Protein 6V1Q (pdb70)

Organism: Danio rerio (NCBI:txid7955)

Sequence (1076 aa):
MTEKFDLATVYVSDAKYNRNIFFDTSPQAVKLYLLYNHWFMQTLVYVFIIINLALALFEDPAVVPLPIWATSTIETICLSAFTVRIIHYAKVIPKDKFWKDPKNICIIIIVTLSFIDMVIYGALKATGHYGIRWSRVLRPLLLVNVTEGRQLRRAFRSIRNALPQISYVFFLFMFSVLVFSLMALKLFGKRGLLTINGSPYFTDYMDIVFDLYVLVTTANSPDVMMPAYNSSVYFTIFFILYIVINTYTFMSFFLAVVYNNYKKYLKEEVRQLVKAKRIKMCRAFSLPSRFIRQMVHHRVFVYAYDLIILVNAVFIGLDEENPVVSNAEWGFLALYMLEILLFWNWFDTIIVVSALFGTIINSALKHSGGYTSRQVLDIVFILRVLRLIRVVDSIKRFRAIINTLIKIGPTILTFGQLILVVYYIFAMVGMELFKGKIQFFEPNSTSPDREYCGNPLLKSTSFAKLNYCKNNFNDVISSFILLLELTVVNQWHVLTSGFTAVTHVSARLFFVIFHIVVVIIIINIFVAFILEAFLVEYMTEKFDLATVYVSDAKYNRNIFFDTSPQAVKLYLLYNHWFMQTLVYVFIIINLALALFEDPAVVPLPIWATSTIETICLSAFTVRIIHYAKVIPKDKFWKDPKNICIIIIVTLSFIDMVIYGALKATGHYGIRWSRVLRPLLLVNVTEGRQLRRAFRSIRNALPQISYVFFLFMFSVLVFSLMALKLFGKRGLLTINGSPYFTDYMDIVFDLYVLVTTANSPDVMMPAYNSSVYFTIFFILYIVINTYTFMSFFLAVVYNNYKKYLKEEVRQLVKAKRIKMCRAFSLPSRFIRQMVHHRVFVYAYDLIILVNAVFIGLDEENPVVSNAEWGFLALYMLEILLFWNWFDTIIVVSALFGTIINSALKHSGGYTSRQVLDIVFILRVLRLIRVVDSIKRFRAIINTLIKIGPTILTFGQLILVVYYIFAMVGMELFKGKIQFFEPNSTSPDREYCGNPLLKSTSFAKLNYCKNNFNDVISSFILLLELTVVNQWHVLTSGFTAVTHVSARLFFVIFHIVVVIIIINIFVAFILEAFLVEY

Secondary structure (DSSP, 8-state):
-TTHHHHHHHHHS-SS--------SSTTTTHHHHHHS-HHHHHHHHHHHHHHHHGGGTSSS-SS---HHHHHHHHHHHHHHHHHHHHHHHHHS-TTTTTT-HHHHHHHHHHHHHHHHHHHTS-TTT--TT---TTGGGHHHHHHHSGGGHHHHHHHHHHHHHHHHHHHHHHHHHHHHHHHHHHHHHSSSTTS--BSSSSBSS-SHHHHHHHHHHHHTTSSTTTSSSTTTSS-GGGHHHHHHHIIIIIIIIHHHHHHHHHHHHHHHHTTTTTTSSHHHHHHHHHHHH--HHHHHHHSSSSTTHHHHHHHHHHHTTTTTT-S--HHHHHHHHHHHHHHHTT----HHHHHHHHHHHHTTHHHHHHHHSSS--TTHHHHHHHHHHHHHHHGGGGGGGGT-SSSSTTTT-SS-HHHHHHHHHHHHHHHHHHHHHHHHSSSSS----SSS-GGGTTTTSSGGGTT-SSTTTTTTTTSSSSHHHHHHHHHHHHS-TTHHHHHHHHTTTS-GGGHHHHHHHIIIIIITTHHHHHHHHHHHHHS--/-TTHHHHHHHHHS-SS--------SSTTTTHHHHHHS-HHHHHHHHHHHHHHHHGGGTSSS-SS---HHHHHHHHHHHHHHHHHHHHHHHHHS-TTTTTT-HHHHHHHHHHHHHHHHHHHTS-TTT--TT---TTGGGHHHHHHHSGGGHHHHHHHHHHHHHHHHHHHHHHHHHHHHHHHHHHHHHSSSTTS--BSSSSBSS-SHHHHHHHHHHHHTTSSTTTSSSTTTSS-GGGHHHHHHHIIIIIIIIHHHHHHHHHHHHHHHHTTTTTTSSHHHHHHHHHHHH--HHHHHHHSSSSTTHHHHHHHHHHHTTTTTT-S--HHHHHHHHHHHHHHHTT----HHHHHHHHHHHHTTHHHHHHHHSSS--TTHHHHHHHHHHHHHHHGGGGGGGGT-SSSSTTTT-SS-HHHHHHHHHHHHHHHHHHHHHHHHSSSSS----SSS-GGGTTTTSSGGGTT-SSTTTTTTTTSSSSHHHHHHHHHHHHS-TTHHHHHHHHTTTS-GGGHHHHHHHIIIIIITTHHHHHHHHHHHHHS--

InterPro domains:
  IPR005821 Ion transport domain [PF00520] (73-298)
  IPR005821 Ion transport domain [PF00520] (418-668)
  IPR027359 Voltage-dependent channel domain superfamily [G3DSA:1.20.120.350] (62-182)
  IPR027359 Voltage-dependent channel domain superfamily [G3DSA:1.20.120.350] (410-535)

B-factor: mean 66.66, std 22.52, range [30.0, 126.12]

Solvent-accessible surface area: 52729 Å² total; per-residue (Å²): 160,131,95,88,141,57,7,18,68,8,2,55,80,14,67,134,46,49,32,72,7,33,121,25,104,59,108,130,16,4,110,35,8,72,58,4,25,82,174,93,61,67,48,60,6,56,68,48,0,81,78,0,8,38,2,1,49,46,21,44,12,30,57,75,112,61,66,81,183,15,1,16,69,54,0,46,93,0,7,54,23,6,56,89,22,19,92,24,8,34,130,3,5,52,150,94,86,15,105,143,40,78,13,1,57,47,6,62,81,8,17,60,65,2,98,67,0,22,86,110,49,45,39,155,195,94,89,34,137,208,38,35,5,128,0,0,36,32,1,0,49,1,4,4,30,9,2,23,1,29,52,2,30,39,25,66,100,6,28,170,66,3,82,95,55,11,60,101,16,47,101,30,0,46,40,12,0,69,18,25,0,17,15,0,26,14,9,1,8,107,120,24,152,33,78,66,130,88,49,84,11,4,49,74,58,141,50,0,17,20,38,0,7,1,0,2,6,27,2,13,1,0,47,11,0,3,13,0,0,32,60,37,50,172,25,2,97,9,0,53,86,0,1,67,69,0,13,32,32,27,36,8,48,0,12,0,0,2,4,19,4,32,71,96,32,63,99,64,26,83,128,79,36,71,122,18,52,119,78,3,69,55,65,20,170,86,60,109,83,144,117,101,115,84,98,53,44,158,145,98,33,79,147,47,11,16,114,34,0,100,55,10,20,86,65,5,36,83,33,91,100,51,106,108,13,46,100,22,51,101,35,24,8,57,64,9,57,82,22,81,56,151,77,18,100,190,38,8,47,106,9,2,79,28,4,61,119,3,78,80,24,73,59,20,69,156,96,89,37,36,200,41,56,81,115,20,42,26,94,9,27,42,31,26,0,55,3,7,53,21,23,6,32,64,56,117,36,56,136,71,48,67,101,70,91,106,134,141,18,54,57,84,105,9,46,40,22,9,35,45,3,16,18,6,50,25,0,2,61,0,0,45,94,2,66,43,75,1,66,45,42,97,120,137,46,86,39,133,78,48,33,137,2,5,28,87,106,0,126,98,39,46,1,3,137,50,69,0,12,32,0,10,0,37,29,8,69,12,0,47,18,0,0,21,0,1,4,2,28,5,27,1,41,5,0,1,44,0,0,16,29,16,37,136,76,61,17,50,114,19,0,20,87,0,3,32,38,0,20,2,19,4,21,17,21,25,13,0,46,12,0,12,29,38,11,107,107,201,161,129,94,87,141,59,7,19,67,6,2,55,80,13,66,134,48,50,32,71,7,34,120,26,103,57,109,133,16,4,110,35,8,71,57,4,24,80,171,92,60,66,47,60,6,56,68,47,0,80,79,0,8,41,3,1,50,45,21,43,11,31,57,75,112,61,65,80,183,15,1,16,69,52,0,47,93,0,6,54,23,6,54,91,21,20,92,26,8,34,130,3,3,52,149,92,86,15,108,142,40,79,13,1,58,46,5,62,80,8,17,61,65,1,100,67,0,22,86,110,49,45,40,153,196,96,86,32,138,209,38,33,5,124,0,1,39,32,1,0,48,2,4,4,30,10,2,23,1,30,52,2,30,40,26,66,98,6,29,169,67,3,82,95,56,12,62,99,18,46,103,32,0,42,40,13,0,69,17,25,0,17,15,0,26,16,10,1,8,107,118,25,152,32,80,67,130,89,48,85,11,5,49,74,59,140,51,0,17,19,40,0,7,0,0,3,6,27,2,14,1,0,47,10,1,2,13,0,0,31,59,36,50,172,26,2,97,7,0,53,84,0,1,68,70,0,12,31,32,28,35,8,47,0,11,0,0,2,4,19,5,31,72,96,34,62,100,65,25,81,129,82,38,69,119,18,53,119,78,3,69,54,64,21,169,86,59,108,83,146,118,99,115,84,98,53,43,158,145,100,32,77,147,46,11,16,115,34,0,98,56,11,20,83,63,5,34,83,32,92,100,51,106,107,15,46,100,21,50,101,36,23,9,56,63,11,55,82,22,79,58,152,77,18,99,187,38,8,47,109,8,1,78,28,3,62,120,3,76,80,25,74,59,19,69,156,95,90,38,37,202,40,56,80,115,19,40,27,94,8,28,42,29,26,0,55,3,7,54,23,22,8,31,65,55,119,36,57,137,70,48,67,100,74,92,105,136,142,17,54,57,85,104,9,48,40,22,9,36,42,2,17,19,6,50,24,0,2,62,0,0,46,94,2,65,42,75,1,65,46,42,97,120,136,47,87,38,134,79,48,32,138,2,5,27,87,109,0,124,97,38,46,1,4,136,51,70,0,10,34,0,8,0,36,30,9,69,11,0,46,18,0,0,20,0,1,4,3,30,6,28,0,41,4,0,1,43,0,0,17,30,16,39,136,76,61,17,48,114,20,0,20,87,0,3,31,38,0,19,1,19,3,20,17,20,24,14,0,48,13,0,10,31,38,11,108,109,197

Structure (mmCIF, N/CA/C/O backbone):
data_6V1Q
#
_entry.id   6V1Q
#
_cell.length_a   1.00
_cell.length_b   1.00
_cell.length_c   1.00
_cell.angle_alpha   90.00
_cell.angle_beta   90.00
_cell.angle_gamma   90.00
#
_symmetry.space_group_name_H-M   'P 1'
#
loop_
_entity.id
_entity.type
_entity.pdbx_description
1 polymer 'Two pore channel 3'
2 non-polymer 'SODIUM ION'
#
loop_
_atom_site.group_PDB
_atom_site.id
_atom_site.type_symbol
_atom_site.label_atom_id
_atom_site.label_alt_id
_atom_site.label_comp_id
_atom_site.label_asym_id
_atom_site.label_entity_id
_atom_site.label_seq_id
_atom_site.pdbx_PDB_ins_code
_atom_site.Cartn_x
_atom_site.Cartn_y
_atom_site.Cartn_z
_atom_site.occupancy
_atom_site.B_iso_or_equiv
_atom_site.auth_seq_id
_atom_site.auth_comp_id
_atom_site.auth_asym_id
_atom_site.auth_atom_id
_atom_site.pdbx_PDB_model_num
ATOM 1 N N . MET A 1 34 ? 182.094 217.829 138.873 1.00 97.00 34 MET A N 1
ATOM 2 C CA . MET A 1 34 ? 183.007 218.832 138.346 1.00 97.00 34 MET A CA 1
ATOM 3 C C . MET A 1 34 ? 183.673 219.609 139.476 1.00 97.00 34 MET A C 1
ATOM 4 O O . MET A 1 34 ? 184.429 219.045 140.264 1.00 97.00 34 MET A O 1
ATOM 9 N N . THR A 1 35 ? 183.380 220.909 139.554 1.00 96.25 35 THR A N 1
ATOM 10 C CA . THR A 1 35 ? 184.024 221.772 140.538 1.00 96.25 35 THR A CA 1
ATOM 11 C C . THR A 1 35 ? 183.650 221.423 141.972 1.00 96.25 35 THR A C 1
ATOM 12 O O . THR A 1 35 ? 184.459 221.654 142.876 1.00 96.25 35 THR A O 1
ATOM 16 N N . GLU A 1 36 ? 182.459 220.873 142.203 1.00 94.60 36 GLU A N 1
ATOM 17 C CA . GLU A 1 36 ? 182.061 220.436 143.535 1.00 94.60 36 GLU A CA 1
ATOM 18 C C . GLU A 1 36 ? 181.436 219.052 143.556 1.00 94.60 36 GLU A C 1
ATOM 19 O O . GLU A 1 36 ? 181.322 218.468 144.639 1.00 94.60 36 GLU A O 1
ATOM 25 N N . LYS A 1 37 ? 181.029 218.506 142.410 1.00 91.77 37 LYS A N 1
ATOM 26 C CA . LYS A 1 37 ? 180.512 217.143 142.377 1.00 91.77 37 LYS A CA 1
ATOM 27 C C . LYS A 1 37 ? 181.609 216.142 142.704 1.00 91.77 37 LYS A C 1
ATOM 28 O O . LYS A 1 37 ? 181.341 215.067 143.251 1.00 91.77 37 LYS A O 1
ATOM 34 N N . PHE A 1 38 ? 182.854 216.473 142.359 1.00 91.49 38 PHE A N 1
ATOM 35 C CA . PHE A 1 38 ? 183.971 215.636 142.770 1.00 91.49 38 PHE A CA 1
ATOM 36 C C . PHE A 1 38 ? 183.967 215.395 144.270 1.00 91.49 38 PHE A C 1
ATOM 37 O O . PHE A 1 38 ? 184.214 214.269 144.702 1.00 91.49 38 PHE A O 1
ATOM 45 N N . ASP A 1 39 ? 183.664 216.420 145.069 1.00 92.20 39 ASP A N 1
ATOM 46 C CA . ASP A 1 39 ? 183.645 216.262 146.519 1.00 92.20 39 ASP A CA 1
ATOM 47 C C . ASP A 1 39 ? 182.485 215.385 146.971 1.00 92.20 39 ASP A C 1
ATOM 48 O O . ASP A 1 39 ? 182.648 214.541 147.861 1.00 92.20 39 ASP A O 1
ATOM 53 N N . LEU A 1 40 ? 181.303 215.599 146.392 1.00 90.01 40 LEU A N 1
ATOM 54 C CA . LEU A 1 40 ? 180.197 214.673 146.600 1.00 90.01 40 LEU A CA 1
ATOM 55 C C . LEU A 1 40 ? 180.606 213.251 146.242 1.00 90.01 40 LEU A C 1
ATOM 56 O O . LEU A 1 40 ? 180.277 212.297 146.957 1.00 90.01 40 LEU A O 1
ATOM 61 N N . ALA A 1 41 ? 181.351 213.090 145.150 1.00 88.61 41 ALA A N 1
ATOM 62 C CA . ALA A 1 41 ? 181.819 211.763 144.781 1.00 88.61 41 ALA A CA 1
ATOM 63 C C . ALA A 1 41 ? 182.757 211.187 145.831 1.00 88.61 41 ALA A C 1
ATOM 64 O O . ALA A 1 41 ? 182.651 210.003 146.166 1.00 88.61 41 ALA A O 1
ATOM 66 N N . THR A 1 42 ? 183.678 211.996 146.355 1.00 86.73 42 THR A N 1
ATOM 67 C CA . THR A 1 42 ? 184.570 211.502 147.398 1.00 86.73 42 THR A CA 1
ATOM 68 C C . THR A 1 42 ? 183.789 211.063 148.622 1.00 86.73 42 THR A C 1
ATOM 69 O O . THR A 1 42 ? 184.042 209.988 149.174 1.00 86.73 42 THR A O 1
ATOM 73 N N . VAL A 1 43 ? 182.817 211.868 149.048 1.00 87.25 43 VAL A N 1
ATOM 74 C CA . VAL A 1 43 ? 182.094 211.524 150.266 1.00 87.25 43 VAL A CA 1
ATOM 75 C C . VAL A 1 43 ? 181.148 210.358 150.011 1.00 87.25 43 VAL A C 1
ATOM 76 O O . VAL A 1 43 ? 180.653 209.734 150.956 1.00 87.25 43 VAL A O 1
ATOM 80 N N . TYR A 1 44 ? 180.880 210.037 148.742 1.00 88.81 44 TYR A N 1
ATOM 81 C CA . TYR A 1 44 ? 180.113 208.830 148.445 1.00 88.81 44 TYR A CA 1
ATOM 82 C C . TYR A 1 44 ? 181.010 207.605 148.367 1.00 88.81 44 TYR A C 1
ATOM 83 O O . TYR A 1 44 ? 180.567 206.487 148.643 1.00 88.81 44 TYR A O 1
ATOM 92 N N . VAL A 1 45 ? 182.271 207.792 147.997 1.00 86.16 45 VAL A N 1
ATOM 93 C CA . VAL A 1 45 ? 183.188 206.671 147.830 1.00 86.16 45 VAL A CA 1
ATOM 94 C C . VAL A 1 45 ? 183.975 206.433 149.111 1.00 86.16 45 VAL A C 1
ATOM 95 O O . VAL A 1 45 ? 184.243 205.285 149.481 1.00 86.16 45 VAL A O 1
ATOM 99 N N . SER A 1 46 ? 184.334 207.510 149.809 1.00 90.21 46 SER A N 1
ATOM 100 C CA . SER A 1 46 ? 185.201 207.396 150.977 1.00 90.21 46 SER A CA 1
ATOM 101 C C . SER A 1 46 ? 184.558 206.571 152.084 1.00 90.21 46 SER A C 1
ATOM 102 O O . SER A 1 46 ? 185.217 206.230 153.071 1.00 90.21 46 SER A O 1
ATOM 105 N N . ASP A 1 47 ? 183.278 206.252 151.939 1.00 89.89 47 ASP A N 1
ATOM 106 C CA . ASP A 1 47 ? 182.593 205.348 152.854 1.00 89.89 47 ASP A CA 1
ATOM 107 C C . ASP A 1 47 ? 182.472 203.994 152.162 1.00 89.89 47 ASP A C 1
ATOM 108 O O . ASP A 1 47 ? 181.444 203.650 151.578 1.00 89.89 47 ASP A O 1
ATOM 113 N N . ALA A 1 48 ? 183.556 203.227 152.225 1.00 93.22 48 ALA A N 1
ATOM 114 C 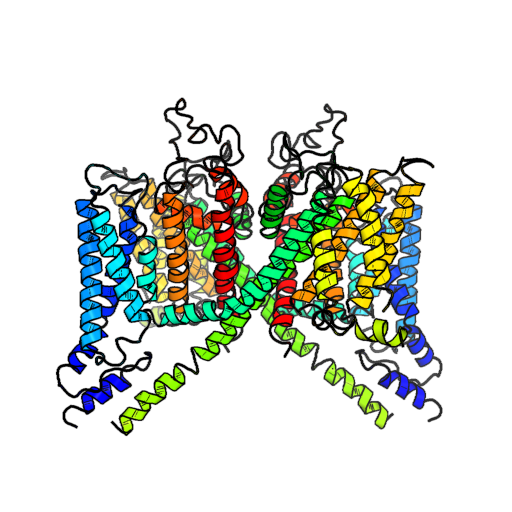CA . ALA A 1 48 ? 183.554 201.828 151.839 1.00 93.22 48 ALA A CA 1
ATOM 115 C C . ALA A 1 48 ? 183.095 200.929 152.975 1.00 93.22 48 ALA A C 1
ATOM 116 O O . ALA A 1 48 ? 183.191 199.704 152.863 1.00 93.22 48 ALA A O 1
ATOM 118 N N . LYS A 1 49 ? 182.607 201.514 154.067 1.00 92.79 49 LYS A N 1
ATOM 119 C CA . LYS A 1 49 ? 182.164 200.749 155.226 1.00 92.79 49 LYS A CA 1
ATOM 120 C C . LYS A 1 49 ? 180.818 201.180 155.782 1.00 92.79 49 LYS A C 1
ATOM 121 O O . LYS A 1 49 ? 180.184 200.379 156.477 1.00 92.79 49 LYS A O 1
ATOM 127 N N . TYR A 1 50 ? 180.348 202.395 155.510 1.00 91.62 50 TYR A N 1
ATOM 128 C CA . TYR A 1 50 ? 179.137 202.909 156.127 1.00 91.62 50 TYR A CA 1
ATOM 129 C C . TYR A 1 50 ? 177.891 202.364 155.437 1.00 91.62 50 TYR A C 1
ATOM 130 O O . TYR A 1 50 ? 177.956 201.566 154.500 1.00 91.62 50 TYR A O 1
ATOM 139 N N . ASN A 1 51 ? 176.735 202.814 155.926 1.00 90.10 51 ASN A N 1
ATOM 140 C CA . ASN A 1 51 ? 175.442 202.470 155.333 1.00 90.10 51 ASN A CA 1
ATOM 141 C C . ASN A 1 51 ? 174.456 203.563 155.747 1.00 90.10 51 ASN A C 1
ATOM 142 O O . ASN A 1 51 ? 173.952 203.562 156.872 1.00 90.10 51 ASN A O 1
ATOM 147 N N . ARG A 1 52 ? 174.184 204.479 154.821 1.00 87.92 52 ARG A N 1
ATOM 148 C CA . ARG A 1 52 ? 173.216 205.547 155.030 1.00 87.92 52 ARG A CA 1
ATOM 149 C C . ARG A 1 52 ? 173.105 206.348 153.744 1.00 87.92 52 ARG A C 1
ATOM 150 O O . ARG A 1 52 ? 173.877 206.153 152.803 1.00 87.92 52 ARG A O 1
ATOM 158 N N . ASN A 1 53 ? 172.135 207.253 153.720 1.00 87.29 53 ASN A N 1
ATOM 159 C CA . ASN A 1 53 ? 172.034 208.251 152.667 1.00 87.29 53 ASN A CA 1
ATOM 160 C C . ASN A 1 53 ? 172.256 209.633 153.262 1.00 87.29 53 ASN A C 1
ATOM 161 O O . ASN A 1 53 ? 171.904 209.889 154.417 1.00 87.29 53 ASN A O 1
ATOM 166 N N . ILE A 1 54 ? 172.850 210.516 152.469 1.00 88.53 54 ILE A N 1
ATOM 167 C CA . ILE A 1 54 ? 173.191 211.854 152.926 1.00 88.53 54 ILE A CA 1
ATOM 168 C C . ILE A 1 54 ? 172.418 212.847 152.079 1.00 88.53 54 ILE A C 1
ATOM 169 O O . ILE A 1 54 ? 171.657 212.457 151.187 1.00 88.53 54 ILE A O 1
ATOM 174 N N . PHE A 1 55 ? 172.589 214.131 152.355 1.00 92.10 55 PHE A N 1
ATOM 175 C CA . PHE A 1 55 ? 172.132 215.152 151.428 1.00 92.10 55 PHE A CA 1
ATOM 176 C C . PHE A 1 55 ? 173.160 215.303 150.318 1.00 92.10 55 PHE A C 1
ATOM 177 O O . PHE A 1 55 ? 174.298 215.713 150.574 1.00 92.10 55 PHE A O 1
ATOM 185 N N . PHE A 1 56 ? 172.774 214.962 149.092 1.00 95.63 56 PHE A N 1
ATOM 186 C CA . PHE A 1 56 ? 173.616 215.275 147.946 1.00 95.63 56 PHE A CA 1
ATOM 187 C C . PHE A 1 56 ? 173.788 216.787 147.865 1.00 95.63 56 PHE A C 1
ATOM 188 O O . PHE A 1 56 ? 172.806 217.534 147.861 1.00 95.63 56 PHE A O 1
ATOM 196 N N . ASP A 1 57 ? 175.036 217.240 147.839 1.00 93.19 57 ASP A N 1
ATOM 197 C CA . ASP A 1 57 ? 175.320 218.653 148.047 1.00 93.19 57 ASP A CA 1
ATOM 198 C C . ASP A 1 57 ? 174.642 219.523 146.999 1.00 93.19 57 ASP A C 1
ATOM 199 O O . ASP A 1 57 ? 174.758 219.277 145.796 1.00 93.19 57 ASP A O 1
ATOM 204 N N . THR A 1 58 ? 173.928 220.542 147.468 1.00 96.68 58 THR A N 1
ATOM 205 C CA . THR A 1 58 ? 173.484 221.655 146.639 1.00 96.68 58 THR A CA 1
ATOM 206 C C . THR A 1 58 ? 173.955 222.986 147.201 1.00 96.68 58 THR A C 1
ATOM 207 O O . THR A 1 58 ? 174.383 223.863 146.440 1.00 96.68 58 THR A O 1
ATOM 211 N N . SER A 1 59 ? 173.899 223.156 148.522 1.00 96.49 59 SER A N 1
ATOM 212 C CA . SER A 1 59 ? 174.507 224.297 149.181 1.00 96.49 59 SER A CA 1
ATOM 213 C C . SER A 1 59 ? 175.881 223.891 149.682 1.00 96.49 59 SER A C 1
ATOM 214 O O . SER A 1 59 ? 175.973 223.006 150.549 1.00 96.49 59 SER A O 1
ATOM 217 N N . PRO A 1 60 ? 176.961 224.513 149.193 1.00 97.63 60 PRO A N 1
ATOM 218 C CA . PRO A 1 60 ? 178.311 223.951 149.394 1.00 97.63 60 PRO A CA 1
ATOM 219 C C . PRO A 1 60 ? 178.703 223.727 150.846 1.00 97.63 60 PRO A C 1
ATOM 220 O O . PRO A 1 60 ? 179.718 223.062 151.090 1.00 97.63 60 PRO A O 1
ATOM 224 N N . GLN A 1 61 ? 177.950 224.252 151.812 1.00 95.46 61 GLN A N 1
ATOM 225 C CA . GLN A 1 61 ? 178.249 223.981 153.211 1.00 95.46 61 GLN A CA 1
ATOM 226 C C . GLN A 1 61 ? 177.470 222.790 153.753 1.00 95.46 61 GLN A C 1
ATOM 227 O O . GLN A 1 61 ? 177.825 222.266 154.814 1.00 95.46 61 GLN A O 1
ATOM 233 N N . ALA A 1 62 ? 176.437 222.336 153.040 1.00 89.85 62 ALA A N 1
ATOM 234 C CA . ALA A 1 62 ? 175.592 221.246 153.506 1.00 89.85 62 ALA A CA 1
ATOM 235 C C . ALA A 1 62 ? 176.184 219.873 153.220 1.00 89.85 62 ALA A C 1
ATOM 236 O O . ALA A 1 62 ? 175.507 218.858 153.418 1.00 89.85 62 ALA A O 1
ATOM 238 N N . VAL A 1 63 ? 177.426 219.809 152.751 1.00 85.56 63 VAL A N 1
ATOM 239 C CA . VAL A 1 63 ? 178.129 218.538 152.657 1.00 85.56 63 VAL A CA 1
ATOM 240 C C . VAL A 1 63 ? 179.395 218.672 153.486 1.00 85.56 63 VAL A C 1
ATOM 241 O O . VAL A 1 63 ? 179.928 217.685 154.003 1.00 85.56 63 VAL A O 1
ATOM 245 N N . LYS A 1 64 ? 179.878 219.905 153.628 1.00 84.07 64 LYS A N 1
ATOM 246 C CA . LYS A 1 64 ? 180.925 220.162 154.605 1.00 84.07 64 LYS A CA 1
ATOM 247 C C . LYS A 1 64 ? 180.428 219.830 156.003 1.00 84.07 64 LYS A C 1
ATOM 248 O O . LYS A 1 64 ? 181.176 219.303 156.833 1.00 84.07 64 LYS A O 1
ATOM 254 N N . LEU A 1 65 ? 179.151 220.109 156.270 1.00 80.60 65 LEU A N 1
ATOM 255 C CA . LEU A 1 65 ? 178.573 219.750 157.559 1.00 80.60 65 LEU A CA 1
ATOM 256 C C . LEU A 1 65 ? 178.527 218.241 157.742 1.00 80.60 65 LEU A C 1
ATOM 257 O O . LEU A 1 65 ? 178.642 217.744 158.865 1.00 80.60 65 LEU A O 1
ATOM 262 N N . TYR A 1 66 ? 178.371 217.491 156.651 1.00 81.43 66 TYR A N 1
ATOM 263 C CA . TYR A 1 66 ? 178.432 216.038 156.761 1.00 81.43 66 TYR A CA 1
ATOM 264 C C . TYR A 1 66 ? 179.854 215.576 157.029 1.00 81.43 66 TYR A C 1
ATOM 265 O O . TYR A 1 66 ? 180.093 214.729 157.896 1.00 81.43 66 TYR A O 1
ATOM 274 N N . LEU A 1 67 ? 180.809 216.099 156.261 1.00 80.28 67 LEU A N 1
ATOM 275 C CA . LEU A 1 67 ? 182.206 215.721 156.439 1.00 80.28 67 LEU A CA 1
ATOM 276 C C . LEU A 1 67 ? 182.667 216.018 157.858 1.00 80.28 67 LEU A C 1
ATOM 277 O O . LEU A 1 67 ? 183.446 215.261 158.446 1.00 80.28 67 LEU A O 1
ATOM 282 N N . LEU A 1 68 ? 182.178 217.121 158.425 1.00 76.54 68 LEU A N 1
ATOM 283 C CA . LEU A 1 68 ? 182.451 217.425 159.823 1.00 76.54 68 LEU A CA 1
ATOM 284 C C . LEU A 1 68 ? 181.682 216.490 160.743 1.00 76.54 68 LEU A C 1
ATOM 285 O O . LEU A 1 68 ? 182.174 216.114 161.812 1.00 76.54 68 LEU A O 1
ATOM 290 N N . TYR A 1 69 ? 180.473 216.102 160.343 1.00 74.78 69 TYR A N 1
ATOM 291 C CA . TYR A 1 69 ? 179.668 215.211 161.168 1.00 74.78 69 TYR A CA 1
ATOM 292 C C . TYR A 1 69 ? 180.347 213.862 161.330 1.00 74.78 69 TYR A C 1
ATOM 293 O O . TYR A 1 69 ? 180.648 213.433 162.448 1.00 74.78 69 TYR A O 1
ATOM 302 N N . ASN A 1 70 ? 180.608 213.183 160.221 1.00 77.56 70 ASN A N 1
ATOM 303 C CA . ASN A 1 70 ? 181.243 211.879 160.277 1.00 77.56 70 ASN A CA 1
ATOM 304 C C . ASN A 1 70 ? 182.716 211.948 160.649 1.00 77.56 70 ASN A C 1
ATOM 305 O O . ASN A 1 70 ? 183.368 210.901 160.709 1.00 77.56 70 ASN A O 1
ATOM 310 N N . HIS A 1 71 ? 183.257 213.141 160.891 1.00 72.82 71 HIS A N 1
ATOM 311 C CA . HIS A 1 71 ? 184.660 213.277 161.260 1.00 72.82 71 HIS A CA 1
ATOM 312 C C . HIS A 1 71 ? 184.945 212.526 162.550 1.00 72.82 71 HIS A C 1
ATOM 313 O O . HIS A 1 71 ? 184.227 212.688 163.540 1.00 72.82 71 HIS A O 1
ATOM 320 N N . TRP A 1 72 ? 185.997 211.712 162.539 1.00 71.24 72 TRP A N 1
ATOM 321 C CA . TRP A 1 72 ? 186.339 210.809 163.631 1.00 71.24 72 TRP A CA 1
ATOM 322 C C . TRP A 1 72 ? 186.248 211.452 165.008 1.00 71.24 72 TRP A C 1
ATOM 323 O O . TRP A 1 72 ? 185.837 210.801 165.974 1.00 71.24 72 TRP A O 1
ATOM 334 N N . PHE A 1 73 ? 186.619 212.726 165.117 1.00 69.81 73 PHE A N 1
ATOM 335 C CA . PHE A 1 73 ? 186.659 213.343 166.436 1.00 69.81 73 PHE A CA 1
ATOM 336 C C . PHE A 1 73 ? 185.261 213.553 166.992 1.00 69.81 73 PHE A C 1
ATOM 337 O O . PHE A 1 73 ? 185.023 213.315 168.175 1.00 69.81 73 PHE A O 1
ATOM 345 N N . MET A 1 74 ? 184.322 214.014 166.165 1.00 70.30 74 MET A N 1
ATOM 346 C CA . MET A 1 74 ? 182.944 214.104 166.632 1.00 70.30 74 MET A CA 1
ATOM 347 C C . MET A 1 74 ? 182.359 212.733 166.924 1.00 70.30 74 MET A C 1
ATOM 348 O O . MET A 1 74 ? 181.579 212.587 167.873 1.00 70.30 74 MET A O 1
ATOM 353 N N . GLN A 1 75 ? 182.739 211.726 166.142 1.00 68.83 75 GLN A N 1
ATOM 354 C CA . GLN A 1 75 ? 182.246 210.375 166.366 1.00 68.83 75 GLN A CA 1
ATOM 355 C C . GLN A 1 75 ? 182.728 209.821 167.700 1.00 68.83 75 GLN A C 1
ATOM 356 O O . GLN A 1 75 ? 182.004 209.068 168.360 1.00 68.83 75 GLN A O 1
ATOM 362 N N . THR A 1 76 ? 183.941 210.178 168.122 1.00 64.97 76 THR A N 1
ATOM 363 C CA . THR A 1 76 ? 184.409 209.707 169.423 1.00 64.97 76 THR A CA 1
ATOM 364 C C . THR A 1 76 ? 183.965 210.642 170.540 1.00 64.97 76 THR A C 1
ATOM 365 O O . THR A 1 76 ? 183.857 210.226 171.698 1.00 64.97 76 THR A O 1
ATOM 369 N N . LEU A 1 77 ? 183.684 211.901 170.215 1.00 61.73 77 LEU A N 1
ATOM 370 C CA . LEU A 1 77 ? 183.179 212.830 171.209 1.00 61.73 77 LEU A CA 1
ATOM 371 C C . LEU A 1 77 ? 181.768 212.479 171.636 1.00 61.73 77 LEU A C 1
ATOM 372 O O . LEU A 1 77 ? 181.458 212.551 172.828 1.00 61.73 77 LEU A O 1
ATOM 377 N N . VAL A 1 78 ? 180.911 212.078 170.699 1.00 62.13 78 VAL A N 1
ATOM 378 C CA . VAL A 1 78 ? 179.589 211.623 171.103 1.00 62.13 78 VAL A CA 1
ATOM 379 C C . VAL A 1 78 ? 179.671 210.367 171.957 1.00 62.13 78 VAL A C 1
ATOM 380 O O . VAL A 1 78 ? 178.882 210.213 172.893 1.00 62.13 78 VAL A O 1
ATOM 384 N N . TYR A 1 79 ? 180.640 209.487 171.710 1.00 60.92 79 TYR A N 1
ATOM 385 C CA . TYR A 1 79 ? 180.725 208.281 172.521 1.00 60.92 79 TYR A CA 1
ATOM 386 C C . TYR A 1 79 ? 181.286 208.571 173.903 1.00 60.92 79 TYR A C 1
ATOM 387 O O . TYR A 1 79 ? 180.834 207.982 174.887 1.00 60.92 79 TYR A O 1
ATOM 396 N N . VAL A 1 80 ? 182.258 209.474 174.013 1.00 56.69 80 VAL A N 1
ATOM 397 C CA . VAL A 1 80 ? 182.706 209.837 175.351 1.00 56.69 80 VAL A CA 1
ATOM 398 C C . VAL A 1 80 ? 181.635 210.618 176.094 1.00 56.69 80 VAL A C 1
ATOM 399 O O . VAL A 1 80 ? 181.558 210.523 177.321 1.00 56.69 80 VAL A O 1
ATOM 403 N N . PHE A 1 81 ? 180.773 211.349 175.394 1.00 55.98 81 PHE A N 1
ATOM 404 C CA . PHE A 1 81 ? 179.653 211.995 176.059 1.00 55.98 81 PHE A CA 1
ATOM 405 C C . PHE A 1 81 ? 178.574 211.013 176.478 1.00 55.98 81 PHE A C 1
ATOM 406 O O . PHE A 1 81 ? 177.887 211.261 177.471 1.00 55.98 81 PHE A O 1
ATOM 414 N N . ILE A 1 82 ? 178.400 209.917 175.745 1.00 54.35 82 ILE A N 1
ATOM 415 C CA . ILE A 1 82 ? 177.517 208.856 176.212 1.00 54.35 82 ILE A CA 1
ATOM 416 C C . ILE A 1 82 ? 178.117 208.165 177.425 1.00 54.35 82 ILE A C 1
ATOM 417 O O . ILE A 1 82 ? 177.406 207.812 178.369 1.00 54.35 82 ILE A O 1
ATOM 422 N N . ILE A 1 83 ? 179.433 207.957 177.421 1.00 50.47 83 ILE A N 1
ATOM 423 C CA . ILE A 1 83 ? 180.076 207.272 178.534 1.00 50.47 83 ILE A CA 1
ATOM 424 C C . ILE A 1 83 ? 180.037 208.135 179.786 1.00 50.47 83 ILE A C 1
ATOM 425 O O . ILE A 1 83 ? 179.847 207.627 180.892 1.00 50.47 83 ILE A O 1
ATOM 430 N N . ILE A 1 84 ? 180.225 209.445 179.642 1.00 49.06 84 ILE A N 1
ATOM 431 C CA . ILE A 1 84 ? 180.072 210.329 180.791 1.00 49.06 84 ILE A CA 1
ATOM 432 C C . ILE A 1 84 ? 178.657 210.235 181.338 1.00 49.06 84 ILE A C 1
ATOM 433 O O . ILE A 1 84 ? 178.449 210.124 182.551 1.00 49.06 84 ILE A O 1
ATOM 438 N N . ASN A 1 85 ? 177.664 210.253 180.451 1.00 49.10 85 ASN A N 1
ATOM 439 C CA . ASN A 1 85 ? 176.276 210.198 180.887 1.00 49.10 85 ASN A CA 1
ATOM 440 C C . ASN A 1 85 ? 175.978 208.898 181.615 1.00 49.10 85 ASN A C 1
ATOM 441 O O . ASN A 1 85 ? 175.266 208.893 182.623 1.00 49.10 85 ASN A O 1
ATOM 446 N N . LEU A 1 86 ? 176.519 207.786 181.124 1.00 47.53 86 LEU A N 1
ATOM 447 C CA . LEU A 1 86 ? 176.319 206.509 181.797 1.00 47.53 86 LEU A CA 1
ATOM 448 C C . LEU A 1 86 ? 177.038 206.478 183.136 1.00 47.53 86 LEU A C 1
ATOM 449 O O . LEU A 1 86 ? 176.408 206.290 184.181 1.00 47.53 86 LEU A O 1
ATOM 454 N N . ALA A 1 87 ? 178.351 206.678 183.128 1.00 45.25 87 ALA A N 1
ATOM 455 C CA . ALA A 1 87 ? 179.170 206.653 184.327 1.00 45.25 87 ALA A CA 1
ATOM 456 C C . ALA A 1 87 ? 178.799 207.735 185.315 1.00 45.25 87 ALA A C 1
ATOM 457 O O . ALA A 1 87 ? 179.397 207.801 186.388 1.00 45.25 87 ALA A O 1
ATOM 459 N N . LEU A 1 88 ? 177.854 208.602 184.974 1.00 45.61 88 LEU A N 1
ATOM 460 C CA . LEU A 1 88 ? 177.273 209.463 185.989 1.00 45.61 88 LEU A CA 1
ATOM 461 C C . LEU A 1 88 ? 176.605 208.665 187.096 1.00 45.61 88 LEU A C 1
ATOM 462 O O . LEU A 1 88 ? 176.471 209.172 188.213 1.00 45.61 88 LEU A O 1
ATOM 467 N N . ALA A 1 89 ? 176.197 207.428 186.817 1.00 44.85 89 ALA A N 1
ATOM 468 C CA . ALA A 1 89 ? 175.571 206.588 187.828 1.00 44.85 89 ALA A CA 1
ATOM 469 C C . ALA A 1 89 ? 176.505 206.252 188.976 1.00 44.85 89 ALA A C 1
ATOM 470 O O . ALA A 1 89 ? 176.033 205.769 190.009 1.00 44.85 89 ALA A O 1
ATOM 472 N N . LEU A 1 90 ? 177.809 206.477 188.818 1.00 42.93 90 LEU A N 1
ATOM 473 C CA . LEU A 1 90 ? 178.735 206.276 189.923 1.00 42.93 90 LEU A CA 1
ATOM 474 C C . LEU A 1 90 ? 178.502 207.274 191.041 1.00 42.93 90 LEU A C 1
ATOM 475 O O . LEU A 1 90 ? 178.962 207.050 192.163 1.00 42.93 90 LEU A O 1
ATOM 480 N N . PHE A 1 91 ? 177.794 208.364 190.767 1.00 45.39 91 PHE A N 1
ATOM 481 C CA . PHE A 1 91 ? 177.665 209.440 191.730 1.00 45.39 91 PHE A CA 1
ATOM 482 C C . PHE A 1 91 ? 176.242 209.709 192.189 1.00 45.39 91 PHE A C 1
ATOM 483 O O . PHE A 1 91 ? 176.065 210.397 193.197 1.00 45.39 91 PHE A O 1
ATOM 491 N N . GLU A 1 92 ? 175.223 209.212 191.491 1.00 52.05 92 GLU A N 1
ATOM 492 C CA . GLU A 1 92 ? 173.947 209.887 191.665 1.00 52.05 92 GLU A CA 1
ATOM 493 C C . GLU A 1 92 ? 173.085 209.452 192.846 1.00 52.05 92 GLU A C 1
ATOM 494 O O . GLU A 1 92 ? 173.126 210.096 193.899 1.00 52.05 92 GLU A O 1
ATOM 500 N N . ASP A 1 93 ? 172.321 208.363 192.718 1.00 53.56 93 ASP A N 1
ATOM 501 C CA . ASP A 1 93 ? 171.391 208.137 193.822 1.00 53.56 93 ASP A CA 1
ATOM 502 C C . ASP A 1 93 ? 171.989 207.225 194.893 1.00 53.56 93 ASP A C 1
ATOM 503 O O . ASP A 1 93 ? 172.138 207.664 196.038 1.00 53.56 93 ASP A O 1
ATOM 508 N N . PRO A 1 94 ? 172.330 205.945 194.592 1.00 50.06 94 PRO A N 1
ATOM 509 C CA . PRO A 1 94 ? 173.340 205.263 195.401 1.00 50.06 94 PRO A CA 1
ATOM 510 C C . PRO A 1 94 ? 174.703 205.444 194.762 1.00 50.06 94 PRO A C 1
ATOM 511 O O . PRO A 1 94 ? 174.911 205.012 193.625 1.00 50.06 94 PRO A O 1
ATOM 515 N N . ALA A 1 95 ? 175.638 206.070 195.457 1.00 47.20 95 ALA A N 1
ATOM 516 C CA . ALA A 1 95 ? 176.875 206.501 194.834 1.00 47.20 95 ALA A CA 1
ATOM 517 C C . ALA A 1 95 ? 178.065 205.769 195.423 1.00 47.20 95 ALA A C 1
ATOM 518 O O . ALA A 1 95 ? 178.122 205.528 196.632 1.00 47.20 95 ALA A O 1
ATOM 520 N N . VAL A 1 96 ? 179.016 205.415 194.557 1.00 44.49 96 VAL A N 1
ATOM 521 C CA . VAL A 1 96 ? 180.341 205.072 195.051 1.00 44.49 96 VAL A CA 1
ATOM 522 C C . VAL A 1 96 ? 181.071 206.339 195.466 1.00 44.49 96 VAL A C 1
ATOM 523 O O . VAL A 1 96 ? 181.873 206.326 196.406 1.00 44.49 96 VAL A O 1
ATOM 527 N N . VAL A 1 97 ? 180.797 207.446 194.790 1.00 45.18 97 VAL A N 1
ATOM 528 C CA . VAL A 1 97 ? 181.315 208.760 195.139 1.00 45.18 97 VAL A CA 1
ATOM 529 C C . VAL A 1 97 ? 180.137 209.720 195.216 1.00 45.18 97 VAL A C 1
ATOM 530 O O . VAL A 1 97 ? 179.619 210.164 194.194 1.00 45.18 97 VAL A O 1
ATOM 534 N N . PRO A 1 98 ? 179.682 210.058 196.408 1.00 48.10 98 PRO A N 1
ATOM 535 C CA . PRO A 1 98 ? 178.504 210.926 196.522 1.00 48.10 98 PRO A CA 1
ATOM 536 C C . PRO A 1 98 ? 178.758 212.334 196.015 1.00 48.10 98 PRO A C 1
ATOM 537 O O . PRO A 1 98 ? 179.583 213.065 196.569 1.00 48.10 98 PRO A O 1
ATOM 541 N N . LEU A 1 99 ? 178.054 212.721 194.958 1.00 49.42 99 LEU A N 1
ATOM 542 C CA . LEU A 1 99 ? 178.177 214.033 194.351 1.00 49.42 99 LEU A CA 1
ATOM 543 C C . LEU A 1 99 ? 176.862 214.791 194.452 1.00 49.42 99 LEU A C 1
ATOM 544 O O . LEU A 1 99 ? 175.797 214.208 194.222 1.00 49.42 99 LEU A O 1
ATOM 549 N N . PRO A 1 100 ? 176.897 216.077 194.786 1.00 49.41 100 PRO A N 1
ATOM 550 C CA . PRO A 1 100 ? 175.653 216.821 194.989 1.00 49.41 100 PRO A CA 1
ATOM 551 C C . PRO A 1 100 ? 174.807 216.836 193.729 1.00 49.41 100 PRO A C 1
ATOM 552 O O . PRO A 1 100 ? 175.313 216.829 192.607 1.00 49.41 100 PRO A O 1
ATOM 556 N N . ILE A 1 101 ? 173.489 216.857 193.937 1.00 51.26 101 ILE A N 1
ATOM 557 C CA . ILE A 1 101 ? 172.564 216.780 192.817 1.00 51.26 101 ILE A CA 1
ATOM 558 C C . ILE A 1 101 ? 172.754 217.937 191.847 1.00 51.26 101 ILE A C 1
ATOM 559 O O . ILE A 1 101 ? 172.645 217.743 190.632 1.00 51.26 101 ILE A O 1
ATOM 564 N N . TRP A 1 102 ? 173.069 219.134 192.343 1.00 51.54 102 TRP A N 1
ATOM 565 C CA . TRP A 1 102 ? 173.330 220.245 191.437 1.00 51.54 102 TRP A CA 1
ATOM 566 C C . TRP A 1 102 ? 174.555 219.987 190.579 1.00 51.54 102 TRP A C 1
ATOM 567 O O . TRP A 1 102 ? 174.662 220.532 189.478 1.00 51.54 102 TRP A O 1
ATOM 578 N N . ALA A 1 103 ? 175.484 219.166 191.061 1.00 51.30 103 ALA A N 1
ATOM 579 C CA . ALA A 1 103 ? 176.730 218.903 190.356 1.00 51.30 103 ALA A CA 1
ATOM 580 C C . ALA A 1 103 ? 176.657 217.699 189.440 1.00 51.30 103 ALA A C 1
ATOM 581 O O . ALA A 1 103 ? 177.328 217.682 188.406 1.00 51.30 103 ALA A O 1
ATOM 583 N N . THR A 1 104 ? 175.880 216.686 189.797 1.00 50.78 104 THR A N 1
ATOM 584 C CA . THR A 1 104 ? 175.663 215.554 188.915 1.00 50.78 104 THR A CA 1
ATOM 585 C C . THR A 1 104 ? 174.456 215.749 188.018 1.00 50.78 104 THR A C 1
ATOM 586 O O . THR A 1 104 ? 174.101 214.839 187.267 1.00 50.78 104 THR A O 1
ATOM 590 N N . SER A 1 105 ? 173.803 216.906 188.097 1.00 51.76 105 SER A N 1
ATOM 591 C CA . SER A 1 105 ? 172.836 217.307 187.093 1.00 51.76 105 SER A CA 1
ATOM 592 C C . SER A 1 105 ? 173.430 218.231 186.048 1.00 51.76 105 SER A C 1
ATOM 593 O O . SER A 1 105 ? 173.039 218.148 184.883 1.00 51.76 105 SER A O 1
ATOM 596 N N . THR A 1 106 ? 174.381 219.082 186.423 1.00 51.06 106 THR A N 1
ATOM 597 C CA . THR A 1 106 ? 175.027 219.946 185.448 1.00 51.06 106 THR A CA 1
ATOM 598 C C . THR A 1 106 ? 176.076 219.222 184.621 1.00 51.06 106 THR A C 1
ATOM 599 O O . THR A 1 106 ? 176.703 219.852 183.768 1.00 51.06 106 THR A O 1
ATOM 603 N N . ILE A 1 107 ? 176.301 217.934 184.864 1.00 51.09 107 ILE A N 1
ATOM 604 C CA . ILE A 1 107 ? 177.143 217.156 183.964 1.00 51.09 107 ILE A CA 1
ATOM 605 C C . ILE A 1 107 ? 176.299 216.524 182.870 1.00 51.09 107 ILE A C 1
ATOM 606 O O . ILE A 1 107 ? 176.621 216.605 181.681 1.00 51.09 107 ILE A O 1
ATOM 611 N N . GLU A 1 108 ? 175.194 215.897 183.244 1.00 53.48 108 GLU A N 1
ATOM 612 C CA . GLU A 1 108 ? 174.291 215.365 182.242 1.00 53.48 108 GLU A CA 1
ATOM 613 C C . GLU A 1 108 ? 173.454 216.448 181.592 1.00 53.48 108 GLU A C 1
ATOM 614 O O . GLU A 1 108 ? 172.736 216.162 180.636 1.00 53.48 108 GLU A O 1
ATOM 620 N N . THR A 1 109 ? 173.525 217.683 182.077 1.00 52.39 109 THR A N 1
ATOM 621 C CA . THR A 1 109 ? 172.965 218.765 181.283 1.00 52.39 109 THR A CA 1
ATOM 622 C C . THR A 1 109 ? 173.838 219.041 180.072 1.00 52.39 109 THR A C 1
ATOM 623 O O . THR A 1 109 ? 173.325 219.184 178.960 1.00 52.39 109 THR A O 1
ATOM 627 N N . ILE A 1 110 ? 175.161 219.077 180.251 1.00 54.30 110 ILE A N 1
ATOM 628 C CA . ILE A 1 110 ? 176.048 219.231 179.102 1.00 54.30 110 ILE A CA 1
ATOM 629 C C . ILE A 1 110 ? 176.117 217.967 178.260 1.00 54.30 110 ILE A C 1
ATOM 630 O O . ILE A 1 110 ? 176.340 218.060 177.047 1.00 54.30 110 ILE A O 1
ATOM 635 N N . CYS A 1 111 ? 175.891 216.791 178.844 1.00 55.05 111 CYS A N 1
ATOM 636 C CA . CYS A 1 111 ? 175.808 215.586 178.024 1.00 55.05 111 CYS A CA 1
ATOM 637 C C . CYS A 1 111 ? 174.583 215.618 177.116 1.00 55.05 111 CYS A C 1
ATOM 638 O O . CYS A 1 111 ? 174.687 215.370 175.907 1.00 55.05 111 CYS A O 1
ATOM 641 N N . LEU A 1 112 ? 173.416 215.928 177.679 1.00 55.04 112 LEU A N 1
ATOM 642 C CA . LEU A 1 112 ? 172.217 216.057 176.867 1.00 55.04 112 LEU A CA 1
ATOM 643 C C . LEU A 1 112 ? 172.309 217.219 175.893 1.00 55.04 112 LEU A C 1
ATOM 644 O O . LEU A 1 112 ? 171.746 217.136 174.801 1.00 55.04 112 LEU A O 1
ATOM 649 N N . SER A 1 113 ? 173.019 218.289 176.243 1.00 57.19 113 SER A N 1
ATOM 650 C CA . SER A 1 113 ? 173.257 219.355 175.285 1.00 57.19 113 SER A CA 1
ATOM 651 C C . SER A 1 113 ? 174.184 218.927 174.160 1.00 57.19 113 SER A C 1
ATOM 652 O O . SER A 1 113 ? 173.990 219.358 173.024 1.00 57.19 113 SER A O 1
ATOM 655 N N . ALA A 1 114 ? 175.179 218.087 174.441 1.00 58.73 114 ALA A N 1
ATOM 656 C CA . ALA A 1 114 ? 175.996 217.543 173.366 1.00 58.73 114 ALA A CA 1
ATOM 657 C C . ALA A 1 114 ? 175.160 216.685 172.434 1.00 58.73 114 ALA A C 1
ATOM 658 O O . ALA A 1 114 ? 175.298 216.773 171.210 1.00 58.73 114 ALA A O 1
ATOM 660 N N . PHE A 1 115 ? 174.276 215.859 172.989 1.00 58.87 115 PHE A N 1
ATOM 661 C CA . PHE A 1 115 ? 173.404 215.061 172.132 1.00 58.87 115 PHE A CA 1
ATOM 662 C C . PHE A 1 115 ? 172.433 215.925 171.342 1.00 58.87 115 PHE A C 1
ATOM 663 O O . PHE A 1 115 ? 172.167 215.635 170.173 1.00 58.87 115 PHE A O 1
ATOM 671 N N . THR A 1 116 ? 171.909 216.988 171.948 1.00 61.25 116 THR A N 1
ATOM 672 C CA . THR A 1 116 ? 171.024 217.896 171.229 1.00 61.25 116 THR A CA 1
ATOM 673 C C . THR A 1 116 ? 171.755 218.595 170.091 1.00 61.25 116 THR A C 1
ATOM 674 O O . THR A 1 116 ? 171.234 218.687 168.975 1.00 61.25 116 THR A O 1
ATOM 678 N N . VAL A 1 117 ? 172.958 219.109 170.359 1.00 62.24 117 VAL A N 1
ATOM 679 C CA . VAL A 1 117 ? 173.761 219.756 169.331 1.00 62.24 117 VAL A CA 1
ATOM 680 C C . VAL A 1 117 ? 174.168 218.789 168.236 1.00 62.24 117 VAL A C 1
ATOM 681 O O . VAL A 1 117 ? 174.247 219.188 167.065 1.00 62.24 117 VAL A O 1
ATOM 685 N N . ARG A 1 118 ? 174.394 217.526 168.563 1.00 67.90 118 ARG A N 1
ATOM 686 C CA . ARG A 1 118 ? 174.659 216.541 167.532 1.00 67.90 118 ARG A CA 1
ATOM 687 C C . ARG A 1 118 ? 173.427 216.209 166.711 1.00 67.90 118 ARG A C 1
ATOM 688 O O . ARG A 1 118 ? 173.541 216.029 165.497 1.00 67.90 118 ARG A O 1
ATOM 696 N N . ILE A 1 119 ? 172.250 216.154 167.327 1.00 67.77 119 ILE A N 1
ATOM 697 C CA . ILE A 1 119 ? 171.055 215.757 166.590 1.00 67.77 119 ILE A CA 1
ATOM 698 C C . ILE A 1 119 ? 170.560 216.897 165.706 1.00 67.77 119 ILE A C 1
ATOM 699 O O . ILE A 1 119 ? 170.083 216.671 164.590 1.00 67.77 119 ILE A O 1
ATOM 704 N N . ILE A 1 120 ? 170.705 218.145 166.161 1.00 67.07 120 ILE A N 1
ATOM 705 C CA . ILE A 1 120 ? 170.327 219.254 165.294 1.00 67.07 120 ILE A CA 1
ATOM 706 C C . ILE A 1 120 ? 171.340 219.420 164.177 1.00 67.07 120 ILE A C 1
ATOM 707 O O . ILE A 1 120 ? 170.980 219.806 163.063 1.00 67.07 120 ILE A O 1
ATOM 712 N N . HIS A 1 121 ? 172.602 219.090 164.429 1.00 70.45 121 HIS A N 1
ATOM 713 C CA . HIS A 1 121 ? 173.591 219.092 163.362 1.00 70.45 121 HIS A CA 1
ATOM 714 C C . HIS A 1 121 ? 173.301 217.999 162.340 1.00 70.45 121 HIS A C 1
ATOM 715 O O . HIS A 1 121 ? 173.397 218.238 161.131 1.00 70.45 121 HIS A O 1
ATOM 722 N N . TYR A 1 122 ? 172.911 216.813 162.805 1.00 73.45 122 TYR A N 1
ATOM 723 C CA . TYR A 1 122 ? 172.477 215.756 161.900 1.00 73.45 122 TYR A CA 1
ATOM 724 C C . TYR A 1 122 ? 171.266 216.181 161.083 1.00 73.45 122 TYR A C 1
ATOM 725 O O . TYR A 1 122 ? 171.204 215.907 159.881 1.00 73.45 122 TYR A O 1
ATOM 734 N N . ALA A 1 123 ? 170.290 216.830 161.717 1.00 73.79 123 ALA A N 1
ATOM 735 C CA . ALA A 1 123 ? 169.157 217.374 160.981 1.00 73.79 123 ALA A CA 1
ATOM 736 C C . ALA A 1 123 ? 169.588 218.424 159.972 1.00 73.79 123 ALA A C 1
ATOM 737 O O . ALA A 1 123 ? 168.928 218.588 158.944 1.00 73.79 123 ALA A O 1
ATOM 739 N N . LYS A 1 124 ? 170.665 219.149 160.254 1.00 73.54 124 LYS A N 1
ATOM 740 C CA . LYS A 1 124 ? 171.245 220.057 159.280 1.00 73.54 124 LYS A CA 1
ATOM 741 C C . LYS A 1 124 ? 172.004 219.326 158.187 1.00 73.54 124 LYS A C 1
ATOM 742 O O . LYS A 1 124 ? 172.289 219.924 157.146 1.00 73.54 124 LYS A O 1
ATOM 748 N N . VAL A 1 125 ? 172.335 218.056 158.396 1.00 77.40 125 VAL A N 1
ATOM 749 C CA . VAL A 1 125 ? 172.945 217.246 157.343 1.00 77.40 125 VAL A CA 1
ATOM 750 C C . VAL A 1 125 ? 171.887 216.609 156.452 1.00 77.40 125 VAL A C 1
ATOM 751 O O . VAL A 1 125 ? 171.897 216.790 155.233 1.00 77.40 125 VAL A O 1
ATOM 755 N N . ILE A 1 126 ? 170.958 215.857 157.034 1.00 80.98 126 ILE A N 1
ATOM 756 C CA . ILE A 1 126 ? 169.912 215.174 156.275 1.00 80.98 126 ILE A CA 1
ATOM 757 C C . ILE A 1 126 ? 168.759 216.138 156.022 1.00 80.98 126 ILE A C 1
ATOM 758 O O . ILE A 1 126 ? 168.324 216.828 156.954 1.00 80.98 126 ILE A O 1
ATOM 763 N N . PRO A 1 127 ? 168.229 216.218 154.801 1.00 86.60 127 PRO A N 1
ATOM 764 C CA . PRO A 1 127 ? 167.117 217.140 154.543 1.00 86.60 127 PRO A CA 1
ATOM 765 C C . PRO A 1 127 ? 165.905 216.801 155.393 1.00 86.60 127 PRO A C 1
ATOM 766 O O . PRO A 1 127 ? 165.777 215.694 155.920 1.00 86.60 127 PRO A O 1
ATOM 770 N N . LYS A 1 128 ? 164.998 217.770 155.517 1.00 90.91 128 LYS A N 1
ATOM 771 C CA . LYS A 1 128 ? 163.859 217.598 156.411 1.00 90.91 128 LYS A CA 1
ATOM 772 C C . LYS A 1 128 ? 162.772 216.771 155.740 1.00 90.91 128 LYS A C 1
ATOM 773 O O . LYS A 1 128 ? 161.600 217.160 155.727 1.00 90.91 128 LYS A O 1
ATOM 779 N N . ASP A 1 129 ? 163.155 215.621 155.192 1.00 89.47 129 ASP A N 1
ATOM 780 C CA . ASP A 1 129 ? 162.216 214.653 154.650 1.00 89.47 129 ASP A CA 1
ATOM 781 C C . ASP A 1 129 ? 162.321 213.295 155.313 1.00 89.47 129 ASP A C 1
ATOM 782 O O . ASP A 1 129 ? 161.302 212.746 155.731 1.00 89.47 129 ASP A O 1
ATOM 787 N N . LYS A 1 130 ? 163.529 212.748 155.423 1.00 83.94 130 LYS A N 1
ATOM 788 C CA . LYS A 1 130 ? 163.755 211.464 156.070 1.00 83.94 130 LYS A CA 1
ATOM 789 C C . LYS A 1 130 ? 164.281 211.607 157.488 1.00 83.94 130 LYS A C 1
ATOM 790 O O . LYS A 1 130 ? 164.397 210.608 158.202 1.00 83.94 130 LYS A O 1
ATOM 796 N N . PHE A 1 131 ? 164.614 212.824 157.911 1.00 80.58 131 PHE A N 1
ATOM 797 C CA . PHE A 1 131 ? 165.051 213.022 159.287 1.00 80.58 131 PHE A CA 1
ATOM 798 C C . PHE A 1 131 ? 163.928 212.710 160.262 1.00 80.58 131 PHE A C 1
ATOM 799 O O . PHE A 1 131 ? 164.171 212.225 161.372 1.00 80.58 131 PHE A O 1
ATOM 807 N N . TRP A 1 132 ? 162.688 212.984 159.865 1.00 80.56 132 TRP A N 1
ATOM 808 C CA . TRP A 1 132 ? 161.586 212.919 160.810 1.00 80.56 132 TRP A CA 1
ATOM 809 C C . TRP A 1 132 ? 160.956 211.541 160.915 1.00 80.56 132 TRP A C 1
ATOM 810 O O . TRP A 1 132 ? 160.269 211.279 161.906 1.00 80.56 132 TRP A O 1
ATOM 821 N N . LYS A 1 133 ? 161.208 210.762 159.926 1.00 79.56 133 LYS A N 1
ATOM 822 C CA . LYS A 1 133 ? 160.691 209.500 159.911 1.00 79.56 133 LYS A CA 1
ATOM 823 C C . LYS A 1 133 ? 161.530 208.509 160.573 1.00 79.56 133 LYS A C 1
ATOM 824 O O . LYS A 1 133 ? 161.010 207.557 160.989 1.00 79.56 133 LYS A O 1
ATOM 830 N N . ASP A 1 134 ? 162.813 208.680 160.704 1.00 78.00 134 ASP A N 1
ATOM 831 C CA . ASP A 1 134 ? 163.614 207.624 161.297 1.00 78.00 134 ASP A CA 1
ATOM 832 C C . ASP A 1 134 ? 163.252 207.400 162.713 1.00 78.00 134 ASP A C 1
ATOM 833 O O . ASP A 1 134 ? 163.035 208.296 163.388 1.00 78.00 134 ASP A O 1
ATOM 838 N N . PRO A 1 135 ? 163.159 206.185 163.151 1.00 74.68 135 PRO A N 1
ATOM 839 C CA . PRO A 1 135 ? 162.848 205.927 164.501 1.00 74.68 135 PRO A CA 1
ATOM 840 C C . PRO A 1 135 ? 163.956 206.368 165.255 1.00 74.68 135 PRO A C 1
ATOM 841 O O . PRO A 1 135 ? 163.675 206.976 166.231 1.00 74.68 135 PRO A O 1
ATOM 845 N N . LYS A 1 136 ? 165.183 206.155 164.811 1.00 73.38 136 LYS A N 1
ATOM 846 C CA . LYS A 1 136 ? 166.341 206.478 165.637 1.00 73.38 136 LYS A CA 1
ATOM 847 C C . LYS A 1 136 ? 166.308 207.933 166.085 1.00 73.38 136 LYS A C 1
ATOM 848 O O . LYS A 1 136 ? 166.650 208.241 167.231 1.00 73.38 136 LYS A O 1
ATOM 854 N N . ASN A 1 137 ? 165.880 208.842 165.207 1.00 73.89 137 ASN A N 1
ATOM 855 C CA . ASN A 1 137 ? 165.860 210.254 165.573 1.00 73.89 137 ASN A CA 1
ATOM 856 C C . ASN A 1 137 ? 164.735 210.547 166.551 1.00 73.89 137 ASN A C 1
ATOM 857 O O . ASN A 1 137 ? 164.925 211.289 167.523 1.00 73.89 137 ASN A O 1
ATOM 862 N N . ILE A 1 138 ? 163.552 209.989 166.297 1.00 70.45 138 ILE A N 1
ATOM 863 C CA . ILE A 1 138 ? 162.453 210.133 167.239 1.00 70.45 138 ILE A CA 1
ATOM 864 C C . ILE A 1 138 ? 162.864 209.621 168.606 1.00 70.45 138 ILE A C 1
ATOM 865 O O . ILE A 1 138 ? 162.661 210.293 169.620 1.00 70.45 138 ILE A O 1
ATOM 870 N N . CYS A 1 139 ? 163.476 208.438 168.655 1.00 67.15 139 CYS A N 1
ATOM 871 C CA . CYS A 1 139 ? 163.886 207.880 169.935 1.00 67.15 139 CYS A CA 1
ATOM 872 C C . CYS A 1 139 ? 164.964 208.721 170.597 1.00 67.15 139 CYS A C 1
ATOM 873 O O . CYS A 1 139 ? 164.969 208.859 171.822 1.00 67.15 139 CYS A O 1
ATOM 876 N N . ILE A 1 140 ? 165.881 209.291 169.817 1.00 64.57 140 ILE A N 1
ATOM 877 C CA . ILE A 1 140 ? 166.925 210.110 170.422 1.00 64.57 140 ILE A CA 1
ATOM 878 C C . ILE A 1 140 ? 166.339 211.361 171.046 1.00 64.57 140 ILE A C 1
ATOM 879 O O . ILE A 1 140 ? 166.637 211.673 172.205 1.00 64.57 140 ILE A O 1
ATOM 884 N N . ILE A 1 141 ? 165.503 212.096 170.313 1.00 62.33 141 ILE A N 1
ATOM 885 C CA . ILE A 1 141 ? 164.929 213.300 170.902 1.00 62.33 141 ILE A CA 1
ATOM 886 C C . ILE A 1 141 ? 163.991 212.934 172.044 1.00 62.33 141 ILE A C 1
ATOM 887 O O . ILE A 1 141 ? 163.865 213.681 173.017 1.00 62.33 141 ILE A O 1
ATOM 892 N N . ILE A 1 142 ? 163.380 211.750 171.988 1.00 62.45 142 ILE A N 1
ATOM 893 C CA . ILE A 1 142 ? 162.485 211.331 173.060 1.00 62.45 142 ILE A CA 1
ATOM 894 C C . ILE A 1 142 ? 163.272 211.068 174.334 1.00 62.45 142 ILE A C 1
ATOM 895 O O . ILE A 1 142 ? 162.909 211.544 175.412 1.00 62.45 142 ILE A O 1
ATOM 900 N N . ILE A 1 143 ? 164.361 210.305 174.234 1.00 58.69 143 ILE A N 1
ATOM 901 C CA . ILE A 1 143 ? 165.093 209.968 175.447 1.00 58.69 143 ILE A CA 1
ATOM 902 C C . ILE A 1 143 ? 165.857 211.175 175.961 1.00 58.69 143 ILE A C 1
ATOM 903 O O . ILE A 1 143 ? 166.036 211.323 177.173 1.00 58.69 143 ILE A O 1
ATOM 908 N N . VAL A 1 144 ? 166.261 212.089 175.078 1.00 58.73 144 VAL A N 1
ATOM 909 C CA . VAL A 1 144 ? 166.874 213.325 175.549 1.00 58.73 144 VAL A CA 1
ATOM 910 C C . VAL A 1 144 ? 165.851 214.182 176.280 1.00 58.73 144 VAL A C 1
ATOM 911 O O . VAL A 1 144 ? 166.126 214.708 177.365 1.00 58.73 144 VAL A O 1
ATOM 915 N N . THR A 1 145 ? 164.650 214.325 175.714 1.00 58.73 145 THR A N 1
ATOM 916 C CA . THR A 1 145 ? 163.614 215.115 176.367 1.00 58.73 145 THR A CA 1
ATOM 917 C C . THR A 1 145 ? 163.206 214.500 177.694 1.00 58.73 145 THR A C 1
ATOM 918 O O . THR A 1 145 ? 162.998 215.217 178.675 1.00 58.73 145 THR A O 1
ATOM 922 N N . LEU A 1 146 ? 163.091 213.177 177.747 1.00 57.78 146 LEU A N 1
ATOM 923 C CA . LEU A 1 146 ? 162.708 212.523 178.987 1.00 57.78 146 LEU A CA 1
ATOM 924 C C . LEU A 1 146 ? 163.802 212.616 180.036 1.00 57.78 146 LEU A C 1
ATOM 925 O O . LEU A 1 146 ? 163.501 212.867 181.205 1.00 57.78 146 LEU A O 1
ATOM 930 N N . SER A 1 147 ? 165.066 212.426 179.653 1.00 56.33 147 SER A N 1
ATOM 931 C CA . SER A 1 147 ? 166.144 212.616 180.609 1.00 56.33 147 SER A CA 1
ATOM 932 C C . SER A 1 147 ? 166.172 214.041 181.129 1.00 56.33 147 SER A C 1
ATOM 933 O O . SER A 1 147 ? 166.341 214.255 182.332 1.00 56.33 147 SER A O 1
ATOM 936 N N . PHE A 1 148 ? 165.968 215.023 180.255 1.00 56.83 148 PHE A N 1
ATOM 937 C CA . PHE A 1 148 ? 166.011 216.411 180.684 1.00 56.83 148 PHE A CA 1
ATOM 938 C C . PHE A 1 148 ? 164.805 216.809 181.521 1.00 56.83 148 PHE A C 1
ATOM 939 O O . PHE A 1 148 ? 164.933 217.675 182.390 1.00 56.83 148 PHE A O 1
ATOM 947 N N . ILE A 1 149 ? 163.644 216.205 181.286 1.00 56.32 149 ILE A N 1
ATOM 948 C CA . ILE A 1 149 ? 162.482 216.494 182.116 1.00 56.32 149 ILE A CA 1
ATOM 949 C C . ILE A 1 149 ? 162.623 215.825 183.472 1.00 56.32 149 ILE A C 1
ATOM 950 O O . ILE A 1 149 ? 162.314 216.419 184.509 1.00 56.32 149 ILE A O 1
ATOM 955 N N . ASP A 1 150 ? 163.106 214.583 183.488 1.00 57.34 150 ASP A N 1
ATOM 956 C CA . ASP A 1 150 ? 163.308 213.886 184.746 1.00 57.34 150 ASP A CA 1
ATOM 957 C C . ASP A 1 150 ? 164.388 214.553 185.579 1.00 57.34 150 ASP A C 1
ATOM 958 O O . ASP A 1 150 ? 164.269 214.618 186.804 1.00 57.34 150 ASP A O 1
ATOM 963 N N . MET A 1 151 ? 165.424 215.089 184.934 1.00 56.64 151 MET A N 1
ATOM 964 C CA . MET A 1 151 ? 166.499 215.742 185.670 1.00 56.64 151 MET A CA 1
ATOM 965 C C . MET A 1 151 ? 165.993 216.951 186.441 1.00 56.64 151 MET A C 1
ATOM 966 O O . MET A 1 151 ? 166.464 217.228 187.549 1.00 56.64 151 MET A O 1
ATOM 971 N N . VAL A 1 152 ? 165.029 217.680 185.881 1.00 54.31 152 VAL A N 1
ATOM 972 C CA . VAL A 1 152 ? 164.549 218.876 186.559 1.00 54.31 152 VAL A CA 1
ATOM 973 C C . VAL A 1 152 ? 163.380 218.553 187.484 1.00 54.31 152 VAL A C 1
ATOM 974 O O . VAL A 1 152 ? 163.188 219.228 188.500 1.00 54.31 152 VAL A O 1
ATOM 978 N N . ILE A 1 153 ? 162.601 217.512 187.186 1.00 54.34 153 ILE A N 1
ATOM 979 C CA . ILE A 1 153 ? 161.542 217.082 188.094 1.00 54.34 153 ILE A CA 1
ATOM 980 C C . ILE A 1 153 ? 162.196 216.394 189.284 1.00 54.34 153 ILE A C 1
ATOM 981 O O . ILE A 1 153 ? 161.567 216.187 190.327 1.00 54.34 153 ILE A O 1
ATOM 986 N N . TYR A 1 154 ? 163.479 216.075 189.157 1.00 54.06 154 TYR A N 1
ATOM 987 C CA . TYR A 1 154 ? 164.308 215.723 190.302 1.00 54.06 154 TYR A CA 1
ATOM 988 C C . TYR A 1 154 ? 164.822 216.996 190.958 1.00 54.06 154 TYR A C 1
ATOM 989 O O . TYR A 1 154 ? 165.825 217.013 191.672 1.00 54.06 154 TYR A O 1
ATOM 998 N N . GLY A 1 155 ? 164.125 218.094 190.687 1.00 56.80 155 GLY A N 1
ATOM 999 C CA . GLY A 1 155 ? 164.188 219.282 191.508 1.00 56.80 155 GLY A CA 1
ATOM 1000 C C . GLY A 1 155 ? 163.317 219.021 192.713 1.00 56.80 155 GLY A C 1
ATOM 1001 O O . GLY A 1 155 ? 162.167 219.464 192.773 1.00 56.80 155 GLY A O 1
ATOM 1002 N N . ALA A 1 156 ? 163.879 218.284 193.676 1.00 67.87 156 ALA A N 1
ATOM 1003 C CA . ALA A 1 156 ? 163.171 217.550 194.721 1.00 67.87 156 ALA A CA 1
ATOM 1004 C C . ALA A 1 156 ? 162.004 218.304 195.342 1.00 67.87 156 ALA A C 1
ATOM 1005 O O . ALA A 1 156 ? 161.088 217.674 195.880 1.00 67.87 156 ALA A O 1
ATOM 1007 N N . LEU A 1 157 ? 162.033 219.640 195.295 1.00 71.48 157 LEU A N 1
ATOM 1008 C CA . LEU A 1 157 ? 160.970 220.470 195.857 1.00 71.48 157 LEU A CA 1
ATOM 1009 C C . LEU A 1 157 ? 160.860 220.250 197.358 1.00 71.48 157 LEU A C 1
ATOM 1010 O O . LEU A 1 157 ? 159.845 219.746 197.848 1.00 71.48 157 LEU A O 1
ATOM 1015 N N . LYS A 1 158 ? 161.922 220.597 198.080 1.00 74.85 158 LYS A N 1
ATOM 1016 C CA . LYS A 1 158 ? 161.975 220.513 199.538 1.00 74.85 158 LYS A CA 1
ATOM 1017 C C . LYS A 1 158 ? 161.870 219.065 200.015 1.00 74.85 158 LYS A C 1
ATOM 1018 O O . LYS A 1 158 ? 160.947 218.675 200.731 1.00 74.85 158 LYS A O 1
ATOM 1024 N N . ALA A 1 159 ? 162.845 218.267 199.585 1.00 73.78 159 ALA A N 1
ATOM 1025 C CA . ALA A 1 159 ? 163.075 216.921 200.107 1.00 73.78 159 ALA A CA 1
ATOM 1026 C C . ALA A 1 159 ? 161.884 215.993 199.894 1.00 73.78 159 ALA A C 1
ATOM 1027 O O . ALA A 1 159 ? 161.724 215.007 200.619 1.00 73.78 159 ALA A O 1
ATOM 1029 N N . THR A 1 160 ? 161.038 216.276 198.903 1.00 72.60 160 THR A N 1
ATOM 1030 C CA . THR A 1 160 ? 159.945 215.373 198.546 1.00 72.60 160 THR A CA 1
ATOM 1031 C C . THR A 1 160 ? 160.536 214.232 197.721 1.00 72.60 160 THR A C 1
ATOM 1032 O O . THR A 1 160 ? 160.192 214.009 196.559 1.00 72.60 160 THR A O 1
ATOM 1036 N N . GLY A 1 161 ? 161.441 213.484 198.355 1.00 73.42 161 GLY A N 1
ATOM 1037 C CA . GLY A 1 161 ? 162.292 212.551 197.640 1.00 73.42 161 GLY A CA 1
ATOM 1038 C C . GLY A 1 161 ? 161.575 211.359 197.050 1.00 73.42 161 GLY A C 1
ATOM 1039 O O . GLY A 1 161 ? 162.163 210.642 196.237 1.00 73.42 161 GLY A O 1
ATOM 1040 N N . HIS A 1 162 ? 160.336 211.109 197.465 1.00 80.69 162 HIS A N 1
ATOM 1041 C CA . HIS A 1 162 ? 159.495 210.053 196.904 1.00 80.69 162 HIS A CA 1
ATOM 1042 C C . HIS A 1 162 ? 160.138 208.668 196.994 1.00 80.69 162 HIS A C 1
ATOM 1043 O O . HIS A 1 162 ? 159.752 207.759 196.252 1.00 80.69 162 HIS A O 1
ATOM 1050 N N . TYR A 1 163 ? 161.105 208.503 197.901 1.00 79.67 163 TYR A N 1
ATOM 1051 C CA . TYR A 1 163 ? 161.863 207.270 198.123 1.00 79.67 163 TYR A CA 1
ATOM 1052 C C . TYR A 1 163 ? 162.159 206.519 196.827 1.00 79.67 163 TYR A C 1
ATOM 1053 O O . TYR A 1 163 ? 161.964 205.305 196.734 1.00 79.67 163 TYR A O 1
ATOM 1062 N N . GLY A 1 164 ? 162.667 207.241 195.835 1.00 73.68 164 GLY A N 1
ATOM 1063 C CA . GLY A 1 164 ? 163.123 206.671 194.581 1.00 73.68 164 GLY A CA 1
ATOM 1064 C C . GLY A 1 164 ? 162.570 207.384 193.365 1.00 73.68 164 GLY A C 1
ATOM 1065 O O . GLY A 1 164 ? 161.363 207.386 193.109 1.00 73.68 164 GLY A O 1
ATOM 1066 N N . ILE A 1 165 ? 163.482 207.980 192.597 1.00 63.91 165 ILE A N 1
ATOM 1067 C CA . ILE A 1 165 ? 163.180 208.832 191.453 1.00 63.91 165 ILE A CA 1
ATOM 1068 C C . ILE A 1 165 ? 164.189 208.478 190.369 1.00 63.91 165 ILE A C 1
ATOM 1069 O O . ILE A 1 165 ? 164.858 207.444 190.454 1.00 63.91 165 ILE A O 1
ATOM 1074 N N . ARG A 1 166 ? 164.269 209.304 189.326 1.00 56.03 166 ARG A N 1
ATOM 1075 C CA . ARG A 1 166 ? 165.197 209.112 188.214 1.00 56.03 166 ARG A CA 1
ATOM 1076 C C . ARG A 1 166 ? 164.804 207.883 187.401 1.00 56.03 166 ARG A C 1
ATOM 1077 O O . ARG A 1 166 ? 165.576 206.945 187.207 1.00 56.03 166 ARG A O 1
ATOM 1085 N N . TRP A 1 167 ? 163.569 207.913 186.929 1.00 58.63 167 TRP A N 1
ATOM 1086 C CA . TRP A 1 167 ? 163.027 206.881 186.068 1.00 58.63 167 TRP A CA 1
ATOM 1087 C C . TRP A 1 167 ? 163.590 206.936 184.661 1.00 58.63 167 TRP A C 1
ATOM 1088 O O . TRP A 1 167 ? 163.193 206.125 183.821 1.00 58.63 167 TRP A O 1
ATOM 1099 N N . SER A 1 168 ? 164.500 207.866 184.384 1.00 55.02 168 SER A N 1
ATOM 1100 C CA . SER A 1 168 ? 165.071 208.030 183.056 1.00 55.02 168 SER A CA 1
ATOM 1101 C C . SER A 1 168 ? 166.489 207.496 182.962 1.00 55.02 168 SER A C 1
ATOM 1102 O O . SER A 1 168 ? 167.059 207.477 181.870 1.00 55.02 168 SER A O 1
ATOM 1105 N N . ARG A 1 169 ? 167.073 207.064 184.076 1.00 49.56 169 ARG A N 1
ATOM 1106 C CA . ARG A 1 169 ? 168.394 206.460 184.033 1.00 49.56 169 ARG A CA 1
ATOM 1107 C C . ARG A 1 169 ? 168.420 205.172 183.235 1.00 49.56 169 ARG A C 1
ATOM 1108 O O . ARG A 1 169 ? 169.486 204.779 182.757 1.00 49.56 169 ARG A O 1
ATOM 1116 N N . VAL A 1 170 ? 167.278 204.508 183.075 1.00 50.58 170 VAL A N 1
ATOM 1117 C CA . VAL A 1 170 ? 167.236 203.314 182.248 1.00 50.58 170 VAL A CA 1
ATOM 1118 C C . VAL A 1 170 ? 167.270 203.659 180.769 1.00 50.58 170 VAL A C 1
ATOM 1119 O O . VAL A 1 170 ? 167.544 202.783 179.943 1.00 50.58 170 VAL A O 1
ATOM 1123 N N . LEU A 1 171 ? 167.002 204.912 180.411 1.00 50.96 171 LEU A N 1
ATOM 1124 C CA . LEU A 1 171 ? 167.061 205.368 179.031 1.00 50.96 171 LEU A CA 1
ATOM 1125 C C . LEU A 1 171 ? 168.453 205.820 178.625 1.00 50.96 171 LEU A C 1
ATOM 1126 O O . LEU A 1 171 ? 168.695 206.052 177.440 1.00 50.96 171 LEU A O 1
ATOM 1131 N N . ARG A 1 172 ? 169.363 205.956 179.575 1.00 48.83 172 ARG A N 1
ATOM 1132 C CA . ARG A 1 172 ? 170.725 206.372 179.280 1.00 48.83 172 ARG A CA 1
ATOM 1133 C C . ARG A 1 172 ? 171.429 205.402 178.337 1.00 48.83 172 ARG A C 1
ATOM 1134 O O . ARG A 1 172 ? 171.996 205.845 177.332 1.00 48.83 172 ARG A O 1
ATOM 1142 N N . PRO A 1 173 ? 171.434 204.095 178.595 1.00 52.66 173 PRO A N 1
ATOM 1143 C CA . PRO A 1 173 ? 172.123 203.181 177.681 1.00 52.66 173 PRO A CA 1
ATOM 1144 C C . PRO A 1 173 ? 171.425 202.988 176.347 1.00 52.66 173 PRO A C 1
ATOM 1145 O O . PRO A 1 173 ? 171.957 202.270 175.496 1.00 52.66 173 PRO A O 1
ATOM 1149 N N . LEU A 1 174 ? 170.258 203.595 176.143 1.00 54.44 174 LEU A N 1
ATOM 1150 C CA . LEU A 1 174 ? 169.599 203.525 174.849 1.00 54.44 174 LEU A CA 1
ATOM 1151 C C . LEU A 1 174 ? 170.145 204.550 173.872 1.00 54.44 174 LEU A C 1
ATOM 1152 O O . LEU A 1 174 ? 169.963 204.390 172.663 1.00 54.44 174 LEU A O 1
ATOM 1157 N N . LEU A 1 175 ? 170.786 205.608 174.369 1.00 56.66 175 LEU A N 1
ATOM 1158 C CA . LEU A 1 175 ? 171.592 206.450 173.498 1.00 56.66 175 LEU A CA 1
ATOM 1159 C C . LEU A 1 175 ? 172.691 205.639 172.841 1.00 56.66 175 LEU A C 1
ATOM 1160 O O . LEU A 1 175 ? 173.016 205.855 171.671 1.00 56.66 175 LEU A O 1
ATOM 1165 N N . LEU A 1 176 ? 173.268 204.693 173.580 1.00 59.74 176 LEU A N 1
ATOM 1166 C CA . LEU A 1 176 ? 174.315 203.840 173.038 1.00 59.74 176 LEU A CA 1
ATOM 1167 C C . LEU A 1 176 ? 173.831 203.066 171.825 1.00 59.74 176 LEU A C 1
ATOM 1168 O O . LEU A 1 176 ? 174.642 202.658 170.988 1.00 59.74 176 LEU A O 1
ATOM 1173 N N . VAL A 1 177 ? 172.524 202.862 171.708 1.00 64.90 177 VAL A N 1
ATOM 1174 C CA . VAL A 1 177 ? 171.949 202.080 170.623 1.00 64.90 177 VAL A CA 1
ATOM 1175 C C . VAL A 1 177 ? 171.470 203.007 169.519 1.00 64.90 177 VAL A C 1
ATOM 1176 O O . VAL A 1 177 ? 171.871 202.874 168.360 1.00 64.90 177 VAL A O 1
ATOM 1180 N N . ASN A 1 178 ? 170.620 203.959 169.874 1.00 67.83 178 ASN A N 1
ATOM 1181 C CA . ASN A 1 178 ? 169.899 204.744 168.888 1.00 67.83 178 ASN A CA 1
ATOM 1182 C C . ASN A 1 178 ? 170.662 205.977 168.434 1.00 67.83 178 ASN A C 1
ATOM 1183 O O . ASN A 1 178 ? 170.075 206.848 167.790 1.00 67.83 178 ASN A O 1
ATOM 1188 N N . VAL A 1 179 ? 171.950 206.067 168.743 1.00 70.48 179 VAL A N 1
ATOM 1189 C CA . VAL A 1 179 ? 172.770 207.135 168.192 1.00 70.48 179 VAL A CA 1
ATOM 1190 C C . VAL A 1 179 ? 173.121 206.806 166.746 1.00 70.48 179 VAL A C 1
ATOM 1191 O O . VAL A 1 179 ? 173.033 205.659 166.302 1.00 70.48 179 VAL A O 1
ATOM 1195 N N . THR A 1 180 ? 173.517 207.835 165.997 1.00 74.31 180 THR A N 1
ATOM 1196 C CA . THR A 1 180 ? 173.786 207.662 164.575 1.00 74.31 180 THR A CA 1
ATOM 1197 C C . THR A 1 180 ? 174.953 206.727 164.296 1.00 74.31 180 THR A C 1
ATOM 1198 O O . THR A 1 180 ? 174.971 206.086 163.241 1.00 74.31 180 THR A O 1
ATOM 1202 N N . GLU A 1 181 ? 175.916 206.633 165.203 1.00 73.85 181 GLU A N 1
ATOM 1203 C CA . GLU A 1 181 ? 177.043 205.729 165.046 1.00 73.85 181 GLU A CA 1
ATOM 1204 C C . GLU A 1 181 ? 176.739 204.331 165.554 1.00 73.85 181 GLU A C 1
ATOM 1205 O O . GLU A 1 181 ? 177.606 203.456 165.477 1.00 73.85 181 GLU A O 1
ATOM 1211 N N . GLY A 1 182 ? 175.537 204.104 166.071 1.00 76.44 182 GLY A N 1
ATOM 1212 C CA . GLY A 1 182 ? 175.174 202.805 166.593 1.00 76.44 182 GLY A CA 1
ATOM 1213 C C . GLY A 1 182 ? 174.609 201.878 165.540 1.00 76.44 182 GLY A C 1
ATOM 1214 O O . GLY A 1 182 ? 173.974 200.873 165.872 1.00 76.44 182 GLY A O 1
ATOM 1215 N N . ARG A 1 183 ? 174.836 202.202 164.264 1.00 79.82 183 ARG A N 1
ATOM 1216 C CA . ARG A 1 183 ? 174.410 201.321 163.184 1.00 79.82 183 ARG A CA 1
ATOM 1217 C C . ARG A 1 183 ? 174.951 199.911 163.349 1.00 79.82 183 ARG A C 1
ATOM 1218 O O . ARG A 1 183 ? 174.325 198.962 162.871 1.00 79.82 183 ARG A O 1
ATOM 1226 N N . GLN A 1 184 ? 176.096 199.752 164.003 1.00 77.72 184 GLN A N 1
ATOM 1227 C CA . GLN A 1 184 ? 176.610 198.426 164.294 1.00 77.72 184 GLN A CA 1
ATOM 1228 C C . GLN A 1 184 ? 175.868 197.750 165.436 1.00 77.72 184 GLN A C 1
ATOM 1229 O O . GLN A 1 184 ? 176.014 196.538 165.618 1.00 77.72 184 GLN A O 1
ATOM 1235 N N . LEU A 1 185 ? 175.069 198.492 166.198 1.00 72.95 185 LEU A N 1
ATOM 1236 C CA . LEU A 1 185 ? 174.325 197.937 167.320 1.00 72.95 185 LEU A CA 1
ATOM 1237 C C . LEU A 1 185 ? 172.829 197.879 167.061 1.00 72.95 185 LEU A C 1
ATOM 1238 O O . LEU A 1 185 ? 172.223 196.816 167.212 1.00 72.95 185 LEU A O 1
ATOM 1243 N N . ARG A 1 186 ? 172.210 198.995 166.672 1.00 74.97 186 ARG A N 1
ATOM 1244 C CA . ARG A 1 186 ? 170.785 198.962 166.370 1.00 74.97 186 ARG A CA 1
ATOM 1245 C C . ARG A 1 186 ? 170.457 198.018 165.226 1.00 74.97 186 ARG A C 1
ATOM 1246 O O . ARG A 1 186 ? 169.295 197.628 165.083 1.00 74.97 186 ARG A O 1
ATOM 1254 N N . ARG A 1 187 ? 171.443 197.645 164.413 1.00 76.73 187 ARG A N 1
ATOM 1255 C CA . ARG A 1 187 ? 171.257 196.519 163.511 1.00 76.73 187 ARG A CA 1
ATOM 1256 C C . ARG A 1 187 ? 171.287 195.204 164.275 1.00 76.73 187 ARG A C 1
ATOM 1257 O O . ARG A 1 187 ? 170.444 194.331 164.046 1.00 76.73 187 ARG A O 1
ATOM 1265 N N . ALA A 1 188 ? 172.237 195.052 165.198 1.00 72.68 188 ALA A N 1
ATOM 1266 C CA . ALA A 1 188 ? 172.284 193.864 166.037 1.00 72.68 188 ALA A CA 1
ATOM 1267 C C . ALA A 1 188 ? 171.144 193.813 167.042 1.00 72.68 188 ALA A C 1
ATOM 1268 O O . ALA A 1 188 ? 171.018 192.817 167.759 1.00 72.68 188 ALA A O 1
ATOM 1270 N N . PHE A 1 189 ? 170.329 194.864 167.125 1.00 71.03 189 PHE A N 1
ATOM 1271 C CA . PHE A 1 189 ? 169.104 194.796 167.910 1.00 71.03 189 PHE A CA 1
ATOM 1272 C C . PHE A 1 189 ? 167.928 194.331 167.071 1.00 71.03 189 PHE A C 1
ATOM 1273 O O . PHE A 1 189 ? 167.018 193.684 167.595 1.00 71.03 189 PHE A O 1
ATOM 1281 N N . ARG A 1 190 ? 167.916 194.654 165.779 1.00 72.79 190 ARG A N 1
ATOM 1282 C CA . ARG A 1 190 ? 166.924 194.059 164.899 1.00 72.79 190 ARG A CA 1
ATOM 1283 C C . ARG A 1 190 ? 167.089 192.552 164.810 1.00 72.79 190 ARG A C 1
ATOM 1284 O O . ARG A 1 190 ? 166.101 191.845 164.595 1.00 72.79 190 ARG A O 1
ATOM 1292 N N . SER A 1 191 ? 168.311 192.045 164.982 1.00 70.56 191 SER A N 1
ATOM 1293 C CA . SER A 1 191 ? 168.510 190.602 165.017 1.00 70.56 191 SER A CA 1
ATOM 1294 C C . SER A 1 191 ? 167.741 189.970 166.166 1.00 70.56 191 SER A C 1
ATOM 1295 O O . SER A 1 191 ? 167.195 188.871 166.023 1.00 70.56 191 SER A O 1
ATOM 1298 N N . ILE A 1 192 ? 167.678 190.646 167.310 1.00 68.37 192 ILE A N 1
ATOM 1299 C CA . ILE A 1 192 ? 166.914 190.119 168.432 1.00 68.37 192 ILE A CA 1
ATOM 1300 C C . ILE A 1 192 ? 165.428 190.415 168.280 1.00 68.37 192 ILE A C 1
ATOM 1301 O O . ILE A 1 192 ? 164.593 189.602 168.685 1.00 68.37 192 ILE A O 1
ATOM 1306 N N . ARG A 1 193 ? 165.079 191.562 167.702 1.00 68.52 193 ARG A N 1
ATOM 1307 C CA . ARG A 1 193 ? 163.683 191.852 167.408 1.00 68.52 193 ARG A CA 1
ATOM 1308 C C . ARG A 1 193 ? 163.078 190.831 166.461 1.00 68.52 193 ARG A C 1
ATOM 1309 O O . ARG A 1 193 ? 161.872 190.580 166.528 1.00 68.52 193 ARG A O 1
ATOM 1317 N N . ASN A 1 194 ? 163.885 190.240 165.582 1.00 67.83 194 ASN A N 1
ATOM 1318 C CA . ASN A 1 194 ? 163.399 189.175 164.720 1.00 67.83 194 ASN A CA 1
ATOM 1319 C C . ASN A 1 194 ? 163.380 187.827 165.420 1.00 67.83 194 ASN A C 1
ATOM 1320 O O . ASN A 1 194 ? 162.575 186.966 165.055 1.00 67.83 194 ASN A O 1
ATOM 1325 N N . ALA A 1 195 ? 164.240 187.625 166.414 1.00 64.15 195 ALA A N 1
ATOM 1326 C CA . ALA A 1 195 ? 164.286 186.351 167.112 1.00 64.15 195 ALA A CA 1
ATOM 1327 C C . ALA A 1 195 ? 163.165 186.195 168.124 1.00 64.15 195 ALA A C 1
ATOM 1328 O O . ALA A 1 195 ? 162.918 185.077 168.582 1.00 64.15 195 ALA A O 1
ATOM 1330 N N . LEU A 1 196 ? 162.484 187.279 168.482 1.00 63.41 196 LEU A N 1
ATOM 1331 C CA . LEU A 1 196 ? 161.471 187.189 169.528 1.00 63.41 196 LEU A CA 1
ATOM 1332 C C . LEU A 1 196 ? 160.233 186.404 169.112 1.00 63.41 196 LEU A C 1
ATOM 1333 O O . LEU A 1 196 ? 159.774 185.575 169.914 1.00 63.41 196 LEU A O 1
ATOM 1338 N N . PRO A 1 197 ? 159.647 186.588 167.923 1.00 65.70 197 PRO A N 1
ATOM 1339 C CA . PRO A 1 197 ? 158.510 185.736 167.542 1.00 65.70 197 PRO A CA 1
ATOM 1340 C C . PRO A 1 197 ? 158.838 184.255 167.509 1.00 65.70 197 PRO A C 1
ATOM 1341 O O . PRO A 1 197 ? 157.925 183.444 167.321 1.00 65.70 197 PRO A O 1
ATOM 1345 N N . GLN A 1 198 ? 160.102 183.879 167.677 1.00 64.85 198 GLN A N 1
ATOM 1346 C CA . GLN A 1 198 ? 160.495 182.485 167.800 1.00 64.85 198 GLN A CA 1
ATOM 1347 C C . GLN A 1 198 ? 160.999 182.139 169.189 1.00 64.85 198 GLN A C 1
ATOM 1348 O O . GLN A 1 198 ? 160.697 181.055 169.697 1.00 64.85 198 GLN A O 1
ATOM 1354 N N . ILE A 1 199 ? 161.747 183.040 169.822 1.00 63.41 199 ILE A N 1
ATOM 1355 C CA . ILE A 1 199 ? 162.209 182.789 171.180 1.00 63.41 199 ILE A CA 1
ATOM 1356 C C . ILE A 1 199 ? 161.026 182.699 172.128 1.00 63.41 199 ILE A C 1
ATOM 1357 O O . ILE A 1 199 ? 160.982 181.830 172.999 1.00 63.41 199 ILE A O 1
ATOM 1362 N N . SER A 1 200 ? 160.038 183.578 171.965 1.00 64.10 200 SER A N 1
ATOM 1363 C CA . SER A 1 200 ? 158.817 183.458 172.750 1.00 64.10 200 SER A CA 1
ATOM 1364 C C . SER A 1 200 ? 157.979 182.269 172.313 1.00 64.10 200 SER A C 1
ATOM 1365 O O . SER A 1 200 ? 157.349 181.627 173.157 1.00 64.10 200 SER A O 1
ATOM 1368 N N . TYR A 1 201 ? 157.962 181.972 171.014 1.00 72.42 201 TYR A N 1
ATOM 1369 C CA . TYR A 1 201 ? 157.313 180.769 170.508 1.00 72.42 201 TYR A CA 1
ATOM 1370 C C . TYR A 1 201 ? 157.798 179.527 171.244 1.00 72.42 201 TYR A C 1
ATOM 1371 O O . TYR A 1 201 ? 157.001 178.633 171.541 1.00 72.42 201 TYR A O 1
ATOM 1380 N N . VAL A 1 202 ? 159.088 179.463 171.555 1.00 62.10 202 VAL A N 1
ATOM 1381 C CA . VAL A 1 202 ? 159.672 178.329 172.262 1.00 62.10 202 VAL A CA 1
ATOM 1382 C C . VAL A 1 202 ? 159.552 178.482 173.773 1.00 62.10 202 VAL A C 1
ATOM 1383 O O . VAL A 1 202 ? 159.342 177.501 174.486 1.00 62.10 202 VAL A O 1
ATOM 1387 N N . PHE A 1 203 ? 159.679 179.704 174.279 1.00 57.64 203 PHE A N 1
ATOM 1388 C CA . PHE A 1 203 ? 159.608 179.922 175.713 1.00 57.64 203 PHE A CA 1
ATOM 1389 C C . PHE A 1 203 ? 158.212 179.663 176.243 1.00 57.64 203 PHE A C 1
ATOM 1390 O O . PHE A 1 203 ? 158.056 179.312 177.412 1.00 57.64 203 PHE A O 1
ATOM 1398 N N . PHE A 1 204 ? 157.186 179.824 175.410 1.00 60.99 204 PHE A N 1
ATOM 1399 C CA . PHE A 1 204 ? 155.852 179.439 175.844 1.00 60.99 204 PHE A CA 1
ATOM 1400 C C . PHE A 1 204 ? 155.783 177.945 176.115 1.00 60.99 204 PHE A C 1
ATOM 1401 O O . PHE A 1 204 ? 155.276 177.522 177.158 1.00 60.99 204 PHE A O 1
ATOM 1409 N N . LEU A 1 205 ? 156.300 177.132 175.192 1.00 58.56 205 LEU A N 1
ATOM 1410 C CA . LEU A 1 205 ? 156.353 175.693 175.416 1.00 58.56 205 LEU A CA 1
ATOM 1411 C C . LEU A 1 205 ? 157.205 175.358 176.629 1.00 58.56 205 LEU A C 1
ATOM 1412 O O . LEU A 1 205 ? 156.877 174.450 177.396 1.00 58.56 205 LEU A O 1
ATOM 1417 N N . PHE A 1 206 ? 158.307 176.081 176.816 1.00 53.65 206 PHE A N 1
ATOM 1418 C CA . PHE A 1 206 ? 159.187 175.792 177.941 1.00 53.65 206 PHE A CA 1
ATOM 1419 C C . PHE A 1 206 ? 158.510 176.100 179.268 1.00 53.65 206 PHE A C 1
ATOM 1420 O O . PHE A 1 206 ? 158.564 175.294 180.203 1.00 53.65 206 PHE A O 1
ATOM 1428 N N . MET A 1 207 ? 157.872 177.263 179.373 1.00 51.77 207 MET A N 1
ATOM 1429 C CA . MET A 1 207 ? 157.175 177.601 180.603 1.00 51.77 207 MET A CA 1
ATOM 1430 C C . MET A 1 207 ? 155.966 176.708 180.813 1.00 51.77 207 MET A C 1
ATOM 1431 O O . MET A 1 207 ? 155.611 176.417 181.955 1.00 51.77 207 MET A O 1
ATOM 1436 N N . PHE A 1 208 ? 155.339 176.237 179.736 1.00 52.17 208 PHE A N 1
ATOM 1437 C CA . PHE A 1 208 ? 154.275 175.257 179.900 1.00 52.17 208 PHE A CA 1
ATOM 1438 C C . PHE A 1 208 ? 154.815 173.946 180.441 1.00 52.17 208 PHE A C 1
ATOM 1439 O O . PHE A 1 208 ? 154.182 173.324 181.297 1.00 52.17 208 PHE A O 1
ATOM 1447 N N . SER A 1 209 ? 155.974 173.511 179.953 1.00 47.33 209 SER A N 1
ATOM 1448 C CA . SER A 1 209 ? 156.611 172.325 180.506 1.00 47.33 209 SER A CA 1
ATOM 1449 C C . SER A 1 209 ? 156.902 172.504 181.985 1.00 47.33 209 SER A C 1
ATOM 1450 O O . SER A 1 209 ? 156.634 171.606 182.786 1.00 47.33 209 SER A O 1
ATOM 1453 N N . VAL A 1 210 ? 157.446 173.659 182.364 1.00 45.20 210 VAL A N 1
ATOM 1454 C CA . VAL A 1 210 ? 157.751 173.902 183.770 1.00 45.20 210 VAL A CA 1
ATOM 1455 C C . VAL A 1 210 ? 156.476 173.907 184.602 1.00 45.20 210 VAL A C 1
ATOM 1456 O O . VAL A 1 210 ? 156.438 173.350 185.702 1.00 45.20 210 VAL A O 1
ATOM 1460 N N . LEU A 1 211 ? 155.402 174.495 184.077 1.00 43.59 211 LEU A N 1
ATOM 1461 C CA . LEU A 1 211 ? 154.153 174.588 184.818 1.00 43.59 211 LEU A CA 1
ATOM 1462 C C . LEU A 1 211 ? 153.428 173.260 184.937 1.00 43.59 211 LEU A C 1
ATOM 1463 O O . LEU A 1 211 ? 152.713 173.053 185.920 1.00 43.59 211 LEU A O 1
ATOM 1468 N N . VAL A 1 212 ? 153.571 172.365 183.964 1.00 45.63 212 VAL A N 1
ATOM 1469 C CA . VAL A 1 212 ? 152.893 171.079 184.052 1.00 45.63 212 VAL A CA 1
ATOM 1470 C C . VAL A 1 212 ? 153.745 170.144 184.898 1.00 45.63 212 VAL A C 1
ATOM 1471 O O . VAL A 1 212 ? 153.217 169.316 185.644 1.00 45.63 212 VAL A O 1
ATOM 1475 N N . PHE A 1 213 ? 155.068 170.283 184.817 1.00 44.51 213 PHE A N 1
ATOM 1476 C CA . PHE A 1 213 ? 155.932 169.515 185.699 1.00 44.51 213 PHE A CA 1
ATOM 1477 C C . PHE A 1 213 ? 155.753 169.935 187.146 1.00 44.51 213 PHE A C 1
ATOM 1478 O O . PHE A 1 213 ? 155.842 169.099 188.045 1.00 44.51 213 PHE A O 1
ATOM 1486 N N . SER A 1 214 ? 155.486 171.216 187.393 1.00 43.91 214 SER A N 1
ATOM 1487 C CA . SER A 1 214 ? 155.237 171.660 188.756 1.00 43.91 214 SER A CA 1
ATOM 1488 C C . SER A 1 214 ? 153.918 171.116 189.277 1.00 43.91 214 SER A C 1
ATOM 1489 O O . SER A 1 214 ? 153.799 170.790 190.461 1.00 43.91 214 SER A O 1
ATOM 1492 N N . LEU A 1 215 ? 152.918 170.999 188.407 1.00 47.04 215 LEU A N 1
ATOM 1493 C CA . LEU A 1 215 ? 151.677 170.351 188.806 1.00 47.04 215 LEU A CA 1
ATOM 1494 C C . LEU A 1 215 ? 151.897 168.873 189.083 1.00 47.04 215 LEU A C 1
ATOM 1495 O O . LEU A 1 215 ? 151.347 168.331 190.047 1.00 47.04 215 LEU A O 1
ATOM 1500 N N . MET A 1 216 ? 152.705 168.215 188.257 1.00 50.03 216 MET A N 1
ATOM 1501 C CA . MET A 1 216 ? 153.020 166.809 188.460 1.00 50.03 216 MET A CA 1
ATOM 1502 C C . MET A 1 216 ? 153.781 166.589 189.759 1.00 50.03 216 MET A C 1
ATOM 1503 O O . MET A 1 216 ? 153.580 165.573 190.428 1.00 50.03 216 MET A O 1
ATOM 1508 N N . ALA A 1 217 ? 154.650 167.528 190.130 1.00 43.13 217 ALA A N 1
ATOM 1509 C CA . ALA A 1 217 ? 155.388 167.436 191.380 1.00 43.13 217 ALA A CA 1
ATOM 1510 C C . ALA A 1 217 ? 154.564 167.867 192.575 1.00 43.13 217 ALA A C 1
ATOM 1511 O O . ALA A 1 217 ? 154.919 167.533 193.707 1.00 43.13 217 ALA A O 1
ATOM 1513 N N . LEU A 1 218 ? 153.489 168.615 192.357 1.00 45.27 218 LEU A N 1
ATOM 1514 C CA . LEU A 1 218 ? 152.612 168.969 193.462 1.00 45.27 218 LEU A CA 1
ATOM 1515 C C . LEU A 1 218 ? 151.704 167.806 193.839 1.00 45.27 218 LEU A C 1
ATOM 1516 O O . LEU A 1 218 ? 151.420 167.599 195.023 1.00 45.27 218 LEU A O 1
ATOM 1521 N N . LYS A 1 219 ? 151.239 167.039 192.851 1.00 50.71 219 LYS A N 1
ATOM 1522 C CA . LYS A 1 219 ? 150.463 165.836 193.122 1.00 50.71 219 LYS A CA 1
ATOM 1523 C C . LYS A 1 219 ? 151.333 164.679 193.582 1.00 50.71 219 LYS A C 1
ATOM 1524 O O . LYS A 1 219 ? 150.827 163.755 194.224 1.00 50.71 219 LYS A O 1
ATOM 1530 N N . LEU A 1 220 ? 152.627 164.730 193.284 1.00 43.67 220 LEU A N 1
ATOM 1531 C CA . LEU A 1 220 ? 153.653 163.898 193.898 1.00 43.67 220 LEU A CA 1
ATOM 1532 C C . LEU A 1 220 ? 153.896 164.475 195.280 1.00 43.67 220 LEU A C 1
ATOM 1533 O O . LEU A 1 220 ? 152.961 165.011 195.881 1.00 43.67 220 LEU A O 1
ATOM 1538 N N . PHE A 1 221 ? 155.088 164.284 195.836 1.00 40.43 221 PHE A N 1
ATOM 1539 C CA . PHE A 1 221 ? 155.424 164.871 197.128 1.00 40.43 221 PHE A CA 1
ATOM 1540 C C . PHE A 1 221 ? 154.817 166.256 197.259 1.00 40.43 221 PHE A C 1
ATOM 1541 O O . PHE A 1 221 ? 155.123 167.158 196.480 1.00 40.43 221 PHE A O 1
ATOM 1549 N N . GLY A 1 222 ? 153.953 166.423 198.246 1.00 45.64 222 GLY A N 1
ATOM 1550 C CA . GLY A 1 222 ? 153.122 167.602 198.273 1.00 45.64 222 GLY A CA 1
ATOM 1551 C C . GLY A 1 222 ? 152.372 167.756 199.569 1.00 45.64 222 GLY A C 1
ATOM 1552 O O . GLY A 1 222 ? 152.676 167.074 200.547 1.00 45.64 222 GLY A O 1
ATOM 1553 N N . LYS A 1 223 ? 151.396 168.666 199.592 1.00 58.72 223 LYS A N 1
ATOM 1554 C CA . LYS A 1 223 ? 150.552 168.812 200.772 1.00 58.72 223 LYS A CA 1
ATOM 1555 C C . LYS A 1 223 ? 149.925 167.478 201.151 1.00 58.72 223 LYS A C 1
ATOM 1556 O O . LYS A 1 223 ? 149.646 167.223 202.329 1.00 58.72 223 LYS A O 1
ATOM 1562 N N . ARG A 1 224 ? 149.697 166.618 200.160 1.00 61.09 224 ARG A N 1
ATOM 1563 C CA . ARG A 1 224 ? 149.371 165.217 200.399 1.00 61.09 224 ARG A CA 1
ATOM 1564 C C . ARG A 1 224 ? 150.650 164.389 200.270 1.00 61.09 224 ARG A C 1
ATOM 1565 O O . ARG A 1 224 ? 150.749 163.431 199.503 1.00 61.09 224 ARG A O 1
ATOM 1573 N N . GLY A 1 225 ? 151.643 164.792 201.043 1.00 52.94 225 GLY A N 1
ATOM 1574 C CA . GLY A 1 225 ? 152.902 164.088 201.099 1.00 52.94 225 GLY A CA 1
ATOM 1575 C C . GLY A 1 225 ? 153.442 164.150 202.500 1.00 52.94 225 GLY A C 1
ATOM 1576 O O . GLY A 1 225 ? 152.725 164.487 203.442 1.00 52.94 225 GLY A O 1
ATOM 1577 N N . LEU A 1 226 ? 154.720 163.818 202.643 1.00 46.91 226 LEU A N 1
ATOM 1578 C CA . LEU A 1 226 ? 155.309 163.723 203.973 1.00 46.91 226 LEU A CA 1
ATOM 1579 C C . LEU A 1 226 ? 156.508 164.634 204.189 1.00 46.91 226 LEU A C 1
ATOM 1580 O O . LEU A 1 226 ? 156.570 165.336 205.203 1.00 46.91 226 LEU A O 1
ATOM 1585 N N . LEU A 1 227 ? 157.456 164.649 203.263 1.00 40.99 227 LEU A N 1
ATOM 1586 C CA . LEU A 1 227 ? 158.842 164.989 203.550 1.00 40.99 227 LEU A CA 1
ATOM 1587 C C . LEU A 1 227 ? 159.082 166.490 203.637 1.00 40.99 227 LEU A C 1
ATOM 1588 O O . LEU A 1 227 ? 158.259 167.306 203.222 1.00 40.99 227 LEU A O 1
ATOM 1593 N N . THR A 1 228 ? 160.250 166.835 204.187 1.00 37.58 228 THR A N 1
ATOM 1594 C CA . THR A 1 228 ? 160.666 168.207 204.454 1.00 37.58 228 THR A CA 1
ATOM 1595 C C . THR A 1 228 ? 162.017 168.478 203.804 1.00 37.58 228 THR A C 1
ATOM 1596 O O . THR A 1 228 ? 162.522 167.625 203.073 1.00 37.58 228 THR A O 1
ATOM 1600 N N . ILE A 1 229 ? 162.620 169.643 204.048 1.00 37.75 229 ILE A N 1
ATOM 1601 C CA . ILE A 1 229 ? 163.964 169.878 203.527 1.00 37.75 229 ILE A CA 1
ATOM 1602 C C . ILE A 1 229 ? 164.939 170.104 204.668 1.00 37.75 229 ILE A C 1
ATOM 1603 O O . ILE A 1 229 ? 165.770 169.244 204.975 1.00 37.75 229 ILE A O 1
ATOM 1608 N N . ASN A 1 230 ? 164.820 171.256 205.321 1.00 41.70 230 ASN A N 1
ATOM 1609 C CA . ASN A 1 230 ? 165.526 171.589 206.544 1.00 41.70 230 ASN A CA 1
ATOM 1610 C C . ASN A 1 230 ? 164.616 172.562 207.296 1.00 41.70 230 ASN A C 1
ATOM 1611 O O . ASN A 1 230 ? 164.701 173.782 207.166 1.00 41.70 230 ASN A O 1
ATOM 1616 N N . GLY A 1 231 ? 163.744 171.999 208.125 1.00 44.56 231 GLY A N 1
ATOM 1617 C CA . GLY A 1 231 ? 162.718 172.766 208.796 1.00 44.56 231 GLY A CA 1
ATOM 1618 C C . GLY A 1 231 ? 161.652 173.331 207.877 1.00 44.56 231 GLY A C 1
ATOM 1619 O O . GLY A 1 231 ? 160.751 174.038 208.336 1.00 44.56 231 GLY A O 1
ATOM 1620 N N . SER A 1 232 ? 161.725 173.031 206.587 1.00 40.47 232 SER A N 1
ATOM 1621 C CA . SER A 1 232 ? 160.754 173.574 205.648 1.00 40.47 232 SER A CA 1
ATOM 1622 C C . SER A 1 232 ? 159.944 172.436 205.053 1.00 40.47 232 SER A C 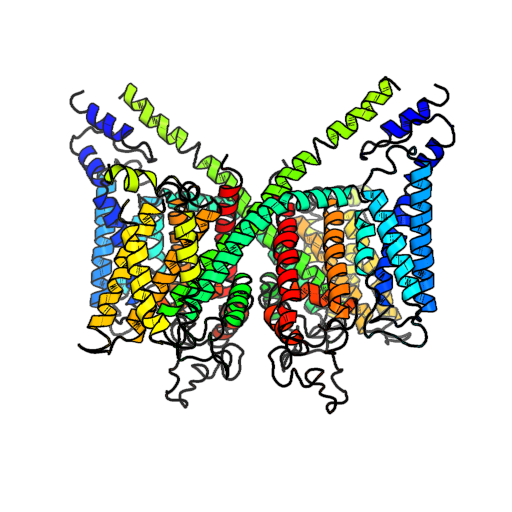1
ATOM 1623 O O . SER A 1 232 ? 160.427 171.303 205.014 1.00 40.47 232 SER A O 1
ATOM 1626 N N . PRO A 1 233 ? 158.731 172.681 204.576 1.00 36.35 233 PRO A N 1
ATOM 1627 C CA . PRO A 1 233 ? 158.016 171.633 203.842 1.00 36.35 233 PRO A CA 1
ATOM 1628 C C . PRO A 1 233 ? 158.530 171.568 202.420 1.00 36.35 233 PRO A C 1
ATOM 1629 O O . PRO A 1 233 ? 158.882 172.603 201.850 1.00 36.35 233 PRO A O 1
ATOM 1633 N N . TYR A 1 234 ? 158.585 170.378 201.830 1.00 35.33 234 TYR A N 1
ATOM 1634 C CA . TYR A 1 234 ? 159.423 170.216 200.653 1.00 35.33 234 TYR A CA 1
ATOM 1635 C C . TYR A 1 234 ? 158.819 170.858 199.414 1.00 35.33 234 TYR A C 1
ATOM 1636 O O . TYR A 1 234 ? 159.322 171.882 198.944 1.00 35.33 234 TYR A O 1
ATOM 1645 N N . PHE A 1 235 ? 157.722 170.310 198.910 1.00 36.15 235 PHE A N 1
ATOM 1646 C CA . PHE A 1 235 ? 157.036 170.843 197.737 1.00 36.15 235 PHE A CA 1
ATOM 1647 C C . PHE A 1 235 ? 155.552 170.921 198.062 1.00 36.15 235 PHE A C 1
ATOM 1648 O O . PHE A 1 235 ? 154.793 170.040 197.681 1.00 36.15 235 PHE A O 1
ATOM 1656 N N . THR A 1 236 ? 155.128 171.986 198.732 1.00 39.43 236 THR A N 1
ATOM 1657 C CA . THR A 1 236 ? 153.748 172.018 199.197 1.00 39.43 236 THR A CA 1
ATOM 1658 C C . THR A 1 236 ? 152.918 173.042 198.434 1.00 39.43 236 THR A C 1
ATOM 1659 O O . THR A 1 236 ? 151.824 172.733 197.954 1.00 39.43 236 THR A O 1
ATOM 1663 N N . ASP A 1 237 ? 153.409 174.270 198.325 1.00 41.00 237 ASP A N 1
ATOM 1664 C CA . ASP A 1 237 ? 152.690 175.295 197.588 1.00 41.00 237 ASP A CA 1
ATOM 1665 C C . ASP A 1 237 ? 153.195 175.368 196.156 1.00 41.00 237 ASP A C 1
ATOM 1666 O O . ASP A 1 237 ? 154.363 175.101 195.873 1.00 41.00 237 ASP A O 1
ATOM 1671 N N . TYR A 1 238 ? 152.296 175.743 195.251 1.00 40.81 238 TYR A N 1
ATOM 1672 C CA . TYR A 1 238 ? 152.606 175.645 193.833 1.00 40.81 238 TYR A CA 1
ATOM 1673 C C . TYR A 1 238 ? 153.571 176.733 193.395 1.00 40.81 238 TYR A C 1
ATOM 1674 O O . TYR A 1 238 ? 154.512 176.466 192.642 1.00 40.81 238 TYR A O 1
ATOM 1683 N N . MET A 1 239 ? 153.361 177.967 193.849 1.00 43.62 239 MET A N 1
ATOM 1684 C CA . MET A 1 239 ? 154.186 179.061 193.360 1.00 43.62 239 MET A CA 1
ATOM 1685 C C . MET A 1 239 ? 155.631 178.967 193.824 1.00 43.62 239 MET A C 1
ATOM 1686 O O . MET A 1 239 ? 156.491 179.624 193.233 1.00 43.62 239 MET A O 1
ATOM 1691 N N . ASP A 1 240 ? 155.919 178.177 194.853 1.00 42.02 240 ASP A N 1
ATOM 1692 C CA . ASP A 1 240 ? 157.297 177.870 195.204 1.00 42.02 240 ASP A CA 1
ATOM 1693 C C . ASP A 1 240 ? 157.824 176.649 194.472 1.00 42.02 240 ASP A C 1
ATOM 1694 O O . ASP A 1 240 ? 159.029 176.566 194.224 1.00 42.02 240 ASP A O 1
ATOM 1699 N N . ILE A 1 241 ? 156.952 175.703 194.124 1.00 39.79 241 ILE A N 1
ATOM 1700 C CA . ILE A 1 241 ? 157.376 174.570 193.313 1.00 39.79 241 ILE A CA 1
ATOM 1701 C C . ILE A 1 241 ? 157.816 175.041 191.940 1.00 39.79 241 ILE A C 1
ATOM 1702 O O . ILE A 1 241 ? 158.872 174.641 191.442 1.00 39.79 241 ILE A O 1
ATOM 1707 N N . VAL A 1 242 ? 157.019 175.902 191.307 1.00 39.63 242 VAL A N 1
ATOM 1708 C CA . VAL A 1 242 ? 157.355 176.375 189.972 1.00 39.63 242 VAL A CA 1
ATOM 1709 C C . VAL A 1 242 ? 158.646 177.179 189.964 1.00 39.63 242 VAL A C 1
ATOM 1710 O O . VAL A 1 242 ? 159.390 177.125 188.981 1.00 39.63 242 VAL A O 1
ATOM 1714 N N . PHE A 1 243 ? 158.965 177.890 191.042 1.00 40.44 243 PHE A N 1
ATOM 1715 C CA . PHE A 1 243 ? 160.247 178.579 191.073 1.00 40.44 243 PHE A CA 1
ATOM 1716 C C . PHE A 1 243 ? 161.395 177.617 191.336 1.00 40.44 243 PHE A C 1
ATOM 1717 O O . PHE A 1 243 ? 162.446 177.720 190.701 1.00 40.44 243 PHE A O 1
ATOM 1725 N N . ASP A 1 244 ? 161.223 176.696 192.283 1.00 41.08 244 ASP A N 1
ATOM 1726 C CA . ASP A 1 244 ? 162.253 175.699 192.531 1.00 41.08 244 ASP A CA 1
ATOM 1727 C C . ASP A 1 244 ? 162.469 174.786 191.341 1.00 41.08 244 ASP A C 1
ATOM 1728 O O . ASP A 1 244 ? 163.572 174.263 191.175 1.00 41.08 244 ASP A O 1
ATOM 1733 N N . LEU A 1 245 ? 161.450 174.579 190.520 1.00 40.80 245 LEU A N 1
ATOM 1734 C CA . LEU A 1 245 ? 161.616 173.821 189.294 1.00 40.80 245 LEU A CA 1
ATOM 1735 C C . LEU A 1 245 ? 162.161 174.664 188.159 1.00 40.80 245 LEU A C 1
ATOM 1736 O O . LEU A 1 245 ? 162.821 174.122 187.269 1.00 40.80 245 LEU A O 1
ATOM 1741 N N . TYR A 1 246 ? 161.899 175.968 188.156 1.00 42.44 246 TYR A N 1
ATOM 1742 C CA . TYR A 1 246 ? 162.512 176.824 187.152 1.00 42.44 246 TYR A CA 1
ATOM 1743 C C . TYR A 1 246 ? 164.005 176.936 187.393 1.00 42.44 246 TYR A C 1
ATOM 1744 O O . TYR A 1 246 ? 164.808 176.838 186.461 1.00 42.44 246 TYR A O 1
ATOM 1753 N N . VAL A 1 247 ? 164.396 177.163 188.644 1.00 41.08 247 VAL A N 1
ATOM 1754 C CA . VAL A 1 247 ? 165.801 177.283 188.970 1.00 41.08 247 VAL A CA 1
ATOM 1755 C C . VAL A 1 247 ? 166.553 175.986 188.736 1.00 41.08 247 VAL A C 1
ATOM 1756 O O . VAL A 1 247 ? 167.750 176.019 188.450 1.00 41.08 247 VAL A O 1
ATOM 1760 N N . LEU A 1 248 ? 165.875 174.844 188.815 1.00 41.42 248 LEU A N 1
ATOM 1761 C CA . LEU A 1 248 ? 166.472 173.573 188.443 1.00 41.42 248 LEU A CA 1
ATOM 1762 C C . LEU A 1 248 ? 166.763 173.483 186.956 1.00 41.42 248 LEU A C 1
ATOM 1763 O O . LEU A 1 248 ? 167.738 172.834 186.569 1.00 41.42 248 LEU A O 1
ATOM 1768 N N . VAL A 1 249 ? 165.943 174.111 186.116 1.00 43.34 249 VAL A N 1
ATOM 1769 C CA . VAL A 1 249 ? 166.304 174.273 184.715 1.00 43.34 249 VAL A CA 1
ATOM 1770 C C . VAL A 1 249 ? 167.622 175.019 184.600 1.00 43.34 249 VAL A C 1
ATOM 1771 O O . VAL A 1 249 ? 168.510 174.637 183.831 1.00 43.34 249 VAL A O 1
ATOM 1775 N N . THR A 1 250 ? 167.773 176.092 185.375 1.00 42.92 250 THR A N 1
ATOM 1776 C CA . THR A 1 250 ? 169.027 176.834 185.383 1.00 42.92 250 THR A CA 1
ATOM 1777 C C . THR A 1 250 ? 170.093 176.074 186.152 1.00 42.92 250 THR A C 1
ATOM 1778 O O . THR A 1 250 ? 171.214 176.562 186.326 1.00 42.92 250 THR A O 1
ATOM 1782 N N . THR A 1 251 ? 169.743 174.884 186.643 1.00 41.87 251 THR A N 1
ATOM 1783 C CA . THR A 1 251 ? 170.553 174.029 187.508 1.00 41.87 251 THR A CA 1
ATOM 1784 C C . THR A 1 251 ? 171.373 174.780 188.540 1.00 41.87 251 THR A C 1
ATOM 1785 O O . THR A 1 251 ? 172.541 174.455 188.754 1.00 41.87 251 THR A O 1
ATOM 1789 N N . ALA A 1 252 ? 170.788 175.772 189.189 1.00 40.05 252 ALA A N 1
ATOM 1790 C CA . ALA A 1 252 ? 171.481 176.406 190.294 1.00 40.05 252 ALA A CA 1
ATOM 1791 C C . ALA A 1 252 ? 171.413 175.585 191.569 1.00 40.05 252 ALA A C 1
ATOM 1792 O O . ALA A 1 252 ? 172.247 175.786 192.456 1.00 40.05 252 ALA A O 1
ATOM 1794 N N . ASN A 1 253 ? 170.459 174.660 191.674 1.00 39.17 253 ASN A N 1
ATOM 1795 C CA . ASN A 1 253 ? 170.267 173.849 192.872 1.00 39.17 253 ASN A CA 1
ATOM 1796 C C . ASN A 1 253 ? 170.060 172.391 192.504 1.00 39.17 253 ASN A C 1
ATOM 1797 O O . ASN A 1 253 ? 169.150 171.732 193.013 1.00 39.17 253 ASN A O 1
ATOM 1802 N N . SER A 1 254 ? 170.907 171.861 191.629 1.00 38.98 254 SER A N 1
ATOM 1803 C CA . SER A 1 254 ? 170.661 170.564 191.011 1.00 38.98 254 SER A CA 1
ATOM 1804 C C . SER A 1 254 ? 170.575 169.414 192.011 1.00 38.98 254 SER A C 1
ATOM 1805 O O . SER A 1 254 ? 169.562 168.704 192.019 1.00 38.98 254 SER A O 1
ATOM 1808 N N . PRO A 1 255 ? 171.574 169.167 192.858 1.00 38.13 255 PRO A N 1
ATOM 1809 C CA . PRO A 1 255 ? 171.485 168.026 193.776 1.00 38.13 255 PRO A CA 1
ATOM 1810 C C . PRO A 1 255 ? 170.791 168.319 195.096 1.00 38.13 255 PRO A C 1
ATOM 1811 O O . PRO A 1 255 ? 170.640 167.398 195.900 1.00 38.13 255 PRO A O 1
ATOM 1815 N N . ASP A 1 256 ? 170.366 169.554 195.338 1.00 37.71 256 ASP A N 1
ATOM 1816 C CA . ASP A 1 256 ? 169.728 169.936 196.591 1.00 37.71 256 ASP A CA 1
ATOM 1817 C C . ASP A 1 256 ? 168.219 169.999 196.498 1.00 37.71 256 ASP A C 1
ATOM 1818 O O . ASP A 1 256 ? 167.535 169.743 197.487 1.00 37.71 256 ASP A O 1
ATOM 1823 N N . VAL A 1 257 ? 167.680 170.347 195.329 1.00 37.79 257 VAL A N 1
ATOM 1824 C CA . VAL A 1 257 ? 166.237 170.396 195.174 1.00 37.79 257 VAL A CA 1
ATOM 1825 C C . VAL A 1 257 ? 165.641 169.003 195.184 1.00 37.79 257 VAL A C 1
ATOM 1826 O O . VAL A 1 257 ? 164.456 168.843 195.485 1.00 37.79 257 VAL A O 1
ATOM 1830 N N . MET A 1 258 ? 166.434 167.984 194.874 1.00 39.09 258 MET A N 1
ATOM 1831 C CA . MET A 1 258 ? 165.953 166.616 194.832 1.00 39.09 258 MET A CA 1
ATOM 1832 C C . MET A 1 258 ? 166.505 165.756 195.951 1.00 39.09 258 MET A C 1
ATOM 1833 O O . MET A 1 258 ? 166.225 164.559 195.977 1.00 39.09 258 MET A O 1
ATOM 1838 N N . MET A 1 259 ? 167.273 166.317 196.867 1.00 37.76 259 MET A N 1
ATOM 1839 C CA . MET A 1 259 ? 167.931 165.461 197.841 1.00 37.76 259 MET A CA 1
ATOM 1840 C C . MET A 1 259 ? 166.919 164.888 198.824 1.00 37.76 259 MET A C 1
ATOM 1841 O O . MET A 1 259 ? 166.978 163.688 199.113 1.00 37.76 259 MET A O 1
ATOM 1846 N N . PRO A 1 260 ? 165.980 165.667 199.362 1.00 36.96 260 PRO A N 1
ATOM 1847 C CA . PRO A 1 260 ? 164.774 165.035 199.894 1.00 36.96 260 PRO A CA 1
ATOM 1848 C C . PRO A 1 260 ? 163.954 164.583 198.707 1.00 36.96 260 PRO A C 1
ATOM 1849 O O . PRO A 1 260 ? 164.059 165.148 197.618 1.00 36.96 260 PRO A O 1
ATOM 1853 N N . ALA A 1 261 ? 163.172 163.524 198.901 1.00 37.21 261 ALA A N 1
ATOM 1854 C CA . ALA A 1 261 ? 162.520 162.821 197.799 1.00 37.21 261 ALA A CA 1
ATOM 1855 C C . ALA A 1 261 ? 163.564 162.242 196.842 1.00 37.21 261 ALA A C 1
ATOM 1856 O O . ALA A 1 261 ? 163.348 162.092 195.644 1.00 37.21 261 ALA A O 1
ATOM 1858 N N . TYR A 1 262 ? 164.743 162.007 197.402 1.00 37.95 262 TYR A N 1
ATOM 1859 C CA . TYR A 1 262 ? 165.640 160.969 196.920 1.00 37.95 262 TYR A CA 1
ATOM 1860 C C . TYR A 1 262 ? 166.155 160.277 198.166 1.00 37.95 262 TYR A C 1
ATOM 1861 O O . TYR A 1 262 ? 166.555 159.113 198.135 1.00 37.95 262 TYR A O 1
ATOM 1870 N N . ASN A 1 263 ? 166.115 161.001 199.276 1.00 39.15 263 ASN A N 1
ATOM 1871 C CA . ASN A 1 263 ? 166.277 160.428 200.597 1.00 39.15 263 ASN A CA 1
ATOM 1872 C C . ASN A 1 263 ? 165.031 159.684 201.044 1.00 39.15 263 ASN A C 1
ATOM 1873 O O . ASN A 1 263 ? 165.054 159.031 202.091 1.00 39.15 263 ASN A O 1
ATOM 1878 N N . SER A 1 264 ? 163.946 159.777 200.280 1.00 39.02 264 SER A N 1
ATOM 1879 C CA . SER A 1 264 ? 162.695 159.101 200.584 1.00 39.02 264 SER A CA 1
ATOM 1880 C C . SER A 1 264 ? 162.483 157.863 199.730 1.00 39.02 264 SER A C 1
ATOM 1881 O O . SER A 1 264 ? 162.089 156.817 200.248 1.00 39.02 264 SER A O 1
ATOM 1884 N N . SER A 1 265 ? 162.735 157.954 198.429 1.00 36.74 265 SER A N 1
ATOM 1885 C CA . SER A 1 265 ? 162.627 156.796 197.560 1.00 36.74 265 SER A CA 1
ATOM 1886 C C . SER A 1 265 ? 163.372 157.084 196.272 1.00 36.74 265 SER A C 1
ATOM 1887 O O . SER A 1 265 ? 163.289 158.184 195.728 1.00 36.74 265 SER A O 1
ATOM 1890 N N . VAL A 1 266 ? 164.095 156.076 195.787 1.00 35.37 266 VAL A N 1
ATOM 1891 C CA . VAL A 1 266 ? 164.841 156.235 194.551 1.00 35.37 266 VAL A CA 1
ATOM 1892 C C . VAL A 1 266 ? 163.922 156.453 193.365 1.00 35.37 266 VAL A C 1
ATOM 1893 O O . VAL A 1 266 ? 164.328 157.075 192.382 1.00 35.37 266 VAL A O 1
ATOM 1897 N N . TYR A 1 267 ? 162.688 155.958 193.424 1.00 34.02 267 TYR A N 1
ATOM 1898 C CA . TYR A 1 267 ? 161.783 156.102 192.293 1.00 34.02 267 TYR A CA 1
ATOM 1899 C C . TYR A 1 267 ? 161.366 157.541 192.060 1.00 34.02 267 TYR A C 1
ATOM 1900 O O . TYR A 1 267 ? 160.982 157.879 190.937 1.00 34.02 267 TYR A O 1
ATOM 1909 N N . PHE A 1 268 ? 161.427 158.389 193.085 1.00 36.20 268 PHE A N 1
ATOM 1910 C CA . PHE A 1 268 ? 161.221 159.812 192.876 1.00 36.20 268 PHE A CA 1
ATOM 1911 C C . PHE A 1 268 ? 162.298 160.420 192.003 1.00 36.20 268 PHE A C 1
ATOM 1912 O O . PHE A 1 268 ? 162.057 161.462 191.391 1.00 36.20 268 PHE A O 1
ATOM 1920 N N . THR A 1 269 ? 163.475 159.798 191.937 1.00 37.56 269 THR A N 1
ATOM 1921 C CA . THR A 1 269 ? 164.537 160.336 191.102 1.00 37.56 269 THR A CA 1
ATOM 1922 C C . THR A 1 269 ? 164.117 160.408 189.650 1.00 37.56 269 THR A C 1
ATOM 1923 O O . THR A 1 269 ? 164.417 161.399 188.985 1.00 37.56 269 THR A O 1
ATOM 1927 N N . ILE A 1 270 ? 163.404 159.393 189.156 1.00 38.39 270 ILE A N 1
ATOM 1928 C CA . ILE A 1 270 ? 162.955 159.373 187.769 1.00 38.39 270 ILE A CA 1
ATOM 1929 C C . ILE A 1 270 ? 162.276 160.670 187.374 1.00 38.39 270 ILE A C 1
ATOM 1930 O O . ILE A 1 270 ? 162.455 161.144 186.248 1.00 38.39 270 ILE A O 1
ATOM 1935 N N . PHE A 1 271 ? 161.511 161.270 188.285 1.00 40.67 271 PHE A N 1
ATOM 1936 C CA . PHE A 1 271 ? 160.862 162.538 187.983 1.00 40.67 271 PHE A CA 1
ATOM 1937 C C . PHE A 1 271 ? 161.887 163.603 187.623 1.00 40.67 271 PHE A C 1
ATOM 1938 O O . PHE A 1 271 ? 161.764 164.269 186.591 1.00 40.67 271 PHE A O 1
ATOM 1946 N N . PHE A 1 272 ? 162.920 163.764 188.447 1.00 38.76 272 PHE A N 1
ATOM 1947 C CA . PHE A 1 272 ? 163.939 164.766 188.170 1.00 38.76 272 PHE A CA 1
ATOM 1948 C C . PHE A 1 272 ? 164.848 164.379 187.016 1.00 38.76 272 PHE A C 1
ATOM 1949 O O . PHE A 1 272 ? 165.309 165.261 186.291 1.00 38.76 272 PHE A O 1
ATOM 1957 N N . ILE A 1 273 ? 165.117 163.088 186.834 1.00 40.72 273 ILE A N 1
ATOM 1958 C CA . ILE A 1 273 ? 165.874 162.641 185.670 1.00 40.72 273 ILE A CA 1
ATOM 1959 C C . ILE A 1 273 ? 165.160 163.057 184.397 1.00 40.72 273 ILE A C 1
ATOM 1960 O O . ILE A 1 273 ? 165.786 163.519 183.439 1.00 40.72 273 ILE A O 1
ATOM 1965 N N . LEU A 1 274 ? 163.836 162.896 184.366 1.00 41.47 274 LEU A N 1
ATOM 1966 C CA . LEU A 1 274 ? 163.067 163.342 183.212 1.00 41.47 274 LEU A CA 1
ATOM 1967 C C . LEU A 1 274 ? 163.038 164.856 183.112 1.00 41.47 274 LEU A C 1
ATOM 1968 O O . LEU A 1 274 ? 163.201 165.405 182.021 1.00 41.47 274 LEU A O 1
ATOM 1973 N N . TYR A 1 275 ? 162.825 165.541 184.233 1.00 42.90 275 TYR A N 1
ATOM 1974 C CA . TYR A 1 275 ? 162.735 166.993 184.212 1.00 42.90 275 TYR A CA 1
ATOM 1975 C C . TYR A 1 275 ? 164.005 167.619 183.662 1.00 42.90 275 TYR A C 1
ATOM 1976 O O . TYR A 1 275 ? 163.946 168.531 182.833 1.00 42.90 275 TYR A O 1
ATOM 1985 N N . ILE A 1 276 ? 165.165 167.143 184.113 1.00 43.53 276 ILE A N 1
ATOM 1986 C CA . ILE A 1 276 ? 166.429 167.710 183.662 1.00 43.53 276 ILE A CA 1
ATOM 1987 C C . ILE A 1 276 ? 166.688 167.471 182.188 1.00 43.53 276 ILE A C 1
ATOM 1988 O O . ILE A 1 276 ? 167.077 168.406 181.482 1.00 43.53 276 ILE A O 1
ATOM 1993 N N . VAL A 1 277 ? 166.458 166.262 181.687 1.00 43.37 277 VAL A N 1
ATOM 1994 C CA . VAL A 1 277 ? 166.704 165.992 180.278 1.00 43.37 277 VAL A CA 1
ATOM 1995 C C . VAL A 1 277 ? 165.658 166.653 179.387 1.00 43.37 277 VAL A C 1
ATOM 1996 O O . VAL A 1 277 ? 165.957 166.954 178.222 1.00 43.37 277 VAL A O 1
ATOM 2000 N N . ILE A 1 278 ? 164.464 166.921 179.902 1.00 44.80 278 ILE A N 1
ATOM 2001 C CA . ILE A 1 278 ? 163.448 167.613 179.119 1.00 44.80 278 ILE A CA 1
ATOM 2002 C C . ILE A 1 278 ? 163.689 169.114 179.108 1.00 44.80 278 ILE A C 1
ATOM 2003 O O . ILE A 1 278 ? 163.567 169.759 178.066 1.00 44.80 278 ILE A O 1
ATOM 2008 N N . ASN A 1 279 ? 164.043 169.697 180.252 1.00 45.55 279 ASN A N 1
ATOM 2009 C CA . ASN A 1 279 ? 164.160 171.145 180.373 1.00 45.55 279 ASN A CA 1
ATOM 2010 C C . ASN A 1 279 ? 165.607 171.622 180.372 1.00 45.55 279 ASN A C 1
ATOM 2011 O O . ASN A 1 279 ? 165.981 172.461 179.549 1.00 45.55 279 ASN A O 1
ATOM 2016 N N . THR A 1 280 ? 166.429 171.107 181.285 1.00 47.58 280 THR A N 1
ATOM 2017 C CA . THR A 1 280 ? 167.787 171.623 181.425 1.00 47.58 280 THR A CA 1
ATOM 2018 C C . THR A 1 280 ? 168.597 171.424 180.155 1.00 47.58 280 THR A C 1
ATOM 2019 O O . THR A 1 280 ? 169.422 172.272 179.802 1.00 47.58 280 THR A O 1
ATOM 2023 N N . TYR A 1 281 ? 168.384 170.316 179.454 1.00 49.47 281 TYR A N 1
ATOM 2024 C CA . TYR A 1 281 ? 169.251 169.996 178.332 1.00 49.47 281 TYR A CA 1
ATOM 2025 C C . TYR A 1 281 ? 168.554 170.134 176.990 1.00 49.47 281 TYR A C 1
ATOM 2026 O O . TYR A 1 281 ? 169.182 170.547 176.011 1.00 49.47 281 TYR A O 1
ATOM 2035 N N . THR A 1 282 ? 167.271 169.802 176.916 1.00 49.46 282 THR A N 1
ATOM 2036 C CA . THR A 1 282 ? 166.561 169.904 175.650 1.00 49.46 282 THR A CA 1
ATOM 2037 C C . THR A 1 282 ? 166.078 171.322 175.383 1.00 49.46 282 THR A C 1
ATOM 2038 O O . THR A 1 282 ? 166.353 171.884 174.320 1.00 49.46 282 THR A O 1
ATOM 2042 N N . PHE A 1 283 ? 165.359 171.912 176.334 1.00 53.13 283 PHE A N 1
ATOM 2043 C CA . PHE A 1 283 ? 164.816 173.247 176.119 1.00 53.13 283 PHE A CA 1
ATOM 2044 C C . PHE A 1 283 ? 165.910 174.302 176.167 1.00 53.13 283 PHE A C 1
ATOM 2045 O O . PHE A 1 283 ? 166.015 175.137 175.265 1.00 53.13 283 PHE A O 1
ATOM 2053 N N . MET A 1 284 ? 166.741 174.278 177.210 1.00 53.49 284 MET A N 1
ATOM 2054 C CA . MET A 1 284 ? 167.799 175.273 177.327 1.00 53.49 284 MET A CA 1
ATOM 2055 C C . MET A 1 284 ? 168.766 175.227 176.157 1.00 53.49 284 MET A C 1
ATOM 2056 O O . MET A 1 284 ? 169.508 176.190 175.945 1.00 53.49 284 MET A O 1
ATOM 2061 N N . SER A 1 285 ? 168.784 174.138 175.399 1.00 54.03 285 SER A N 1
ATOM 2062 C CA . SER A 1 285 ? 169.528 174.110 174.154 1.00 54.03 285 SER A CA 1
ATOM 2063 C C . SER A 1 285 ? 168.659 174.427 172.951 1.00 54.03 285 SER A C 1
ATOM 2064 O O . SER A 1 285 ? 169.189 174.832 171.916 1.00 54.03 285 SER A O 1
ATOM 2067 N N . PHE A 1 286 ? 167.341 174.273 173.059 1.00 56.49 286 PHE A N 1
ATOM 2068 C CA . PHE A 1 286 ? 166.473 174.786 172.008 1.00 56.49 286 PHE A CA 1
ATOM 2069 C C . PHE A 1 286 ? 166.538 176.301 171.938 1.00 56.49 286 PHE A C 1
ATOM 2070 O O . PHE A 1 286 ? 166.474 176.871 170.846 1.00 56.49 286 PHE A O 1
ATOM 2078 N N . PHE A 1 287 ? 166.665 176.968 173.085 1.00 54.72 287 PHE A N 1
ATOM 2079 C CA . PHE A 1 287 ? 166.865 178.411 173.074 1.00 54.72 287 PHE A CA 1
ATOM 2080 C C . PHE A 1 287 ? 168.154 178.784 172.366 1.00 54.72 287 PHE A C 1
ATOM 2081 O O . PHE A 1 287 ? 168.174 179.736 171.581 1.00 54.72 287 PHE A O 1
ATOM 2089 N N . LEU A 1 288 ? 169.234 178.051 172.629 1.00 55.75 288 LEU A N 1
ATOM 2090 C CA . LEU A 1 288 ? 170.481 178.315 171.926 1.00 55.75 288 LEU A CA 1
ATOM 2091 C C . LEU A 1 288 ? 170.335 178.044 170.439 1.00 55.75 288 LEU A C 1
ATOM 2092 O O . LEU A 1 288 ? 170.878 178.783 169.617 1.00 55.75 288 LEU A O 1
ATOM 2097 N N . ALA A 1 289 ? 169.603 176.994 170.074 1.00 57.05 289 ALA A N 1
ATOM 2098 C CA . ALA A 1 289 ? 169.381 176.716 168.662 1.00 57.05 289 ALA A CA 1
ATOM 2099 C C . ALA A 1 289 ? 168.623 177.845 167.986 1.00 57.05 289 ALA A C 1
ATOM 2100 O O . ALA A 1 289 ? 168.992 178.263 166.886 1.00 57.05 289 ALA A O 1
ATOM 2102 N N . VAL A 1 290 ? 167.586 178.367 168.635 1.00 57.82 290 VAL A N 1
ATOM 2103 C CA . VAL A 1 290 ? 166.818 179.462 168.055 1.00 57.82 290 VAL A CA 1
ATOM 2104 C C . VAL A 1 290 ? 167.667 180.718 167.945 1.00 57.82 290 VAL A C 1
ATOM 2105 O O . VAL A 1 290 ? 167.663 181.395 166.910 1.00 57.82 290 VAL A O 1
ATOM 2109 N N . VAL A 1 291 ? 168.409 181.048 169.003 1.00 55.76 291 VAL A N 1
ATOM 2110 C CA . VAL A 1 291 ? 169.235 182.249 168.989 1.00 55.76 291 VAL A CA 1
ATOM 2111 C C . VAL A 1 291 ? 170.313 182.144 167.923 1.00 55.76 291 VAL A C 1
ATOM 2112 O O . VAL A 1 291 ? 170.567 183.099 167.183 1.00 55.76 291 VAL A O 1
ATOM 2116 N N . TYR A 1 292 ? 170.957 180.985 167.818 1.00 59.18 292 TYR A N 1
ATOM 2117 C CA . TYR A 1 292 ? 171.996 180.805 166.819 1.00 59.18 292 TYR A CA 1
ATOM 2118 C C . TYR A 1 292 ? 171.423 180.811 165.414 1.00 59.18 292 TYR A C 1
ATOM 2119 O O . TYR A 1 292 ? 172.053 181.345 164.500 1.00 59.18 292 TYR A O 1
ATOM 2128 N N . ASN A 1 293 ? 170.235 180.242 165.219 1.00 60.40 293 ASN A N 1
ATOM 2129 C CA . ASN A 1 293 ? 169.613 180.299 163.905 1.00 60.40 293 ASN A CA 1
ATOM 2130 C C . ASN A 1 293 ? 169.305 181.731 163.510 1.00 60.40 293 ASN A C 1
ATOM 2131 O O . ASN A 1 293 ? 169.567 182.134 162.375 1.00 60.40 293 ASN A O 1
ATOM 2136 N N . ASN A 1 294 ? 168.769 182.523 164.438 1.00 61.41 294 ASN A N 1
ATOM 2137 C CA . ASN A 1 294 ? 168.450 183.905 164.108 1.00 61.41 294 ASN A CA 1
ATOM 2138 C C . ASN A 1 294 ? 169.703 184.738 163.893 1.00 61.41 294 ASN A C 1
ATOM 2139 O O . ASN A 1 294 ? 169.717 185.616 163.027 1.00 61.41 294 ASN A O 1
ATOM 2144 N N . TYR A 1 295 ? 170.767 184.472 164.647 1.00 62.00 295 TYR A N 1
ATOM 2145 C CA . TYR A 1 295 ? 172.018 185.183 164.416 1.00 62.00 295 TYR A CA 1
ATOM 2146 C C . TYR A 1 295 ? 172.606 184.828 163.060 1.00 62.00 295 TYR A C 1
ATOM 2147 O O . TYR A 1 295 ? 173.035 185.712 162.313 1.00 62.00 295 TYR A O 1
ATOM 2156 N N . LYS A 1 296 ? 172.651 183.538 162.737 1.00 64.70 296 LYS A N 1
ATOM 2157 C CA . LYS A 1 296 ? 173.140 183.097 161.440 1.00 64.70 296 LYS A CA 1
ATOM 2158 C C . LYS A 1 296 ? 172.292 183.650 160.307 1.00 64.70 296 LYS A C 1
ATOM 2159 O O . LYS A 1 296 ? 172.810 183.923 159.220 1.00 64.70 296 LYS A O 1
ATOM 2165 N N . LYS A 1 297 ? 170.996 183.828 160.542 1.00 66.55 297 LYS A N 1
ATOM 2166 C CA . LYS A 1 297 ? 170.088 184.367 159.543 1.00 66.55 297 LYS A CA 1
ATOM 2167 C C . LYS A 1 297 ? 170.213 185.873 159.390 1.00 66.55 297 LYS A C 1
ATOM 2168 O O . LYS A 1 297 ? 169.983 186.388 158.293 1.00 66.55 297 LYS A O 1
ATOM 2174 N N . TYR A 1 298 ? 170.569 186.586 160.452 1.00 73.47 298 TYR A N 1
ATOM 2175 C CA . TYR A 1 298 ? 170.776 188.021 160.341 1.00 73.47 298 TYR A CA 1
ATOM 2176 C C . TYR A 1 298 ? 172.171 188.377 159.863 1.00 73.47 298 TYR A C 1
ATOM 2177 O O . TYR A 1 298 ? 172.382 189.490 159.375 1.00 73.47 298 TYR A O 1
ATOM 2186 N N . LEU A 1 299 ? 173.135 187.472 160.006 1.00 68.84 299 LEU A N 1
ATOM 2187 C CA . LEU A 1 299 ? 174.455 187.751 159.460 1.00 68.84 299 LEU A CA 1
ATOM 2188 C C . LEU A 1 299 ? 174.412 187.878 157.947 1.00 68.84 299 LEU A C 1
ATOM 2189 O O . LEU A 1 299 ? 175.056 188.767 157.383 1.00 68.84 299 LEU A O 1
ATOM 2194 N N . LYS A 1 300 ? 173.656 187.017 157.276 1.00 73.81 300 LYS A N 1
ATOM 2195 C CA . LYS A 1 300 ? 173.493 187.105 155.835 1.00 73.81 300 LYS A CA 1
ATOM 2196 C C . LYS A 1 300 ? 172.502 188.183 155.427 1.00 73.81 300 LYS A C 1
ATOM 2197 O O . LYS A 1 300 ? 172.162 188.282 154.245 1.00 73.81 300 LYS A O 1
ATOM 2203 N N . GLU A 1 301 ? 172.021 188.982 156.376 1.00 77.41 301 GLU A N 1
ATOM 2204 C CA . GLU A 1 301 ? 171.232 190.158 156.060 1.00 77.41 301 GLU A CA 1
ATOM 2205 C C . GLU A 1 301 ? 171.848 191.428 156.619 1.00 77.41 301 GLU A C 1
ATOM 2206 O O . GLU A 1 301 ? 171.243 192.497 156.502 1.00 77.41 301 GLU A O 1
ATOM 2212 N N . GLU A 1 302 ? 173.009 191.334 157.259 1.00 80.23 302 GLU A N 1
ATOM 2213 C CA . GLU A 1 302 ? 173.869 192.490 157.467 1.00 80.23 302 GLU A CA 1
ATOM 2214 C C . GLU A 1 302 ? 174.808 192.617 156.276 1.00 80.23 302 GLU A C 1
ATOM 2215 O O . GLU A 1 302 ? 174.790 193.622 155.561 1.00 80.23 302 GLU A O 1
ATOM 2221 N N . VAL A 1 303 ? 175.617 191.586 156.045 1.00 78.80 303 VAL A N 1
ATOM 2222 C CA . VAL A 1 303 ? 176.201 191.384 154.732 1.00 78.80 303 VAL A CA 1
ATOM 2223 C C . VAL A 1 303 ? 175.086 191.067 153.746 1.00 78.80 303 VAL A C 1
ATOM 2224 O O . VAL A 1 303 ? 173.999 190.614 154.128 1.00 78.80 303 VAL A O 1
ATOM 2228 N N . ARG A 1 304 ? 175.339 191.344 152.467 1.00 81.77 304 ARG A N 1
ATOM 2229 C CA . ARG A 1 304 ? 174.389 191.178 151.370 1.00 81.77 304 ARG A CA 1
ATOM 2230 C C . ARG A 1 304 ? 173.213 192.134 151.483 1.00 81.77 304 ARG A C 1
ATOM 2231 O O . ARG A 1 304 ? 172.326 192.124 150.624 1.00 81.77 304 ARG A O 1
ATOM 2239 N N . GLN A 1 305 ? 173.175 192.947 152.532 1.00 80.27 305 GLN A N 1
ATOM 2240 C CA . GLN A 1 305 ? 172.326 194.124 152.588 1.00 80.27 305 GLN A CA 1
ATOM 2241 C C . GLN A 1 305 ? 173.155 195.374 152.810 1.00 80.27 305 GLN A C 1
ATOM 2242 O O . GLN A 1 305 ? 172.705 196.474 152.476 1.00 80.27 305 GLN A O 1
ATOM 2248 N N . LEU A 1 306 ? 174.352 195.227 153.376 1.00 80.74 306 LEU A N 1
ATOM 2249 C CA . LEU A 1 306 ? 175.356 196.279 153.314 1.00 80.74 306 LEU A CA 1
ATOM 2250 C C . LEU A 1 306 ? 176.085 196.254 151.979 1.00 80.74 306 LEU A C 1
ATOM 2251 O O . LEU A 1 306 ? 176.447 197.307 151.446 1.00 80.74 306 LEU A O 1
ATOM 2256 N N . VAL A 1 307 ? 176.305 195.059 151.426 1.00 80.76 307 VAL A N 1
ATOM 2257 C CA . VAL A 1 307 ? 176.950 194.947 150.123 1.00 80.76 307 VAL A CA 1
ATOM 2258 C C . VAL A 1 307 ? 176.122 195.647 149.056 1.00 80.76 307 VAL A C 1
ATOM 2259 O O . VAL A 1 307 ? 176.659 196.370 148.210 1.00 80.76 307 VAL A O 1
ATOM 2263 N N . LYS A 1 308 ? 174.806 195.449 149.075 1.00 79.32 308 LYS A N 1
ATOM 2264 C CA . LYS A 1 308 ? 173.946 196.224 148.191 1.00 79.32 308 LYS A CA 1
ATOM 2265 C C . LYS A 1 308 ? 173.863 197.674 148.638 1.00 79.32 308 LYS A C 1
ATOM 2266 O O . LYS A 1 308 ? 173.586 198.557 147.821 1.00 79.32 308 LYS A O 1
ATOM 2272 N N . ALA A 1 309 ? 174.090 197.939 149.927 1.00 81.81 309 ALA A N 1
ATOM 2273 C CA . ALA A 1 309 ? 174.150 199.318 150.396 1.00 81.81 309 ALA A CA 1
ATOM 2274 C C . ALA A 1 309 ? 175.501 199.950 150.097 1.00 81.81 309 ALA A C 1
ATOM 2275 O O . ALA A 1 309 ? 175.721 201.123 150.417 1.00 81.81 309 ALA A O 1
ATOM 2277 N N . LYS A 1 310 ? 176.416 199.192 149.496 1.00 79.31 310 LYS A N 1
ATOM 2278 C CA . LYS A 1 310 ? 177.695 199.760 149.096 1.00 79.31 310 LYS A CA 1
ATOM 2279 C C . LYS A 1 310 ? 177.703 200.102 147.615 1.00 79.31 310 LYS A C 1
ATOM 2280 O O . LYS A 1 310 ? 178.073 201.217 147.232 1.00 79.31 310 LYS A O 1
ATOM 2286 N N . ARG A 1 311 ? 177.289 199.163 146.765 1.00 81.64 311 ARG A N 1
ATOM 2287 C CA . ARG A 1 311 ? 177.338 199.405 145.329 1.00 81.64 311 ARG A CA 1
ATOM 2288 C C . ARG A 1 311 ? 176.275 200.399 144.884 1.00 81.64 311 ARG A C 1
ATOM 2289 O O . ARG A 1 311 ? 176.285 200.827 143.726 1.00 81.64 311 ARG A O 1
ATOM 2297 N N . ILE A 1 312 ? 175.344 200.767 145.765 1.00 81.20 312 ILE A N 1
ATOM 2298 C CA . ILE A 1 312 ? 174.416 201.842 145.426 1.00 81.20 312 ILE A CA 1
ATOM 2299 C C . ILE A 1 312 ? 175.182 203.137 145.211 1.00 81.20 312 ILE A C 1
ATOM 2300 O O . ILE A 1 312 ? 175.099 203.758 144.148 1.00 81.20 312 ILE A O 1
ATOM 2305 N N . LYS A 1 313 ? 175.961 203.550 146.211 1.00 82.77 313 LYS A N 1
ATOM 2306 C CA . LYS A 1 313 ? 176.707 204.796 146.113 1.00 82.77 313 LYS A CA 1
ATOM 2307 C C . LYS A 1 313 ? 178.032 204.616 145.388 1.00 82.77 313 LYS A C 1
ATOM 2308 O O . LYS A 1 313 ? 178.352 205.412 144.500 1.00 82.77 313 LYS A O 1
ATOM 2314 N N . MET A 1 314 ? 178.803 203.581 145.739 1.00 81.64 314 MET A N 1
ATOM 2315 C CA . MET A 1 314 ? 180.138 203.416 145.173 1.00 81.64 314 MET A CA 1
ATOM 2316 C C . MET A 1 314 ? 180.096 203.379 143.654 1.00 81.64 314 MET A C 1
ATOM 2317 O O . MET A 1 314 ? 180.970 203.955 142.999 1.00 81.64 314 MET A O 1
ATOM 2322 N N . CYS A 1 315 ? 179.081 202.738 143.077 1.00 84.20 315 CYS A N 1
ATOM 2323 C CA . CYS A 1 315 ? 178.874 202.781 141.638 1.00 84.20 315 CYS A CA 1
ATOM 2324 C C . CYS A 1 315 ? 178.172 204.049 141.180 1.00 84.20 315 CYS A C 1
ATOM 2325 O O . CYS A 1 315 ? 178.326 204.433 140.015 1.00 84.20 315 CYS A O 1
ATOM 2328 N N . ARG A 1 316 ? 177.414 204.710 142.061 1.00 84.32 316 ARG A N 1
ATOM 2329 C CA . ARG A 1 316 ? 176.798 205.978 141.690 1.00 84.32 316 ARG A CA 1
ATOM 2330 C C . ARG A 1 316 ? 177.836 207.042 141.385 1.00 84.32 316 ARG A C 1
ATOM 2331 O O . ARG A 1 316 ? 177.532 207.993 140.659 1.00 84.32 316 ARG A O 1
ATOM 2339 N N . ALA A 1 317 ? 179.051 206.898 141.921 1.00 84.95 317 ALA A N 1
ATOM 2340 C CA . ALA A 1 317 ? 180.110 207.862 141.646 1.00 84.95 317 ALA A CA 1
ATOM 2341 C C . ALA A 1 317 ? 180.381 207.971 140.153 1.00 84.95 317 ALA A C 1
ATOM 2342 O O . ALA A 1 317 ? 180.650 209.064 139.640 1.00 84.95 317 ALA A O 1
ATOM 2344 N N . PHE A 1 318 ? 180.321 206.846 139.441 1.00 86.83 318 PHE A N 1
ATOM 2345 C CA . PHE A 1 318 ? 180.442 206.879 137.990 1.00 86.83 318 PHE A CA 1
ATOM 2346 C C . PHE A 1 318 ? 179.404 207.800 137.368 1.00 86.83 318 PHE A C 1
ATOM 2347 O O . PHE A 1 318 ? 179.726 208.576 136.462 1.00 86.83 318 PHE A O 1
ATOM 2355 N N . SER A 1 319 ? 178.164 207.739 137.852 1.00 87.78 319 SER A N 1
ATOM 2356 C CA . SER A 1 319 ? 177.109 208.619 137.368 1.00 87.78 319 SER A CA 1
ATOM 2357 C C . SER A 1 319 ? 177.075 209.957 138.095 1.00 87.78 319 SER A C 1
ATOM 2358 O O . SER A 1 319 ? 176.262 210.816 137.736 1.00 87.78 319 SER A O 1
ATOM 2361 N N . LEU A 1 320 ? 177.932 210.153 139.093 1.00 87.80 320 LEU A N 1
ATOM 2362 C CA . LEU A 1 320 ? 177.945 211.379 139.889 1.00 87.80 320 LEU A CA 1
ATOM 2363 C C . LEU A 1 320 ? 179.349 211.984 139.949 1.00 87.80 320 LEU A C 1
ATOM 2364 O O . LEU A 1 320 ? 180.069 212.018 138.950 1.00 87.80 320 LEU A O 1
ATOM 2369 N N . PRO A 1 407 ? 230.826 190.420 159.151 1.00 107.57 407 PRO A N 1
ATOM 2370 C CA . PRO A 1 407 ? 231.707 190.228 160.302 1.00 107.57 407 PRO A CA 1
ATOM 2371 C C . PRO A 1 407 ? 230.951 189.707 161.511 1.00 107.57 407 PRO A C 1
ATOM 2372 O O . PRO A 1 407 ? 230.109 188.822 161.374 1.00 107.57 407 PRO A O 1
ATOM 2376 N N . SER A 1 408 ? 231.253 190.260 162.687 1.00 107.43 408 SER A N 1
ATOM 2377 C CA . SER A 1 408 ? 230.478 189.938 163.878 1.00 107.43 408 SER A CA 1
ATOM 2378 C C . SER A 1 408 ? 229.032 190.390 163.752 1.00 107.43 408 SER A C 1
ATOM 2379 O O . SER A 1 408 ? 228.131 189.686 164.219 1.00 107.43 408 SER A O 1
ATOM 2382 N N . ARG A 1 409 ? 228.796 191.546 163.129 1.00 107.53 409 ARG A N 1
ATOM 2383 C CA . ARG A 1 409 ? 227.440 192.002 162.857 1.00 107.53 409 ARG A CA 1
ATOM 2384 C C . ARG A 1 409 ? 226.662 191.006 162.009 1.00 107.53 409 ARG A C 1
ATOM 2385 O O . ARG A 1 409 ? 225.430 190.968 162.091 1.00 107.53 409 ARG A O 1
ATOM 2393 N N . PHE A 1 410 ? 227.351 190.200 161.200 1.00 108.57 410 PHE A N 1
ATOM 2394 C CA . PHE A 1 410 ? 226.667 189.149 160.458 1.00 108.57 410 PHE A CA 1
ATOM 2395 C C . PHE A 1 410 ? 226.202 188.031 161.378 1.00 108.57 410 PHE A C 1
ATOM 2396 O O . PHE A 1 410 ? 225.199 187.371 161.088 1.00 108.57 410 PHE A O 1
ATOM 2404 N N . ILE A 1 411 ? 226.908 187.805 162.488 1.00 107.78 411 ILE A N 1
ATOM 2405 C CA . ILE A 1 411 ? 226.525 186.728 163.393 1.00 107.78 411 ILE A CA 1
ATOM 2406 C C . ILE A 1 411 ? 225.224 187.067 164.108 1.00 107.78 411 ILE A C 1
ATOM 2407 O O . ILE A 1 411 ? 224.245 186.316 164.027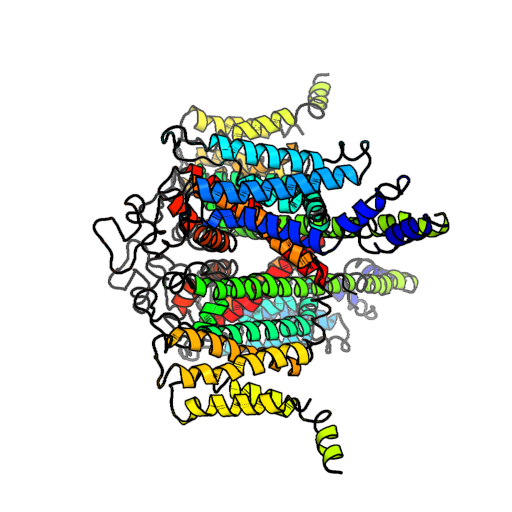 1.00 107.78 411 ILE A O 1
ATOM 2412 N N . ARG A 1 412 ? 225.180 188.213 164.793 1.00 106.57 412 ARG A N 1
ATOM 2413 C CA . ARG A 1 412 ? 223.966 188.618 165.492 1.00 106.57 412 ARG A CA 1
ATOM 2414 C C . ARG A 1 412 ? 222.771 188.730 164.557 1.00 106.57 412 ARG A C 1
ATOM 2415 O O . ARG A 1 412 ? 221.630 188.676 165.023 1.00 106.57 412 ARG A O 1
ATOM 2423 N N . GLN A 1 413 ? 223.005 188.886 163.256 1.00 106.62 413 GLN A N 1
ATOM 2424 C CA . GLN A 1 413 ? 221.912 188.929 162.298 1.00 106.62 413 GLN A CA 1
ATOM 2425 C C . GLN A 1 413 ? 221.339 187.551 162.001 1.00 106.62 413 GLN A C 1
ATOM 2426 O O . GLN A 1 413 ? 220.167 187.451 161.624 1.00 106.62 413 GLN A O 1
ATOM 2432 N N . MET A 1 414 ? 222.129 186.492 162.160 1.00 108.36 414 MET A N 1
ATOM 2433 C CA . MET A 1 414 ? 221.724 185.158 161.740 1.00 108.36 414 MET A CA 1
ATOM 2434 C C . MET A 1 414 ? 221.388 184.230 162.897 1.00 108.36 414 MET A C 1
ATOM 2435 O O . MET A 1 414 ? 220.977 183.091 162.655 1.00 108.36 414 MET A O 1
ATOM 2440 N N . VAL A 1 415 ? 221.550 184.675 164.144 1.00 105.38 415 VAL A N 1
ATOM 2441 C CA . VAL A 1 415 ? 221.238 183.798 165.267 1.00 105.38 415 VAL A CA 1
ATOM 2442 C C . VAL A 1 415 ? 219.732 183.642 165.429 1.00 105.38 415 VAL A C 1
ATOM 2443 O O . VAL A 1 415 ? 219.257 182.603 165.902 1.00 105.38 415 VAL A O 1
ATOM 2447 N N . HIS A 1 416 ? 218.956 184.643 165.014 1.00 103.89 416 HIS A N 1
ATOM 2448 C CA . HIS A 1 416 ? 217.519 184.617 165.259 1.00 103.89 416 HIS A CA 1
ATOM 2449 C C . HIS A 1 416 ? 216.810 183.540 164.454 1.00 103.89 416 HIS A C 1
ATOM 2450 O O . HIS A 1 416 ? 216.055 182.743 165.022 1.00 103.89 416 HIS A O 1
ATOM 2457 N N . HIS A 1 417 ? 217.045 183.491 163.148 1.00 107.00 417 HIS A N 1
ATOM 2458 C CA . HIS A 1 417 ? 216.361 182.536 162.289 1.00 107.00 417 HIS A CA 1
ATOM 2459 C C . HIS A 1 417 ? 217.002 181.163 162.435 1.00 107.00 417 HIS A C 1
ATOM 2460 O O . HIS A 1 417 ? 217.415 180.541 161.451 1.00 107.00 417 HIS A O 1
ATOM 2467 N N . ARG A 1 418 ? 217.076 180.690 163.677 1.00 104.35 418 ARG A N 1
ATOM 2468 C CA . ARG A 1 418 ? 217.742 179.449 164.044 1.00 104.35 418 ARG A CA 1
ATOM 2469 C C . ARG A 1 418 ? 217.050 178.876 165.272 1.00 104.35 418 ARG A C 1
ATOM 2470 O O . ARG A 1 418 ? 215.903 179.229 165.563 1.00 104.35 418 ARG A O 1
ATOM 2478 N N . VAL A 1 419 ? 217.724 177.988 165.998 1.00 99.09 419 VAL A N 1
ATOM 2479 C CA . VAL A 1 419 ? 217.184 177.551 167.276 1.00 99.09 419 VAL A CA 1
ATOM 2480 C C . VAL A 1 419 ? 217.509 178.655 168.274 1.00 99.09 419 VAL A C 1
ATOM 2481 O O . VAL A 1 419 ? 218.513 178.610 168.994 1.00 99.09 419 VAL A O 1
ATOM 2485 N N . PHE A 1 420 ? 216.657 179.675 168.288 1.00 94.20 420 PHE A N 1
ATOM 2486 C CA . PHE A 1 420 ? 216.793 180.824 169.164 1.00 94.20 420 PHE A CA 1
ATOM 2487 C C . PHE A 1 420 ? 215.491 181.175 169.853 1.00 94.20 420 PHE A C 1
ATOM 2488 O O . PHE A 1 420 ? 215.523 181.728 170.957 1.00 94.20 420 PHE A O 1
ATOM 2496 N N . VAL A 1 421 ? 214.352 180.865 169.242 1.00 91.14 421 VAL A N 1
ATOM 2497 C CA . VAL A 1 421 ? 213.065 181.010 169.900 1.00 91.14 421 VAL A CA 1
ATOM 2498 C C . VAL A 1 421 ? 212.900 179.828 170.839 1.00 91.14 421 VAL A C 1
ATOM 2499 O O . VAL A 1 421 ? 212.181 179.912 171.839 1.00 91.14 421 VAL A O 1
ATOM 2503 N N . TYR A 1 422 ? 213.571 178.717 170.530 1.00 91.71 422 TYR A N 1
ATOM 2504 C CA . TYR A 1 422 ? 213.585 177.597 171.460 1.00 91.71 422 TYR A CA 1
ATOM 2505 C C . TYR A 1 422 ? 214.413 177.911 172.695 1.00 91.71 422 TYR A C 1
ATOM 2506 O O . TYR A 1 422 ? 214.203 177.296 173.745 1.00 91.71 422 TYR A O 1
ATOM 2515 N N . ALA A 1 423 ? 215.351 178.852 172.593 1.00 87.00 423 ALA A N 1
ATOM 2516 C CA . ALA A 1 423 ? 216.111 179.269 173.763 1.00 87.00 423 ALA A CA 1
ATOM 2517 C C . ALA A 1 423 ? 215.296 180.212 174.634 1.00 87.00 423 ALA A C 1
ATOM 2518 O O . ALA A 1 423 ? 215.423 180.201 175.862 1.00 87.00 423 ALA A O 1
ATOM 2520 N N . TYR A 1 424 ? 214.453 181.038 174.016 1.00 85.70 424 TYR A N 1
ATOM 2521 C CA . TYR A 1 424 ? 213.631 181.955 174.789 1.00 85.70 424 TYR A CA 1
ATOM 2522 C C . TYR A 1 424 ? 212.278 181.363 175.141 1.00 85.70 424 TYR A C 1
ATOM 2523 O O . TYR A 1 424 ? 211.545 181.957 175.936 1.00 85.70 424 TYR A O 1
ATOM 2532 N N . ASP A 1 425 ? 211.923 180.215 174.568 1.00 84.53 425 ASP A N 1
ATOM 2533 C CA . ASP A 1 425 ? 210.760 179.492 175.064 1.00 84.53 425 ASP A CA 1
ATOM 2534 C C . ASP A 1 425 ? 211.132 178.637 176.266 1.00 84.53 425 ASP A C 1
ATOM 2535 O O . ASP A 1 425 ? 210.256 178.168 176.999 1.00 84.53 425 ASP A O 1
ATOM 2540 N N . LEU A 1 426 ? 212.428 178.417 176.480 1.00 83.02 426 LEU A N 1
ATOM 2541 C CA . LEU A 1 426 ? 212.887 177.778 177.703 1.00 83.02 426 LEU A CA 1
ATOM 2542 C C . LEU A 1 426 ? 213.198 178.785 178.798 1.00 83.02 426 LEU A C 1
ATOM 2543 O O . LEU A 1 426 ? 212.890 178.523 179.965 1.00 83.02 426 LEU A O 1
ATOM 2548 N N . ILE A 1 427 ? 213.798 179.925 178.454 1.00 80.05 427 ILE A N 1
ATOM 2549 C CA . ILE A 1 427 ? 214.024 180.964 179.451 1.00 80.05 427 ILE A CA 1
ATOM 2550 C C . ILE A 1 427 ? 212.706 181.440 180.034 1.00 80.05 427 ILE A C 1
ATOM 2551 O O . ILE A 1 427 ? 212.612 181.705 181.236 1.00 80.05 427 ILE A O 1
ATOM 2556 N N . ILE A 1 428 ? 211.668 181.537 179.211 1.00 79.59 428 ILE A N 1
ATOM 2557 C CA . ILE A 1 428 ? 210.343 181.849 179.729 1.00 79.59 428 ILE A CA 1
ATOM 2558 C C . ILE A 1 428 ? 209.848 180.722 180.622 1.00 79.59 428 ILE A C 1
ATOM 2559 O O . ILE A 1 428 ? 209.294 180.959 181.700 1.00 79.59 428 ILE A O 1
ATOM 2564 N N . LEU A 1 429 ? 210.056 179.478 180.196 1.00 78.98 429 LEU A N 1
ATOM 2565 C CA . LEU A 1 429 ? 209.579 178.342 180.972 1.00 78.98 429 LEU A CA 1
ATOM 2566 C C . LEU A 1 429 ? 210.253 178.292 182.335 1.00 78.98 429 LEU A C 1
ATOM 2567 O O . LEU A 1 429 ? 209.598 178.071 183.358 1.00 78.98 429 LEU A O 1
ATOM 2572 N N . VAL A 1 430 ? 211.570 178.504 182.375 1.00 79.12 430 VAL A N 1
ATOM 2573 C CA . VAL A 1 430 ? 212.253 178.516 183.659 1.00 79.12 430 VAL A CA 1
ATOM 2574 C C . VAL A 1 430 ? 211.927 179.788 184.424 1.00 79.12 430 VAL A C 1
ATOM 2575 O O . VAL A 1 430 ? 212.162 179.865 185.633 1.00 79.12 430 VAL A O 1
ATOM 2579 N N . ASN A 1 431 ? 211.365 180.787 183.754 1.00 80.76 431 ASN A N 1
ATOM 2580 C CA . ASN A 1 431 ? 210.898 181.981 184.441 1.00 80.76 431 ASN A CA 1
ATOM 2581 C C . ASN A 1 431 ? 209.573 181.761 185.152 1.00 80.76 431 ASN A C 1
ATOM 2582 O O . ASN A 1 431 ? 209.352 182.353 186.212 1.00 80.76 431 ASN A O 1
ATOM 2587 N N . ALA A 1 432 ? 208.699 180.913 184.610 1.00 75.59 432 ALA A N 1
ATOM 2588 C CA . ALA A 1 432 ? 207.454 180.537 185.265 1.00 75.59 432 ALA A CA 1
ATOM 2589 C C . ALA A 1 432 ? 207.683 179.561 186.406 1.00 75.59 432 ALA A C 1
ATOM 2590 O O . ALA A 1 432 ? 206.730 179.121 187.052 1.00 75.59 432 ALA A O 1
ATOM 2592 N N . VAL A 1 433 ? 208.935 179.203 186.658 1.00 78.33 433 VAL A N 1
ATOM 2593 C CA . VAL A 1 433 ? 209.276 178.348 187.782 1.00 78.33 433 VAL A CA 1
ATOM 2594 C C . VAL A 1 433 ? 209.994 179.232 188.786 1.00 78.33 433 VAL A C 1
ATOM 2595 O O . VAL A 1 433 ? 210.001 178.955 189.989 1.00 78.33 433 VAL A O 1
ATOM 2599 N N . PHE A 1 434 ? 210.570 180.328 188.299 1.00 79.97 434 PHE A N 1
ATOM 2600 C CA . PHE A 1 434 ? 211.152 181.342 189.162 1.00 79.97 434 PHE A CA 1
ATOM 2601 C C . PHE A 1 434 ? 210.118 182.354 189.630 1.00 79.97 434 PHE A C 1
ATOM 2602 O O . PHE A 1 434 ? 210.477 183.368 190.237 1.00 79.97 434 PHE A O 1
ATOM 2610 N N . ILE A 1 435 ? 208.839 182.094 189.360 1.00 75.03 435 ILE A N 1
ATOM 2611 C CA . ILE A 1 435 ? 207.746 182.924 189.834 1.00 75.03 435 ILE A CA 1
ATOM 2612 C C . ILE A 1 435 ? 206.930 182.215 190.904 1.00 75.03 435 ILE A C 1
ATOM 2613 O O . ILE A 1 435 ? 206.682 182.775 191.976 1.00 75.03 435 ILE A O 1
ATOM 2618 N N . GLY A 1 436 ? 206.516 180.983 190.643 1.00 77.53 436 GLY A N 1
ATOM 2619 C CA . GLY A 1 436 ? 205.707 180.252 191.591 1.00 77.53 436 GLY A CA 1
ATOM 2620 C C . GLY A 1 436 ? 206.511 179.517 192.640 1.00 77.53 436 GLY A C 1
ATOM 2621 O O . GLY A 1 436 ? 206.124 178.427 193.069 1.00 77.53 436 GLY A O 1
ATOM 2622 N N . LEU A 1 437 ? 207.638 180.089 193.061 1.00 85.59 437 LEU A N 1
ATOM 2623 C CA . LEU A 1 437 ? 208.394 179.490 194.152 1.00 85.59 437 LEU A CA 1
ATOM 2624 C C . LEU A 1 437 ? 208.927 180.555 195.103 1.00 85.59 437 LEU A C 1
ATOM 2625 O O . LEU A 1 437 ? 209.666 180.241 196.042 1.00 85.59 437 LEU A O 1
ATOM 2630 N N . ASP A 1 438 ? 208.547 181.809 194.883 1.00 94.31 438 ASP A N 1
ATOM 2631 C CA . ASP A 1 438 ? 209.149 182.926 195.593 1.00 94.31 438 ASP A CA 1
ATOM 2632 C C . ASP A 1 438 ? 208.903 182.827 197.091 1.00 94.31 438 ASP A C 1
ATOM 2633 O O . ASP A 1 438 ? 207.772 182.632 197.543 1.00 94.31 438 ASP A O 1
ATOM 2638 N N . GLU A 1 439 ? 209.982 182.951 197.856 1.00 101.27 439 GLU A N 1
ATOM 2639 C CA . GLU A 1 439 ? 209.900 183.114 199.299 1.00 101.27 439 GLU A CA 1
ATOM 2640 C C . GLU A 1 439 ? 210.810 184.270 199.690 1.00 101.27 439 GLU A C 1
ATOM 2641 O O . GLU A 1 439 ? 211.154 184.442 200.864 1.00 101.27 439 GLU A O 1
ATOM 2647 N N . GLU A 1 440 ? 211.185 185.071 198.690 1.00 101.88 440 GLU A N 1
ATOM 2648 C CA . GLU A 1 440 ? 212.026 186.250 198.859 1.00 101.88 440 GLU A CA 1
ATOM 2649 C C . GLU A 1 440 ? 213.395 185.881 199.413 1.00 101.88 440 GLU A C 1
ATOM 2650 O O . GLU A 1 440 ? 213.836 186.430 200.427 1.00 101.88 440 GLU A O 1
ATOM 2656 N N . ASN A 1 441 ? 214.067 184.950 198.752 1.00 101.44 441 ASN A N 1
ATOM 2657 C CA . ASN A 1 441 ? 215.453 184.650 199.051 1.00 101.44 441 ASN A CA 1
ATOM 2658 C C . ASN A 1 441 ? 216.358 185.325 198.029 1.00 101.44 441 ASN A C 1
ATOM 2659 O O . ASN A 1 441 ? 215.925 185.646 196.920 1.00 101.44 441 ASN A O 1
ATOM 2664 N N . PRO A 1 442 ? 217.621 185.573 198.386 1.00 102.30 442 PRO A N 1
ATOM 2665 C CA . PRO A 1 442 ? 218.545 186.188 197.415 1.00 102.30 442 PRO A CA 1
ATOM 2666 C C . PRO A 1 442 ? 218.654 185.420 196.106 1.00 102.30 442 PRO A C 1
ATOM 2667 O O . PRO A 1 442 ? 218.947 186.016 195.062 1.00 102.30 442 PRO A O 1
ATOM 2671 N N . VAL A 1 443 ? 218.423 184.109 196.135 1.00 101.08 443 VAL A N 1
ATOM 2672 C CA . VAL A 1 443 ? 218.430 183.289 194.930 1.00 101.08 443 VAL A CA 1
ATOM 2673 C C . VAL A 1 443 ? 217.386 183.804 193.949 1.00 101.08 443 VAL A C 1
ATOM 2674 O O . VAL A 1 443 ? 217.653 183.921 192.748 1.00 101.08 443 VAL A O 1
ATOM 2678 N N . VAL A 1 444 ? 216.193 184.119 194.452 1.00 98.84 444 VAL A N 1
ATOM 2679 C CA . VAL A 1 444 ? 215.069 184.499 193.603 1.00 98.84 444 VAL A CA 1
ATOM 2680 C C . VAL A 1 444 ? 214.813 185.996 193.584 1.00 98.84 444 VAL A C 1
ATOM 2681 O O . VAL A 1 444 ? 214.349 186.511 192.554 1.00 98.84 444 VAL A O 1
ATOM 2685 N N . SER A 1 445 ? 215.098 186.713 194.669 1.00 100.42 445 SER A N 1
ATOM 2686 C CA . SER A 1 445 ? 214.862 188.151 194.693 1.00 100.42 445 SER A CA 1
ATOM 2687 C C . SER A 1 445 ? 215.806 188.911 193.775 1.00 100.42 445 SER A C 1
ATOM 2688 O O . SER A 1 445 ? 215.497 190.040 193.379 1.00 100.42 445 SER A O 1
ATOM 2691 N N . ASN A 1 446 ? 216.956 188.326 193.444 1.00 99.18 446 ASN A N 1
ATOM 2692 C CA . ASN A 1 446 ? 217.836 188.921 192.447 1.00 99.18 446 ASN A CA 1
ATOM 2693 C C . ASN A 1 446 ? 217.521 188.395 191.053 1.00 99.18 446 ASN A C 1
ATOM 2694 O O . ASN A 1 446 ? 217.635 189.131 190.068 1.00 99.18 446 ASN A O 1
ATOM 2699 N N . ALA A 1 447 ? 217.118 187.126 190.960 1.00 93.64 447 ALA A N 1
ATOM 2700 C CA . ALA A 1 447 ? 216.873 186.499 189.668 1.00 93.64 447 ALA A CA 1
ATOM 2701 C C . ALA A 1 447 ? 215.787 187.200 188.870 1.00 93.64 447 ALA A C 1
ATOM 2702 O O . ALA A 1 447 ? 215.770 187.090 187.640 1.00 93.64 447 ALA A O 1
ATOM 2704 N N . GLU A 1 448 ? 214.875 187.912 189.534 1.00 94.66 448 GLU A N 1
ATOM 2705 C CA . GLU A 1 448 ? 213.883 188.684 188.796 1.00 94.66 448 GLU A CA 1
ATOM 2706 C C . GLU A 1 448 ? 214.538 189.794 187.989 1.00 94.66 448 GLU A C 1
ATOM 2707 O O . GLU A 1 448 ? 213.968 190.254 186.994 1.00 94.66 448 GLU A O 1
ATOM 2713 N N . TRP A 1 449 ? 215.730 190.233 188.398 1.00 96.47 449 TRP A N 1
ATOM 2714 C CA . TRP A 1 449 ? 216.458 191.222 187.614 1.00 96.47 449 TRP A CA 1
ATOM 2715 C C . TRP A 1 449 ? 217.120 190.592 186.400 1.00 96.47 449 TRP A C 1
ATOM 2716 O O . TRP A 1 449 ? 217.113 191.184 185.316 1.00 96.47 449 TRP A O 1
ATOM 2727 N N . GLY A 1 450 ? 217.692 189.398 186.559 1.00 91.03 450 GLY A N 1
ATOM 2728 C CA . GLY A 1 450 ? 218.352 188.752 185.438 1.00 91.03 450 GLY A CA 1
ATOM 2729 C C . GLY A 1 450 ? 217.400 188.449 184.300 1.00 91.03 450 GLY A C 1
ATOM 2730 O O . GLY A 1 450 ? 217.680 188.775 183.143 1.00 91.03 450 GLY A O 1
ATOM 2731 N N . PHE A 1 451 ? 216.259 187.830 184.610 1.00 86.63 451 PHE A N 1
ATOM 2732 C CA . PHE A 1 451 ? 215.266 187.561 183.579 1.00 86.63 451 PHE A CA 1
ATOM 2733 C C . PHE A 1 451 ? 214.821 188.839 182.891 1.00 86.63 451 PHE A C 1
ATOM 2734 O O . PHE A 1 451 ? 214.606 188.841 181.675 1.00 86.63 451 PHE A O 1
ATOM 2742 N N . LEU A 1 452 ? 214.687 189.929 183.645 1.00 90.78 452 LEU A N 1
ATOM 2743 C CA . LEU A 1 452 ? 214.360 191.211 183.036 1.00 90.78 452 LEU A CA 1
ATOM 2744 C C . LEU A 1 452 ? 215.391 191.598 181.986 1.00 90.78 452 LEU A C 1
ATOM 2745 O O . LEU A 1 452 ? 215.037 192.107 180.917 1.00 90.78 452 LEU A O 1
ATOM 2750 N N . ALA A 1 453 ? 216.672 191.359 182.269 1.00 88.99 453 ALA A N 1
ATOM 2751 C CA . ALA A 1 453 ? 217.710 191.649 181.291 1.00 88.99 453 ALA A CA 1
ATOM 2752 C C . ALA A 1 453 ? 217.673 190.688 180.114 1.00 88.99 453 ALA A C 1
ATOM 2753 O O . ALA A 1 453 ? 217.964 191.099 178.986 1.00 88.99 453 ALA A O 1
ATOM 2755 N N . LEU A 1 454 ? 217.312 189.426 180.348 1.00 87.10 454 LEU A N 1
ATOM 2756 C CA . LEU A 1 454 ? 217.306 188.444 179.270 1.00 87.10 454 LEU A CA 1
ATOM 2757 C C . LEU A 1 454 ? 216.310 188.827 178.185 1.00 87.10 454 LEU A C 1
ATOM 2758 O O . LEU A 1 454 ? 216.637 188.803 176.995 1.00 87.10 454 LEU A O 1
ATOM 2763 N N . TYR A 1 455 ? 215.089 189.185 178.575 1.00 87.49 455 TYR A N 1
ATOM 2764 C CA . TYR A 1 455 ? 214.130 189.679 177.599 1.00 87.49 455 TYR A CA 1
ATOM 2765 C C . TYR A 1 455 ? 214.522 191.033 177.039 1.00 87.49 455 TYR A C 1
ATOM 2766 O O . TYR A 1 455 ? 214.151 191.350 175.904 1.00 87.49 455 TYR A O 1
ATOM 2775 N N . MET A 1 456 ? 215.253 191.840 177.809 1.00 93.28 456 MET A N 1
ATOM 2776 C CA . MET A 1 456 ? 215.643 193.160 177.331 1.00 93.28 456 MET A CA 1
ATOM 2777 C C . MET A 1 456 ? 216.567 193.056 176.128 1.00 93.28 456 MET A C 1
ATOM 2778 O O . MET A 1 456 ? 216.272 193.599 175.058 1.00 93.28 456 MET A O 1
ATOM 2783 N N . LEU A 1 457 ? 217.401 192.017 176.060 1.00 90.66 457 LEU A N 1
ATOM 2784 C CA . LEU A 1 457 ? 218.133 191.776 174.777 1.00 90.66 457 LEU A CA 1
ATOM 2785 C C . LEU A 1 457 ? 217.289 191.315 173.549 1.00 90.66 457 LEU A C 1
ATOM 2786 O O . LEU A 1 457 ? 217.638 191.273 172.412 1.00 90.66 457 LEU A O 1
ATOM 2791 N N . GLU A 1 458 ? 216.142 190.797 173.823 1.00 90.96 458 GLU A N 1
ATOM 2792 C CA . GLU A 1 458 ? 215.229 190.494 172.785 1.00 90.96 458 GLU A CA 1
ATOM 2793 C C . GLU A 1 458 ? 214.919 191.819 172.033 1.00 90.96 458 GLU A C 1
ATOM 2794 O O . GLU A 1 458 ? 214.258 191.871 171.031 1.00 90.96 458 GLU A O 1
ATOM 2800 N N . ILE A 1 459 ? 215.585 192.821 172.532 1.00 30.00 459 ILE A N 1
ATOM 2801 C CA . ILE A 1 459 ? 215.574 194.151 171.957 1.00 30.00 459 ILE A CA 1
ATOM 2802 C C . ILE A 1 459 ? 216.992 194.391 171.392 1.00 30.00 459 ILE A C 1
ATOM 2803 O O . ILE A 1 459 ? 217.808 195.195 171.803 1.00 30.00 459 ILE A O 1
ATOM 2808 N N . LEU A 1 460 ? 217.188 193.448 170.518 1.00 30.00 460 LEU A N 1
ATOM 2809 C CA . LEU A 1 460 ? 218.234 193.101 169.607 1.00 30.00 460 LEU A CA 1
ATOM 2810 C C . LEU A 1 460 ? 217.423 192.397 168.556 1.00 30.00 460 LEU A C 1
ATOM 2811 O O . LEU A 1 460 ? 217.739 191.314 168.163 1.00 30.00 460 LEU A O 1
ATOM 2816 N N . LEU A 1 461 ? 216.371 193.071 168.147 1.00 30.00 461 LEU A N 1
ATOM 2817 C CA . LEU A 1 461 ? 215.402 192.698 167.224 1.00 30.00 461 LEU A CA 1
ATOM 2818 C C . LEU A 1 461 ? 215.174 191.231 167.047 1.00 30.00 461 LEU A C 1
ATOM 2819 O O . LEU A 1 461 ? 214.804 190.607 168.011 1.00 30.00 461 LEU A O 1
ATOM 2824 N N . PHE A 1 477 ? 202.823 189.309 165.630 1.00 92.41 477 PHE A N 1
ATOM 2825 C CA . PHE A 1 477 ? 201.976 189.855 166.682 1.00 92.41 477 PHE A CA 1
ATOM 2826 C C . PHE A 1 477 ? 202.753 190.056 167.975 1.00 92.41 477 PHE A C 1
ATOM 2827 O O . PHE A 1 477 ? 202.626 191.089 168.632 1.00 92.41 477 PHE A O 1
ATOM 2835 N N . TRP A 1 478 ? 203.561 189.057 168.332 1.00 89.90 478 TRP A N 1
ATOM 2836 C CA . TRP A 1 478 ? 204.221 189.066 169.631 1.00 89.90 478 TRP A CA 1
ATOM 2837 C C . TRP A 1 478 ? 205.165 190.247 169.790 1.00 89.90 478 TRP A C 1
ATOM 2838 O O . TRP A 1 478 ? 205.178 190.877 170.852 1.00 89.90 478 TRP A O 1
ATOM 2849 N N . ASN A 1 479 ? 205.949 190.568 168.757 1.00 90.13 479 ASN A N 1
ATOM 2850 C CA . ASN A 1 479 ? 206.863 191.701 168.852 1.00 90.13 479 ASN A CA 1
ATOM 2851 C C . ASN A 1 479 ? 206.135 192.970 169.267 1.00 90.13 479 ASN A C 1
ATOM 2852 O O . ASN A 1 479 ? 206.736 193.859 169.877 1.00 90.13 479 ASN A O 1
ATOM 2857 N N . TRP A 1 480 ? 204.845 193.075 168.957 1.00 94.30 480 TRP A N 1
ATOM 2858 C CA . TRP A 1 480 ? 204.057 194.171 169.505 1.00 94.30 480 TRP A CA 1
ATOM 2859 C C . TRP A 1 480 ? 203.788 193.948 170.987 1.00 94.30 480 TRP A C 1
ATOM 2860 O O . TRP A 1 480 ? 204.081 194.812 171.820 1.00 94.30 480 TRP A O 1
ATOM 2871 N N . PHE A 1 481 ? 203.254 192.777 171.333 1.00 90.39 481 PHE A N 1
ATOM 2872 C CA . PHE A 1 481 ? 202.902 192.476 172.715 1.00 90.39 481 PHE A CA 1
ATOM 2873 C C . PHE A 1 481 ? 204.138 192.302 173.586 1.00 90.39 481 PHE A C 1
ATOM 2874 O O . PHE A 1 481 ? 204.203 192.853 174.690 1.00 90.39 481 PHE A O 1
ATOM 2882 N N . ASP A 1 482 ? 205.117 191.530 173.110 1.00 90.29 482 ASP A N 1
ATOM 2883 C CA . ASP A 1 482 ? 206.327 191.281 173.886 1.00 90.29 482 ASP A CA 1
ATOM 2884 C C . ASP A 1 482 ? 207.014 192.576 174.298 1.00 90.29 482 ASP A C 1
ATOM 2885 O O . ASP A 1 482 ? 207.438 192.709 175.449 1.00 90.29 482 ASP A O 1
ATOM 2890 N N . THR A 1 483 ? 207.117 193.542 173.386 1.00 91.96 483 THR A N 1
ATOM 2891 C CA . THR A 1 483 ? 207.771 194.800 173.725 1.00 91.96 483 THR A CA 1
ATOM 2892 C C . THR A 1 483 ? 207.031 195.548 174.822 1.00 91.96 483 THR A C 1
ATOM 2893 O O . THR A 1 483 ? 207.660 196.249 175.619 1.00 91.96 483 THR A O 1
ATOM 2897 N N . ILE A 1 484 ? 205.706 195.409 174.885 1.00 92.69 484 ILE A N 1
ATOM 2898 C CA . ILE A 1 484 ? 204.932 196.123 175.894 1.00 92.69 484 ILE A CA 1
ATOM 2899 C C . ILE A 1 484 ? 205.259 195.608 177.289 1.00 92.69 484 ILE A C 1
ATOM 2900 O O . ILE A 1 484 ? 205.369 196.386 178.244 1.00 92.69 484 ILE A O 1
ATOM 2905 N N . ILE A 1 485 ? 205.433 194.294 177.429 1.00 90.64 485 ILE A N 1
ATOM 2906 C CA . ILE A 1 485 ? 205.606 193.708 178.753 1.00 90.64 485 ILE A CA 1
ATOM 2907 C C . ILE A 1 485 ? 206.989 194.007 179.310 1.00 90.64 485 ILE A C 1
ATOM 2908 O O . ILE A 1 485 ? 207.136 194.317 180.496 1.00 90.64 485 ILE A O 1
ATOM 2913 N N . VAL A 1 486 ? 208.023 193.923 178.472 1.00 92.34 486 VAL A N 1
ATOM 2914 C CA . VAL A 1 486 ? 209.386 194.061 178.973 1.00 92.34 486 VAL A CA 1
ATOM 2915 C C . VAL A 1 486 ? 209.646 195.480 179.460 1.00 92.34 486 VAL A C 1
ATOM 2916 O O . VAL A 1 486 ? 210.311 195.683 180.483 1.00 92.34 486 VAL A O 1
ATOM 2920 N N . VAL A 1 487 ? 209.135 196.485 178.746 1.00 94.26 487 VAL A N 1
ATOM 2921 C CA . VAL A 1 487 ? 209.339 197.853 179.209 1.00 94.26 487 VAL A CA 1
ATOM 2922 C C . VAL A 1 487 ? 208.490 198.125 180.438 1.00 94.26 487 VAL A C 1
ATOM 2923 O O . VAL A 1 487 ? 208.877 198.912 181.310 1.00 94.26 487 VAL A O 1
ATOM 2927 N N . SER A 1 488 ? 207.330 197.478 180.538 1.00 93.99 488 SER A N 1
ATOM 2928 C CA . SER A 1 488 ? 206.520 197.596 181.740 1.00 93.99 488 SER A CA 1
ATOM 2929 C C . SER A 1 488 ? 207.135 196.831 182.900 1.00 93.99 488 SER A C 1
ATOM 2930 O O . SER A 1 488 ? 206.897 197.175 184.062 1.00 93.99 488 SER A O 1
ATOM 2933 N N . ALA A 1 489 ? 207.924 195.799 182.607 1.00 94.56 489 ALA A N 1
ATOM 2934 C CA . ALA A 1 489 ? 208.628 195.065 183.645 1.00 94.56 489 ALA A CA 1
ATOM 2935 C C . ALA A 1 489 ? 209.901 195.763 184.098 1.00 94.56 489 ALA A C 1
ATOM 2936 O O . ALA A 1 489 ? 210.403 195.450 185.182 1.00 94.56 489 ALA A O 1
ATOM 2938 N N . LEU A 1 490 ? 210.431 196.699 183.312 1.00 97.43 490 LEU A N 1
ATOM 2939 C CA . LEU A 1 490 ? 211.533 197.536 183.770 1.00 97.43 490 LEU A CA 1
ATOM 2940 C C . LEU A 1 490 ? 211.121 198.476 184.886 1.00 97.43 490 LEU A C 1
ATOM 2941 O O . LEU A 1 490 ? 211.968 199.207 185.408 1.00 97.43 490 LEU A O 1
ATOM 2946 N N . PHE A 1 491 ? 209.845 198.477 185.257 1.00 103.61 491 PHE A N 1
ATOM 2947 C CA . PHE A 1 491 ? 209.375 199.216 186.415 1.00 103.61 491 PHE A CA 1
ATOM 2948 C C . PHE A 1 491 ? 209.661 198.480 187.714 1.00 103.61 491 PHE A C 1
ATOM 2949 O O . PHE A 1 491 ? 209.195 198.908 188.774 1.00 103.61 491 PHE A O 1
ATOM 2957 N N . GLY A 1 492 ? 210.406 197.376 187.652 1.00 106.31 492 GLY A N 1
ATOM 2958 C CA . GLY A 1 492 ? 211.011 196.819 188.844 1.00 106.31 492 GLY A CA 1
ATOM 2959 C C . GLY A 1 492 ? 212.024 197.733 189.496 1.00 106.31 492 GLY A C 1
ATOM 2960 O O . GLY A 1 492 ? 212.390 197.503 190.653 1.00 106.31 492 GLY A O 1
ATOM 2961 N N . THR A 1 493 ? 212.494 198.754 188.776 1.00 109.61 493 THR A N 1
ATOM 2962 C CA . THR A 1 493 ? 213.281 199.803 189.407 1.00 109.61 493 THR A CA 1
ATOM 2963 C C . THR A 1 493 ? 212.463 200.551 190.449 1.00 109.61 493 THR A C 1
ATOM 2964 O O . THR A 1 493 ? 213.001 200.956 191.485 1.00 109.61 493 THR A O 1
ATOM 2968 N N . ILE A 1 494 ? 211.167 200.741 190.189 1.00 110.79 494 ILE A N 1
ATOM 2969 C CA . ILE A 1 494 ? 210.291 201.354 191.177 1.00 110.79 494 ILE A CA 1
ATOM 2970 C C . ILE A 1 494 ? 210.284 200.542 192.464 1.00 110.79 494 ILE A C 1
ATOM 2971 O O . ILE A 1 494 ? 210.207 201.107 193.560 1.00 110.79 494 ILE A O 1
ATOM 2976 N N . ILE A 1 495 ? 210.377 199.213 192.358 1.00 113.75 495 ILE A N 1
ATOM 2977 C CA . ILE A 1 495 ? 210.523 198.381 193.548 1.00 113.75 495 ILE A CA 1
ATOM 2978 C C . ILE A 1 495 ? 211.761 198.782 194.334 1.00 113.75 495 ILE A C 1
ATOM 2979 O O . ILE A 1 495 ? 211.719 198.877 195.566 1.00 113.75 495 ILE A O 1
ATOM 2984 N N . ASN A 1 496 ? 212.879 199.017 193.645 1.00 118.42 496 ASN A N 1
ATOM 2985 C CA . ASN A 1 496 ? 214.093 199.439 194.331 1.00 118.42 496 ASN A CA 1
ATOM 2986 C C . ASN A 1 496 ? 213.904 200.806 194.976 1.00 118.42 496 ASN A C 1
ATOM 2987 O O . ASN A 1 496 ? 214.315 201.022 196.122 1.00 118.42 496 ASN A O 1
ATOM 2992 N N . SER A 1 497 ? 213.257 201.730 194.273 1.00 120.82 497 SER A N 1
ATOM 2993 C CA . SER A 1 497 ? 213.108 203.097 194.748 1.00 120.82 497 SER A CA 1
ATOM 2994 C C . SER A 1 497 ? 211.898 203.296 195.651 1.00 120.82 497 SER A C 1
ATOM 2995 O O . SER A 1 497 ? 211.624 204.433 196.047 1.00 120.82 497 SER A O 1
ATOM 2998 N N . ALA A 1 498 ? 211.167 202.232 195.990 1.00 120.12 498 ALA A N 1
ATOM 2999 C CA . ALA A 1 498 ? 209.997 202.395 196.841 1.00 120.12 498 ALA A CA 1
ATOM 3000 C C . ALA A 1 498 ? 209.858 201.305 197.897 1.00 120.12 498 ALA A C 1
ATOM 3001 O O . ALA A 1 498 ? 208.853 201.293 198.616 1.00 120.12 498 ALA A O 1
ATOM 3003 N N . LEU A 1 499 ? 210.818 200.391 198.020 1.00 120.34 499 LEU A N 1
ATOM 3004 C CA . LEU A 1 499 ? 210.771 199.386 199.076 1.00 120.34 499 LEU A CA 1
ATOM 3005 C C . LEU A 1 499 ? 211.898 199.528 200.085 1.00 120.34 499 LEU A C 1
ATOM 3006 O O . LEU A 1 499 ? 211.630 199.643 201.287 1.00 120.34 499 LEU A O 1
ATOM 3011 N N . LYS A 1 500 ? 213.156 199.524 199.640 1.00 122.45 500 LYS A N 1
ATOM 3012 C CA . LYS A 1 500 ? 214.257 199.575 200.596 1.00 122.45 500 LYS A CA 1
ATOM 3013 C C . LYS A 1 500 ? 214.457 200.973 201.164 1.00 122.45 500 LYS A C 1
ATOM 3014 O O . LYS A 1 500 ? 215.103 201.124 202.207 1.00 122.45 500 LYS A O 1
ATOM 3020 N N . HIS A 1 501 ? 213.918 201.995 200.505 1.00 125.36 501 HIS A N 1
ATOM 3021 C CA . HIS A 1 501 ? 213.968 203.356 201.016 1.00 125.36 501 HIS A CA 1
ATOM 3022 C C . HIS A 1 501 ? 212.883 204.173 200.329 1.00 125.36 501 HIS A C 1
ATOM 3023 O O . HIS A 1 501 ? 212.048 203.640 199.592 1.00 125.36 501 HIS A O 1
ATOM 3030 N N . SER A 1 502 ? 212.896 205.481 200.594 1.00 126.12 502 SER A N 1
ATOM 3031 C CA . SER A 1 502 ? 211.981 206.440 199.970 1.00 126.12 502 SER A CA 1
ATOM 3032 C C . SER A 1 502 ? 210.518 206.134 200.286 1.00 126.12 502 SER A C 1
ATOM 3033 O O . SER A 1 502 ? 209.612 206.623 199.606 1.00 126.12 502 SER A O 1
ATOM 3036 N N . GLY A 1 503 ? 210.270 205.329 201.315 1.00 122.93 503 GLY A N 1
ATOM 3037 C CA . GLY A 1 503 ? 208.912 205.025 201.719 1.00 122.93 503 GLY A CA 1
ATOM 3038 C C . GLY A 1 503 ? 208.383 203.725 201.151 1.00 122.93 503 GLY A C 1
ATOM 3039 O O . GLY A 1 503 ? 208.075 203.642 199.959 1.00 122.93 503 GLY A O 1
ATOM 3040 N N . GLY A 1 504 ? 208.267 202.704 201.997 1.00 117.86 504 GLY A N 1
ATOM 3041 C CA . GLY A 1 504 ? 207.751 201.419 201.570 1.00 117.86 504 GLY A CA 1
ATOM 3042 C C . GLY A 1 504 ? 206.271 201.256 201.847 1.00 117.86 504 GLY A C 1
ATOM 3043 O O . GLY A 1 504 ? 205.803 200.152 202.138 1.00 117.86 504 GLY A O 1
ATOM 3044 N N . TYR A 1 505 ? 205.523 202.356 201.756 1.00 115.97 505 TYR A N 1
ATOM 3045 C CA . TYR A 1 505 ? 204.093 202.346 202.036 1.00 115.97 505 TYR A CA 1
ATOM 3046 C C . TYR A 1 505 ? 203.268 201.709 200.927 1.00 115.97 505 TYR A C 1
ATOM 3047 O O . TYR A 1 505 ? 202.060 201.520 201.108 1.00 115.97 505 TYR A O 1
ATOM 3056 N N . THR A 1 506 ? 203.882 201.373 199.793 1.00 109.66 506 THR A N 1
ATOM 3057 C CA . THR A 1 506 ? 203.157 200.794 198.669 1.00 109.66 506 THR A CA 1
ATOM 3058 C C . THR A 1 506 ? 203.720 199.414 198.350 1.00 109.66 506 THR A C 1
ATOM 3059 O O . THR A 1 506 ? 203.983 199.093 197.188 1.00 109.66 506 THR A O 1
ATOM 3063 N N . SER A 1 507 ? 203.914 198.592 199.383 1.00 103.10 507 SER A N 1
ATOM 3064 C CA . SER A 1 507 ? 204.584 197.309 199.194 1.00 103.10 507 SER A CA 1
ATOM 3065 C C . SER A 1 507 ? 203.726 196.337 198.391 1.00 103.10 507 SER A C 1
ATOM 3066 O O . SER A 1 507 ? 204.133 195.891 197.311 1.00 103.10 507 SER A O 1
ATOM 3069 N N . ARG A 1 508 ? 202.540 195.995 198.900 1.00 87.03 508 ARG A N 1
ATOM 3070 C CA . ARG A 1 508 ? 201.714 194.991 198.237 1.00 87.03 508 ARG A CA 1
ATOM 3071 C C . ARG A 1 508 ? 201.222 195.466 196.879 1.00 87.03 508 ARG A C 1
ATOM 3072 O O . ARG A 1 508 ? 201.072 194.656 195.960 1.00 87.03 508 ARG A O 1
ATOM 3080 N N . GLN A 1 509 ? 200.980 196.769 196.727 1.00 95.14 509 GLN A N 1
ATOM 3081 C CA . GLN A 1 509 ? 200.307 197.256 195.528 1.00 95.14 509 GLN A CA 1
ATOM 3082 C C . GLN A 1 509 ? 201.206 197.173 194.303 1.00 95.14 509 GLN A C 1
ATOM 3083 O O . GLN A 1 509 ? 200.753 196.774 193.224 1.00 95.14 509 GLN A O 1
ATOM 3089 N N . VAL A 1 510 ? 202.477 197.549 194.438 1.00 95.83 510 VAL A N 1
ATOM 3090 C CA . VAL A 1 510 ? 203.337 197.575 193.261 1.00 95.83 510 VAL A CA 1
ATOM 3091 C C . VAL A 1 510 ? 203.796 196.167 192.895 1.00 95.83 510 VAL A C 1
ATOM 3092 O O . VAL A 1 510 ? 204.037 195.876 191.719 1.00 95.83 510 VAL A O 1
ATOM 3096 N N . LEU A 1 511 ? 203.913 195.269 193.875 1.00 92.21 511 LEU A N 1
ATOM 3097 C CA . LEU A 1 511 ? 204.215 193.881 193.554 1.00 92.21 511 LEU A CA 1
ATOM 3098 C C . LEU A 1 511 ? 203.059 193.198 192.843 1.00 92.21 511 LEU A C 1
ATOM 3099 O O . LEU A 1 511 ? 203.286 192.487 191.859 1.00 92.21 511 LEU A O 1
ATOM 3104 N N . ASP A 1 512 ? 201.829 193.406 193.306 1.00 87.88 512 ASP A N 1
ATOM 3105 C CA . ASP A 1 512 ? 200.654 192.836 192.663 1.00 87.88 512 ASP A CA 1
ATOM 3106 C C . ASP A 1 512 ? 200.412 193.397 191.271 1.00 87.88 512 ASP A C 1
ATOM 3107 O O . ASP A 1 512 ? 199.473 192.957 190.602 1.00 87.88 512 ASP A O 1
ATOM 3112 N N . ILE A 1 513 ? 201.213 194.362 190.829 1.00 88.60 513 ILE A N 1
ATOM 3113 C CA . ILE A 1 513 ? 201.119 194.883 189.471 1.00 88.60 513 ILE A CA 1
ATOM 3114 C C . ILE A 1 513 ? 202.341 194.554 188.636 1.00 88.60 513 ILE A C 1
ATOM 3115 O O . ILE A 1 513 ? 202.278 194.678 187.403 1.00 88.60 513 ILE A O 1
ATOM 3120 N N . VAL A 1 514 ? 203.443 194.139 189.252 1.00 85.86 514 VAL A N 1
ATOM 3121 C CA . VAL A 1 514 ? 204.579 193.647 188.483 1.00 85.86 514 VAL A CA 1
ATOM 3122 C C . VAL A 1 514 ? 204.511 192.136 188.314 1.00 85.86 514 VAL A C 1
ATOM 3123 O O . VAL A 1 514 ? 204.871 191.610 187.260 1.00 85.86 514 VAL A O 1
ATOM 3127 N N . PHE A 1 515 ? 204.026 191.415 189.325 1.00 81.31 515 PHE A N 1
ATOM 3128 C CA . PHE A 1 515 ? 203.894 189.970 189.213 1.00 81.31 515 PHE A CA 1
ATOM 3129 C C . PHE A 1 515 ? 202.729 189.552 188.336 1.00 81.31 515 PHE A C 1
ATOM 3130 O O . PHE A 1 515 ? 202.841 188.546 187.633 1.00 81.31 515 PHE A O 1
ATOM 3138 N N . ILE A 1 516 ? 201.621 190.298 188.345 1.00 78.16 516 ILE A N 1
ATOM 3139 C CA . ILE A 1 516 ? 200.575 190.090 187.348 1.00 78.16 516 ILE A CA 1
ATOM 3140 C C . ILE A 1 516 ? 201.079 190.415 185.955 1.00 78.16 516 ILE A C 1
ATOM 3141 O O . ILE A 1 516 ? 200.395 190.129 184.965 1.00 78.16 516 ILE A O 1
ATOM 3146 N N . LEU A 1 517 ? 202.275 190.980 185.848 1.00 82.15 517 LEU A N 1
ATOM 3147 C CA . LEU A 1 517 ? 202.876 191.361 184.580 1.00 82.15 517 LEU A CA 1
ATOM 3148 C C . LEU A 1 517 ? 203.982 190.421 184.136 1.00 82.15 517 LEU A C 1
ATOM 3149 O O . LEU A 1 517 ? 204.146 190.196 182.937 1.00 82.15 517 LEU A O 1
ATOM 3154 N N . ARG A 1 518 ? 204.750 189.863 185.072 1.00 82.25 518 ARG A N 1
ATOM 3155 C CA . ARG A 1 518 ? 205.728 188.847 184.706 1.00 82.25 518 ARG A CA 1
ATOM 3156 C C . ARG A 1 518 ? 205.041 187.612 184.144 1.00 82.25 518 ARG A C 1
ATOM 3157 O O . ARG A 1 518 ? 205.475 187.055 183.131 1.00 82.25 518 ARG A O 1
ATOM 3165 N N . VAL A 1 519 ? 203.960 187.170 184.785 1.00 74.60 519 VAL A N 1
ATOM 3166 C CA . VAL A 1 519 ? 203.253 185.967 184.361 1.00 74.60 519 VAL A CA 1
ATOM 3167 C C . VAL A 1 519 ? 202.505 186.242 183.067 1.00 74.60 519 VAL A C 1
ATOM 3168 O O . VAL A 1 519 ? 201.934 185.328 182.465 1.00 74.60 519 VAL A O 1
ATOM 3172 N N . LEU A 1 520 ? 202.486 187.500 182.634 1.00 77.93 520 LEU A N 1
ATOM 3173 C CA . LEU A 1 520 ? 201.970 187.824 181.314 1.00 77.93 520 LEU A CA 1
ATOM 3174 C C . LEU A 1 520 ? 202.970 187.534 180.209 1.00 77.93 520 LEU A C 1
ATOM 3175 O O . LEU A 1 520 ? 202.558 187.307 179.068 1.00 77.93 520 LEU A O 1
ATOM 3180 N N . ARG A 1 521 ? 204.267 187.545 180.519 1.00 81.77 521 ARG A N 1
ATOM 3181 C CA . ARG A 1 521 ? 205.268 187.086 179.566 1.00 81.77 521 ARG A CA 1
ATOM 3182 C C . ARG A 1 521 ? 204.991 185.650 179.154 1.00 81.77 521 ARG A C 1
ATOM 3183 O O . ARG A 1 521 ? 205.229 185.255 178.009 1.00 81.77 521 ARG A O 1
ATOM 3191 N N . LEU A 1 522 ? 204.474 184.858 180.087 1.00 75.53 522 LEU A N 1
ATOM 3192 C CA . LEU A 1 522 ? 204.276 183.431 179.896 1.00 75.53 522 LEU A CA 1
ATOM 3193 C C . LEU A 1 522 ? 203.360 183.123 178.724 1.00 75.53 522 LEU A C 1
ATOM 3194 O O . LEU A 1 522 ? 203.468 182.059 178.114 1.00 75.53 522 LEU A O 1
ATOM 3199 N N . ILE A 1 523 ? 202.454 184.046 178.395 1.00 77.76 523 ILE A N 1
ATOM 3200 C CA . ILE A 1 523 ? 201.498 183.794 177.328 1.00 77.76 523 ILE A CA 1
ATOM 3201 C C . ILE A 1 523 ? 202.172 183.611 175.979 1.00 77.76 523 ILE A C 1
ATOM 3202 O O . ILE A 1 523 ? 201.589 182.982 175.087 1.00 77.76 523 ILE A O 1
ATOM 3207 N N . ARG A 1 524 ? 203.389 184.112 175.802 1.00 81.38 524 ARG A N 1
ATOM 3208 C CA . ARG A 1 524 ? 204.060 183.946 174.523 1.00 81.38 524 ARG A CA 1
ATOM 3209 C C . ARG A 1 524 ? 204.746 182.596 174.392 1.00 81.38 524 ARG A C 1
ATOM 3210 O O . ARG A 1 524 ? 205.215 182.257 173.301 1.00 81.38 524 ARG A O 1
ATOM 3218 N N . VAL A 1 525 ? 204.773 181.800 175.458 1.00 79.38 525 VAL A N 1
ATOM 3219 C CA . VAL A 1 525 ? 205.304 180.445 175.389 1.00 79.38 525 VAL A CA 1
ATOM 3220 C C . VAL A 1 525 ? 204.358 179.609 174.540 1.00 79.38 525 VAL A C 1
ATOM 3221 O O . VAL A 1 525 ? 204.669 178.470 174.178 1.00 79.38 525 VAL A O 1
ATOM 3225 N N . VAL A 1 526 ? 203.197 180.176 174.205 1.00 82.25 526 VAL A N 1
ATOM 3226 C CA . VAL A 1 526 ? 202.258 179.525 173.300 1.00 82.25 526 VAL A CA 1
ATOM 3227 C C . VAL A 1 526 ? 202.747 179.533 171.860 1.00 82.25 526 VAL A C 1
ATOM 3228 O O . VAL A 1 526 ? 202.179 178.813 171.023 1.00 82.25 526 VAL A O 1
ATOM 3232 N N . ASP A 1 527 ? 203.781 180.316 171.543 1.00 86.94 527 ASP A N 1
ATOM 3233 C CA . ASP A 1 527 ? 204.382 180.247 170.216 1.00 86.94 527 ASP A CA 1
ATOM 3234 C C . ASP A 1 527 ? 204.875 178.847 169.902 1.00 86.94 527 ASP A C 1
ATOM 3235 O O . ASP A 1 527 ? 204.815 178.413 168.748 1.00 86.94 527 ASP A O 1
ATOM 3240 N N . SER A 1 528 ? 205.361 178.126 170.915 1.00 85.16 528 SER A N 1
ATOM 3241 C CA . SER A 1 528 ? 205.910 176.796 170.698 1.00 85.16 528 SER A CA 1
ATOM 3242 C C . SER A 1 528 ? 204.882 175.826 170.134 1.00 85.16 528 SER A C 1
ATOM 3243 O O . SER A 1 528 ? 205.255 174.728 169.709 1.00 85.16 528 SER A O 1
ATOM 3246 N N . ILE A 1 529 ? 203.604 176.201 170.123 1.00 84.12 529 ILE A N 1
ATOM 3247 C CA . ILE A 1 529 ? 202.565 175.388 169.509 1.00 84.12 529 ILE A CA 1
ATOM 3248 C C . ILE A 1 529 ? 202.145 175.949 168.153 1.00 84.12 529 ILE A C 1
ATOM 3249 O O . ILE A 1 529 ? 201.385 175.305 167.424 1.00 84.12 529 ILE A O 1
ATOM 3254 N N . LYS A 1 530 ? 202.647 177.132 167.789 1.00 87.78 530 LYS A N 1
ATOM 3255 C CA . LYS A 1 530 ? 202.401 177.733 166.478 1.00 87.78 530 LYS A CA 1
ATOM 3256 C C . LYS A 1 530 ? 200.907 178.006 166.286 1.00 87.78 530 LYS A C 1
ATOM 3257 O O . LYS A 1 530 ? 200.276 177.562 165.325 1.00 87.78 530 LYS A O 1
ATOM 3263 N N . ARG A 1 531 ? 200.332 178.729 167.249 1.00 83.20 531 ARG A N 1
ATOM 3264 C CA . ARG A 1 531 ? 198.892 178.950 167.213 1.00 83.20 531 ARG A CA 1
ATOM 3265 C C . ARG A 1 531 ? 198.439 180.338 167.654 1.00 83.20 531 ARG A C 1
ATOM 3266 O O . ARG A 1 531 ? 197.258 180.499 167.989 1.00 83.20 531 ARG A O 1
ATOM 3274 N N . PHE A 1 532 ? 199.315 181.347 167.668 1.00 98.37 532 PHE A N 1
ATOM 3275 C CA . PHE A 1 532 ? 198.891 182.692 168.036 1.00 98.37 532 PHE A CA 1
ATOM 3276 C C . PHE A 1 532 ? 199.403 183.794 167.118 1.00 98.37 532 PHE A C 1
ATOM 3277 O O . PHE A 1 532 ? 199.215 184.973 167.437 1.00 98.37 532 PHE A O 1
ATOM 3285 N N . ARG A 1 533 ? 200.054 183.459 166.008 1.00 102.85 533 ARG A N 1
ATOM 3286 C CA . ARG A 1 533 ? 200.109 184.413 164.909 1.00 102.85 533 ARG A CA 1
ATOM 3287 C C . ARG A 1 533 ? 198.845 184.328 164.068 1.00 102.85 533 ARG A C 1
ATOM 3288 O O . ARG A 1 533 ? 198.582 185.214 163.247 1.00 102.85 533 ARG A O 1
ATOM 3296 N N . ALA A 1 534 ? 198.057 183.272 164.270 1.00 106.40 534 ALA A N 1
ATOM 3297 C CA . ALA A 1 534 ? 196.789 183.063 163.590 1.00 106.40 534 ALA A CA 1
ATOM 3298 C C . ALA A 1 534 ? 195.583 183.412 164.459 1.00 106.40 534 ALA A C 1
ATOM 3299 O O . ALA A 1 534 ? 194.474 182.949 164.172 1.00 106.40 534 ALA A O 1
ATOM 3301 N N . ILE A 1 535 ? 195.774 184.201 165.518 1.00 111.12 535 ILE A N 1
ATOM 3302 C CA . ILE A 1 535 ? 194.654 184.693 166.314 1.00 111.12 535 ILE A CA 1
ATOM 3303 C C . ILE A 1 535 ? 194.284 186.129 165.954 1.00 111.12 535 ILE A C 1
ATOM 3304 O O . ILE A 1 535 ? 193.103 186.495 166.060 1.00 111.12 535 ILE A O 1
ATOM 3309 N N . ILE A 1 536 ? 195.247 186.944 165.506 1.00 112.31 536 ILE A N 1
ATOM 3310 C CA . ILE A 1 536 ? 194.939 188.298 165.046 1.00 112.31 536 ILE A CA 1
ATOM 3311 C C . ILE A 1 536 ? 194.048 188.302 163.814 1.00 112.31 536 ILE A C 1
ATOM 3312 O O . ILE A 1 536 ? 193.595 189.372 163.389 1.00 112.31 536 ILE A O 1
ATOM 3317 N N . ASN A 1 537 ? 193.791 187.133 163.221 1.00 114.61 537 ASN A N 1
ATOM 3318 C CA . ASN A 1 537 ? 192.722 187.009 162.239 1.00 114.61 537 ASN A CA 1
ATOM 3319 C C . ASN A 1 537 ? 191.385 186.717 162.910 1.00 114.61 537 ASN A C 1
ATOM 3320 O O . ASN A 1 537 ? 190.361 187.283 162.513 1.00 114.61 537 ASN A O 1
ATOM 3325 N N . THR A 1 538 ? 191.371 185.842 163.922 1.00 116.16 538 THR A N 1
ATOM 3326 C CA . THR A 1 538 ? 190.206 185.735 164.795 1.00 116.16 538 THR A CA 1
ATOM 3327 C C . THR A 1 538 ? 190.059 186.987 165.649 1.00 116.16 538 THR A C 1
ATOM 3328 O O . THR A 1 538 ? 188.973 187.262 166.172 1.00 116.16 538 THR A O 1
ATOM 3332 N N . LEU A 1 539 ? 191.143 187.745 165.790 1.00 114.67 539 LEU A N 1
ATOM 3333 C CA . LEU A 1 539 ? 191.156 189.106 166.323 1.00 114.67 539 LEU A CA 1
ATOM 3334 C C . LEU A 1 539 ? 191.306 190.119 165.195 1.00 114.67 539 LEU A C 1
ATOM 3335 O O . LEU A 1 539 ? 192.095 191.064 165.286 1.00 114.67 539 LEU A O 1
ATOM 3340 N N . ILE A 1 540 ? 190.579 189.894 164.094 1.00 114.53 540 ILE A N 1
ATOM 3341 C CA . ILE A 1 540 ? 190.709 190.710 162.892 1.00 114.53 540 ILE A CA 1
ATOM 3342 C C . ILE A 1 540 ? 190.570 192.190 163.251 1.00 114.53 540 ILE A C 1
ATOM 3343 O O . ILE A 1 540 ? 190.048 192.557 164.312 1.00 114.53 540 ILE A O 1
ATOM 3348 N N . LYS A 1 541 ? 191.080 193.045 162.358 1.00 112.42 541 LYS A N 1
ATOM 3349 C CA . LYS A 1 541 ? 191.132 194.484 162.587 1.00 112.42 541 LYS A CA 1
ATOM 3350 C C . LYS A 1 541 ? 189.804 194.968 163.148 1.00 112.42 541 LYS A C 1
ATOM 3351 O O . LYS A 1 541 ? 188.751 194.396 162.855 1.00 112.42 541 LYS A O 1
ATOM 3357 N N . ILE A 1 542 ? 189.845 196.091 163.865 1.00 104.78 542 ILE A N 1
ATOM 3358 C CA . ILE A 1 542 ? 189.215 196.236 165.177 1.00 104.78 542 ILE A CA 1
ATOM 3359 C C . ILE A 1 542 ? 187.964 195.376 165.334 1.00 104.78 542 ILE A C 1
ATOM 3360 O O . ILE A 1 542 ? 187.787 194.726 166.371 1.00 104.78 542 ILE A O 1
ATOM 3365 N N . GLY A 1 543 ? 187.101 195.332 164.321 1.00 95.64 543 GLY A N 1
ATOM 3366 C CA . GLY A 1 543 ? 186.025 194.370 164.326 1.00 95.64 543 GLY A CA 1
ATOM 3367 C C . GLY A 1 543 ? 185.046 194.615 165.452 1.00 95.64 543 GLY A C 1
ATOM 3368 O O . GLY A 1 543 ? 185.000 193.874 166.438 1.00 95.64 543 GLY A O 1
ATOM 3369 N N . PRO A 1 544 ? 184.254 195.674 165.331 1.00 86.83 544 PRO A N 1
ATOM 3370 C CA . PRO A 1 544 ? 183.411 196.105 166.453 1.00 86.83 544 PRO A CA 1
ATOM 3371 C C . PRO A 1 544 ? 182.355 195.094 166.875 1.00 86.83 544 PRO A C 1
ATOM 3372 O O . PRO A 1 544 ? 181.542 195.394 167.753 1.00 86.83 544 PRO A O 1
ATOM 3376 N N . THR A 1 545 ? 182.340 193.908 166.262 1.00 80.71 545 THR A N 1
ATOM 3377 C CA . THR A 1 545 ? 181.401 192.876 166.688 1.00 80.71 545 THR A CA 1
ATOM 3378 C C . THR A 1 545 ? 181.605 192.517 168.154 1.00 80.71 545 THR A C 1
ATOM 3379 O O . THR A 1 545 ? 180.647 192.503 168.933 1.00 80.71 545 THR A O 1
ATOM 3383 N N . ILE A 1 546 ? 182.847 192.231 168.551 1.00 79.05 546 ILE A N 1
ATOM 3384 C CA . ILE A 1 546 ? 183.137 192.017 169.962 1.00 79.05 546 ILE A CA 1
ATOM 3385 C C . ILE A 1 546 ? 182.966 193.298 170.764 1.00 79.05 546 ILE A C 1
ATOM 3386 O O . ILE A 1 546 ? 182.757 193.244 171.981 1.00 79.05 546 ILE A O 1
ATOM 3391 N N . LEU A 1 547 ? 183.053 194.454 170.111 1.00 75.18 547 LEU A N 1
ATOM 3392 C CA . LEU A 1 547 ? 182.698 195.705 170.765 1.00 75.18 547 LEU A CA 1
ATOM 3393 C C . LEU A 1 547 ? 181.190 195.894 170.817 1.00 75.18 547 LEU A C 1
ATOM 3394 O O . LEU A 1 547 ? 180.676 196.478 171.776 1.00 75.18 547 LEU A O 1
ATOM 3399 N N . THR A 1 548 ? 180.472 195.403 169.804 1.00 73.00 548 THR A N 1
ATOM 3400 C CA . THR A 1 548 ? 179.017 195.504 169.810 1.00 73.00 548 THR A CA 1
ATOM 3401 C C . THR A 1 548 ? 178.416 194.667 170.928 1.00 73.00 548 THR A C 1
ATOM 3402 O O . THR A 1 548 ? 177.519 195.129 171.640 1.00 73.00 548 THR A O 1
ATOM 3406 N N . PHE A 1 549 ? 178.898 193.438 171.105 1.00 65.34 549 PHE A N 1
ATOM 3407 C CA . PHE A 1 549 ? 178.418 192.645 172.228 1.00 65.34 549 PHE A CA 1
ATOM 3408 C C . PHE A 1 549 ? 178.908 193.205 173.553 1.00 65.34 549 PHE A C 1
ATOM 3409 O O . PHE A 1 549 ? 178.176 193.165 174.547 1.00 65.34 549 PHE A O 1
ATOM 3417 N N . GLY A 1 550 ? 180.136 193.721 173.592 1.00 66.12 550 GLY A N 1
ATOM 3418 C CA . GLY A 1 550 ? 180.657 194.287 174.822 1.00 66.12 550 GLY A CA 1
ATOM 3419 C C . GLY A 1 550 ? 179.839 195.439 175.360 1.00 66.12 550 GLY A C 1
ATOM 3420 O O . GLY A 1 550 ? 179.860 195.688 176.569 1.00 66.12 550 GLY A O 1
ATOM 3421 N N . GLN A 1 551 ? 179.126 196.153 174.493 1.00 62.78 551 GLN A N 1
ATOM 3422 C CA . GLN A 1 551 ? 178.189 197.167 174.940 1.00 62.78 551 GLN A CA 1
ATOM 3423 C C . GLN A 1 551 ? 176.759 196.662 174.976 1.00 62.78 551 GLN A C 1
ATOM 3424 O O . GLN A 1 551 ? 175.927 197.252 175.671 1.00 62.78 551 GLN A O 1
ATOM 3430 N N . LEU A 1 552 ? 176.458 195.584 174.253 1.00 59.18 552 LEU A N 1
ATOM 3431 C CA . LEU A 1 552 ? 175.158 194.945 174.394 1.00 59.18 552 LEU A CA 1
ATOM 3432 C C . LEU A 1 552 ? 174.967 194.394 175.797 1.00 59.18 552 LEU A C 1
ATOM 3433 O O . LEU A 1 552 ? 173.871 194.491 176.355 1.00 59.18 552 LEU A O 1
ATOM 3438 N N . ILE A 1 553 ? 176.016 193.819 176.383 1.00 55.32 553 ILE A N 1
ATOM 3439 C CA . ILE A 1 553 ? 175.943 193.395 177.774 1.00 55.32 553 ILE A CA 1
ATOM 3440 C C . ILE A 1 553 ? 175.915 194.593 178.712 1.00 55.32 553 ILE A C 1
ATOM 3441 O O . ILE A 1 553 ? 175.473 194.468 179.859 1.00 55.32 553 ILE A O 1
ATOM 3446 N N . LEU A 1 554 ? 176.357 195.761 178.250 1.00 53.94 554 LEU A N 1
ATOM 3447 C CA . LEU A 1 554 ? 176.288 196.957 179.077 1.00 53.94 554 LEU A CA 1
ATOM 3448 C C . LEU A 1 554 ? 174.889 197.550 179.078 1.00 53.94 554 LEU A C 1
ATOM 3449 O O . LEU A 1 554 ? 174.388 197.958 180.130 1.00 53.94 554 LEU A O 1
ATOM 3454 N N . VAL A 1 555 ? 174.249 197.612 177.911 1.00 52.21 555 VAL A N 1
ATOM 3455 C CA . VAL A 1 555 ? 172.894 198.142 177.837 1.00 52.21 555 VAL A CA 1
ATOM 3456 C C . VAL A 1 555 ? 171.953 197.324 178.708 1.00 52.21 555 VAL A C 1
ATOM 3457 O O . VAL A 1 555 ? 171.037 197.866 179.334 1.00 52.21 555 VAL A O 1
ATOM 3461 N N . VAL A 1 556 ? 172.169 196.013 178.777 1.00 49.21 556 VAL A N 1
ATOM 3462 C CA . VAL A 1 556 ? 171.292 195.173 179.581 1.00 49.21 556 VAL A CA 1
ATOM 3463 C C . VAL A 1 556 ? 171.619 195.318 181.059 1.00 49.21 556 VAL A C 1
ATOM 3464 O O . VAL A 1 556 ? 170.721 195.470 181.892 1.00 49.21 556 VAL A O 1
ATOM 3468 N N . TYR A 1 557 ? 172.903 195.269 181.410 1.00 46.63 557 TYR A N 1
ATOM 3469 C CA . TYR A 1 557 ? 173.287 195.409 182.808 1.00 46.63 557 TYR A CA 1
ATOM 3470 C C . TYR A 1 557 ? 172.887 196.766 183.358 1.00 46.63 557 TYR A C 1
ATOM 3471 O O . TYR A 1 557 ? 172.393 196.864 184.485 1.00 46.63 557 TYR A O 1
ATOM 3480 N N . TYR A 1 558 ? 173.107 197.826 182.584 1.00 46.48 558 TYR A N 1
ATOM 3481 C CA . TYR A 1 558 ? 172.800 199.162 183.072 1.00 46.48 558 TYR A CA 1
ATOM 3482 C C . TYR A 1 558 ? 171.305 199.339 183.283 1.00 46.48 558 TYR A C 1
ATOM 3483 O O . TYR A 1 558 ? 170.884 200.061 184.188 1.00 46.48 558 TYR A O 1
ATOM 3492 N N . ILE A 1 559 ? 170.486 198.682 182.464 1.00 45.41 559 ILE A N 1
ATOM 3493 C CA . ILE A 1 559 ? 169.046 198.793 182.646 1.00 45.41 559 ILE A CA 1
ATOM 3494 C C . ILE A 1 559 ? 168.599 198.012 183.870 1.00 45.41 559 ILE A C 1
ATOM 3495 O O . ILE A 1 559 ? 167.697 198.446 184.593 1.00 45.41 559 ILE A O 1
ATOM 3500 N N . PHE A 1 560 ? 169.226 196.872 184.145 1.00 42.52 560 PHE A N 1
ATOM 3501 C CA . PHE A 1 560 ? 168.889 196.105 185.333 1.00 42.52 560 PHE A CA 1
ATOM 3502 C C . PHE A 1 560 ? 169.544 196.640 186.592 1.00 42.52 560 PHE A C 1
ATOM 3503 O O . PHE A 1 560 ? 168.940 196.562 187.664 1.00 42.52 560 PHE A O 1
ATOM 3511 N N . ALA A 1 561 ? 170.759 197.173 186.495 1.00 43.20 561 ALA A N 1
ATOM 3512 C CA . ALA A 1 561 ? 171.354 197.830 187.647 1.00 43.20 561 ALA A CA 1
ATOM 3513 C C . ALA A 1 561 ? 170.546 199.050 188.052 1.00 43.20 561 ALA A C 1
ATOM 3514 O O . ALA A 1 561 ? 170.267 199.246 189.238 1.00 43.20 561 ALA A O 1
ATOM 3516 N N . MET A 1 562 ? 170.154 199.874 187.080 1.00 44.92 562 MET A N 1
ATOM 3517 C CA . MET A 1 562 ? 169.335 201.037 187.390 1.00 44.92 562 MET A CA 1
ATOM 3518 C C . MET A 1 562 ? 167.991 200.634 187.966 1.00 44.92 562 MET A C 1
ATOM 3519 O O . MET A 1 562 ? 167.564 201.196 188.975 1.00 44.92 562 MET A O 1
ATOM 3524 N N . VAL A 1 563 ? 167.317 199.662 187.352 1.00 42.78 563 VAL A N 1
ATOM 3525 C CA . VAL A 1 563 ? 166.049 199.189 187.895 1.00 42.78 563 VAL A CA 1
ATOM 3526 C C . VAL A 1 563 ? 166.274 198.475 189.217 1.00 42.78 563 VAL A C 1
ATOM 3527 O O . VAL A 1 563 ? 165.528 198.673 190.181 1.00 42.78 563 VAL A O 1
ATOM 3531 N N . GLY A 1 564 ? 167.312 197.645 189.290 1.00 41.18 564 GLY A N 1
ATOM 3532 C CA . GLY A 1 564 ? 167.535 196.863 190.491 1.00 41.18 564 GLY A CA 1
ATOM 3533 C C . GLY A 1 564 ? 167.865 197.713 191.699 1.00 41.18 564 GLY A C 1
ATOM 3534 O O . GLY A 1 564 ? 167.340 197.482 192.788 1.00 41.18 564 GLY A O 1
ATOM 3535 N N . MET A 1 565 ? 168.727 198.706 191.531 1.00 43.81 565 MET A N 1
ATOM 3536 C CA . MET A 1 565 ? 169.202 199.478 192.667 1.00 43.81 565 MET A CA 1
ATOM 3537 C C . MET A 1 565 ? 168.201 200.521 193.139 1.00 43.81 565 MET A C 1
ATOM 3538 O O . MET A 1 565 ? 168.486 201.235 194.102 1.00 43.81 565 MET A O 1
ATOM 3543 N N . GLU A 1 566 ? 167.037 200.625 192.500 1.00 46.63 566 GLU A N 1
ATOM 3544 C CA . GLU A 1 566 ? 165.960 201.442 193.039 1.00 46.63 566 GLU A CA 1
ATOM 3545 C C . GLU A 1 566 ? 164.957 200.631 193.841 1.00 46.63 566 GLU A C 1
ATOM 3546 O O . GLU A 1 566 ? 164.193 201.214 194.614 1.00 46.63 566 GLU A O 1
ATOM 3552 N N . LEU A 1 567 ? 164.945 199.311 193.682 1.00 41.19 567 LEU A N 1
ATOM 3553 C CA . LEU A 1 567 ? 164.146 198.420 194.511 1.00 41.19 567 LEU A CA 1
ATOM 3554 C C . LEU A 1 567 ? 164.890 197.929 195.738 1.00 41.19 567 LEU A C 1
ATOM 3555 O O . LEU A 1 567 ? 164.376 198.039 196.850 1.00 41.19 567 LEU A O 1
ATOM 3560 N N . PHE A 1 568 ? 166.102 197.413 195.563 1.00 39.25 568 PHE A N 1
ATOM 3561 C CA . PHE A 1 568 ? 166.875 196.858 196.662 1.00 39.25 568 PHE A CA 1
ATOM 3562 C C . PHE A 1 568 ? 168.022 197.789 197.012 1.00 39.25 568 PHE A C 1
ATOM 3563 O O . PHE A 1 568 ? 169.137 197.335 197.277 1.00 39.25 568 PHE A O 1
ATOM 3571 N N . LYS A 1 569 ? 167.743 199.093 197.009 1.00 41.90 569 LYS A N 1
ATOM 3572 C CA . LYS A 1 569 ? 168.792 200.102 197.109 1.00 41.90 569 LYS A CA 1
ATOM 3573 C C . LYS A 1 569 ? 169.710 199.853 198.294 1.00 41.90 569 LYS A C 1
ATOM 3574 O O . LYS A 1 569 ? 170.919 199.684 198.118 1.00 41.90 569 LYS A O 1
ATOM 3580 N N . GLY A 1 570 ? 169.168 199.821 199.502 1.00 40.36 570 GLY A N 1
ATOM 3581 C CA . GLY A 1 570 ? 170.024 199.704 200.662 1.00 40.36 570 GLY A CA 1
ATOM 3582 C C . GLY A 1 570 ? 169.542 198.693 201.671 1.00 40.36 570 GLY A C 1
ATOM 3583 O O . GLY A 1 570 ? 169.724 198.879 202.876 1.00 40.36 570 GLY A O 1
ATOM 3584 N N . LYS A 1 571 ? 168.921 197.618 201.194 1.00 40.35 571 LYS A N 1
ATOM 3585 C CA . LYS A 1 571 ? 168.371 196.625 202.108 1.00 40.35 571 LYS A CA 1
ATOM 3586 C C . LYS A 1 571 ? 169.469 195.858 202.827 1.00 40.35 571 LYS A C 1
ATOM 3587 O O . LYS A 1 571 ? 169.471 195.785 204.059 1.00 40.35 571 LYS A O 1
ATOM 3593 N N . ILE A 1 572 ? 170.408 195.289 202.084 1.00 42.34 572 ILE A N 1
ATOM 3594 C CA . ILE A 1 572 ? 171.523 194.554 202.661 1.00 42.34 572 ILE A CA 1
ATOM 3595 C C . ILE A 1 572 ? 172.800 195.331 202.388 1.00 42.34 572 ILE A C 1
ATOM 3596 O O . ILE A 1 572 ? 172.888 196.098 201.425 1.00 42.34 572 ILE A O 1
ATOM 3601 N N . GLN A 1 573 ? 173.797 195.139 203.245 1.00 48.43 573 GLN A N 1
ATOM 3602 C CA . GLN A 1 573 ? 174.995 195.954 203.142 1.00 48.43 573 GLN A CA 1
ATOM 3603 C C . GLN A 1 573 ? 176.181 195.209 203.727 1.00 48.43 573 GLN A C 1
ATOM 3604 O O . GLN A 1 573 ? 176.075 194.604 204.794 1.00 48.43 573 GLN A O 1
ATOM 3610 N N . PHE A 1 574 ? 177.307 195.268 203.026 1.00 51.88 574 PHE A N 1
ATOM 3611 C CA . PHE A 1 574 ? 178.521 194.637 203.516 1.00 51.88 574 PHE A CA 1
ATOM 3612 C C . PHE A 1 574 ? 179.082 195.413 204.696 1.00 51.88 574 PHE A C 1
ATOM 3613 O O . PHE A 1 574 ? 179.308 196.621 204.615 1.00 51.88 574 PHE A O 1
ATOM 3621 N N . PHE A 1 575 ? 179.314 194.710 205.796 1.00 59.97 575 PHE A N 1
ATOM 3622 C CA . PHE A 1 575 ? 179.867 195.302 207.002 1.00 59.97 575 PHE A CA 1
ATOM 3623 C C . PHE A 1 575 ? 181.323 194.892 207.142 1.00 59.97 575 PHE A C 1
ATOM 3624 O O . PHE A 1 575 ? 181.688 193.756 206.831 1.00 59.97 575 PHE A O 1
ATOM 3632 N N . GLU A 1 576 ? 182.150 195.819 207.610 1.00 71.58 576 GLU A N 1
ATOM 3633 C CA . GLU A 1 576 ? 183.560 195.528 207.787 1.00 71.58 576 GLU A CA 1
ATOM 3634 C C . GLU A 1 576 ? 183.748 194.488 208.889 1.00 71.58 576 GLU A C 1
ATOM 3635 O O . GLU A 1 576 ? 182.913 194.370 209.789 1.00 71.58 576 GLU A O 1
ATOM 3641 N N . PRO A 1 577 ? 184.834 193.712 208.837 1.00 77.72 577 PRO A N 1
ATOM 3642 C CA . PRO A 1 577 ? 185.000 192.623 209.812 1.00 77.72 577 PRO A CA 1
ATOM 3643 C C . PRO A 1 577 ? 185.068 193.098 211.247 1.00 77.72 577 PRO A C 1
ATOM 3644 O O . PRO A 1 577 ? 184.745 192.321 212.153 1.00 77.72 577 PRO A O 1
ATOM 3648 N N . ASN A 1 578 ? 185.468 194.341 211.487 1.00 80.33 578 ASN A N 1
ATOM 3649 C CA . ASN A 1 578 ? 185.469 194.929 212.821 1.00 80.33 578 ASN A CA 1
ATOM 3650 C C . ASN A 1 578 ? 184.495 196.100 212.785 1.00 80.33 578 ASN A C 1
ATOM 3651 O O . ASN A 1 578 ? 184.892 197.246 212.563 1.00 80.33 578 ASN A O 1
ATOM 3656 N N . SER A 1 579 ? 183.217 195.812 213.010 1.00 76.05 579 SER A N 1
ATOM 3657 C CA . SER A 1 579 ? 182.179 196.828 212.930 1.00 76.05 579 SER A CA 1
ATOM 3658 C C . SER A 1 579 ? 181.220 196.635 214.095 1.00 76.05 579 SER A C 1
ATOM 3659 O O . SER A 1 579 ? 181.439 195.802 214.979 1.00 76.05 579 SER A O 1
ATOM 3662 N N . THR A 1 580 ? 180.147 197.418 214.092 1.00 78.76 580 THR A N 1
ATOM 3663 C CA . THR A 1 580 ? 179.140 197.370 215.146 1.00 78.76 580 THR A CA 1
ATOM 3664 C C . THR A 1 580 ? 178.274 196.135 214.935 1.00 78.76 580 THR A C 1
ATOM 3665 O O . THR A 1 580 ? 177.282 196.171 214.203 1.00 78.76 580 THR A O 1
ATOM 3669 N N . SER A 1 581 ? 178.662 195.035 215.580 1.00 76.27 581 SER A N 1
ATOM 3670 C CA . SER A 1 581 ? 177.864 193.814 215.519 1.00 76.27 581 SER A CA 1
ATOM 3671 C C . SER A 1 581 ? 176.416 194.004 215.962 1.00 76.27 581 SER A C 1
ATOM 3672 O O . SER A 1 581 ? 175.527 193.429 215.309 1.00 76.27 581 SER A O 1
ATOM 3675 N N . PRO A 1 582 ? 176.099 194.761 217.021 1.00 81.19 582 PRO A N 1
ATOM 3676 C CA . PRO A 1 582 ? 174.687 194.957 217.382 1.00 81.19 582 PRO A CA 1
ATOM 3677 C C . PRO A 1 582 ? 173.842 195.578 216.285 1.00 81.19 582 PRO A C 1
ATOM 3678 O O . PRO A 1 582 ? 172.612 195.593 216.411 1.00 81.19 582 PRO A O 1
ATOM 3682 N N . ASP A 1 583 ? 174.447 196.085 215.213 1.00 75.26 583 ASP A N 1
ATOM 3683 C CA . ASP A 1 583 ? 173.697 196.544 214.057 1.00 75.26 583 ASP A CA 1
ATOM 3684 C C . ASP A 1 583 ? 173.362 195.397 213.113 1.00 75.26 583 ASP A C 1
ATOM 3685 O O . ASP A 1 583 ? 173.047 195.637 211.943 1.00 75.26 583 ASP A O 1
ATOM 3690 N N . ARG A 1 584 ? 173.416 194.157 213.601 1.00 61.70 584 ARG A N 1
ATOM 3691 C CA . ARG A 1 584 ? 173.134 192.977 212.792 1.00 61.70 584 ARG A CA 1
ATOM 3692 C C . ARG A 1 584 ? 174.100 192.913 211.605 1.00 61.70 584 ARG A C 1
ATOM 3693 O O . ARG A 1 584 ? 173.725 193.008 210.437 1.00 61.70 584 ARG A O 1
ATOM 3701 N N . GLU A 1 585 ? 175.376 192.776 211.955 1.00 66.13 585 GLU A N 1
ATOM 3702 C CA . GLU A 1 585 ? 176.449 192.823 210.975 1.00 66.13 585 GLU A CA 1
ATOM 3703 C C . GLU A 1 585 ? 176.681 191.499 210.270 1.00 66.13 585 GLU A C 1
ATOM 3704 O O . GLU A 1 585 ? 177.405 191.469 209.271 1.00 66.13 585 GLU A O 1
ATOM 3710 N N . TYR A 1 586 ? 176.102 190.408 210.760 1.00 64.46 586 TYR A N 1
ATOM 3711 C CA . TYR A 1 586 ? 176.300 189.120 210.114 1.00 64.46 586 TYR A CA 1
ATOM 3712 C C . TYR A 1 586 ? 175.497 188.979 208.831 1.00 64.46 586 TYR A C 1
ATOM 3713 O O . TYR A 1 586 ? 175.793 188.085 208.032 1.00 64.46 586 TYR A O 1
ATOM 3722 N N . CYS A 1 587 ? 174.481 189.810 208.629 1.00 50.18 587 CYS A N 1
ATOM 3723 C CA . CYS A 1 587 ? 173.737 189.840 207.375 1.00 50.18 587 CYS A CA 1
ATOM 3724 C C . CYS A 1 587 ? 173.569 191.235 206.792 1.00 50.18 587 CYS A C 1
ATOM 3725 O O . CYS A 1 587 ? 173.652 191.400 205.574 1.00 50.18 587 CYS A O 1
ATOM 3728 N N . GLY A 1 588 ? 173.351 192.239 207.632 1.00 48.30 588 GLY A N 1
ATOM 3729 C CA . GLY A 1 588 ? 173.030 193.577 207.185 1.00 48.30 588 GLY A CA 1
ATOM 3730 C C . GLY A 1 588 ? 171.710 194.072 207.743 1.00 48.30 588 GLY A C 1
ATOM 3731 O O . GLY A 1 588 ? 171.591 195.236 208.130 1.00 48.30 588 GLY A O 1
ATOM 3732 N N . ASN A 1 589 ? 170.710 193.189 207.805 1.00 45.77 589 ASN A N 1
ATOM 3733 C CA . ASN A 1 589 ? 169.401 193.501 208.365 1.00 45.77 589 ASN A CA 1
ATOM 3734 C C . ASN A 1 589 ? 168.755 192.208 208.837 1.00 45.77 589 ASN A C 1
ATOM 3735 O O . ASN A 1 589 ? 168.986 191.156 208.228 1.00 45.77 589 ASN A O 1
ATOM 3740 N N . PRO A 1 590 ? 167.944 192.246 209.897 1.00 44.63 590 PRO A N 1
ATOM 3741 C CA . PRO A 1 590 ? 167.568 191.011 210.594 1.00 44.63 590 PRO A CA 1
ATOM 3742 C C . PRO A 1 590 ? 166.678 190.071 209.804 1.00 44.63 590 PRO A C 1
ATOM 3743 O O . PRO A 1 590 ? 166.471 188.938 210.246 1.00 44.63 590 PRO A O 1
ATOM 3747 N N . LEU A 1 591 ? 166.136 190.489 208.664 1.00 43.20 591 LEU A N 1
ATOM 3748 C CA . LEU A 1 591 ? 165.319 189.571 207.884 1.00 43.20 591 LEU A CA 1
ATOM 3749 C C . LEU A 1 591 ? 166.145 188.447 207.289 1.00 43.20 591 LEU A C 1
ATOM 3750 O O . LEU A 1 591 ? 165.591 187.397 206.960 1.00 43.20 591 LEU A O 1
ATOM 3755 N N . LEU A 1 592 ? 167.447 188.646 207.125 1.00 43.14 592 LEU A N 1
ATOM 3756 C CA . LEU A 1 592 ? 168.340 187.540 206.803 1.00 43.14 592 LEU A CA 1
ATOM 3757 C C . LEU A 1 592 ? 168.938 186.958 208.074 1.00 43.14 592 LEU A C 1
ATOM 3758 O O . LEU A 1 592 ? 170.145 186.763 208.178 1.00 43.14 592 LEU A O 1
ATOM 3763 N N . LYS A 1 593 ? 168.082 186.668 209.053 1.00 49.54 593 LYS A N 1
ATOM 3764 C CA . LYS A 1 593 ? 168.576 186.259 210.362 1.00 49.54 593 LYS A CA 1
ATOM 3765 C C . LYS A 1 593 ? 169.383 184.979 210.257 1.00 49.54 593 LYS A C 1
ATOM 3766 O O . LYS A 1 593 ? 170.538 184.922 210.692 1.00 49.54 593 LYS A O 1
ATOM 3772 N N . SER A 1 594 ? 168.794 183.944 209.672 1.00 48.73 594 SER A N 1
ATOM 3773 C CA . SER A 1 594 ? 169.534 182.726 209.353 1.00 48.73 594 SER A CA 1
ATOM 3774 C C . SER A 1 594 ? 169.018 182.250 207.997 1.00 48.73 594 SER A C 1
ATOM 3775 O O . SER A 1 594 ? 168.065 181.474 207.919 1.00 48.73 594 SER A O 1
ATOM 3778 N N . THR A 1 595 ? 169.659 182.725 206.943 1.00 44.48 595 THR A N 1
ATOM 3779 C CA . THR A 1 595 ? 169.371 182.308 205.584 1.00 44.48 595 THR A CA 1
ATOM 3780 C C . THR A 1 595 ? 170.671 181.832 204.958 1.00 44.48 595 THR A C 1
ATOM 3781 O O . THR A 1 595 ? 171.732 181.901 205.570 1.00 44.48 595 THR A O 1
ATOM 3785 N N . SER A 1 596 ? 170.589 181.349 203.724 1.00 41.09 596 SER A N 1
ATOM 3786 C CA . SER A 1 596 ? 171.776 180.920 203.005 1.00 41.09 596 SER A CA 1
ATOM 3787 C C . SER A 1 596 ? 172.443 182.072 202.271 1.00 41.09 596 SER A C 1
ATOM 3788 O O . SER A 1 596 ? 173.474 181.874 201.625 1.00 41.09 596 SER A O 1
ATOM 3791 N N . PHE A 1 597 ? 171.872 183.269 202.351 1.00 38.40 597 PHE A N 1
ATOM 3792 C CA . PHE A 1 597 ? 172.512 184.485 201.872 1.00 38.40 597 PHE A CA 1
ATOM 3793 C C . PHE A 1 597 ? 173.461 185.067 202.901 1.00 38.40 597 PHE A C 1
ATOM 3794 O O . PHE A 1 597 ? 174.632 185.296 202.599 1.00 38.40 597 PHE A O 1
ATOM 3802 N N . ALA A 1 598 ? 172.987 185.303 204.117 1.00 40.59 598 ALA A N 1
ATOM 3803 C CA . ALA A 1 598 ? 173.902 185.385 205.237 1.00 40.59 598 ALA A CA 1
ATOM 3804 C C . ALA A 1 598 ? 174.495 184.006 205.489 1.00 40.59 598 ALA A C 1
ATOM 3805 O O . ALA A 1 598 ? 174.175 183.035 204.803 1.00 40.59 598 ALA A O 1
ATOM 3807 N N . LYS A 1 599 ? 175.404 183.930 206.460 1.00 41.29 599 LYS A N 1
ATOM 3808 C CA . LYS A 1 599 ? 176.153 182.709 206.782 1.00 41.29 599 LYS A CA 1
ATOM 3809 C C . LYS A 1 599 ? 176.708 182.037 205.527 1.00 41.29 599 LYS A C 1
ATOM 3810 O O . LYS A 1 599 ? 177.042 180.852 205.531 1.00 41.29 599 LYS A O 1
ATOM 3816 N N . LEU A 1 600 ? 176.844 182.815 204.462 1.00 38.50 600 LEU A N 1
ATOM 3817 C CA . LEU A 1 600 ? 177.556 182.409 203.264 1.00 38.50 600 LEU A CA 1
ATOM 3818 C C . LEU A 1 600 ? 178.391 183.572 202.759 1.00 38.50 600 LEU A C 1
ATOM 3819 O O . LEU A 1 600 ? 178.958 183.484 201.664 1.00 38.50 600 LEU A O 1
ATOM 3824 N N . ASN A 1 601 ? 178.453 184.659 203.523 1.00 39.30 601 ASN A N 1
ATOM 3825 C CA . ASN A 1 601 ? 179.250 185.851 203.279 1.00 39.30 601 ASN A CA 1
ATOM 3826 C C . ASN A 1 601 ? 178.799 186.633 202.060 1.00 39.30 601 ASN A C 1
ATOM 3827 O O . ASN A 1 601 ? 179.499 187.557 201.641 1.00 39.30 601 ASN A O 1
ATOM 3832 N N . TYR A 1 602 ? 177.653 186.307 201.480 1.00 38.85 602 TYR A N 1
ATOM 3833 C CA . TYR A 1 602 ? 177.097 187.158 200.436 1.00 38.85 602 TYR A CA 1
ATOM 3834 C C . TYR A 1 602 ? 176.590 188.423 201.105 1.00 38.85 602 TYR A C 1
ATOM 3835 O O . TYR A 1 602 ? 175.466 188.470 201.599 1.00 38.85 602 TYR A O 1
ATOM 3844 N N . CYS A 1 603 ? 177.427 189.445 201.173 1.00 43.03 603 CYS A N 1
ATOM 3845 C CA . CYS A 1 603 ? 176.975 190.754 201.612 1.00 43.03 603 CYS A CA 1
ATOM 3846 C C . CYS A 1 603 ? 177.448 191.878 200.720 1.00 43.03 603 CYS A C 1
ATOM 3847 O O . CYS A 1 603 ? 176.758 192.898 200.632 1.00 43.03 603 CYS A O 1
ATOM 3850 N N . LYS A 1 604 ? 178.585 191.730 200.051 1.00 41.47 604 LYS A N 1
ATOM 3851 C CA . LYS A 1 604 ? 179.058 192.707 199.090 1.00 41.47 604 LYS A CA 1
ATOM 3852 C C . LYS A 1 604 ? 178.407 192.525 197.730 1.00 41.47 604 LYS A C 1
ATOM 3853 O O . LYS A 1 604 ? 178.906 193.059 196.735 1.00 41.47 604 LYS A O 1
ATOM 3859 N N . ASN A 1 605 ? 177.311 191.773 197.666 1.00 41.38 605 ASN A N 1
ATOM 3860 C CA . ASN A 1 605 ? 176.536 191.603 196.447 1.00 41.38 605 ASN A CA 1
ATOM 3861 C C . ASN A 1 605 ? 175.305 192.495 196.423 1.00 41.38 605 ASN A C 1
ATOM 3862 O O . ASN A 1 605 ? 174.461 192.353 195.535 1.00 41.38 605 ASN A O 1
ATOM 3867 N N . ASN A 1 606 ? 175.192 193.410 197.375 1.00 40.91 606 ASN A N 1
ATOM 3868 C CA . ASN A 1 606 ? 174.058 194.308 197.437 1.00 40.91 606 ASN A CA 1
ATOM 3869 C C . ASN A 1 606 ? 173.958 195.145 196.170 1.00 40.91 606 ASN A C 1
ATOM 3870 O O . ASN A 1 606 ? 174.867 195.180 195.340 1.00 40.91 606 ASN A O 1
ATOM 3875 N N . PHE A 1 607 ? 172.825 195.825 196.027 1.00 40.42 607 PHE A N 1
ATOM 3876 C CA . PHE A 1 607 ? 172.614 196.780 194.953 1.00 40.42 607 PHE A CA 1
ATOM 3877 C C . PHE A 1 607 ? 172.937 198.205 195.377 1.00 40.42 607 PHE A C 1
ATOM 3878 O O . PHE A 1 607 ? 172.429 199.151 194.771 1.00 40.42 607 PHE A O 1
ATOM 3886 N N . ASN A 1 608 ? 173.778 198.378 196.395 1.00 41.08 608 ASN A N 1
ATOM 3887 C CA . ASN A 1 608 ? 173.971 199.669 197.040 1.00 41.08 608 ASN A CA 1
ATOM 3888 C C . ASN A 1 608 ? 174.740 200.675 196.199 1.00 41.08 608 ASN A C 1
ATOM 3889 O O . ASN A 1 608 ? 174.888 201.818 196.637 1.00 41.08 608 ASN A O 1
ATOM 3894 N N . ASP A 1 609 ? 175.247 200.288 195.034 1.00 41.71 609 ASP A N 1
ATOM 3895 C CA . ASP A 1 609 ? 175.938 201.206 194.137 1.00 41.71 609 ASP A CA 1
ATOM 3896 C C . ASP A 1 609 ? 176.208 200.478 192.835 1.00 41.71 609 ASP A C 1
ATOM 3897 O O . ASP A 1 609 ? 176.285 199.250 192.803 1.00 41.71 609 ASP A O 1
ATOM 3902 N N . VAL A 1 610 ? 176.369 201.252 191.763 1.00 40.48 610 VAL A N 1
ATOM 3903 C CA . VAL A 1 610 ? 176.422 200.652 190.435 1.00 40.48 610 VAL A CA 1
ATOM 3904 C C . VAL A 1 610 ? 177.651 199.773 190.273 1.00 40.48 610 VAL A C 1
ATOM 3905 O O . VAL A 1 610 ? 177.673 198.880 189.420 1.00 40.48 610 VAL A O 1
ATOM 3909 N N . ILE A 1 611 ? 178.688 199.991 191.077 1.00 39.97 611 ILE A N 1
ATOM 3910 C CA . ILE A 1 611 ? 179.860 199.128 190.996 1.00 39.97 611 ILE A CA 1
ATOM 3911 C C . ILE A 1 611 ? 179.545 197.759 191.576 1.00 39.97 611 ILE A C 1
ATOM 3912 O O . ILE A 1 611 ? 179.701 196.736 190.903 1.00 39.97 611 ILE A O 1
ATOM 3917 N N . SER A 1 612 ? 179.083 197.716 192.824 1.00 38.95 612 SER A N 1
ATOM 3918 C CA . SER A 1 612 ? 178.717 196.451 193.446 1.00 38.95 612 SER A CA 1
ATOM 3919 C C . SER A 1 612 ? 177.377 195.926 192.964 1.00 38.95 612 SER A C 1
ATOM 3920 O O . SER A 1 612 ? 176.980 194.830 193.367 1.00 38.95 612 SER A O 1
ATOM 3923 N N . SER A 1 613 ? 176.672 196.674 192.125 1.00 40.68 613 SER A N 1
ATOM 3924 C CA . SER A 1 613 ? 175.482 196.168 191.462 1.00 40.68 613 SER A CA 1
ATOM 3925 C C . SER A 1 613 ? 175.775 195.595 190.090 1.00 40.68 613 SER A C 1
ATOM 3926 O O . SER A 1 613 ? 175.005 194.769 189.600 1.00 40.68 613 SER A O 1
ATOM 3929 N N . PHE A 1 614 ? 176.856 196.029 189.447 1.00 42.30 614 PHE A N 1
ATOM 3930 C CA . PHE A 1 614 ? 177.316 195.368 188.236 1.00 42.30 614 PHE A CA 1
ATOM 3931 C C . PHE A 1 614 ? 178.036 194.070 188.537 1.00 42.30 614 PHE A C 1
ATOM 3932 O O . PHE A 1 614 ? 177.983 193.144 187.725 1.00 42.30 614 PHE A O 1
ATOM 3940 N N . ILE A 1 615 ? 178.719 193.989 189.679 1.00 39.82 615 ILE A N 1
ATOM 3941 C CA . ILE A 1 615 ? 179.313 192.726 190.093 1.00 39.82 615 ILE A CA 1
ATOM 3942 C C . ILE A 1 615 ? 178.229 191.691 190.334 1.00 39.82 615 ILE A C 1
ATOM 3943 O O . ILE A 1 615 ? 178.324 190.554 189.863 1.00 39.82 615 ILE A O 1
ATOM 3948 N N . LEU A 1 616 ? 177.179 192.069 191.063 1.00 39.89 616 LEU A N 1
ATOM 3949 C CA . LEU A 1 616 ? 176.106 191.126 191.351 1.00 39.89 616 LEU A CA 1
ATOM 3950 C C . LEU A 1 616 ? 175.476 190.595 190.075 1.00 39.89 616 LEU A C 1
ATOM 3951 O O . LEU A 1 616 ? 175.232 189.392 189.953 1.00 39.89 616 LEU A O 1
ATOM 3956 N N . LEU A 1 617 ? 175.219 191.467 189.107 1.00 42.62 617 LEU A N 1
ATOM 3957 C CA . LEU A 1 617 ? 174.653 191.006 187.851 1.00 42.62 617 LEU A CA 1
ATOM 3958 C C . LEU A 1 617 ? 175.605 190.115 187.068 1.00 42.62 617 LEU A C 1
ATOM 3959 O O . LEU A 1 617 ? 175.159 189.425 186.147 1.00 42.62 617 LEU A O 1
ATOM 3964 N N . LEU A 1 618 ? 176.895 190.106 187.398 1.00 41.79 618 LEU A N 1
ATOM 3965 C CA . LEU A 1 618 ? 177.780 189.111 186.808 1.00 41.79 618 LEU A CA 1
ATOM 3966 C C . LEU A 1 618 ? 177.523 187.743 187.418 1.00 41.79 618 LEU A C 1
ATOM 3967 O O . LEU A 1 618 ? 177.192 186.787 186.712 1.00 41.79 618 LEU A O 1
ATOM 3972 N N . GLU A 1 619 ? 177.659 187.630 188.736 1.00 41.32 619 GLU A N 1
ATOM 3973 C CA . GLU A 1 619 ? 177.392 186.363 189.400 1.00 41.32 619 GLU A CA 1
ATOM 3974 C C . GLU A 1 619 ? 175.932 185.951 189.311 1.00 41.32 619 GLU A C 1
ATOM 3975 O O . GLU A 1 619 ? 175.596 184.830 189.702 1.00 41.32 619 GLU A O 1
ATOM 3981 N N . LEU A 1 620 ? 175.065 186.833 188.828 1.00 39.93 620 LEU A N 1
ATOM 3982 C CA . LEU A 1 620 ? 173.740 186.446 188.375 1.00 39.93 620 LEU A CA 1
ATOM 3983 C C . LEU A 1 620 ? 173.771 185.920 186.952 1.00 39.93 620 LEU A C 1
ATOM 3984 O O . LEU A 1 620 ? 173.000 185.018 186.615 1.00 39.93 620 LEU A O 1
ATOM 3989 N N . THR A 1 621 ? 174.647 186.472 186.111 1.00 42.06 621 THR A N 1
ATOM 3990 C CA . THR A 1 621 ? 174.789 185.980 184.745 1.00 42.06 621 THR A CA 1
ATOM 3991 C C . THR A 1 621 ? 175.355 184.573 184.739 1.00 42.06 621 THR A C 1
ATOM 3992 O O . THR A 1 621 ? 174.756 183.647 184.185 1.00 42.06 621 THR A O 1
ATOM 3996 N N . VAL A 1 622 ? 176.529 184.398 185.334 1.00 42.18 622 VAL A N 1
ATOM 3997 C CA . VAL A 1 622 ? 177.049 183.062 185.582 1.00 42.18 622 VAL A CA 1
ATOM 3998 C C . VAL A 1 622 ? 176.190 182.438 186.684 1.00 42.18 622 VAL A C 1
ATOM 3999 O O . VAL A 1 622 ? 176.235 182.855 187.843 1.00 42.18 622 VAL A O 1
ATOM 4003 N N . VAL A 1 623 ? 175.384 181.444 186.317 1.00 41.86 623 VAL A N 1
ATOM 4004 C CA . VAL A 1 623 ? 174.129 181.190 187.018 1.00 41.86 623 VAL A CA 1
ATOM 4005 C C . VAL A 1 623 ? 174.300 180.429 188.320 1.00 41.86 623 VAL A C 1
ATOM 4006 O O . VAL A 1 623 ? 173.307 180.057 188.950 1.00 41.86 623 VAL A O 1
ATOM 4010 N N . ASN A 1 624 ? 175.532 180.183 188.741 1.00 39.30 624 ASN A N 1
ATOM 4011 C CA . ASN A 1 624 ? 175.720 179.422 189.965 1.00 39.30 624 ASN A CA 1
ATOM 4012 C C . ASN A 1 624 ? 175.150 180.185 191.148 1.00 39.30 624 ASN A C 1
ATOM 4013 O O . ASN A 1 624 ? 175.495 181.345 191.379 1.00 39.30 624 ASN A O 1
ATOM 4018 N N . GLN A 1 625 ? 174.257 179.530 191.880 1.00 38.33 625 GLN A N 1
ATOM 4019 C CA . GLN A 1 625 ? 173.694 180.063 193.115 1.00 38.33 625 GLN A CA 1
ATOM 4020 C C . GLN A 1 625 ? 173.005 181.402 192.893 1.00 38.33 625 GLN A C 1
ATOM 4021 O O . GLN A 1 625 ? 173.055 182.292 193.738 1.00 38.33 625 GLN A O 1
ATOM 4027 N N . TRP A 1 626 ? 172.345 181.548 191.747 1.00 39.28 626 TRP A N 1
ATOM 4028 C CA . TRP A 1 626 ? 171.507 182.720 191.556 1.00 39.28 626 TRP A CA 1
ATOM 4029 C C . TRP A 1 626 ? 170.207 182.616 192.330 1.00 39.28 626 TRP A C 1
ATOM 4030 O O . TRP A 1 626 ? 169.539 183.632 192.533 1.00 39.28 626 TRP A O 1
ATOM 4041 N N . HIS A 1 627 ? 169.832 181.415 192.768 1.00 36.85 627 HIS A N 1
ATOM 4042 C CA . HIS A 1 627 ? 168.624 181.269 193.565 1.00 36.85 627 HIS A CA 1
ATOM 4043 C C . HIS A 1 627 ? 168.840 181.665 195.010 1.00 36.85 627 HIS A C 1
ATOM 4044 O O . HIS A 1 627 ? 167.882 182.059 195.679 1.00 36.85 627 HIS A O 1
ATOM 4051 N N . VAL A 1 628 ? 170.066 181.561 195.513 1.00 37.41 628 VAL A N 1
ATOM 4052 C CA . VAL A 1 628 ? 170.352 181.999 196.869 1.00 37.41 628 VAL A CA 1
ATOM 4053 C C . VAL A 1 628 ? 170.684 183.482 196.922 1.00 37.41 628 VAL A C 1
ATOM 4054 O O . VAL A 1 628 ? 170.422 184.124 197.949 1.00 37.41 628 VAL A O 1
ATOM 4058 N N . LEU A 1 629 ? 171.229 184.051 195.848 1.00 37.12 629 LEU A N 1
ATOM 4059 C CA . LEU A 1 629 ? 171.295 185.502 195.759 1.00 37.12 629 LEU A CA 1
ATOM 4060 C C . LEU A 1 629 ? 169.897 186.087 195.656 1.00 37.12 629 LEU A C 1
ATOM 4061 O O . LEU A 1 629 ? 169.599 187.113 196.275 1.00 37.12 629 LEU A O 1
ATOM 4066 N N . THR A 1 630 ? 169.022 185.435 194.894 1.00 37.11 6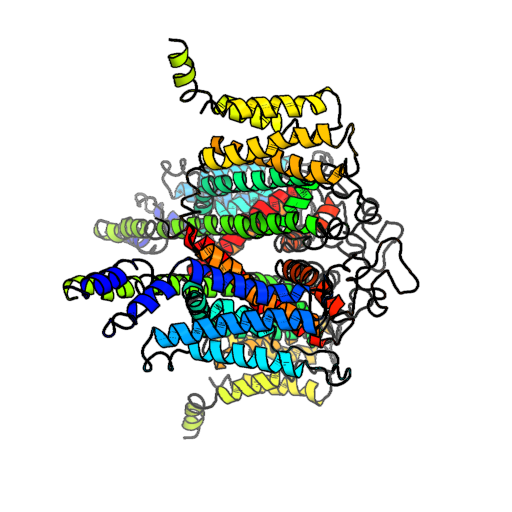30 THR A N 1
ATOM 4067 C CA . THR A 1 630 ? 167.623 185.836 194.867 1.00 37.11 630 THR A CA 1
ATOM 4068 C C . THR A 1 630 ? 166.983 185.716 196.239 1.00 37.11 630 THR A C 1
ATOM 4069 O O . THR A 1 630 ? 166.313 186.648 196.690 1.00 37.11 630 THR A O 1
ATOM 4073 N N . SER A 1 631 ? 167.195 184.598 196.927 1.00 38.03 631 SER A N 1
ATOM 4074 C CA . SER A 1 631 ? 166.575 184.356 198.221 1.00 38.03 631 SER A CA 1
ATOM 4075 C C . SER A 1 631 ? 167.080 185.290 199.303 1.00 38.03 631 SER A C 1
ATOM 4076 O O . SER A 1 631 ? 166.615 185.200 200.442 1.00 38.03 631 SER A O 1
ATOM 4079 N N . GLY A 1 632 ? 168.018 186.171 198.986 1.00 37.79 632 GLY A N 1
ATOM 4080 C CA . GLY A 1 632 ? 168.473 187.146 199.949 1.00 37.79 632 GLY A CA 1
ATOM 4081 C C . GLY A 1 632 ? 167.814 188.474 199.682 1.00 37.79 632 GLY A C 1
ATOM 4082 O O . GLY A 1 632 ? 167.738 189.333 200.561 1.00 37.79 632 GLY A O 1
ATOM 4083 N N . PHE A 1 633 ? 167.326 188.645 198.457 1.00 37.70 633 PHE A N 1
ATOM 4084 C CA . PHE A 1 633 ? 166.620 189.861 198.089 1.00 37.70 633 PHE A CA 1
ATOM 4085 C C . PHE A 1 633 ? 165.114 189.710 198.187 1.00 37.70 633 PHE A C 1
ATOM 4086 O O . PHE A 1 633 ? 164.412 190.719 198.277 1.00 37.70 633 PHE A O 1
ATOM 4094 N N . THR A 1 634 ? 164.598 188.484 198.165 1.00 38.07 634 THR A N 1
ATOM 4095 C CA . THR A 1 634 ? 163.193 188.234 198.436 1.00 38.07 634 THR A CA 1
ATOM 4096 C C . THR A 1 634 ? 162.939 187.975 199.910 1.00 38.07 634 THR A C 1
ATOM 4097 O O . THR A 1 634 ? 161.800 187.714 200.303 1.00 38.07 634 THR A O 1
ATOM 4101 N N . ALA A 1 635 ? 163.981 188.035 200.733 1.00 39.15 635 ALA A N 1
ATOM 4102 C CA . ALA A 1 635 ? 163.823 187.983 202.174 1.00 39.15 635 ALA A CA 1
ATOM 4103 C C . ALA A 1 635 ? 163.822 189.357 202.812 1.00 39.15 635 ALA A C 1
ATOM 4104 O O . ALA A 1 635 ? 163.302 189.504 203.920 1.00 39.15 635 ALA A O 1
ATOM 4106 N N . VAL A 1 636 ? 164.390 190.356 202.145 1.00 39.26 636 VAL A N 1
ATOM 4107 C CA . VAL A 1 636 ? 164.318 191.735 202.605 1.00 39.26 636 VAL A CA 1
ATOM 4108 C C . VAL A 1 636 ? 163.180 192.501 201.943 1.00 39.26 636 VAL A C 1
ATOM 4109 O O . VAL A 1 636 ? 162.706 193.496 202.511 1.00 39.26 636 VAL A O 1
ATOM 4113 N N . THR A 1 637 ? 162.732 192.073 200.772 1.00 38.08 637 THR A N 1
ATOM 4114 C CA . THR A 1 637 ? 161.594 192.637 200.068 1.00 38.08 637 THR A CA 1
ATOM 4115 C C . THR A 1 637 ? 160.533 191.550 199.920 1.00 38.08 637 THR A C 1
ATOM 4116 O O . THR A 1 637 ? 160.624 190.479 200.520 1.00 38.08 637 THR A O 1
ATOM 4120 N N . HIS A 1 638 ? 159.508 191.840 199.132 1.00 39.10 638 HIS A N 1
ATOM 4121 C CA . HIS A 1 638 ? 158.449 190.873 198.917 1.00 39.10 638 HIS A CA 1
ATOM 4122 C C . HIS A 1 638 ? 158.943 189.716 198.057 1.00 39.10 638 HIS A C 1
ATOM 4123 O O . HIS A 1 638 ? 159.917 189.829 197.312 1.00 39.10 638 HIS A O 1
ATOM 4130 N N . VAL A 1 639 ? 158.241 188.585 198.167 1.00 38.74 639 VAL A N 1
ATOM 4131 C CA . VAL A 1 639 ? 158.557 187.412 197.363 1.00 38.74 639 VAL A CA 1
ATOM 4132 C C . VAL A 1 639 ? 158.369 187.682 195.879 1.00 38.74 639 VAL A C 1
ATOM 4133 O O . VAL A 1 639 ? 158.894 186.940 195.045 1.00 38.74 639 VAL A O 1
ATOM 4137 N N . SER A 1 640 ? 157.641 188.738 195.521 1.00 38.09 640 SER A N 1
ATOM 4138 C CA . SER A 1 640 ? 157.460 189.067 194.117 1.00 38.09 640 SER A CA 1
ATOM 4139 C C . SER A 1 640 ? 158.737 189.559 193.463 1.00 38.09 640 SER A C 1
ATOM 4140 O O . SER A 1 640 ? 158.823 189.539 192.232 1.00 38.09 640 SER A O 1
ATOM 4143 N N . ALA A 1 641 ? 159.723 189.997 194.245 1.00 38.99 641 ALA A N 1
ATOM 4144 C CA . ALA A 1 641 ? 161.022 190.374 193.706 1.00 38.99 641 ALA A CA 1
ATOM 4145 C C . ALA A 1 641 ? 161.702 189.223 192.991 1.00 38.99 641 ALA A C 1
ATOM 4146 O O . ALA A 1 641 ? 162.660 189.447 192.248 1.00 38.99 641 ALA A O 1
ATOM 4148 N N . ARG A 1 642 ? 161.222 188.003 193.209 1.00 39.02 642 ARG A N 1
ATOM 4149 C CA . ARG A 1 642 ? 161.645 186.842 192.447 1.00 39.02 642 ARG A CA 1
ATOM 4150 C C . ARG A 1 642 ? 161.526 187.064 190.949 1.00 39.02 642 ARG A C 1
ATOM 4151 O O . ARG A 1 642 ? 162.246 186.423 190.182 1.00 39.02 642 ARG A O 1
ATOM 4159 N N . LEU A 1 643 ? 160.634 187.960 190.521 1.00 40.19 643 LEU A N 1
ATOM 4160 C CA . LEU A 1 643 ? 160.458 188.216 189.099 1.00 40.19 643 LEU A CA 1
ATOM 4161 C C . LEU A 1 643 ? 161.603 189.030 188.524 1.00 40.19 643 LEU A C 1
ATOM 4162 O O . LEU A 1 643 ? 161.913 188.902 187.336 1.00 40.19 643 LEU A O 1
ATOM 4167 N N . PHE A 1 644 ? 162.230 189.881 189.333 1.00 40.38 644 PHE A N 1
ATOM 4168 C CA . PHE A 1 644 ? 163.338 190.676 188.823 1.00 40.38 644 PHE A CA 1
ATOM 4169 C C . PHE A 1 644 ? 164.500 189.798 188.395 1.00 40.38 644 PHE A C 1
ATOM 4170 O O . PHE A 1 644 ? 165.131 190.065 187.368 1.00 40.38 644 PHE A O 1
ATOM 4178 N N . PHE A 1 645 ? 164.787 188.745 189.153 1.00 39.57 645 PHE A N 1
ATOM 4179 C CA . PHE A 1 645 ? 165.903 187.864 188.845 1.00 39.57 645 PHE A CA 1
ATOM 4180 C C . PHE A 1 645 ? 165.530 186.772 187.862 1.00 39.57 645 PHE A C 1
ATOM 4181 O O . PHE A 1 645 ? 166.392 186.304 187.112 1.00 39.57 645 PHE A O 1
ATOM 4189 N N . VAL A 1 646 ? 164.267 186.351 187.847 1.00 41.15 646 VAL A N 1
ATOM 4190 C CA . VAL A 1 646 ? 163.826 185.412 186.826 1.00 41.15 646 VAL A CA 1
ATOM 4191 C C . VAL A 1 646 ? 163.839 186.080 185.461 1.00 41.15 646 VAL A C 1
ATOM 4192 O O . VAL A 1 646 ? 164.349 185.518 184.486 1.00 41.15 646 VAL A O 1
ATOM 4196 N N . ILE A 1 647 ? 163.285 187.290 185.368 1.00 42.85 647 ILE A N 1
ATOM 4197 C CA . ILE A 1 647 ? 163.348 188.041 184.120 1.00 42.85 647 ILE A CA 1
ATOM 4198 C C . ILE A 1 647 ? 164.789 188.284 183.718 1.00 42.85 647 ILE A C 1
ATOM 4199 O O . ILE A 1 647 ? 165.135 188.190 182.536 1.00 42.85 647 ILE A O 1
ATOM 4204 N N . PHE A 1 648 ? 165.656 188.587 184.685 1.00 43.30 648 PHE A N 1
ATOM 4205 C CA . PHE A 1 648 ? 167.059 188.806 184.360 1.00 43.30 648 PHE A CA 1
ATOM 4206 C C . PHE A 1 648 ? 167.673 187.562 183.739 1.00 43.30 648 PHE A C 1
ATOM 4207 O O . PHE A 1 648 ? 168.359 187.641 182.715 1.00 43.30 648 PHE A O 1
ATOM 4215 N N . HIS A 1 649 ? 167.444 186.402 184.349 1.00 45.14 649 HIS A N 1
ATOM 4216 C CA . HIS A 1 649 ? 167.992 185.177 183.786 1.00 45.14 649 HIS A CA 1
ATOM 4217 C C . HIS A 1 649 ? 167.427 184.899 182.403 1.00 45.14 649 HIS A C 1
ATOM 4218 O O . HIS A 1 649 ? 168.140 184.386 181.537 1.00 45.14 649 HIS A O 1
ATOM 4225 N N . ILE A 1 650 ? 166.159 185.234 182.176 1.00 46.02 650 ILE A N 1
ATOM 4226 C CA . ILE A 1 650 ? 165.547 184.978 180.878 1.00 46.02 650 ILE A CA 1
ATOM 4227 C C . ILE A 1 650 ? 166.197 185.832 179.802 1.00 46.02 650 ILE A C 1
ATOM 4228 O O . ILE A 1 650 ? 166.415 185.375 178.676 1.00 46.02 650 ILE A O 1
ATOM 4233 N N . VAL A 1 651 ? 166.531 187.081 180.126 1.00 45.62 651 VAL A N 1
ATOM 4234 C CA . VAL A 1 651 ? 167.041 187.993 179.110 1.00 45.62 651 VAL A CA 1
ATOM 4235 C C . VAL A 1 651 ? 168.556 187.961 178.992 1.00 45.62 651 VAL A C 1
ATOM 4236 O O . VAL A 1 651 ? 169.086 188.229 177.905 1.00 45.62 651 VAL A O 1
ATOM 4240 N N . VAL A 1 652 ? 169.274 187.612 180.053 1.00 46.72 652 VAL A N 1
ATOM 4241 C CA . VAL A 1 652 ? 170.733 187.590 180.041 1.00 46.72 652 VAL A CA 1
ATOM 4242 C C . VAL A 1 652 ? 171.263 186.196 179.741 1.00 46.72 652 VAL A C 1
ATOM 4243 O O . VAL A 1 652 ? 172.044 186.007 178.809 1.00 46.72 652 VAL A O 1
ATOM 4247 N N . VAL A 1 653 ? 170.856 185.204 180.526 1.00 45.55 653 VAL A N 1
ATOM 4248 C CA . VAL A 1 653 ? 171.438 183.883 180.357 1.00 45.55 653 VAL A CA 1
ATOM 4249 C C . VAL A 1 653 ? 170.836 183.139 179.179 1.00 45.55 653 VAL A C 1
ATOM 4250 O O . VAL A 1 653 ? 171.505 182.285 178.586 1.00 45.55 653 VAL A O 1
ATOM 4254 N N . ILE A 1 654 ? 169.608 183.453 178.796 1.00 48.18 654 ILE A N 1
ATOM 4255 C CA . ILE A 1 654 ? 168.946 182.687 177.751 1.00 48.18 654 ILE A CA 1
ATOM 4256 C C . ILE A 1 654 ? 169.114 183.340 176.387 1.00 48.18 654 ILE A C 1
ATOM 4257 O O . ILE A 1 654 ? 169.320 182.653 175.386 1.00 48.18 654 ILE A O 1
ATOM 4262 N N . ILE A 1 655 ? 169.050 184.669 176.300 1.00 48.39 655 ILE A N 1
ATOM 4263 C CA . ILE A 1 655 ? 169.104 185.323 175.002 1.00 48.39 655 ILE A CA 1
ATOM 4264 C C . ILE A 1 655 ? 170.193 186.383 174.922 1.00 48.39 655 ILE A C 1
ATOM 4265 O O . ILE A 1 655 ? 170.189 187.193 173.999 1.00 48.39 655 ILE A O 1
ATOM 4270 N N . ILE A 1 656 ? 171.133 186.401 175.866 1.00 51.45 656 ILE A N 1
ATOM 4271 C CA . ILE A 1 656 ? 172.327 187.224 175.757 1.00 51.45 656 ILE A CA 1
ATOM 4272 C C . ILE A 1 656 ? 173.594 186.386 175.828 1.00 51.45 656 ILE A C 1
ATOM 4273 O O . ILE A 1 656 ? 174.528 186.599 175.050 1.00 51.45 656 ILE A O 1
ATOM 4278 N N . ILE A 1 657 ? 173.653 185.427 176.747 1.00 50.25 657 ILE A N 1
ATOM 4279 C CA . ILE A 1 657 ? 174.787 184.517 176.724 1.00 50.25 657 ILE A CA 1
ATOM 4280 C C . ILE A 1 657 ? 174.715 183.623 175.500 1.00 50.25 657 ILE A C 1
ATOM 4281 O O . ILE A 1 657 ? 175.745 183.298 174.901 1.00 50.25 657 ILE A O 1
ATOM 4286 N N . ASN A 1 658 ? 173.510 183.232 175.088 1.00 53.73 658 ASN A N 1
ATOM 4287 C CA . ASN A 1 658 ? 173.379 182.425 173.885 1.00 53.73 658 ASN A CA 1
ATOM 4288 C C . ASN A 1 658 ? 173.692 183.218 172.628 1.00 53.73 658 ASN A C 1
ATOM 4289 O O . ASN A 1 658 ? 174.178 182.638 171.654 1.00 53.73 658 ASN A O 1
ATOM 4294 N N . ILE A 1 659 ? 173.439 184.529 172.622 1.00 54.90 659 ILE A N 1
ATOM 4295 C CA . ILE A 1 659 ? 173.839 185.333 171.477 1.00 54.90 659 ILE A CA 1
ATOM 4296 C C . ILE A 1 659 ? 175.345 185.526 171.468 1.00 54.90 659 ILE A C 1
ATOM 4297 O O . ILE A 1 659 ? 175.910 185.956 170.458 1.00 54.90 659 ILE A O 1
ATOM 4302 N N . PHE A 1 660 ? 176.013 185.217 172.578 1.00 57.34 660 PHE A N 1
ATOM 4303 C CA . PHE A 1 660 ? 177.467 185.188 172.583 1.00 57.34 660 PHE A CA 1
ATOM 4304 C C . PHE A 1 660 ? 177.989 183.855 172.076 1.00 57.34 660 PHE A C 1
ATOM 4305 O O . PHE A 1 660 ? 178.877 183.819 171.219 1.00 57.34 660 PHE A O 1
ATOM 4313 N N . VAL A 1 661 ? 177.452 182.750 172.596 1.00 57.62 661 VAL A N 1
ATOM 4314 C CA . VAL A 1 661 ? 177.834 181.438 172.092 1.00 57.62 661 VAL A CA 1
ATOM 4315 C C . VAL A 1 661 ? 177.513 181.319 170.614 1.00 57.62 661 VAL A C 1
ATOM 4316 O O . VAL A 1 661 ? 178.245 180.665 169.868 1.00 57.62 661 VAL A O 1
ATOM 4320 N N . ALA A 1 662 ? 176.428 181.948 170.163 1.00 58.84 662 ALA A N 1
ATOM 4321 C CA . ALA A 1 662 ? 176.112 181.947 168.743 1.00 58.84 662 ALA A CA 1
ATOM 4322 C C . ALA A 1 662 ? 177.179 182.643 167.920 1.00 58.84 662 ALA A C 1
ATOM 4323 O O . ALA A 1 662 ? 177.300 182.364 166.725 1.00 58.84 662 ALA A O 1
ATOM 4325 N N . PHE A 1 663 ? 177.950 183.544 168.524 1.00 61.85 663 PHE A N 1
ATOM 4326 C CA . PHE A 1 663 ? 179.001 184.225 167.781 1.00 61.85 663 PHE A CA 1
ATOM 4327 C C . PHE A 1 663 ? 180.228 183.341 167.628 1.00 61.85 663 PHE A C 1
ATOM 4328 O O . PHE A 1 663 ? 180.657 183.052 166.507 1.00 61.85 663 PHE A O 1
ATOM 4336 N N . ILE A 1 664 ? 180.799 182.892 168.743 1.00 60.96 664 ILE A N 1
ATOM 4337 C CA . ILE A 1 664 ? 182.029 182.109 168.708 1.00 60.96 664 ILE A CA 1
ATOM 4338 C C . ILE A 1 664 ? 181.734 180.700 168.220 1.00 60.96 664 ILE A C 1
ATOM 4339 O O . ILE A 1 664 ? 182.637 179.864 168.122 1.00 60.96 664 ILE A O 1
ATOM 4344 N N . LEU A 1 665 ? 180.469 180.428 167.918 1.00 62.22 665 LEU A N 1
ATOM 4345 C CA . LEU A 1 665 ? 180.099 179.273 167.114 1.00 62.22 665 LEU A CA 1
ATOM 4346 C C . LEU A 1 665 ? 180.116 179.623 165.636 1.00 62.22 665 LEU A C 1
ATOM 4347 O O . LEU A 1 665 ? 180.711 178.907 164.828 1.00 62.22 665 LEU A O 1
ATOM 4352 N N . GLU A 1 666 ? 179.475 180.732 165.279 1.00 65.57 666 GLU A N 1
ATOM 4353 C CA . GLU A 1 666 ? 179.498 181.191 163.900 1.00 65.57 666 GLU A CA 1
ATOM 4354 C C . GLU A 1 666 ? 180.906 181.548 163.455 1.00 65.57 666 GLU A C 1
ATOM 4355 O O . GLU A 1 666 ? 181.314 181.189 162.346 1.00 65.57 666 GLU A O 1
ATOM 4361 N N . ALA A 1 667 ? 181.662 182.248 164.300 1.00 66.07 667 ALA A N 1
ATOM 4362 C CA . ALA A 1 667 ? 183.029 182.612 163.961 1.00 66.07 667 ALA A CA 1
ATOM 4363 C C . ALA A 1 667 ? 183.931 181.404 163.776 1.00 66.07 667 ALA A C 1
ATOM 4364 O O . ALA A 1 667 ? 184.936 181.507 163.068 1.00 66.07 667 ALA A O 1
ATOM 4366 N N . PHE A 1 668 ? 183.598 180.269 164.382 1.00 67.44 668 PHE A N 1
ATOM 4367 C CA . PHE A 1 668 ? 184.414 179.072 164.257 1.00 67.44 668 PHE A CA 1
ATOM 4368 C C . PHE A 1 668 ? 184.095 178.256 163.017 1.00 67.44 668 PHE A C 1
ATOM 4369 O O . PHE A 1 668 ? 185.018 177.759 162.366 1.00 67.44 668 PHE A O 1
ATOM 4377 N N . LEU A 1 669 ? 182.821 178.103 162.669 1.00 69.98 669 LEU A N 1
ATOM 4378 C CA . LEU A 1 669 ? 182.456 177.259 161.537 1.00 69.98 669 LEU A CA 1
ATOM 4379 C C . LEU A 1 669 ? 182.623 177.990 160.211 1.00 69.98 669 LEU A C 1
ATOM 4380 O O . LEU A 1 669 ? 183.428 177.583 159.369 1.00 69.98 669 LEU A O 1
ATOM 4385 N N . VAL A 1 670 ? 181.881 179.074 160.017 1.00 73.53 670 VAL A N 1
ATOM 4386 C CA . VAL A 1 670 ? 181.919 179.806 158.743 1.00 73.53 670 VAL A CA 1
ATOM 4387 C C . VAL A 1 670 ? 183.019 180.849 158.883 1.00 73.53 670 VAL A C 1
ATOM 4388 O O . VAL A 1 670 ? 182.797 182.019 159.203 1.00 73.53 670 VAL A O 1
ATOM 4392 N N . GLU A 1 671 ? 184.247 180.405 158.631 1.00 81.82 671 GLU A N 1
ATOM 4393 C CA . GLU A 1 671 ? 185.397 181.292 158.543 1.00 81.82 671 GLU A CA 1
ATOM 4394 C C . GLU A 1 671 ? 186.293 180.907 157.374 1.00 81.82 671 GLU A C 1
ATOM 4395 O O . GLU A 1 671 ? 187.357 181.516 157.199 1.00 81.82 671 GLU A O 1
ATOM 4401 N N . TYR A 1 672 ? 185.896 179.923 156.573 1.00 84.79 672 TYR A N 1
ATOM 4402 C CA . TYR A 1 672 ? 186.717 179.422 155.482 1.00 84.79 672 TYR A CA 1
ATOM 4403 C C . TYR A 1 672 ? 186.360 180.107 154.168 1.00 84.79 672 TYR A C 1
ATOM 4404 O O . TYR A 1 672 ? 185.620 181.090 154.151 1.00 84.79 672 TYR A O 1
ATOM 4413 N N . MET B 1 34 ? 169.579 133.782 138.885 1.00 97.00 34 MET B N 1
ATOM 4414 C CA . MET B 1 34 ? 168.667 132.777 138.359 1.00 97.00 34 MET B CA 1
ATOM 4415 C C . MET B 1 34 ? 168.002 132.000 139.490 1.00 97.00 34 MET B C 1
ATOM 4416 O O . MET B 1 34 ? 167.245 132.564 140.277 1.00 97.00 34 MET B O 1
ATOM 4421 N N . THR B 1 35 ? 168.296 130.701 139.568 1.00 96.25 35 THR B N 1
ATOM 4422 C CA . THR B 1 35 ? 167.653 129.838 140.553 1.00 96.25 35 THR B CA 1
ATOM 4423 C C . THR B 1 35 ? 168.027 130.188 141.987 1.00 96.25 35 THR B C 1
ATOM 4424 O O . THR B 1 35 ? 167.219 129.957 142.891 1.00 96.25 35 THR B O 1
ATOM 4428 N N . GLU B 1 36 ? 169.218 130.739 142.217 1.00 94.60 36 GLU B N 1
ATOM 4429 C CA . GLU B 1 36 ? 169.615 131.177 143.549 1.00 94.60 36 GLU B CA 1
ATOM 4430 C C . GLU B 1 36 ? 170.239 132.562 143.569 1.00 94.60 36 GLU B C 1
ATOM 4431 O O . GLU B 1 36 ? 170.352 133.147 144.652 1.00 94.60 36 GLU B O 1
ATOM 4437 N N . LYS B 1 37 ? 170.645 133.108 142.423 1.00 91.77 37 LYS B N 1
ATOM 4438 C CA . LYS B 1 37 ? 171.161 134.471 142.389 1.00 91.77 37 LYS B CA 1
ATOM 4439 C C . LYS B 1 37 ? 170.063 135.471 142.715 1.00 91.77 37 LYS B C 1
ATOM 4440 O O . LYS B 1 37 ? 170.330 136.547 143.262 1.00 91.77 37 LYS B O 1
ATOM 4446 N N . PHE B 1 38 ? 168.818 135.139 142.371 1.00 91.49 38 PHE B N 1
ATOM 4447 C CA . PHE B 1 38 ? 167.700 135.975 142.781 1.00 91.49 38 PHE B CA 1
ATOM 4448 C C . PHE B 1 38 ? 167.704 136.217 144.281 1.00 91.49 38 PHE B C 1
ATOM 4449 O O . PHE B 1 38 ? 167.456 137.343 144.712 1.00 91.49 38 PHE B O 1
ATOM 4457 N N . ASP B 1 39 ? 168.008 135.193 145.081 1.00 92.20 39 ASP B N 1
ATOM 4458 C CA . ASP B 1 39 ? 168.027 135.352 146.531 1.00 92.20 39 ASP B CA 1
ATOM 4459 C C . ASP B 1 39 ? 169.186 136.230 146.982 1.00 92.20 39 ASP B C 1
ATOM 4460 O O . ASP B 1 39 ? 169.023 137.074 147.871 1.00 92.20 39 ASP B O 1
ATOM 4465 N N . LEU B 1 40 ? 170.369 136.017 146.403 1.00 90.01 40 LEU B N 1
ATOM 4466 C CA . LEU B 1 40 ? 171.474 136.944 146.610 1.00 90.01 40 LEU B CA 1
ATOM 4467 C C . LEU B 1 40 ? 171.063 138.366 146.251 1.00 90.01 40 LEU B C 1
ATOM 4468 O O . LEU B 1 40 ? 171.391 139.320 146.966 1.00 90.01 40 LEU B O 1
ATOM 4473 N N . ALA B 1 41 ? 170.318 138.525 145.159 1.00 88.61 41 ALA B N 1
ATOM 4474 C CA . ALA B 1 41 ? 169.848 139.851 144.790 1.00 88.61 41 ALA B CA 1
ATOM 4475 C C . ALA B 1 41 ? 168.910 140.427 145.839 1.00 88.61 41 ALA B C 1
ATOM 4476 O O . ALA B 1 41 ? 169.015 141.611 146.174 1.00 88.61 41 ALA B O 1
ATOM 4478 N N . THR B 1 42 ? 167.990 139.617 146.364 1.00 86.73 42 THR B N 1
ATOM 4479 C CA . THR B 1 42 ? 167.097 140.111 147.407 1.00 86.73 42 THR B CA 1
ATOM 4480 C C . THR B 1 42 ? 167.878 140.552 148.630 1.00 86.73 42 THR B C 1
ATOM 4481 O O . THR B 1 42 ? 167.624 141.627 149.182 1.00 86.73 42 THR B O 1
ATOM 4485 N N . VAL B 1 43 ? 168.851 139.748 149.057 1.00 87.25 43 VAL B N 1
ATOM 4486 C CA . VAL B 1 43 ? 169.574 140.094 150.275 1.00 87.25 43 VAL B CA 1
ATOM 4487 C C . VAL B 1 43 ? 170.519 141.260 150.019 1.00 87.25 43 VAL B C 1
ATOM 4488 O O . VAL B 1 43 ? 171.013 141.885 150.963 1.00 87.25 43 VAL B O 1
ATOM 4492 N N . TYR B 1 44 ? 170.786 141.581 148.749 1.00 88.81 44 TYR B N 1
ATOM 4493 C CA . TYR B 1 44 ? 171.552 142.789 148.452 1.00 88.81 44 TYR B CA 1
ATOM 4494 C C . TYR B 1 44 ? 170.653 144.013 148.373 1.00 88.81 44 TYR B C 1
ATOM 4495 O O . TYR B 1 44 ? 171.095 145.131 148.648 1.00 88.81 44 TYR B O 1
ATOM 4504 N N . VAL B 1 45 ? 169.393 143.824 148.003 1.00 86.16 45 VAL B N 1
ATOM 4505 C CA . VAL B 1 45 ? 168.474 144.944 147.836 1.00 86.16 45 VAL B CA 1
ATOM 4506 C C . VAL B 1 45 ? 167.687 145.182 149.117 1.00 86.16 45 VAL B C 1
ATOM 4507 O O . VAL B 1 45 ? 167.418 146.330 149.486 1.00 86.16 45 VAL B O 1
ATOM 4511 N N . SER B 1 46 ? 167.329 144.105 149.815 1.00 90.21 46 SER B N 1
ATOM 4512 C CA . SER B 1 46 ? 166.463 144.219 150.983 1.00 90.21 46 SER B CA 1
ATOM 4513 C C . SER B 1 46 ? 167.105 145.045 152.090 1.00 90.21 46 SER B C 1
ATOM 4514 O O . SER B 1 46 ? 166.446 145.386 153.077 1.00 90.21 46 SER B O 1
ATOM 4517 N N . ASP B 1 47 ? 168.384 145.365 151.944 1.00 89.89 47 ASP B N 1
ATOM 4518 C CA . ASP B 1 47 ? 169.069 146.271 152.859 1.00 89.89 47 ASP B CA 1
ATOM 4519 C C . ASP B 1 47 ? 169.188 147.624 152.166 1.00 89.89 47 ASP B C 1
ATOM 4520 O O . ASP B 1 47 ? 170.216 147.969 151.582 1.00 89.89 47 ASP B O 1
ATOM 4525 N N . ALA B 1 48 ? 168.103 148.390 152.229 1.00 93.22 48 ALA B N 1
ATOM 4526 C CA . ALA B 1 48 ? 168.104 149.789 151.842 1.00 93.22 48 ALA B CA 1
ATOM 4527 C C . ALA B 1 48 ? 168.562 150.689 152.977 1.00 93.22 48 ALA B C 1
ATOM 4528 O O . ALA B 1 48 ? 168.465 151.914 152.864 1.00 93.22 48 ALA B O 1
ATOM 4530 N N . LYS B 1 49 ? 169.051 150.105 154.069 1.00 92.79 49 LYS B N 1
ATOM 4531 C CA . LYS B 1 49 ? 169.493 150.871 155.228 1.00 92.79 49 LYS B CA 1
ATOM 4532 C C . LYS B 1 49 ? 170.840 150.442 155.784 1.00 92.79 49 LYS B C 1
ATOM 4533 O O . LYS B 1 49 ? 171.473 151.244 156.478 1.00 92.79 49 LYS B O 1
ATOM 4539 N N . TYR B 1 50 ? 171.311 149.228 155.513 1.00 91.62 50 TYR B N 1
ATOM 4540 C CA . TYR B 1 50 ? 172.522 148.715 156.130 1.00 91.62 50 TYR B CA 1
ATOM 4541 C C . TYR B 1 50 ? 173.768 149.261 155.439 1.00 91.62 50 TYR B C 1
ATOM 4542 O O . TYR B 1 50 ? 173.702 150.058 154.502 1.00 91.62 50 TYR B O 1
ATOM 4551 N N . ASN B 1 51 ? 174.924 148.813 155.928 1.00 90.10 51 ASN B N 1
ATOM 4552 C CA . ASN B 1 51 ? 176.217 149.158 155.335 1.00 90.10 51 ASN B CA 1
ATOM 4553 C C . ASN B 1 51 ? 177.204 148.066 155.750 1.00 90.10 51 ASN B C 1
ATOM 4554 O O . ASN B 1 51 ? 177.708 148.068 156.875 1.00 90.10 51 ASN B O 1
ATOM 4559 N N . ARG B 1 52 ? 177.477 147.150 154.824 1.00 87.92 52 ARG B N 1
ATOM 4560 C CA . ARG B 1 52 ? 178.446 146.083 155.034 1.00 87.92 52 ARG B CA 1
ATOM 4561 C C . ARG B 1 52 ? 178.558 145.281 153.748 1.00 87.92 52 ARG B C 1
ATOM 4562 O O . ARG B 1 52 ? 177.785 145.475 152.807 1.00 87.92 52 ARG B O 1
ATOM 4570 N N . ASN B 1 53 ? 179.529 144.377 153.725 1.00 87.29 53 ASN B N 1
ATOM 4571 C CA . ASN B 1 53 ? 179.631 143.379 152.672 1.00 87.29 53 ASN B CA 1
ATOM 4572 C C . ASN B 1 53 ? 179.410 141.997 153.268 1.00 87.29 53 ASN B C 1
ATOM 4573 O O . ASN B 1 53 ? 179.763 141.742 154.423 1.00 87.29 53 ASN B O 1
ATOM 4578 N N . ILE B 1 54 ? 178.817 141.113 152.476 1.00 88.53 54 ILE B N 1
ATOM 4579 C CA . ILE B 1 54 ? 178.477 139.775 152.934 1.00 88.53 54 ILE B CA 1
ATOM 4580 C C . ILE B 1 54 ? 179.251 138.782 152.087 1.00 88.53 54 ILE B C 1
ATOM 4581 O O . ILE B 1 54 ? 180.012 139.172 151.195 1.00 88.53 54 ILE B O 1
ATOM 4586 N N . PHE B 1 55 ? 179.082 137.498 152.364 1.00 92.10 55 PHE B N 1
ATOM 4587 C CA . PHE B 1 55 ? 179.540 136.477 151.437 1.00 92.10 55 PHE B CA 1
ATOM 4588 C C . PHE B 1 55 ? 178.512 136.324 150.328 1.00 92.10 55 PHE B C 1
ATOM 4589 O O . PHE B 1 55 ? 177.374 135.913 150.584 1.00 92.10 55 PHE B O 1
ATOM 4597 N N . PHE B 1 56 ? 178.897 136.665 149.101 1.00 95.63 56 PHE B N 1
ATOM 4598 C CA . PHE B 1 56 ? 178.055 136.350 147.956 1.00 95.63 56 PHE B CA 1
ATOM 4599 C C . PHE B 1 56 ? 177.885 134.838 147.876 1.00 95.63 56 PHE B C 1
ATOM 4600 O O . PHE B 1 56 ? 178.868 134.092 147.872 1.00 95.63 56 PHE B O 1
ATOM 4608 N N . ASP B 1 57 ? 176.638 134.384 147.850 1.00 93.19 57 ASP B N 1
ATOM 4609 C CA . ASP B 1 57 ? 176.355 132.970 148.059 1.00 93.19 57 ASP B CA 1
ATOM 4610 C C . ASP B 1 57 ? 177.034 132.100 147.011 1.00 93.19 57 ASP B C 1
ATOM 4611 O O . ASP B 1 57 ? 176.917 132.346 145.808 1.00 93.19 57 ASP B O 1
ATOM 4616 N N . THR B 1 58 ? 177.749 131.082 147.481 1.00 96.68 58 THR B N 1
ATOM 4617 C CA . THR B 1 58 ? 178.194 129.969 146.653 1.00 96.68 58 THR B CA 1
ATOM 4618 C C . THR B 1 58 ? 177.725 128.638 147.215 1.00 96.68 58 THR B C 1
ATOM 4619 O O . THR B 1 58 ? 177.297 127.760 146.455 1.00 96.68 58 THR B O 1
ATOM 4623 N N . SER B 1 59 ? 177.781 128.469 148.537 1.00 96.49 59 SER B N 1
ATOM 4624 C CA . SER B 1 59 ? 177.174 127.328 149.196 1.00 96.49 59 SER B CA 1
ATOM 4625 C C . SER B 1 59 ? 175.800 127.733 149.697 1.00 96.49 59 SER B C 1
ATOM 4626 O O . SER B 1 59 ? 175.707 128.618 150.564 1.00 96.49 59 SER B O 1
ATOM 4629 N N . PRO B 1 60 ? 174.720 127.109 149.209 1.00 97.63 60 PRO B N 1
ATOM 4630 C CA . PRO B 1 60 ? 173.370 127.670 149.410 1.00 97.63 60 PRO B CA 1
ATOM 4631 C C . PRO B 1 60 ? 172.978 127.894 150.862 1.00 97.63 60 PRO B C 1
ATOM 4632 O O . PRO B 1 60 ? 171.962 128.559 151.105 1.00 97.63 60 PRO B O 1
ATOM 4636 N N . GLN B 1 61 ? 173.731 127.371 151.828 1.00 95.46 61 GLN B N 1
ATOM 4637 C CA . GLN B 1 61 ? 173.432 127.642 153.227 1.00 95.46 61 GLN B CA 1
ATOM 4638 C C . GLN B 1 61 ? 174.210 128.835 153.768 1.00 95.46 61 GLN B C 1
ATOM 4639 O O . GLN B 1 61 ? 173.855 129.359 154.829 1.00 95.46 61 GLN B O 1
ATOM 4645 N N . ALA B 1 62 ? 175.243 129.289 153.054 1.00 89.85 62 ALA B N 1
ATOM 4646 C CA . ALA B 1 62 ? 176.087 130.380 153.520 1.00 89.85 62 ALA B CA 1
ATOM 4647 C C . ALA B 1 62 ? 175.493 131.753 153.233 1.00 89.85 62 ALA B C 1
ATOM 4648 O O . ALA B 1 62 ? 176.169 132.768 153.430 1.00 89.85 62 ALA B O 1
ATOM 4650 N N . VAL B 1 63 ? 174.251 131.815 152.764 1.00 85.56 63 VAL B N 1
ATOM 4651 C CA . VAL B 1 63 ? 173.547 133.085 152.669 1.00 85.56 63 VAL B CA 1
ATOM 4652 C C . VAL B 1 63 ? 172.281 132.950 153.499 1.00 85.56 63 VAL B C 1
ATOM 4653 O O . VAL B 1 63 ? 171.747 133.937 154.015 1.00 85.56 63 VAL B O 1
ATOM 4657 N N . LYS B 1 64 ? 171.799 131.717 153.641 1.00 84.07 64 LYS B N 1
ATOM 4658 C CA . LYS B 1 64 ? 170.753 131.459 154.619 1.00 84.07 64 LYS B CA 1
ATOM 4659 C C . LYS B 1 64 ? 171.249 131.793 156.016 1.00 84.07 64 LYS B C 1
ATOM 4660 O O . LYS B 1 64 ? 170.501 132.320 156.846 1.00 84.07 64 LYS B O 1
ATOM 4666 N N . LEU B 1 65 ? 172.527 131.515 156.283 1.00 80.60 65 LEU B N 1
ATOM 4667 C CA . LEU B 1 65 ? 173.104 131.876 157.572 1.00 80.60 65 LEU B CA 1
ATOM 4668 C C . LEU B 1 65 ? 173.149 133.385 157.754 1.00 80.60 65 LEU B C 1
ATOM 4669 O O . LEU B 1 65 ? 173.033 133.882 158.877 1.00 80.60 65 LEU B O 1
ATOM 4674 N N . TYR B 1 66 ? 173.304 134.134 156.663 1.00 81.43 66 TYR B N 1
ATOM 4675 C CA . TYR B 1 66 ? 173.241 135.587 156.772 1.00 81.43 66 TYR B CA 1
ATOM 4676 C C . TYR B 1 66 ? 171.819 136.048 157.040 1.00 81.43 66 TYR B C 1
ATOM 4677 O O . TYR B 1 66 ? 171.579 136.895 157.906 1.00 81.43 66 TYR B O 1
ATOM 4686 N N . LEU B 1 67 ? 170.864 135.524 156.272 1.00 80.28 67 LEU B N 1
ATOM 4687 C CA . LEU B 1 67 ? 169.467 135.900 156.450 1.00 80.28 67 LEU B CA 1
ATOM 4688 C C . LEU B 1 67 ? 169.007 135.604 157.869 1.00 80.28 67 LEU B C 1
ATOM 4689 O O . LEU B 1 67 ? 168.227 136.360 158.457 1.00 80.28 67 LEU B O 1
ATOM 4694 N N . LEU B 1 68 ? 169.497 134.501 158.437 1.00 76.54 68 LEU B N 1
ATOM 4695 C CA . LEU B 1 68 ? 169.224 134.198 159.835 1.00 76.54 68 LEU B CA 1
ATOM 4696 C C . LEU B 1 68 ? 169.992 135.134 160.754 1.00 76.54 68 LEU B C 1
ATOM 4697 O O . LEU B 1 68 ? 169.500 135.511 161.823 1.00 76.54 68 LEU B O 1
ATOM 4702 N N . TYR B 1 69 ? 171.201 135.523 160.354 1.00 74.78 69 TYR B N 1
ATOM 4703 C CA . TYR B 1 69 ? 172.005 136.416 161.178 1.00 74.78 69 TYR B CA 1
ATOM 4704 C C . TYR B 1 69 ? 171.325 137.764 161.340 1.00 74.78 69 TYR B C 1
ATOM 4705 O O . TYR B 1 69 ? 171.023 138.194 162.457 1.00 74.78 69 TYR B O 1
ATOM 4714 N N . ASN B 1 70 ? 171.063 138.442 160.230 1.00 77.56 70 ASN B N 1
ATOM 4715 C CA . ASN B 1 70 ? 170.426 139.746 160.286 1.00 77.56 70 ASN B CA 1
ATOM 4716 C C . ASN B 1 70 ? 168.954 139.675 160.658 1.00 77.56 70 ASN B C 1
ATOM 4717 O O . ASN B 1 70 ? 168.300 140.722 160.717 1.00 77.56 70 ASN B O 1
ATOM 4722 N N . HIS B 1 71 ? 168.414 138.482 160.901 1.00 72.82 71 HIS B N 1
ATOM 4723 C CA . HIS B 1 71 ? 167.011 138.345 161.270 1.00 72.82 71 HIS B CA 1
ATOM 4724 C C . HIS B 1 71 ? 166.725 139.096 162.559 1.00 72.82 71 HIS B C 1
ATOM 4725 O O . HIS B 1 71 ? 167.444 138.935 163.549 1.00 72.82 71 HIS B O 1
ATOM 4732 N N . TRP B 1 72 ? 165.673 139.909 162.548 1.00 71.24 72 TRP B N 1
ATOM 4733 C CA . TRP B 1 72 ? 165.330 140.812 163.640 1.00 71.24 72 TRP B CA 1
ATOM 4734 C C . TRP B 1 72 ? 165.422 140.170 165.017 1.00 71.24 72 TRP B C 1
ATOM 4735 O O . TRP B 1 72 ? 165.832 140.822 165.983 1.00 71.24 72 TRP B O 1
ATOM 4746 N N . PHE B 1 73 ? 165.052 138.896 165.127 1.00 69.81 73 PHE B N 1
ATOM 4747 C CA . PHE B 1 73 ? 165.013 138.280 166.446 1.00 69.81 73 PHE B CA 1
ATOM 4748 C C . PHE B 1 73 ? 166.411 138.071 167.002 1.00 69.81 73 PHE B C 1
ATOM 4749 O O . PHE B 1 73 ? 166.649 138.310 168.185 1.00 69.81 73 PHE B O 1
ATOM 4757 N N . MET B 1 74 ? 167.350 137.611 166.175 1.00 70.30 74 MET B N 1
ATOM 4758 C CA . MET B 1 74 ? 168.729 137.523 166.642 1.00 70.30 74 MET B CA 1
ATOM 4759 C C . MET B 1 74 ? 169.312 138.894 166.933 1.00 70.30 74 MET B C 1
ATOM 4760 O O . MET B 1 74 ? 170.092 139.042 167.882 1.00 70.30 74 MET B O 1
ATOM 4765 N N . GLN B 1 75 ? 168.931 139.901 166.151 1.00 68.83 75 GLN B N 1
ATOM 4766 C CA . GLN B 1 75 ? 169.423 141.252 166.374 1.00 68.83 75 GLN B CA 1
ATOM 4767 C C . GLN B 1 75 ? 168.940 141.807 167.708 1.00 68.83 75 GLN B C 1
ATOM 4768 O O . GLN B 1 75 ? 169.664 142.561 168.367 1.00 68.83 75 GLN B O 1
ATOM 4774 N N . THR B 1 76 ? 167.728 141.448 168.130 1.00 64.97 76 THR B N 1
ATOM 4775 C CA . THR B 1 76 ? 167.259 141.920 169.431 1.00 64.97 76 THR B CA 1
ATOM 4776 C C . THR B 1 76 ? 167.704 140.986 170.548 1.00 64.97 76 THR B C 1
ATOM 4777 O O . THR B 1 76 ? 167.812 141.403 171.706 1.00 64.97 76 THR B O 1
ATOM 4781 N N . LEU B 1 77 ? 167.987 139.727 170.224 1.00 61.73 77 LEU B N 1
ATOM 4782 C CA . LEU B 1 77 ? 168.493 138.799 171.218 1.00 61.73 77 LEU B CA 1
ATOM 4783 C C . LEU B 1 77 ? 169.904 139.152 171.645 1.00 61.73 77 LEU B C 1
ATOM 4784 O O . LEU B 1 77 ? 170.214 139.081 172.837 1.00 61.73 77 LEU B O 1
ATOM 4789 N N . VAL B 1 78 ? 170.760 139.553 170.708 1.00 62.13 78 VAL B N 1
ATOM 4790 C CA . VAL B 1 78 ? 172.082 140.010 171.111 1.00 62.13 78 VAL B CA 1
ATOM 4791 C C . VAL B 1 78 ? 171.998 141.266 171.964 1.00 62.13 78 VAL B C 1
ATOM 4792 O O . VAL B 1 78 ? 172.787 141.422 172.900 1.00 62.13 78 VAL B O 1
ATOM 4796 N N . TYR B 1 79 ? 171.028 142.145 171.717 1.00 60.92 79 TYR B N 1
ATOM 4797 C CA . TYR B 1 79 ? 170.942 143.352 172.527 1.00 60.92 79 TYR B CA 1
ATOM 4798 C C . TYR B 1 79 ? 170.382 143.062 173.910 1.00 60.92 79 TYR B C 1
ATOM 4799 O O . TYR B 1 79 ? 170.833 143.652 174.893 1.00 60.92 79 TYR B O 1
ATOM 4808 N N . VAL B 1 80 ? 169.411 142.158 174.020 1.00 56.69 80 VAL B N 1
ATOM 4809 C CA . VAL B 1 80 ? 168.963 141.795 175.359 1.00 56.69 80 VAL B CA 1
ATOM 4810 C C . VAL B 1 80 ? 170.035 141.016 176.102 1.00 56.69 80 VAL B C 1
ATOM 4811 O O . VAL B 1 80 ? 170.112 141.112 177.329 1.00 56.69 80 VAL B O 1
ATOM 4815 N N . PHE B 1 81 ? 170.898 140.285 175.402 1.00 55.98 81 PHE B N 1
ATOM 4816 C CA . PHE B 1 81 ? 172.019 139.641 176.067 1.00 55.98 81 PHE B CA 1
ATOM 4817 C C . PHE B 1 81 ? 173.097 140.624 176.486 1.00 55.98 81 PHE B C 1
ATOM 4818 O O . PHE B 1 81 ? 173.784 140.378 177.479 1.00 55.98 81 PHE B O 1
ATOM 4826 N N . ILE B 1 82 ? 173.269 141.720 175.752 1.00 54.35 82 ILE B N 1
ATOM 4827 C CA . ILE B 1 82 ? 174.151 142.782 176.218 1.00 54.35 82 ILE B CA 1
ATOM 4828 C C . ILE B 1 82 ? 173.551 143.473 177.431 1.00 54.35 82 ILE B C 1
ATOM 4829 O O . ILE B 1 82 ? 174.262 143.828 178.375 1.00 54.35 82 ILE B O 1
ATOM 4834 N N . ILE B 1 83 ? 172.235 143.680 177.427 1.00 50.47 83 ILE B N 1
ATOM 4835 C CA . ILE B 1 83 ? 171.591 144.365 178.540 1.00 50.47 83 ILE B CA 1
ATOM 4836 C C . ILE B 1 83 ? 171.631 143.503 179.792 1.00 50.47 83 ILE B C 1
ATOM 4837 O O . ILE B 1 83 ? 171.821 144.012 180.898 1.00 50.47 83 ILE B O 1
ATOM 4842 N N . ILE B 1 84 ? 171.444 142.192 179.649 1.00 49.06 84 ILE B N 1
ATOM 4843 C CA . ILE B 1 84 ? 171.599 141.309 180.799 1.00 49.06 84 ILE B CA 1
ATOM 4844 C C . ILE B 1 84 ? 173.013 141.405 181.345 1.00 49.06 84 ILE B C 1
ATOM 4845 O O . ILE B 1 84 ? 173.222 141.517 182.558 1.00 49.06 84 ILE B O 1
ATOM 4850 N N . ASN B 1 85 ? 174.006 141.388 180.458 1.00 49.10 85 ASN B N 1
ATOM 4851 C CA . ASN B 1 85 ? 175.394 141.444 180.894 1.00 49.10 85 ASN B CA 1
ATOM 4852 C C . ASN B 1 85 ? 175.691 142.745 181.621 1.00 49.10 85 ASN B C 1
ATOM 4853 O O . ASN B 1 85 ? 176.403 142.752 182.629 1.00 49.10 85 ASN B O 1
ATOM 4858 N N . LEU B 1 86 ? 175.149 143.856 181.129 1.00 47.53 86 LEU B N 1
ATOM 4859 C CA . LEU B 1 86 ? 175.348 145.134 181.802 1.00 47.53 86 LEU B CA 1
ATOM 4860 C C . LEU B 1 86 ? 174.629 145.165 183.141 1.00 47.53 86 LEU B C 1
ATOM 4861 O O . LEU B 1 86 ? 175.259 145.354 184.186 1.00 47.53 86 LEU B O 1
ATOM 4866 N N . ALA B 1 87 ? 173.316 144.964 183.133 1.00 45.25 87 ALA B N 1
ATOM 4867 C CA . ALA B 1 87 ? 172.497 144.988 184.332 1.00 45.25 87 ALA B CA 1
ATOM 4868 C C . ALA B 1 87 ? 172.869 143.907 185.321 1.00 45.25 87 ALA B C 1
ATOM 4869 O O . ALA B 1 87 ? 172.272 143.841 186.394 1.00 45.25 87 ALA B O 1
ATOM 4871 N N . LEU B 1 88 ? 173.815 143.041 184.980 1.00 45.61 88 LEU B N 1
ATOM 4872 C CA . LEU B 1 88 ? 174.397 142.181 185.996 1.00 45.61 88 LEU B CA 1
ATOM 4873 C C . LEU B 1 88 ? 175.065 142.981 187.102 1.00 45.61 88 LEU B C 1
ATOM 4874 O O . LEU B 1 88 ? 175.199 142.475 188.219 1.00 45.61 88 LEU B O 1
ATOM 4879 N N . ALA B 1 89 ? 175.471 144.218 186.822 1.00 44.85 89 ALA B N 1
ATOM 4880 C CA . ALA B 1 89 ? 176.096 145.059 187.833 1.00 44.85 89 ALA B CA 1
ATOM 4881 C C . ALA B 1 89 ? 175.162 145.395 188.981 1.00 44.85 89 ALA B C 1
ATOM 4882 O O . ALA B 1 89 ? 175.634 145.879 190.013 1.00 44.85 89 ALA B O 1
ATOM 4884 N N . LEU B 1 90 ? 173.858 145.169 188.823 1.00 42.93 90 LEU B N 1
ATOM 4885 C CA . LEU B 1 90 ? 172.932 145.369 189.928 1.00 42.93 90 LEU B CA 1
ATOM 4886 C C . LEU B 1 90 ? 173.167 144.372 191.046 1.00 42.93 90 LEU B C 1
ATOM 4887 O O . LEU B 1 90 ? 172.707 144.596 192.168 1.00 42.93 90 LEU B O 1
ATOM 4892 N N . PHE B 1 91 ? 173.876 143.283 190.773 1.00 45.39 91 PHE B N 1
ATOM 4893 C CA . PHE B 1 91 ? 174.006 142.208 191.737 1.00 45.39 91 PHE B CA 1
ATOM 4894 C C . PHE B 1 91 ? 175.429 141.940 192.196 1.00 45.39 91 PHE B C 1
ATOM 4895 O O . PHE B 1 91 ? 175.607 141.253 193.204 1.00 45.39 91 PHE B O 1
ATOM 4903 N N . GLU B 1 92 ? 176.448 142.438 191.497 1.00 52.05 92 GLU B N 1
ATOM 4904 C CA . GLU B 1 92 ? 177.724 141.764 191.671 1.00 52.05 92 GLU B CA 1
ATOM 4905 C C . GLU B 1 92 ? 178.586 142.201 192.852 1.00 52.05 92 GLU B C 1
ATOM 4906 O O . GLU B 1 92 ? 178.546 141.558 193.905 1.00 52.05 92 GLU B O 1
ATOM 4912 N N . ASP B 1 93 ? 179.349 143.291 192.723 1.00 53.56 93 ASP B N 1
ATOM 4913 C CA . ASP B 1 93 ? 180.279 143.518 193.827 1.00 53.56 93 ASP B CA 1
ATOM 4914 C C . ASP B 1 93 ? 179.680 144.430 194.898 1.00 53.56 93 ASP B C 1
ATOM 4915 O O . ASP B 1 93 ? 179.532 143.992 196.043 1.00 53.56 93 ASP B O 1
ATOM 4920 N N . PRO B 1 94 ? 179.338 145.710 194.596 1.00 50.06 94 PRO B N 1
ATOM 4921 C CA . PRO B 1 94 ? 178.327 146.391 195.405 1.00 50.06 94 PRO B CA 1
ATOM 4922 C C . PRO B 1 94 ? 176.964 146.209 194.766 1.00 50.06 94 PRO B C 1
ATOM 4923 O O . PRO B 1 94 ? 176.756 146.640 193.629 1.00 50.06 94 PRO B O 1
ATOM 4927 N N . ALA B 1 95 ? 176.030 145.582 195.461 1.00 47.20 95 ALA B N 1
ATOM 4928 C CA . ALA B 1 95 ? 174.793 145.149 194.839 1.00 47.20 95 ALA B CA 1
ATOM 4929 C C . ALA B 1 95 ? 173.603 145.880 195.427 1.00 47.20 95 ALA B C 1
ATOM 4930 O O . ALA B 1 95 ? 173.545 146.122 196.636 1.00 47.20 95 ALA B O 1
ATOM 4932 N N . VAL B 1 96 ? 172.651 146.233 194.561 1.00 44.49 96 VAL B N 1
ATOM 4933 C CA . VAL B 1 96 ? 171.326 146.575 195.055 1.00 44.49 96 VAL B CA 1
ATOM 4934 C C . VAL B 1 96 ? 170.597 145.307 195.471 1.00 44.49 96 VAL B C 1
ATOM 4935 O O . VAL B 1 96 ? 169.795 145.320 196.411 1.00 44.49 96 VAL B O 1
ATOM 4939 N N . VAL B 1 97 ? 170.872 144.200 194.796 1.00 45.18 97 VAL B N 1
ATOM 4940 C CA . VAL B 1 97 ? 170.356 142.886 195.146 1.00 45.18 97 VAL B CA 1
ATOM 4941 C C . VAL B 1 97 ? 171.535 141.927 195.223 1.00 45.18 97 VAL B C 1
ATOM 4942 O O . VAL B 1 97 ? 172.053 141.483 194.201 1.00 45.18 97 VAL B O 1
ATOM 4946 N N . PRO B 1 98 ? 171.990 141.590 196.415 1.00 48.10 98 PRO B N 1
ATOM 4947 C CA . PRO B 1 98 ? 173.169 140.724 196.530 1.00 48.10 98 PRO B CA 1
ATOM 4948 C C . PRO B 1 98 ? 172.917 139.315 196.024 1.00 48.10 98 PRO B C 1
ATOM 4949 O O . PRO B 1 98 ? 172.092 138.583 196.578 1.00 48.10 98 PRO B O 1
ATOM 4953 N N . LEU B 1 99 ? 173.621 138.928 194.967 1.00 49.42 99 LEU B N 1
ATOM 4954 C CA . LEU B 1 99 ? 173.499 137.616 194.361 1.00 49.42 99 LEU B CA 1
ATOM 4955 C C . LEU B 1 99 ? 174.815 136.859 194.462 1.00 49.42 99 LEU B C 1
ATOM 4956 O O . LEU B 1 99 ? 175.879 137.443 194.231 1.00 49.42 99 LEU B O 1
ATOM 4961 N N . PRO B 1 100 ? 174.781 135.573 194.797 1.00 49.41 100 PRO B N 1
ATOM 4962 C CA . PRO B 1 100 ? 176.026 134.831 195.000 1.00 49.41 100 PRO B CA 1
ATOM 4963 C C . PRO B 1 100 ? 176.872 134.816 193.740 1.00 49.41 100 PRO B C 1
ATOM 4964 O O . PRO B 1 100 ? 176.366 134.822 192.618 1.00 49.41 100 PRO B O 1
ATOM 4968 N N . ILE B 1 101 ? 178.190 134.796 193.948 1.00 51.26 101 ILE B N 1
ATOM 4969 C CA . ILE B 1 101 ? 179.115 134.874 192.827 1.00 51.26 101 ILE B CA 1
ATOM 4970 C C . ILE B 1 101 ? 178.926 133.716 191.858 1.00 51.26 101 ILE B C 1
ATOM 4971 O O . ILE B 1 101 ? 179.035 133.909 190.643 1.00 51.26 101 ILE B O 1
ATOM 4976 N N . TRP B 1 102 ? 178.612 132.519 192.355 1.00 51.54 102 TRP B N 1
ATOM 4977 C CA . TRP B 1 102 ? 178.352 131.407 191.450 1.00 51.54 102 TRP B CA 1
ATOM 4978 C C . TRP B 1 102 ? 177.127 131.663 190.592 1.00 51.54 102 TRP B C 1
ATOM 4979 O O . TRP B 1 102 ? 177.020 131.117 189.491 1.00 51.54 102 TRP B O 1
ATOM 4990 N N . ALA B 1 103 ? 176.197 132.483 191.073 1.00 51.30 103 ALA B N 1
ATOM 4991 C CA . ALA B 1 103 ? 174.951 132.745 190.368 1.00 51.30 103 ALA B CA 1
ATOM 4992 C C . ALA B 1 103 ? 175.022 133.948 189.452 1.00 51.30 103 ALA B C 1
ATOM 4993 O O . ALA B 1 103 ? 174.351 133.964 188.418 1.00 51.30 103 ALA B O 1
ATOM 4995 N N . THR B 1 104 ? 175.798 134.962 189.808 1.00 50.78 104 THR B N 1
ATOM 4996 C CA . THR B 1 104 ? 176.014 136.094 188.925 1.00 50.78 104 THR B CA 1
ATOM 4997 C C . THR B 1 104 ? 177.221 135.900 188.028 1.00 50.78 104 THR B C 1
ATOM 4998 O O . THR B 1 104 ? 177.575 136.810 187.276 1.00 50.78 104 THR B O 1
ATOM 5002 N N . SER B 1 105 ? 177.875 134.743 188.108 1.00 51.76 105 SER B N 1
ATOM 5003 C CA . SER B 1 105 ? 178.843 134.343 187.104 1.00 51.76 105 SER B CA 1
ATOM 5004 C C . SER B 1 105 ? 178.250 133.418 186.059 1.00 51.76 105 SER B C 1
ATOM 5005 O O . SER B 1 105 ? 178.640 133.500 184.894 1.00 51.76 105 SER B O 1
ATOM 5008 N N . THR B 1 106 ? 177.300 132.566 186.435 1.00 51.06 106 THR B N 1
ATOM 5009 C CA . THR B 1 106 ? 176.654 131.701 185.461 1.00 51.06 106 THR B CA 1
ATOM 5010 C C . THR B 1 106 ? 175.604 132.423 184.633 1.00 51.06 106 THR B C 1
ATOM 5011 O O . THR B 1 106 ? 174.978 131.792 183.781 1.00 51.06 106 THR B O 1
ATOM 5015 N N . ILE B 1 107 ? 175.378 133.711 184.876 1.00 51.09 107 ILE B N 1
ATOM 5016 C CA . ILE B 1 107 ? 174.535 134.487 183.975 1.00 51.09 107 ILE B CA 1
ATOM 5017 C C . ILE B 1 107 ? 175.378 135.120 182.881 1.00 51.09 107 ILE B C 1
ATOM 5018 O O . ILE B 1 107 ? 175.056 135.038 181.692 1.00 51.09 107 ILE B O 1
ATOM 5023 N N . GLU B 1 108 ? 176.483 135.748 183.254 1.00 53.48 108 GLU B N 1
ATOM 5024 C CA . GLU B 1 108 ? 177.385 136.280 182.252 1.00 53.48 108 GLU B CA 1
ATOM 5025 C C . GLU B 1 108 ? 178.223 135.198 181.602 1.00 53.48 108 GLU B C 1
ATOM 5026 O O . GLU B 1 108 ? 178.941 135.484 180.646 1.00 53.48 108 GLU B O 1
ATOM 5032 N N . THR B 1 109 ? 178.153 133.963 182.088 1.00 52.39 109 THR B N 1
ATOM 5033 C CA . THR B 1 109 ? 178.714 132.881 181.295 1.00 52.39 109 THR B CA 1
ATOM 5034 C C . THR B 1 109 ? 177.842 132.603 180.084 1.00 52.39 109 THR B C 1
ATOM 5035 O O . THR B 1 109 ? 178.355 132.460 178.972 1.00 52.39 109 THR B O 1
ATOM 5039 N N . ILE B 1 110 ? 176.519 132.566 180.263 1.00 54.30 110 ILE B N 1
ATOM 5040 C CA . ILE B 1 110 ? 175.632 132.411 179.114 1.00 54.30 110 ILE B CA 1
ATOM 5041 C C . ILE B 1 110 ? 175.561 133.674 178.272 1.00 54.30 110 ILE B C 1
ATOM 5042 O O . ILE B 1 110 ? 175.338 133.580 177.059 1.00 54.30 110 ILE B O 1
ATOM 5047 N N . CYS B 1 111 ? 175.786 134.851 178.855 1.00 55.05 111 CYS B N 1
ATOM 5048 C CA . CYS B 1 111 ? 175.868 136.055 178.034 1.00 55.05 111 CYS B CA 1
ATOM 5049 C C . CYS B 1 111 ? 177.093 136.024 177.126 1.00 55.05 111 CYS B C 1
ATOM 5050 O O . CYS B 1 111 ? 176.988 136.271 175.917 1.00 55.05 111 CYS B O 1
ATOM 5053 N N . LEU B 1 112 ? 178.260 135.715 177.689 1.00 55.04 112 LEU B N 1
ATOM 5054 C CA . LEU B 1 112 ? 179.459 135.587 176.877 1.00 55.04 112 LEU B CA 1
ATOM 5055 C C . LEU B 1 112 ? 179.368 134.425 175.904 1.00 55.04 112 LEU B C 1
ATOM 5056 O O . LEU B 1 112 ? 179.931 134.507 174.812 1.00 55.04 112 LEU B O 1
ATOM 5061 N N . SER B 1 113 ? 178.659 133.354 176.254 1.00 57.19 113 SER B N 1
ATOM 5062 C CA . SER B 1 113 ? 178.422 132.287 175.297 1.00 57.19 113 SER B CA 1
ATOM 5063 C C . SER B 1 113 ? 177.495 132.714 174.172 1.00 57.19 113 SER B C 1
ATOM 5064 O O . SER B 1 113 ? 177.689 132.282 173.036 1.00 57.19 113 SER B O 1
ATOM 5067 N N . ALA B 1 114 ? 176.499 133.553 174.453 1.00 58.73 114 ALA B N 1
ATOM 5068 C CA . ALA B 1 114 ? 175.681 134.095 173.377 1.00 58.73 114 ALA B CA 1
ATOM 5069 C C . ALA B 1 114 ? 176.516 134.953 172.445 1.00 58.73 114 ALA B C 1
ATOM 5070 O O . ALA B 1 114 ? 176.378 134.865 171.221 1.00 58.73 114 ALA B O 1
ATOM 5072 N N . PHE B 1 115 ? 177.399 135.781 172.999 1.00 58.87 115 PHE B N 1
ATOM 5073 C CA . PHE B 1 115 ? 178.270 136.579 172.142 1.00 58.87 115 PHE B CA 1
ATOM 5074 C C . PHE B 1 115 ? 179.242 135.716 171.352 1.00 58.87 115 PHE B C 1
ATOM 5075 O O . PHE B 1 115 ? 179.508 136.005 170.183 1.00 58.87 115 PHE B O 1
ATOM 5083 N N . THR B 1 116 ? 179.767 134.654 171.959 1.00 61.25 116 THR B N 1
ATOM 5084 C CA . THR B 1 116 ? 180.653 133.746 171.240 1.00 61.25 116 THR B CA 1
ATOM 5085 C C . THR B 1 116 ? 179.923 133.046 170.102 1.00 61.25 116 THR B C 1
ATOM 5086 O O . THR B 1 116 ? 180.444 132.953 168.986 1.00 61.25 116 THR B O 1
ATOM 5090 N N . VAL B 1 117 ? 178.720 132.530 170.371 1.00 62.24 117 VAL B N 1
ATOM 5091 C CA . VAL B 1 117 ? 177.918 131.882 169.343 1.00 62.24 117 VAL B CA 1
ATOM 5092 C C . VAL B 1 117 ? 177.510 132.848 168.248 1.00 62.24 117 VAL B C 1
ATOM 5093 O O . VAL B 1 117 ? 177.431 132.448 167.077 1.00 62.24 117 VAL B O 1
ATOM 5097 N N . ARG B 1 118 ? 177.283 134.111 168.574 1.00 67.90 118 ARG B N 1
ATOM 5098 C CA . ARG B 1 118 ? 177.016 135.095 167.543 1.00 67.90 118 ARG B CA 1
ATOM 5099 C C . ARG B 1 118 ? 178.248 135.428 166.721 1.00 67.90 118 ARG B C 1
ATOM 5100 O O . ARG B 1 118 ? 178.134 135.607 165.507 1.00 67.90 118 ARG B O 1
ATOM 5108 N N . ILE B 1 119 ? 179.425 135.484 167.337 1.00 67.77 119 ILE B N 1
ATOM 5109 C CA . ILE B 1 119 ? 180.619 135.882 166.600 1.00 67.77 119 ILE B CA 1
ATOM 5110 C C . ILE B 1 119 ? 181.115 134.742 165.716 1.00 67.77 119 ILE B C 1
ATOM 5111 O O . ILE B 1 119 ? 181.592 134.968 164.600 1.00 67.77 119 ILE B O 1
ATOM 5116 N N . ILE B 1 120 ? 180.972 133.494 166.172 1.00 67.07 120 ILE B N 1
ATOM 5117 C CA . ILE B 1 120 ? 181.351 132.385 165.306 1.00 67.07 120 ILE B CA 1
ATOM 5118 C C . ILE B 1 120 ? 180.338 132.217 164.189 1.00 67.07 120 ILE B C 1
ATOM 5119 O O . ILE B 1 120 ? 180.698 131.831 163.075 1.00 67.07 120 ILE B O 1
ATOM 5124 N N . HIS B 1 121 ? 179.076 132.546 164.441 1.00 70.45 121 HIS B N 1
ATOM 5125 C CA . HIS B 1 121 ? 178.087 132.543 163.374 1.00 70.45 121 HIS B CA 1
ATOM 5126 C C . HIS B 1 121 ? 178.375 133.635 162.351 1.00 70.45 121 HIS B C 1
ATOM 5127 O O . HIS B 1 121 ? 178.279 133.395 161.142 1.00 70.45 121 HIS B O 1
ATOM 5134 N N . TYR B 1 122 ? 178.764 134.822 162.816 1.00 73.45 122 TYR B N 1
ATOM 5135 C CA . TYR B 1 122 ? 179.197 135.879 161.910 1.00 73.45 122 TYR B CA 1
ATOM 5136 C C . TYR B 1 122 ? 180.408 135.455 161.093 1.00 73.45 122 TYR B C 1
ATOM 5137 O O . TYR B 1 122 ? 180.470 135.728 159.891 1.00 73.45 122 TYR B O 1
ATOM 5146 N N . ALA B 1 123 ? 181.385 134.807 161.727 1.00 73.79 123 ALA B N 1
ATOM 5147 C CA . ALA B 1 123 ? 182.518 134.264 160.991 1.00 73.79 123 ALA B CA 1
ATOM 5148 C C . ALA B 1 123 ? 182.088 133.213 159.983 1.00 73.79 123 ALA B C 1
ATOM 5149 O O . ALA B 1 123 ? 182.748 133.049 158.955 1.00 73.79 123 ALA B O 1
ATOM 5151 N N . LYS B 1 124 ? 181.012 132.487 160.266 1.00 73.54 124 LYS B N 1
ATOM 5152 C CA . LYS B 1 124 ? 180.433 131.578 159.292 1.00 73.54 124 LYS B CA 1
ATOM 5153 C C . LYS B 1 124 ? 179.673 132.307 158.199 1.00 73.54 124 LYS B C 1
ATOM 5154 O O . LYS B 1 124 ? 179.389 131.708 157.158 1.00 73.54 124 LYS B O 1
ATOM 5160 N N . VAL B 1 125 ? 179.341 133.577 158.407 1.00 77.40 125 VAL B N 1
ATOM 5161 C CA . VAL B 1 125 ? 178.730 134.386 157.354 1.00 77.40 125 VAL B CA 1
ATOM 5162 C C . VAL B 1 125 ? 179.787 135.023 156.462 1.00 77.40 125 VAL B C 1
ATOM 5163 O O . VAL B 1 125 ? 179.777 134.841 155.243 1.00 77.40 125 VAL B O 1
ATOM 5167 N N . ILE B 1 126 ? 180.715 135.776 157.044 1.00 80.98 126 ILE B N 1
ATOM 5168 C CA . ILE B 1 126 ? 181.760 136.460 156.284 1.00 80.98 126 ILE B CA 1
ATOM 5169 C C . ILE B 1 126 ? 182.914 135.497 156.032 1.00 80.98 126 ILE B C 1
ATOM 5170 O O . ILE B 1 126 ? 183.350 134.808 156.964 1.00 80.98 126 ILE B O 1
ATOM 5175 N N . PRO B 1 127 ? 183.444 135.417 154.811 1.00 86.60 127 PRO B N 1
ATOM 5176 C CA . PRO B 1 127 ? 184.557 134.496 154.553 1.00 86.60 127 PRO B CA 1
ATOM 5177 C C . PRO B 1 127 ? 185.769 134.837 155.403 1.00 86.60 127 PRO B C 1
ATOM 5178 O O . PRO B 1 127 ? 185.896 135.944 155.929 1.00 86.60 127 PRO B O 1
ATOM 5182 N N . LYS B 1 128 ? 186.677 133.869 155.527 1.00 90.91 128 LYS B N 1
ATOM 5183 C CA . LYS B 1 128 ? 187.816 134.043 156.421 1.00 90.91 128 LYS B CA 1
ATOM 5184 C C . LYS B 1 128 ? 188.902 134.870 155.749 1.00 90.91 128 LYS B C 1
ATOM 5185 O O . LYS B 1 128 ? 190.074 134.483 155.736 1.00 90.91 128 LYS B O 1
ATOM 5191 N N . ASP B 1 129 ? 188.518 136.020 155.201 1.00 89.47 129 ASP B N 1
ATOM 5192 C CA . ASP B 1 129 ? 189.456 136.988 154.658 1.00 89.47 129 ASP B CA 1
ATOM 5193 C C . ASP B 1 129 ? 189.349 138.347 155.320 1.00 89.47 129 ASP B C 1
ATOM 5194 O O . ASP B 1 129 ? 190.368 138.897 155.738 1.00 89.47 129 ASP B O 1
ATOM 5199 N N . LYS B 1 130 ? 188.141 138.892 155.430 1.00 83.94 130 LYS B N 1
ATOM 5200 C CA . LYS B 1 130 ? 187.913 140.177 156.076 1.00 83.94 130 LYS B CA 1
ATOM 5201 C C . LYS B 1 130 ? 187.388 140.034 157.494 1.00 83.94 130 LYS B C 1
ATOM 5202 O O . LYS B 1 130 ? 187.271 141.033 158.208 1.00 83.94 130 LYS B O 1
ATOM 5208 N N . PHE B 1 131 ? 187.056 138.817 157.918 1.00 80.58 131 PHE B N 1
ATOM 5209 C CA . PHE B 1 131 ? 186.620 138.619 159.294 1.00 80.58 131 PHE B CA 1
ATOM 5210 C C . PHE B 1 131 ? 187.742 138.933 160.269 1.00 80.58 131 PHE B C 1
ATOM 5211 O O . PHE B 1 131 ? 187.499 139.418 161.379 1.00 80.58 131 PHE B O 1
ATOM 5219 N N . TRP B 1 132 ? 188.983 138.660 159.872 1.00 80.56 132 TRP B N 1
ATOM 5220 C CA . TRP B 1 132 ? 190.085 138.727 160.817 1.00 80.56 132 TRP B CA 1
ATOM 5221 C C . TRP B 1 132 ? 190.713 140.105 160.921 1.00 80.56 132 TRP B C 1
ATOM 5222 O O . TRP B 1 132 ? 191.400 140.369 161.911 1.00 80.56 132 TRP B O 1
ATOM 5233 N N . LYS B 1 133 ? 190.460 140.884 159.931 1.00 79.56 133 LYS B N 1
ATOM 5234 C CA . LYS B 1 133 ? 190.976 142.146 159.915 1.00 79.56 133 LYS B CA 1
ATOM 5235 C C . LYS B 1 133 ? 190.136 143.137 160.577 1.00 79.56 133 LYS B C 1
ATOM 5236 O O . LYS B 1 133 ? 190.655 144.089 160.992 1.00 79.56 133 LYS B O 1
ATOM 5242 N N . ASP B 1 134 ? 188.853 142.964 160.708 1.00 78.00 134 ASP B N 1
ATOM 5243 C CA . ASP B 1 134 ? 188.051 144.020 161.301 1.00 78.00 134 ASP B CA 1
ATOM 5244 C C . ASP B 1 134 ? 188.413 144.245 162.717 1.00 78.00 134 ASP B C 1
ATOM 5245 O O . ASP B 1 134 ? 188.631 143.350 163.392 1.00 78.00 134 ASP B O 1
ATOM 5250 N N . PRO B 1 135 ? 188.505 145.460 163.154 1.00 74.68 135 PRO B N 1
ATOM 5251 C CA . PRO B 1 135 ? 188.816 145.720 164.504 1.00 74.68 135 PRO B CA 1
ATOM 5252 C C . PRO B 1 135 ? 187.708 145.278 165.258 1.00 74.68 135 PRO B C 1
ATOM 5253 O O . PRO B 1 135 ? 187.990 144.671 166.234 1.00 74.68 135 PRO B O 1
ATOM 5257 N N . LYS B 1 136 ? 186.481 145.489 164.814 1.00 73.38 136 LYS B N 1
ATOM 5258 C CA . LYS B 1 136 ? 185.323 145.166 165.640 1.00 73.38 136 LYS B CA 1
ATOM 5259 C C . LYS B 1 136 ? 185.358 143.711 166.089 1.00 73.38 136 LYS B C 1
ATOM 5260 O O . LYS B 1 136 ? 185.017 143.403 167.235 1.00 73.38 136 LYS B O 1
ATOM 5266 N N . ASN B 1 137 ? 185.787 142.802 165.212 1.00 73.89 137 ASN B N 1
ATOM 5267 C CA . ASN B 1 137 ? 185.808 141.390 165.579 1.00 73.89 137 ASN B CA 1
ATOM 5268 C C . ASN B 1 137 ? 186.934 141.099 166.557 1.00 73.89 137 ASN B C 1
ATOM 5269 O O . ASN B 1 137 ? 186.745 140.357 167.529 1.00 73.89 137 ASN B O 1
ATOM 5274 N N . ILE B 1 138 ? 188.116 141.658 166.302 1.00 70.45 138 ILE B N 1
ATOM 5275 C CA . ILE B 1 138 ? 189.216 141.516 167.244 1.00 70.45 138 ILE B CA 1
ATOM 5276 C C . ILE B 1 138 ? 188.804 142.028 168.611 1.00 70.45 138 ILE B C 1
ATOM 5277 O O . ILE B 1 138 ? 189.008 141.357 169.625 1.00 70.45 138 ILE B O 1
ATOM 5282 N N . CYS B 1 139 ? 188.191 143.210 168.659 1.00 67.15 139 CYS B N 1
ATOM 5283 C CA . CYS B 1 139 ? 187.780 143.769 169.939 1.00 67.15 139 CYS B CA 1
ATOM 5284 C C . CYS B 1 139 ? 186.703 142.927 170.602 1.00 67.15 139 CYS B C 1
ATOM 5285 O O . CYS B 1 139 ? 186.699 142.790 171.827 1.00 67.15 139 CYS B O 1
ATOM 5288 N N . ILE B 1 140 ? 185.787 142.356 169.822 1.00 64.57 140 ILE B N 1
ATOM 5289 C CA . ILE B 1 140 ? 184.744 141.536 170.428 1.00 64.57 140 ILE B CA 1
ATOM 5290 C C . ILE B 1 140 ? 185.331 140.286 171.052 1.00 64.57 140 ILE B C 1
ATOM 5291 O O . ILE B 1 140 ? 185.034 139.974 172.212 1.00 64.57 140 ILE B O 1
ATOM 5296 N N . ILE B 1 141 ? 186.168 139.551 170.320 1.00 62.33 141 ILE B N 1
ATOM 5297 C CA . ILE B 1 141 ? 186.743 138.348 170.909 1.00 62.33 141 ILE B CA 1
ATOM 5298 C C . ILE B 1 141 ? 187.681 138.716 172.051 1.00 62.33 141 ILE B C 1
ATOM 5299 O O . ILE B 1 141 ? 187.808 137.970 173.024 1.00 62.33 141 ILE B O 1
ATOM 5304 N N . ILE B 1 142 ? 188.291 139.901 171.994 1.00 62.45 142 ILE B N 1
ATOM 5305 C CA . ILE B 1 142 ? 189.186 140.321 173.066 1.00 62.45 142 ILE B CA 1
ATOM 5306 C C . ILE B 1 142 ? 188.398 140.584 174.340 1.00 62.45 142 ILE B C 1
ATOM 5307 O O . ILE B 1 142 ? 188.762 140.109 175.418 1.00 62.45 142 ILE B O 1
ATOM 5312 N N . ILE B 1 143 ? 187.309 141.346 174.239 1.00 58.69 143 ILE B N 1
ATOM 5313 C CA . ILE B 1 143 ? 186.576 141.683 175.452 1.00 58.69 143 ILE B CA 1
ATOM 5314 C C . ILE B 1 143 ? 185.814 140.475 175.967 1.00 58.69 143 ILE B C 1
ATOM 5315 O O . ILE B 1 143 ? 185.635 140.328 177.179 1.00 58.69 143 ILE B O 1
ATOM 5320 N N . VAL B 1 144 ? 185.411 139.560 175.085 1.00 58.73 144 VAL B N 1
ATOM 5321 C CA . VAL B 1 144 ? 184.799 138.324 175.557 1.00 58.73 144 VAL B CA 1
ATOM 5322 C C . VAL B 1 144 ? 185.823 137.469 176.288 1.00 58.73 144 VAL B C 1
ATOM 5323 O O . VAL B 1 144 ? 185.549 136.943 177.373 1.00 58.73 144 VAL B O 1
ATOM 5327 N N . THR B 1 145 ? 187.024 137.327 175.722 1.00 58.73 145 THR B N 1
ATOM 5328 C CA . THR B 1 145 ? 188.061 136.538 176.375 1.00 58.73 145 THR B CA 1
ATOM 5329 C C . THR B 1 145 ? 188.469 137.154 177.702 1.00 58.73 145 THR B C 1
ATOM 5330 O O . THR B 1 145 ? 188.677 136.438 178.683 1.00 58.73 145 THR B O 1
ATOM 5334 N N . LEU B 1 146 ? 188.582 138.477 177.754 1.00 57.78 146 LEU B N 1
ATOM 5335 C CA . LEU B 1 146 ? 188.965 139.133 178.994 1.00 57.78 146 LEU B CA 1
ATOM 5336 C C . LEU B 1 146 ? 187.871 139.039 180.043 1.00 57.78 146 LEU B C 1
ATOM 5337 O O . LEU B 1 146 ? 188.172 138.789 181.212 1.00 57.78 146 LEU B O 1
ATOM 5342 N N . SER B 1 147 ? 186.607 139.228 179.660 1.00 56.33 147 SER B N 1
ATOM 5343 C CA . SER B 1 147 ? 185.529 139.037 180.616 1.00 56.33 147 SER B CA 1
ATOM 5344 C C . SER B 1 147 ? 185.502 137.612 181.137 1.00 56.33 147 SER B C 1
ATOM 5345 O O . SER B 1 147 ? 185.334 137.399 182.340 1.00 56.33 147 SER B O 1
ATOM 5348 N N . PHE B 1 148 ? 185.707 136.630 180.264 1.00 56.83 148 PHE B N 1
ATOM 5349 C CA . PHE B 1 148 ? 185.666 135.242 180.693 1.00 56.83 148 PHE B CA 1
ATOM 5350 C C . PHE B 1 148 ? 186.872 134.846 181.530 1.00 56.83 148 PHE B C 1
ATOM 5351 O O . PHE B 1 148 ? 186.745 133.980 182.400 1.00 56.83 148 PHE B O 1
ATOM 5359 N N . ILE B 1 149 ? 188.033 135.451 181.295 1.00 56.32 149 ILE B N 1
ATOM 5360 C CA . ILE B 1 149 ? 189.195 135.164 182.125 1.00 56.32 149 ILE B CA 1
ATOM 5361 C C . ILE B 1 149 ? 189.054 135.833 183.481 1.00 56.32 149 ILE B C 1
ATOM 5362 O O . ILE B 1 149 ? 189.363 135.240 184.518 1.00 56.32 149 ILE B O 1
ATOM 5367 N N . ASP B 1 150 ? 188.569 137.075 183.496 1.00 57.34 150 ASP B N 1
ATOM 5368 C CA . ASP B 1 150 ? 188.367 137.772 184.753 1.00 57.34 150 ASP B CA 1
ATOM 5369 C C . ASP B 1 150 ? 187.288 137.10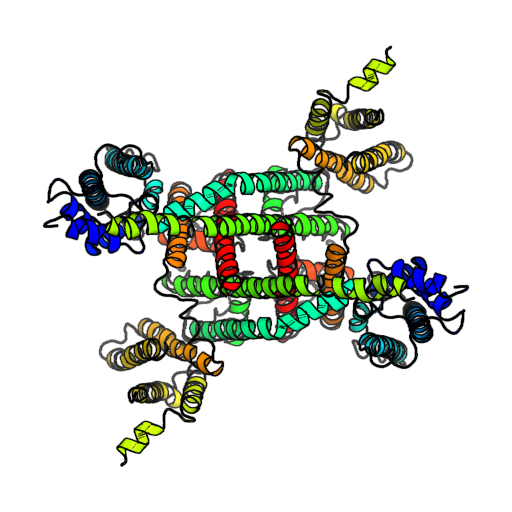5 185.587 1.00 57.34 150 ASP B C 1
ATOM 5370 O O . ASP B 1 150 ? 187.407 137.041 186.812 1.00 57.34 150 ASP B O 1
ATOM 5375 N N . MET B 1 151 ? 186.252 136.567 184.942 1.00 56.64 151 MET B N 1
ATOM 5376 C CA . MET B 1 151 ? 185.178 135.914 185.679 1.00 56.64 151 MET B CA 1
ATOM 5377 C C . MET B 1 151 ? 185.685 134.706 186.451 1.00 56.64 151 MET B C 1
ATOM 5378 O O . MET B 1 151 ? 185.215 134.429 187.559 1.00 56.64 151 MET B O 1
ATOM 5383 N N . VAL B 1 152 ? 186.650 133.977 185.891 1.00 54.31 152 VAL B N 1
ATOM 5384 C CA . VAL B 1 152 ? 187.131 132.782 186.570 1.00 54.31 152 VAL B CA 1
ATOM 5385 C C . VAL B 1 152 ? 188.300 133.107 187.494 1.00 54.31 152 VAL B C 1
ATOM 5386 O O . VAL B 1 152 ? 188.493 132.433 188.511 1.00 54.31 152 VAL B O 1
ATOM 5390 N N . ILE B 1 153 ? 189.078 134.149 187.196 1.00 54.34 153 ILE B N 1
ATOM 5391 C CA . ILE B 1 153 ? 190.137 134.580 188.103 1.00 54.34 153 ILE B CA 1
ATOM 5392 C C . ILE B 1 153 ? 189.482 135.268 189.293 1.00 54.34 153 ILE B C 1
ATOM 5393 O O . ILE B 1 153 ? 190.111 135.477 190.336 1.00 54.34 153 ILE B O 1
ATOM 5398 N N . TYR B 1 154 ? 188.199 135.586 189.166 1.00 54.06 154 TYR B N 1
ATOM 5399 C CA . TYR B 1 154 ? 187.369 135.938 190.311 1.00 54.06 154 TYR B CA 1
ATOM 5400 C C . TYR B 1 154 ? 186.857 134.665 190.968 1.00 54.06 154 TYR B C 1
ATOM 5401 O O . TYR B 1 154 ? 185.854 134.647 191.682 1.00 54.06 154 TYR B O 1
ATOM 5410 N N . GLY B 1 155 ? 187.555 133.567 190.697 1.00 56.80 155 GLY B N 1
ATOM 5411 C CA . GLY B 1 155 ? 187.493 132.380 191.519 1.00 56.80 155 GLY B CA 1
ATOM 5412 C C . GLY B 1 155 ? 188.364 132.642 192.724 1.00 56.80 155 GLY B C 1
ATOM 5413 O O . GLY B 1 155 ? 189.515 132.201 192.784 1.00 56.80 155 GLY B O 1
ATOM 5414 N N . ALA B 1 156 ? 187.802 133.379 193.686 1.00 67.87 156 ALA B N 1
ATOM 5415 C CA . ALA B 1 156 ? 188.509 134.115 194.731 1.00 67.87 156 ALA B CA 1
ATOM 5416 C C . ALA B 1 156 ? 189.677 133.362 195.352 1.00 67.87 156 ALA B C 1
ATOM 5417 O O . ALA B 1 156 ? 190.592 133.994 195.890 1.00 67.87 156 ALA B O 1
ATOM 5419 N N . LEU B 1 157 ? 189.649 132.026 195.306 1.00 71.48 157 LEU B N 1
ATOM 5420 C CA . LEU B 1 157 ? 190.713 131.198 195.868 1.00 71.48 157 LEU B CA 1
ATOM 5421 C C . LEU B 1 157 ? 190.823 131.419 197.369 1.00 71.48 157 LEU B C 1
ATOM 5422 O O . LEU B 1 157 ? 191.838 131.924 197.859 1.00 71.48 157 LEU B O 1
ATOM 5427 N N . LYS B 1 158 ? 189.762 131.071 198.091 1.00 74.85 158 LYS B N 1
ATOM 5428 C CA . LYS B 1 158 ? 189.709 131.156 199.549 1.00 74.85 158 LYS B CA 1
ATOM 5429 C C . LYS B 1 158 ? 189.812 132.604 200.025 1.00 74.85 158 LYS B C 1
ATOM 5430 O O . LYS B 1 158 ? 190.735 132.996 200.741 1.00 74.85 158 LYS B O 1
ATOM 5436 N N . ALA B 1 159 ? 188.836 133.401 199.595 1.00 73.78 159 ALA B N 1
ATOM 5437 C CA . ALA B 1 159 ? 188.605 134.747 200.116 1.00 73.78 159 ALA B CA 1
ATOM 5438 C C . ALA B 1 159 ? 189.795 135.676 199.903 1.00 73.78 159 ALA B C 1
ATOM 5439 O O . ALA B 1 159 ? 189.954 136.663 200.627 1.00 73.78 159 ALA B O 1
ATOM 5441 N N . THR B 1 160 ? 190.641 135.394 198.912 1.00 72.60 160 THR B N 1
ATOM 5442 C CA . THR B 1 160 ? 191.733 136.297 198.554 1.00 72.60 160 THR B CA 1
ATOM 5443 C C . THR B 1 160 ? 191.141 137.437 197.728 1.00 72.60 160 THR B C 1
ATOM 5444 O O . THR B 1 160 ? 191.484 137.660 196.566 1.00 72.60 160 THR B O 1
ATOM 5448 N N . GLY B 1 161 ? 190.235 138.185 198.362 1.00 73.42 161 GLY B N 1
ATOM 5449 C CA . GLY B 1 161 ? 189.383 139.116 197.647 1.00 73.42 161 GLY B CA 1
ATOM 5450 C C . GLY B 1 161 ? 190.099 140.309 197.056 1.00 73.42 161 GLY B C 1
ATOM 5451 O O . GLY B 1 161 ? 189.510 141.025 196.242 1.00 73.42 161 GLY B O 1
ATOM 5452 N N . HIS B 1 162 ? 191.337 140.560 197.470 1.00 80.69 162 HIS B N 1
ATOM 5453 C CA . HIS B 1 162 ? 192.177 141.617 196.909 1.00 80.69 162 HIS B CA 1
ATOM 5454 C C . HIS B 1 162 ? 191.533 143.001 196.998 1.00 80.69 162 HIS B C 1
ATOM 5455 O O . HIS B 1 162 ? 191.918 143.910 196.255 1.00 80.69 162 HIS B O 1
ATOM 5462 N N . TYR B 1 163 ? 190.566 143.166 197.905 1.00 79.67 163 TYR B N 1
ATOM 5463 C CA . TYR B 1 163 ? 189.807 144.398 198.126 1.00 79.67 163 TYR B CA 1
ATOM 5464 C C . TYR B 1 163 ? 189.510 145.148 196.830 1.00 79.67 163 TYR B C 1
ATOM 5465 O O . TYR B 1 163 ? 189.703 146.362 196.736 1.00 79.67 163 TYR B O 1
ATOM 5474 N N . GLY B 1 164 ? 189.002 144.425 195.838 1.00 73.68 164 GLY B N 1
ATOM 5475 C CA . GLY B 1 164 ? 188.545 144.994 194.584 1.00 73.68 164 GLY B CA 1
ATOM 5476 C C . GLY B 1 164 ? 189.099 144.281 193.368 1.00 73.68 164 GLY B C 1
ATOM 5477 O O . GLY B 1 164 ? 190.306 144.280 193.112 1.00 73.68 164 GLY B O 1
ATOM 5478 N N . ILE B 1 165 ? 188.188 143.683 192.601 1.00 63.91 165 ILE B N 1
ATOM 5479 C CA . ILE B 1 165 ? 188.490 142.831 191.457 1.00 63.91 165 ILE B CA 1
ATOM 5480 C C . ILE B 1 165 ? 187.481 143.183 190.373 1.00 63.91 165 ILE B C 1
ATOM 5481 O O . ILE B 1 165 ? 186.811 144.216 190.458 1.00 63.91 165 ILE B O 1
ATOM 5486 N N . ARG B 1 166 ? 187.402 142.356 189.331 1.00 56.03 166 ARG B N 1
ATOM 5487 C CA . ARG B 1 166 ? 186.473 142.547 188.219 1.00 56.03 166 ARG B CA 1
ATOM 5488 C C . ARG B 1 166 ? 186.865 143.776 187.405 1.00 56.03 166 ARG B C 1
ATOM 5489 O O . ARG B 1 166 ? 186.092 144.713 187.211 1.00 56.03 166 ARG B O 1
ATOM 5497 N N . TRP B 1 167 ? 188.100 143.747 186.933 1.00 58.63 167 TRP B N 1
ATOM 5498 C CA . TRP B 1 167 ? 188.641 144.779 186.071 1.00 58.63 167 TRP B CA 1
ATOM 5499 C C . TRP B 1 167 ? 188.077 144.722 184.664 1.00 58.63 167 TRP B C 1
ATOM 5500 O O . TRP B 1 167 ? 188.473 145.533 183.824 1.00 58.63 167 TRP B O 1
ATOM 5511 N N . SER B 1 168 ? 187.168 143.791 184.388 1.00 55.02 168 SER B N 1
ATOM 5512 C CA . SER B 1 168 ? 186.597 143.626 183.060 1.00 55.02 168 SER B CA 1
ATOM 5513 C C . SER B 1 168 ? 185.179 144.158 182.966 1.00 55.02 168 SER B C 1
ATOM 5514 O O . SER B 1 168 ? 184.609 144.176 181.874 1.00 55.02 168 SER B O 1
ATOM 5517 N N . ARG B 1 169 ? 184.594 144.590 184.080 1.00 49.56 169 ARG B N 1
ATOM 5518 C CA . ARG B 1 169 ? 183.273 145.193 184.037 1.00 49.56 169 ARG B CA 1
ATOM 5519 C C . ARG B 1 169 ? 183.245 146.480 183.238 1.00 49.56 169 ARG B C 1
ATOM 5520 O O . ARG B 1 169 ? 182.179 146.872 182.760 1.00 49.56 169 ARG B O 1
ATOM 5528 N N . VAL B 1 170 ? 184.387 147.145 183.077 1.00 50.58 170 VAL B N 1
ATOM 5529 C CA . VAL B 1 170 ? 184.427 148.339 182.250 1.00 50.58 170 VAL B CA 1
ATOM 5530 C C . VAL B 1 170 ? 184.393 147.993 180.771 1.00 50.58 170 VAL B C 1
ATOM 5531 O O . VAL B 1 170 ? 184.118 148.868 179.944 1.00 50.58 170 VAL B O 1
ATOM 5535 N N . LEU B 1 171 ? 184.663 146.740 180.413 1.00 50.96 171 LEU B N 1
ATOM 5536 C CA . LEU B 1 171 ? 184.604 146.283 179.034 1.00 50.96 171 LEU B CA 1
ATOM 5537 C C . LEU B 1 171 ? 183.212 145.829 178.628 1.00 50.96 171 LEU B C 1
ATOM 5538 O O . LEU B 1 171 ? 182.971 145.596 177.443 1.00 50.96 171 LEU B O 1
ATOM 5543 N N . ARG B 1 172 ? 182.303 145.693 179.578 1.00 48.83 172 ARG B N 1
ATOM 5544 C CA . ARG B 1 172 ? 180.941 145.275 179.284 1.00 48.83 172 ARG B CA 1
ATOM 5545 C C . ARG B 1 172 ? 180.236 146.244 178.340 1.00 48.83 172 ARG B C 1
ATOM 5546 O O . ARG B 1 172 ? 179.669 145.800 177.336 1.00 48.83 172 ARG B O 1
ATOM 5554 N N . PRO B 1 173 ? 180.230 147.551 178.598 1.00 52.66 173 PRO B N 1
ATOM 5555 C CA . PRO B 1 173 ? 179.540 148.464 177.683 1.00 52.66 173 PRO B CA 1
ATOM 5556 C C . PRO B 1 173 ? 180.237 148.657 176.349 1.00 52.66 173 PRO B C 1
ATOM 5557 O O . PRO B 1 173 ? 179.704 149.374 175.498 1.00 52.66 173 PRO B O 1
ATOM 5561 N N . LEU B 1 174 ? 181.405 148.051 176.145 1.00 54.44 174 LEU B N 1
ATOM 5562 C CA . LEU B 1 174 ? 182.064 148.121 174.851 1.00 54.44 174 LEU B CA 1
ATOM 5563 C C . LEU B 1 174 ? 181.518 147.095 173.875 1.00 54.44 174 LEU B C 1
ATOM 5564 O O . LEU B 1 174 ? 181.700 147.254 172.666 1.00 54.44 174 LEU B O 1
ATOM 5569 N N . LEU B 1 175 ? 180.879 146.036 174.372 1.00 56.66 175 LEU B N 1
ATOM 5570 C CA . LEU B 1 175 ? 180.073 145.193 173.502 1.00 56.66 175 LEU B CA 1
ATOM 5571 C C . LEU B 1 175 ? 178.973 146.002 172.845 1.00 56.66 175 LEU B C 1
ATOM 5572 O O . LEU B 1 175 ? 178.649 145.785 171.675 1.00 56.66 175 LEU B O 1
ATOM 5577 N N . LEU B 1 176 ? 178.396 146.948 173.583 1.00 59.74 176 LEU B N 1
ATOM 5578 C CA . LEU B 1 176 ? 177.348 147.800 173.041 1.00 59.74 176 LEU B CA 1
ATOM 5579 C C . LEU B 1 176 ? 177.831 148.573 171.827 1.00 59.74 176 LEU B C 1
ATOM 5580 O O . LEU B 1 176 ? 177.019 148.980 170.990 1.00 59.74 176 LEU B O 1
ATOM 5585 N N . VAL B 1 177 ? 179.137 148.779 171.710 1.00 64.90 177 VAL B N 1
ATOM 5586 C CA . VAL B 1 177 ? 179.711 149.561 170.624 1.00 64.90 177 VAL B CA 1
ATOM 5587 C C . VAL B 1 177 ? 180.191 148.634 169.521 1.00 64.90 177 VAL B C 1
ATOM 5588 O O . VAL B 1 177 ? 179.790 148.765 168.362 1.00 64.90 177 VAL B O 1
ATOM 5592 N N . ASN B 1 178 ? 181.042 147.683 169.876 1.00 67.83 178 ASN B N 1
ATOM 5593 C CA . ASN B 1 178 ? 181.764 146.898 168.891 1.00 67.83 178 ASN B CA 1
ATOM 5594 C C . ASN B 1 178 ? 181.002 145.664 168.438 1.00 67.83 178 ASN B C 1
ATOM 5595 O O . ASN B 1 178 ? 181.590 144.793 167.794 1.00 67.83 178 ASN B O 1
ATOM 5600 N N . VAL B 1 179 ? 179.714 145.573 168.747 1.00 70.48 179 VAL B N 1
ATOM 5601 C CA . VAL B 1 179 ? 178.895 144.503 168.197 1.00 70.48 179 VAL B CA 1
ATOM 5602 C C . VAL B 1 179 ? 178.544 144.831 166.750 1.00 70.48 179 VAL B C 1
ATOM 5603 O O . VAL B 1 179 ? 178.631 145.978 166.306 1.00 70.48 179 VAL B O 1
ATOM 5607 N N . THR B 1 180 ? 178.149 143.801 166.002 1.00 74.31 180 THR B N 1
ATOM 5608 C CA . THR B 1 180 ? 177.880 143.973 164.580 1.00 74.31 180 THR B CA 1
ATOM 5609 C C . THR B 1 180 ? 176.712 144.907 164.301 1.00 74.31 180 THR B C 1
ATOM 5610 O O . THR B 1 180 ? 176.693 145.547 163.245 1.00 74.31 180 THR B O 1
ATOM 5614 N N . GLU B 1 181 ? 175.749 145.000 165.208 1.00 73.85 181 GLU B N 1
ATOM 5615 C CA . GLU B 1 181 ? 174.621 145.903 165.050 1.00 73.85 181 GLU B CA 1
ATOM 5616 C C . GLU B 1 181 ? 174.923 147.302 165.557 1.00 73.85 181 GLU B C 1
ATOM 5617 O O . GLU B 1 181 ? 174.055 148.176 165.480 1.00 73.85 181 GLU B O 1
ATOM 5623 N N . GLY B 1 182 ? 176.125 147.530 166.074 1.00 76.44 182 GLY B N 1
ATOM 5624 C CA . GLY B 1 182 ? 176.487 148.830 166.595 1.00 76.44 182 GLY B CA 1
ATOM 5625 C C . GLY B 1 182 ? 177.051 149.757 165.542 1.00 76.44 182 GLY B C 1
ATOM 5626 O O . GLY B 1 182 ? 177.685 150.763 165.873 1.00 76.44 182 GLY B O 1
ATOM 5627 N N . ARG B 1 183 ? 176.824 149.432 164.266 1.00 79.82 183 ARG B N 1
ATOM 5628 C CA . ARG B 1 183 ? 177.249 150.313 163.185 1.00 79.82 183 ARG B CA 1
ATOM 5629 C C . ARG B 1 183 ? 176.706 151.722 163.349 1.00 79.82 183 ARG B C 1
ATOM 5630 O O . ARG B 1 183 ? 177.331 152.671 162.871 1.00 79.82 183 ARG B O 1
ATOM 5638 N N . GLN B 1 184 ? 175.561 151.880 164.004 1.00 77.72 184 GLN B N 1
ATOM 5639 C CA . GLN B 1 184 ? 175.046 153.206 164.294 1.00 77.72 184 GLN B CA 1
ATOM 5640 C C . GLN B 1 184 ? 175.787 153.883 165.435 1.00 77.72 184 GLN B C 1
ATOM 5641 O O . GLN B 1 184 ? 175.640 155.095 165.617 1.00 77.72 184 GLN B O 1
ATOM 5647 N N . LEU B 1 185 ? 176.587 153.143 166.198 1.00 72.95 185 LEU B N 1
ATOM 5648 C CA . LEU B 1 185 ? 177.331 153.699 167.319 1.00 72.95 185 LEU B CA 1
ATOM 5649 C C . LEU B 1 185 ? 178.827 153.759 167.060 1.00 72.95 185 LEU B C 1
ATOM 5650 O O . LEU B 1 185 ? 179.431 154.822 167.210 1.00 72.95 185 LEU B O 1
ATOM 5655 N N . ARG B 1 186 ? 179.447 152.643 166.672 1.00 74.97 186 ARG B N 1
ATOM 5656 C CA . ARG B 1 186 ? 180.872 152.677 166.369 1.00 74.97 186 ARG B CA 1
ATOM 5657 C C . ARG B 1 186 ? 181.198 153.621 165.225 1.00 74.97 186 ARG B C 1
ATOM 5658 O O . ARG B 1 186 ? 182.360 154.012 165.081 1.00 74.97 186 ARG B O 1
ATOM 5666 N N . ARG B 1 187 ? 180.212 153.992 164.412 1.00 76.73 187 ARG B N 1
ATOM 5667 C CA . ARG B 1 187 ? 180.397 155.118 163.509 1.00 76.73 187 ARG B CA 1
ATOM 5668 C C . ARG B 1 187 ? 180.365 156.434 164.272 1.00 76.73 187 ARG B C 1
ATOM 5669 O O . ARG B 1 187 ? 181.207 157.307 164.042 1.00 76.73 187 ARG B O 1
ATOM 5677 N N . ALA B 1 188 ? 179.415 156.585 165.195 1.00 72.68 188 ALA B N 1
ATOM 5678 C CA . ALA B 1 188 ? 179.367 157.774 166.033 1.00 72.68 188 ALA B CA 1
ATOM 5679 C C . ALA B 1 188 ? 180.507 157.826 167.038 1.00 72.68 188 ALA B C 1
ATOM 5680 O O . ALA B 1 188 ? 180.632 158.823 167.755 1.00 72.68 188 ALA B O 1
ATOM 5682 N N . PHE B 1 189 ? 181.323 156.776 167.122 1.00 71.03 189 PHE B N 1
ATOM 5683 C CA . PHE B 1 189 ? 182.548 156.846 167.907 1.00 71.03 189 PHE B CA 1
ATOM 5684 C C . PHE B 1 189 ? 183.724 157.312 167.067 1.00 71.03 189 PHE B C 1
ATOM 5685 O O . PHE B 1 189 ? 184.633 157.960 167.591 1.00 71.03 189 PHE B O 1
ATOM 5693 N N . ARG B 1 190 ? 183.736 156.988 165.775 1.00 72.79 190 ARG B N 1
ATOM 5694 C CA . ARG B 1 190 ? 184.727 157.584 164.895 1.00 72.79 190 ARG B CA 1
ATOM 5695 C C . ARG B 1 190 ? 184.561 159.090 164.805 1.00 72.79 190 ARG B C 1
ATOM 5696 O O . ARG B 1 190 ? 185.548 159.798 164.589 1.00 72.79 190 ARG B O 1
ATOM 5704 N N . SER B 1 191 ? 183.338 159.596 164.977 1.00 70.56 191 SER B N 1
ATOM 5705 C CA . SER B 1 191 ? 183.138 161.039 165.011 1.00 70.56 191 SER B CA 1
ATOM 5706 C C . SER B 1 191 ? 183.906 161.672 166.159 1.00 70.56 191 SER B C 1
ATOM 5707 O O . SER B 1 191 ? 184.451 162.772 166.016 1.00 70.56 191 SER B O 1
ATOM 5710 N N . ILE B 1 192 ? 183.970 160.997 167.304 1.00 68.37 192 ILE B N 1
ATOM 5711 C CA . ILE B 1 192 ? 184.733 161.526 168.425 1.00 68.37 192 ILE B CA 1
ATOM 5712 C C . ILE B 1 192 ? 186.220 161.231 168.273 1.00 68.37 192 ILE B C 1
ATOM 5713 O O . ILE B 1 192 ? 187.054 162.045 168.678 1.00 68.37 192 ILE B O 1
ATOM 5718 N N . ARG B 1 193 ? 186.570 160.084 167.696 1.00 68.52 193 ARG B N 1
ATOM 5719 C CA . ARG B 1 193 ? 187.966 159.795 167.402 1.00 68.52 193 ARG B CA 1
ATOM 5720 C C . ARG B 1 193 ? 188.570 160.817 166.454 1.00 68.52 193 ARG B C 1
ATOM 5721 O O . ARG B 1 193 ? 189.776 161.069 166.521 1.00 68.52 193 ARG B O 1
ATOM 5729 N N . ASN B 1 194 ? 187.762 161.406 165.575 1.00 67.83 194 ASN B N 1
ATOM 5730 C CA . ASN B 1 194 ? 188.247 162.471 164.712 1.00 67.83 194 ASN B CA 1
ATOM 5731 C C . ASN B 1 194 ? 188.265 163.820 165.412 1.00 67.83 194 ASN B C 1
ATOM 5732 O O . ASN B 1 194 ? 189.069 164.681 165.046 1.00 67.83 194 ASN B O 1
ATOM 5737 N N . ALA B 1 195 ? 187.405 164.021 166.406 1.00 64.15 195 ALA B N 1
ATOM 5738 C CA . ALA B 1 195 ? 187.357 165.296 167.103 1.00 64.15 195 ALA B CA 1
ATOM 5739 C C . ALA B 1 195 ? 188.478 165.453 168.115 1.00 64.15 195 ALA B C 1
ATOM 5740 O O . ALA B 1 195 ? 188.724 166.572 168.572 1.00 64.15 195 ALA B O 1
ATOM 5742 N N . LEU B 1 196 ? 189.160 164.370 168.473 1.00 63.41 196 LEU B N 1
ATOM 5743 C CA . LEU B 1 196 ? 190.174 164.462 169.519 1.00 63.41 196 LEU B CA 1
ATOM 5744 C C . LEU B 1 196 ? 191.411 165.248 169.102 1.00 63.41 196 LEU B C 1
ATOM 5745 O O . LEU B 1 196 ? 191.869 166.078 169.904 1.00 63.41 196 LEU B O 1
ATOM 5750 N N . PRO B 1 197 ? 191.997 165.064 167.913 1.00 65.70 197 PRO B N 1
ATOM 5751 C CA . PRO B 1 197 ? 193.133 165.917 167.532 1.00 65.70 197 PRO B CA 1
ATOM 5752 C C . PRO B 1 197 ? 192.803 167.398 167.498 1.00 65.70 197 PRO B C 1
ATOM 5753 O O . PRO B 1 197 ? 193.715 168.210 167.309 1.00 65.70 197 PRO B O 1
ATOM 5757 N N . GLN B 1 198 ? 191.539 167.772 167.666 1.00 64.85 198 GLN B N 1
ATOM 5758 C CA . GLN B 1 198 ? 191.144 169.166 167.788 1.00 64.85 198 GLN B CA 1
ATOM 5759 C C . GLN B 1 198 ? 190.640 169.512 169.177 1.00 64.85 198 GLN B C 1
ATOM 5760 O O . GLN B 1 198 ? 190.941 170.597 169.684 1.00 64.85 198 GLN B O 1
ATOM 5766 N N . ILE B 1 199 ? 189.893 168.611 169.810 1.00 63.41 199 ILE B N 1
ATOM 5767 C CA . ILE B 1 199 ? 189.431 168.862 171.168 1.00 63.41 199 ILE B CA 1
ATOM 5768 C C . ILE B 1 199 ? 190.614 168.954 172.116 1.00 63.41 199 ILE B C 1
ATOM 5769 O O . ILE B 1 199 ? 190.657 169.824 172.987 1.00 63.41 199 ILE B O 1
ATOM 5774 N N . SER B 1 200 ? 191.603 168.076 171.954 1.00 64.10 200 SER B N 1
ATOM 5775 C CA . SER B 1 200 ? 192.824 168.198 172.738 1.00 64.10 200 SER B CA 1
ATOM 5776 C C . SER B 1 200 ? 193.661 169.388 172.300 1.00 64.10 200 SER B C 1
ATOM 5777 O O . SER B 1 200 ? 194.290 170.031 173.144 1.00 64.10 200 SER B O 1
ATOM 5780 N N . TYR B 1 201 ? 193.677 169.684 171.001 1.00 72.42 201 TYR B N 1
ATOM 5781 C CA . TYR B 1 201 ? 194.325 170.887 170.494 1.00 72.42 201 TYR B CA 1
ATOM 5782 C C . TYR B 1 201 ? 193.839 172.129 171.230 1.00 72.42 201 TYR B C 1
ATOM 5783 O O . TYR B 1 201 ? 194.635 173.024 171.526 1.00 72.42 201 TYR B O 1
ATOM 5792 N N . VAL B 1 202 ? 192.549 172.192 171.541 1.00 62.10 202 VAL B N 1
ATOM 5793 C CA . VAL B 1 202 ? 191.963 173.326 172.247 1.00 62.10 202 VAL B CA 1
ATOM 5794 C C . VAL B 1 202 ? 192.084 173.174 173.758 1.00 62.10 202 VAL B C 1
ATOM 5795 O O . VAL B 1 202 ? 192.293 174.155 174.471 1.00 62.10 202 VAL B O 1
ATOM 5799 N N . PHE B 1 203 ? 191.958 171.952 174.265 1.00 57.64 203 PHE B N 1
ATOM 5800 C CA . PHE B 1 203 ? 192.030 171.735 175.699 1.00 57.64 203 PHE B CA 1
ATOM 5801 C C . PHE B 1 203 ? 193.425 171.996 176.229 1.00 57.64 203 PHE B C 1
ATOM 5802 O O . PHE B 1 203 ? 193.581 172.348 177.398 1.00 57.64 203 PHE B O 1
ATOM 5810 N N . PHE B 1 204 ? 194.451 171.835 175.396 1.00 60.99 204 PHE B N 1
ATOM 5811 C CA . PHE B 1 204 ? 195.785 172.222 175.829 1.00 60.99 204 PHE B CA 1
ATOM 5812 C C . PHE B 1 204 ? 195.853 173.716 176.100 1.00 60.99 204 PHE B C 1
ATOM 5813 O O . PHE B 1 204 ? 196.359 174.140 177.142 1.00 60.99 204 PHE B O 1
ATOM 5821 N N . LEU B 1 205 ? 195.335 174.528 175.176 1.00 58.56 205 LEU B N 1
ATOM 5822 C CA . LEU B 1 205 ? 195.280 175.967 175.399 1.00 58.56 205 LEU B CA 1
ATOM 5823 C C . LEU B 1 205 ? 194.428 176.302 176.612 1.00 58.56 205 LEU B C 1
ATOM 5824 O O . LEU B 1 205 ? 194.755 177.211 177.379 1.00 58.56 205 LEU B O 1
ATOM 5829 N N . PHE B 1 206 ? 193.327 175.578 176.800 1.00 53.65 206 PHE B N 1
ATOM 5830 C CA . PHE B 1 206 ? 192.447 175.867 177.925 1.00 53.65 206 PHE B CA 1
ATOM 5831 C C . PHE B 1 206 ? 193.124 175.560 179.252 1.00 53.65 206 PHE B C 1
ATOM 5832 O O . PHE B 1 206 ? 193.069 176.367 180.186 1.00 53.65 206 PHE B O 1
ATOM 5840 N N . MET B 1 207 ? 193.763 174.398 179.357 1.00 51.77 207 MET B N 1
ATOM 5841 C CA . MET B 1 207 ? 194.461 174.061 180.588 1.00 51.77 207 MET B CA 1
ATOM 5842 C C . MET B 1 207 ? 195.669 174.956 180.797 1.00 51.77 207 MET B C 1
ATOM 5843 O O . MET B 1 207 ? 196.024 175.248 181.939 1.00 51.77 207 MET B O 1
ATOM 5848 N N . PHE B 1 208 ? 196.295 175.427 179.719 1.00 52.17 208 PHE B N 1
ATOM 5849 C CA . PHE B 1 208 ? 197.358 176.408 179.883 1.00 52.17 208 PHE B CA 1
ATOM 5850 C C . PHE B 1 208 ? 196.817 177.719 180.423 1.00 52.17 208 PHE B C 1
ATOM 5851 O O . PHE B 1 208 ? 197.449 178.342 181.279 1.00 52.17 208 PHE B O 1
ATOM 5859 N N . SER B 1 209 ? 195.657 178.152 179.935 1.00 47.33 209 SER B N 1
ATOM 5860 C CA . SER B 1 209 ? 195.019 179.338 180.487 1.00 47.33 209 SER B CA 1
ATOM 5861 C C . SER B 1 209 ? 194.729 179.160 181.966 1.00 47.33 209 SER B C 1
ATOM 5862 O O . SER B 1 209 ? 194.996 180.058 182.767 1.00 47.33 209 SER B O 1
ATOM 5865 N N . VAL B 1 210 ? 194.186 178.004 182.346 1.00 45.20 210 VAL B N 1
ATOM 5866 C CA . VAL B 1 210 ? 193.881 177.762 183.752 1.00 45.20 210 VAL B CA 1
ATOM 5867 C C . VAL B 1 210 ? 195.156 177.759 184.584 1.00 45.20 210 VAL B C 1
ATOM 5868 O O . VAL B 1 210 ? 195.194 178.316 185.684 1.00 45.20 210 VAL B O 1
ATOM 5872 N N . LEU B 1 211 ? 196.231 177.171 184.059 1.00 43.59 211 LEU B N 1
ATOM 5873 C CA . LEU B 1 211 ? 197.480 177.080 184.800 1.00 43.59 211 LEU B CA 1
ATOM 5874 C C . LEU B 1 211 ? 198.204 178.409 184.918 1.00 43.59 211 LEU B C 1
ATOM 5875 O O . LEU B 1 211 ? 198.919 178.617 185.901 1.00 43.59 211 LEU B O 1
ATOM 5880 N N . VAL B 1 212 ? 198.060 179.303 183.945 1.00 45.63 212 VAL B N 1
ATOM 5881 C CA . VAL B 1 212 ? 198.736 180.590 184.032 1.00 45.63 212 VAL B CA 1
ATOM 5882 C C . VAL B 1 212 ? 197.883 181.525 184.878 1.00 45.63 212 VAL B C 1
ATOM 5883 O O . VAL B 1 212 ? 198.411 182.354 185.623 1.00 45.63 212 VAL B O 1
ATOM 5887 N N . PHE B 1 213 ? 196.561 181.384 184.797 1.00 44.51 213 PHE B N 1
ATOM 5888 C CA . PHE B 1 213 ? 195.696 182.152 185.678 1.00 44.51 213 PHE B CA 1
ATOM 5889 C C . PHE B 1 213 ? 195.876 181.733 187.126 1.00 44.51 213 PHE B C 1
ATOM 5890 O O . PHE B 1 213 ? 195.786 182.569 188.024 1.00 44.51 213 PHE B O 1
ATOM 5898 N N . SER B 1 214 ? 196.144 180.452 187.373 1.00 43.91 214 SER B N 1
ATOM 5899 C CA . SER B 1 214 ? 196.394 180.009 188.737 1.00 43.91 214 SER B CA 1
ATOM 5900 C C . SER B 1 214 ? 197.712 180.555 189.257 1.00 43.91 214 SER B C 1
ATOM 5901 O O . SER B 1 214 ? 197.831 180.882 190.441 1.00 43.91 214 SER B O 1
ATOM 5904 N N . LEU B 1 215 ? 198.712 180.673 188.387 1.00 47.04 215 LEU B N 1
ATOM 5905 C CA . LEU B 1 215 ? 199.952 181.322 188.785 1.00 47.04 215 LEU B CA 1
ATOM 5906 C C . LEU B 1 215 ? 199.731 182.800 189.062 1.00 47.04 215 LEU B C 1
ATOM 5907 O O . LEU B 1 215 ? 200.280 183.343 190.025 1.00 47.04 215 LEU B O 1
ATOM 5912 N N . MET B 1 216 ? 198.922 183.457 188.235 1.00 50.03 216 MET B N 1
ATOM 5913 C CA . MET B 1 216 ? 198.605 184.863 188.437 1.00 50.03 216 MET B CA 1
ATOM 5914 C C . MET B 1 216 ? 197.844 185.083 189.736 1.00 50.03 216 MET B C 1
ATOM 5915 O O . MET B 1 216 ? 198.044 186.099 190.405 1.00 50.03 216 MET B O 1
ATOM 5920 N N . ALA B 1 217 ? 196.976 184.143 190.108 1.00 43.13 217 ALA B N 1
ATOM 5921 C CA . ALA B 1 217 ? 196.238 184.235 191.358 1.00 43.13 217 ALA B CA 1
ATOM 5922 C C . ALA B 1 217 ? 197.063 183.806 192.553 1.00 43.13 217 ALA B C 1
ATOM 5923 O O . ALA B 1 217 ? 196.708 184.140 193.685 1.00 43.13 217 ALA B O 1
ATOM 5925 N N . LEU B 1 218 ? 198.139 183.059 192.336 1.00 45.27 218 LEU B N 1
ATOM 5926 C CA . LEU B 1 218 ? 199.016 182.706 193.441 1.00 45.27 218 LEU B CA 1
ATOM 5927 C C . LEU B 1 218 ? 199.923 183.870 193.817 1.00 45.27 218 LEU B C 1
ATOM 5928 O O . LEU B 1 218 ? 200.207 184.078 195.001 1.00 45.27 218 LEU B O 1
ATOM 5933 N N . LYS B 1 219 ? 200.387 184.637 192.828 1.00 50.71 219 LYS B N 1
ATOM 5934 C CA . LYS B 1 219 ? 201.162 185.841 193.098 1.00 50.71 219 LYS B CA 1
ATOM 5935 C C . LYS B 1 219 ? 200.291 186.998 193.558 1.00 50.71 219 LYS B C 1
ATOM 5936 O O . LYS B 1 219 ? 200.796 187.922 194.199 1.00 50.71 219 LYS B O 1
ATOM 5942 N N . LEU B 1 220 ? 198.997 186.945 193.260 1.00 43.67 220 LEU B N 1
ATOM 5943 C CA . LEU B 1 220 ? 197.970 187.776 193.874 1.00 43.67 220 LEU B CA 1
ATOM 5944 C C . LEU B 1 220 ? 197.728 187.200 195.256 1.00 43.67 220 LEU B C 1
ATOM 5945 O O . LEU B 1 220 ? 198.663 186.665 195.857 1.00 43.67 220 LEU B O 1
ATOM 5950 N N . PHE B 1 221 ? 196.536 187.390 195.812 1.00 40.43 221 PHE B N 1
ATOM 5951 C CA . PHE B 1 221 ? 196.200 186.803 197.105 1.00 40.43 221 PHE B CA 1
ATOM 5952 C C . PHE B 1 221 ? 196.809 185.419 197.236 1.00 40.43 221 PHE B C 1
ATOM 5953 O O . PHE B 1 221 ? 196.504 184.516 196.458 1.00 40.43 221 PHE B O 1
ATOM 5961 N N . GLY B 1 222 ? 197.673 185.254 198.223 1.00 45.64 222 GLY B N 1
ATOM 5962 C CA . GLY B 1 222 ? 198.506 184.076 198.251 1.00 45.64 222 GLY B CA 1
ATOM 5963 C C . GLY B 1 222 ? 199.256 183.923 199.547 1.00 45.64 222 GLY B C 1
ATOM 5964 O O . GLY B 1 222 ? 198.951 184.605 200.525 1.00 45.64 222 GLY B O 1
ATOM 5965 N N . LYS B 1 223 ? 200.233 183.014 199.570 1.00 58.72 223 LYS B N 1
ATOM 5966 C CA . LYS B 1 223 ? 201.077 182.870 200.750 1.00 58.72 223 LYS B CA 1
ATOM 5967 C C . LYS B 1 223 ? 201.703 184.205 201.128 1.00 58.72 223 LYS B C 1
ATOM 5968 O O . LYS B 1 223 ? 201.982 184.461 202.306 1.00 58.72 223 LYS B O 1
ATOM 5974 N N . ARG B 1 224 ? 201.930 185.064 200.137 1.00 61.09 224 ARG B N 1
ATOM 5975 C CA . ARG B 1 224 ? 202.254 186.466 200.375 1.00 61.09 224 ARG B CA 1
ATOM 5976 C C . ARG B 1 224 ? 200.974 187.292 200.246 1.00 61.09 224 ARG B C 1
ATOM 5977 O O . ARG B 1 224 ? 200.874 188.250 199.478 1.00 61.09 224 ARG B O 1
ATOM 5985 N N . GLY B 1 225 ? 199.982 186.889 201.019 1.00 52.94 225 GLY B N 1
ATOM 5986 C CA . GLY B 1 225 ? 198.722 187.591 201.075 1.00 52.94 225 GLY B CA 1
ATOM 5987 C C . GLY B 1 225 ? 198.182 187.530 202.476 1.00 52.94 225 GLY B C 1
ATOM 5988 O O . GLY B 1 225 ? 198.900 187.194 203.418 1.00 52.94 225 GLY B O 1
ATOM 5989 N N . LEU B 1 226 ? 196.904 187.860 202.619 1.00 46.91 226 LEU B N 1
ATOM 5990 C CA . LEU B 1 226 ? 196.315 187.956 203.949 1.00 46.91 226 LEU B CA 1
ATOM 5991 C C . LEU B 1 226 ? 195.117 187.044 204.166 1.00 46.91 226 LEU B C 1
ATOM 5992 O O . LEU B 1 226 ? 195.056 186.342 205.180 1.00 46.91 226 LEU B O 1
ATOM 5997 N N . LEU B 1 227 ? 194.169 187.027 203.240 1.00 40.99 227 LEU B N 1
ATOM 5998 C CA . LEU B 1 227 ? 192.783 186.686 203.527 1.00 40.99 227 LEU B CA 1
ATOM 5999 C C . LEU B 1 227 ? 192.545 185.184 203.615 1.00 40.99 227 LEU B C 1
ATOM 6000 O O . LEU B 1 227 ? 193.369 184.369 203.200 1.00 40.99 227 LEU B O 1
ATOM 6005 N N . THR B 1 228 ? 191.377 184.839 204.165 1.00 37.58 228 THR B N 1
ATOM 6006 C CA . THR B 1 228 ? 190.963 183.466 204.433 1.00 37.58 228 THR B CA 1
ATOM 6007 C C . THR B 1 228 ? 189.612 183.193 203.784 1.00 37.58 228 THR B C 1
ATOM 6008 O O . THR B 1 228 ? 189.106 184.045 203.052 1.00 37.58 228 THR B O 1
ATOM 6012 N N . ILE B 1 229 ? 189.010 182.028 204.028 1.00 37.75 229 ILE B N 1
ATOM 6013 C CA . ILE B 1 229 ? 187.667 181.791 203.508 1.00 37.75 229 ILE B CA 1
ATOM 6014 C C . ILE B 1 229 ? 186.692 181.565 204.649 1.00 37.75 229 ILE B C 1
ATOM 6015 O O . ILE B 1 229 ? 185.860 182.424 204.956 1.00 37.75 229 ILE B O 1
ATOM 6020 N N . ASN B 1 230 ? 186.812 180.413 205.303 1.00 41.70 230 ASN B N 1
ATOM 6021 C CA . ASN B 1 230 ? 186.107 180.080 206.526 1.00 41.70 230 ASN B CA 1
ATOM 6022 C C . ASN B 1 230 ? 187.018 179.109 207.278 1.00 41.70 230 ASN B C 1
ATOM 6023 O O . ASN B 1 230 ? 186.934 177.889 207.149 1.00 41.70 230 ASN B O 1
ATOM 6028 N N . GLY B 1 231 ? 187.889 179.673 208.107 1.00 44.56 231 GLY B N 1
ATOM 6029 C CA . GLY B 1 231 ? 188.916 178.908 208.778 1.00 44.56 231 GLY B CA 1
ATOM 6030 C C . GLY B 1 231 ? 189.983 178.343 207.859 1.00 44.56 231 GLY B C 1
ATOM 6031 O O . GLY B 1 231 ? 190.885 177.638 208.319 1.00 44.56 231 GLY B O 1
ATOM 6032 N N . SER B 1 232 ? 189.909 178.642 206.569 1.00 40.47 232 SER B N 1
ATOM 6033 C CA . SER B 1 232 ? 190.881 178.100 205.631 1.00 40.47 232 SER B CA 1
ATOM 6034 C C . SER B 1 232 ? 191.690 179.238 205.035 1.00 40.47 232 SER B C 1
ATOM 6035 O O . SER B 1 232 ? 191.205 180.371 204.995 1.00 40.47 232 SER B O 1
ATOM 6038 N N . PRO B 1 233 ? 192.903 178.994 204.558 1.00 36.35 233 PRO B N 1
ATOM 6039 C CA . PRO B 1 233 ? 193.617 180.043 203.823 1.00 36.35 233 PRO B CA 1
ATOM 6040 C C . PRO B 1 233 ? 193.102 180.106 202.401 1.00 36.35 233 PRO B C 1
ATOM 6041 O O . PRO B 1 233 ? 192.751 179.071 201.832 1.00 36.35 233 PRO B O 1
ATOM 6045 N N . TYR B 1 234 ? 193.046 181.296 201.810 1.00 35.33 234 TYR B N 1
ATOM 6046 C CA . TYR B 1 234 ? 192.208 181.456 200.633 1.00 35.33 234 TYR B CA 1
ATOM 6047 C C . TYR B 1 234 ? 192.812 180.814 199.395 1.00 35.33 234 TYR B C 1
ATOM 6048 O O . TYR B 1 234 ? 192.310 179.789 198.925 1.00 35.33 234 TYR B O 1
ATOM 6057 N N . PHE B 1 235 ? 193.908 181.363 198.890 1.00 36.15 235 PHE B N 1
ATOM 6058 C CA . PHE B 1 235 ? 194.595 180.830 197.717 1.00 36.15 235 PHE B CA 1
ATOM 6059 C C . PHE B 1 235 ? 196.079 180.754 198.042 1.00 36.15 235 PHE B C 1
ATOM 6060 O O . PHE B 1 235 ? 196.837 181.635 197.661 1.00 36.15 235 PHE B O 1
ATOM 6068 N N . THR B 1 236 ? 196.504 179.690 198.713 1.00 39.43 236 THR B N 1
ATOM 6069 C CA . THR B 1 236 ? 197.884 179.659 199.178 1.00 39.43 236 THR B CA 1
ATOM 6070 C C . THR B 1 236 ? 198.715 178.636 198.415 1.00 39.43 236 THR B C 1
ATOM 6071 O O . THR B 1 236 ? 199.809 178.946 197.935 1.00 39.43 236 THR B O 1
ATOM 6075 N N . ASP B 1 237 ? 198.226 177.407 198.307 1.00 41.00 237 ASP B N 1
ATOM 6076 C CA . ASP B 1 237 ? 198.946 176.383 197.571 1.00 41.00 237 ASP B CA 1
ATOM 6077 C C . ASP B 1 237 ? 198.440 176.308 196.139 1.00 41.00 237 ASP B C 1
ATOM 6078 O O . ASP B 1 237 ? 197.272 176.574 195.856 1.00 41.00 237 ASP B O 1
ATOM 6083 N N . TYR B 1 238 ? 199.340 175.934 195.234 1.00 40.81 238 TYR B N 1
ATOM 6084 C CA . TYR B 1 238 ? 199.029 176.030 193.816 1.00 40.81 238 TYR B CA 1
ATOM 6085 C C . TYR B 1 238 ? 198.066 174.941 193.379 1.00 40.81 238 TYR B C 1
ATOM 6086 O O . TYR B 1 238 ? 197.124 175.207 192.625 1.00 40.81 238 TYR B O 1
ATOM 6095 N N . MET B 1 239 ? 198.277 173.708 193.833 1.00 43.62 239 MET B N 1
ATOM 6096 C CA . MET B 1 239 ? 197.453 172.612 193.345 1.00 43.62 239 MET B CA 1
ATOM 6097 C C . MET B 1 239 ? 196.008 172.705 193.809 1.00 43.62 239 MET B C 1
ATOM 6098 O O . MET B 1 239 ? 195.149 172.047 193.219 1.00 43.62 239 MET B O 1
ATOM 6103 N N . ASP B 1 240 ? 195.719 173.495 194.838 1.00 42.02 240 ASP B N 1
ATOM 6104 C CA . ASP B 1 240 ? 194.341 173.801 195.189 1.00 42.02 240 ASP B CA 1
ATOM 6105 C C . ASP B 1 240 ? 193.813 175.021 194.456 1.00 42.02 240 ASP B C 1
ATOM 6106 O O . ASP B 1 240 ? 192.607 175.103 194.208 1.00 42.02 240 ASP B O 1
ATOM 6111 N N . ILE B 1 241 ? 194.684 175.968 194.107 1.00 39.79 241 ILE B N 1
ATOM 6112 C CA . ILE B 1 241 ? 194.258 177.100 193.296 1.00 39.79 241 ILE B CA 1
ATOM 6113 C C . ILE B 1 241 ? 193.819 176.628 191.923 1.00 39.79 241 ILE B C 1
ATOM 6114 O O . ILE B 1 241 ? 192.762 177.026 191.425 1.00 39.79 241 ILE B O 1
ATOM 6119 N N . VAL B 1 242 ? 194.616 175.767 191.290 1.00 39.63 242 VAL B N 1
ATOM 6120 C CA . VAL B 1 242 ? 194.281 175.293 189.956 1.00 39.63 242 VAL B CA 1
ATOM 6121 C C . VAL B 1 242 ? 192.991 174.488 189.948 1.00 39.63 242 VAL B C 1
ATOM 6122 O O . VAL B 1 242 ? 192.246 174.540 188.966 1.00 39.63 242 VAL B O 1
ATOM 6126 N N . PHE B 1 243 ? 192.672 173.777 191.027 1.00 40.44 243 PHE B N 1
ATOM 6127 C CA . PHE B 1 243 ? 191.391 173.087 191.059 1.00 40.44 243 PHE B CA 1
ATOM 6128 C C . PHE B 1 243 ? 190.242 174.048 191.321 1.00 40.44 243 PHE B C 1
ATOM 6129 O O . PHE B 1 243 ? 189.191 173.943 190.686 1.00 40.44 243 PHE B O 1
ATOM 6137 N N . ASP B 1 244 ? 190.413 174.969 192.268 1.00 41.08 244 ASP B N 1
ATOM 6138 C CA . ASP B 1 244 ? 189.382 175.965 192.515 1.00 41.08 244 ASP B CA 1
ATOM 6139 C C . ASP B 1 244 ? 189.165 176.877 191.324 1.00 41.08 244 ASP B C 1
ATOM 6140 O O . ASP B 1 244 ? 188.062 177.399 191.158 1.00 41.08 244 ASP B O 1
ATOM 6145 N N . LEU B 1 245 ? 190.184 177.085 190.503 1.00 40.80 245 LEU B N 1
ATOM 6146 C CA . LEU B 1 245 ? 190.017 177.842 189.277 1.00 40.80 245 LEU B CA 1
ATOM 6147 C C . LEU B 1 245 ? 189.473 176.998 188.142 1.00 40.80 245 LEU B C 1
ATOM 6148 O O . LEU B 1 245 ? 188.812 177.539 187.252 1.00 40.80 245 LEU B O 1
ATOM 6153 N N . TYR B 1 246 ? 189.736 175.694 188.140 1.00 42.44 246 TYR B N 1
ATOM 6154 C CA . TYR B 1 246 ? 189.124 174.837 187.137 1.00 42.44 246 TYR B CA 1
ATOM 6155 C C . TYR B 1 246 ? 187.631 174.723 187.378 1.00 42.44 246 TYR B C 1
ATOM 6156 O O . TYR B 1 246 ? 186.828 174.820 186.446 1.00 42.44 246 TYR B O 1
ATOM 6165 N N . VAL B 1 247 ? 187.240 174.497 188.629 1.00 41.08 247 VAL B N 1
ATOM 6166 C CA . VAL B 1 247 ? 185.836 174.375 188.955 1.00 41.08 247 VAL B CA 1
ATOM 6167 C C . VAL B 1 247 ? 185.082 175.671 188.721 1.00 41.08 247 VAL B C 1
ATOM 6168 O O . VAL B 1 247 ? 183.885 175.637 188.435 1.00 41.08 247 VAL B O 1
ATOM 6172 N N . LEU B 1 248 ? 185.759 176.814 188.799 1.00 41.42 248 LEU B N 1
ATOM 6173 C CA . LEU B 1 248 ? 185.161 178.084 188.426 1.00 41.42 248 LEU B CA 1
ATOM 6174 C C . LEU B 1 248 ? 184.869 178.173 186.939 1.00 41.42 248 LEU B C 1
ATOM 6175 O O . LEU B 1 248 ? 183.894 178.821 186.552 1.00 41.42 248 LEU B O 1
ATOM 6180 N N . VAL B 1 249 ? 185.690 177.546 186.100 1.00 43.34 249 VAL B N 1
ATOM 6181 C CA . VAL B 1 249 ? 185.329 177.382 184.699 1.00 43.34 249 VAL B CA 1
ATOM 6182 C C . VAL B 1 249 ? 184.012 176.635 184.584 1.00 43.34 249 VAL B C 1
ATOM 6183 O O . VAL B 1 249 ? 183.123 177.015 183.815 1.00 43.34 249 VAL B O 1
ATOM 6187 N N . THR B 1 250 ? 183.862 175.562 185.360 1.00 42.92 250 THR B N 1
ATOM 6188 C CA . THR B 1 250 ? 182.609 174.819 185.369 1.00 42.92 250 THR B CA 1
ATOM 6189 C C . THR B 1 250 ? 181.542 175.578 186.137 1.00 42.92 250 THR B C 1
ATOM 6190 O O . THR B 1 250 ? 180.421 175.089 186.312 1.00 42.92 250 THR B O 1
ATOM 6194 N N . THR B 1 251 ? 181.891 176.769 186.628 1.00 41.87 251 THR B N 1
ATOM 6195 C CA . THR B 1 251 ? 181.080 177.623 187.492 1.00 41.87 251 THR B CA 1
ATOM 6196 C C . THR B 1 251 ? 180.261 176.872 188.525 1.00 41.87 251 THR B C 1
ATOM 6197 O O . THR B 1 251 ? 179.093 177.196 188.739 1.00 41.87 251 THR B O 1
ATOM 6201 N N . ALA B 1 252 ? 180.847 175.881 189.174 1.00 40.05 252 ALA B N 1
ATOM 6202 C CA . ALA B 1 252 ? 180.155 175.247 190.280 1.00 40.05 252 ALA B CA 1
ATOM 6203 C C . ALA B 1 252 ? 180.222 176.069 191.554 1.00 40.05 252 ALA B C 1
ATOM 6204 O O . ALA B 1 252 ? 179.388 175.868 192.441 1.00 40.05 252 ALA B O 1
ATOM 6206 N N . ASN B 1 253 ? 181.175 176.995 191.658 1.00 39.17 253 ASN B N 1
ATOM 6207 C CA . ASN B 1 253 ? 181.366 177.807 192.856 1.00 39.17 253 ASN B CA 1
ATOM 6208 C C . ASN B 1 253 ? 181.572 179.265 192.487 1.00 39.17 253 ASN B C 1
ATOM 6209 O O . ASN B 1 253 ? 182.481 179.925 192.996 1.00 39.17 253 ASN B O 1
ATOM 6214 N N . SER B 1 254 ? 180.724 179.794 191.612 1.00 38.98 254 SER B N 1
ATOM 6215 C CA . SER B 1 254 ? 180.969 181.091 190.993 1.00 38.98 254 SER B CA 1
ATOM 6216 C C . SER B 1 254 ? 181.054 182.241 191.992 1.00 38.98 254 SER B C 1
ATOM 6217 O O . SER B 1 254 ? 182.066 182.952 192.000 1.00 38.98 254 SER B O 1
ATOM 6220 N N . PRO B 1 255 ? 180.054 182.488 192.839 1.00 38.13 255 PRO B N 1
ATOM 6221 C CA . PRO B 1 255 ? 180.142 183.629 193.757 1.00 38.13 255 PRO B CA 1
ATOM 6222 C C . PRO B 1 255 ? 180.837 183.338 195.077 1.00 38.13 255 PRO B C 1
ATOM 6223 O O . PRO B 1 255 ? 180.987 184.260 195.880 1.00 38.13 255 PRO B O 1
ATOM 6227 N N . ASP B 1 256 ? 181.263 182.103 195.319 1.00 37.71 256 ASP B N 1
ATOM 6228 C CA . ASP B 1 256 ? 181.902 181.723 196.572 1.00 37.71 256 ASP B CA 1
ATOM 6229 C C . ASP B 1 256 ? 183.411 181.661 196.479 1.00 37.71 256 ASP B C 1
ATOM 6230 O O . ASP B 1 256 ? 184.095 181.919 197.468 1.00 37.71 256 ASP B O 1
ATOM 6235 N N . VAL B 1 257 ? 183.950 181.313 195.310 1.00 37.79 257 VAL B N 1
ATOM 6236 C CA . VAL B 1 257 ? 185.393 181.266 195.155 1.00 37.79 257 VAL B CA 1
ATOM 6237 C C . VAL B 1 257 ? 185.988 182.659 195.164 1.00 37.79 257 VAL B C 1
ATOM 6238 O O . VAL B 1 257 ? 187.172 182.821 195.465 1.00 37.79 257 VAL B O 1
ATOM 6242 N N . MET B 1 258 ? 185.193 183.677 194.854 1.00 39.09 258 MET B N 1
ATOM 6243 C CA . MET B 1 258 ? 185.673 185.046 194.811 1.00 39.09 258 MET B CA 1
ATOM 6244 C C . MET B 1 258 ? 185.120 185.906 195.930 1.00 39.09 258 MET B C 1
ATOM 6245 O O . MET B 1 258 ? 185.399 187.103 195.955 1.00 39.09 258 MET B O 1
ATOM 6250 N N . MET B 1 259 ? 184.353 185.345 196.846 1.00 37.76 259 MET B N 1
ATOM 6251 C CA . MET B 1 259 ? 183.694 186.201 197.820 1.00 37.76 259 MET B CA 1
ATOM 6252 C C . MET B 1 259 ? 184.706 186.775 198.802 1.00 37.76 259 MET B C 1
ATOM 6253 O O . MET B 1 259 ? 184.645 187.975 199.090 1.00 37.76 259 MET B O 1
ATOM 6258 N N . PRO B 1 260 ? 185.646 185.998 199.340 1.00 36.96 260 PRO B N 1
ATOM 6259 C CA . PRO B 1 260 ? 186.851 186.631 199.872 1.00 36.96 260 PRO B CA 1
ATOM 6260 C C . PRO B 1 260 ? 187.670 187.083 198.684 1.00 36.96 260 PRO B C 1
ATOM 6261 O O . PRO B 1 260 ? 187.566 186.518 197.596 1.00 36.96 260 PRO B O 1
ATOM 6265 N N . ALA B 1 261 ? 188.451 188.143 198.878 1.00 37.21 261 ALA B N 1
ATOM 6266 C CA . ALA B 1 261 ? 189.102 188.846 197.775 1.00 37.21 261 ALA B CA 1
ATOM 6267 C C . ALA B 1 261 ? 188.058 189.424 196.818 1.00 37.21 261 ALA B C 1
ATOM 6268 O O . ALA B 1 261 ? 188.273 189.573 195.620 1.00 37.21 261 ALA B O 1
ATOM 6270 N N . TYR B 1 262 ? 186.878 189.658 197.378 1.00 37.95 262 TYR B N 1
ATOM 6271 C CA . TYR B 1 262 ? 185.980 190.694 196.895 1.00 37.95 262 TYR B CA 1
ATOM 6272 C C . TYR B 1 262 ? 185.465 191.387 198.141 1.00 37.95 262 TYR B C 1
ATOM 6273 O O . TYR B 1 262 ? 185.064 192.550 198.109 1.00 37.95 262 TYR B O 1
ATOM 6282 N N . ASN B 1 263 ? 185.506 190.663 199.252 1.00 39.15 263 ASN B N 1
ATOM 6283 C CA . ASN B 1 263 ? 185.343 191.237 200.572 1.00 39.15 263 ASN B CA 1
ATOM 6284 C C . ASN B 1 263 ? 186.588 191.983 201.019 1.00 39.15 263 ASN B C 1
ATOM 6285 O O . ASN B 1 263 ? 186.565 192.636 202.065 1.00 39.15 263 ASN B O 1
ATOM 6290 N N . SER B 1 264 ? 187.673 191.890 200.255 1.00 39.02 264 SER B N 1
ATOM 6291 C CA . SER B 1 264 ? 188.924 192.568 200.558 1.00 39.02 264 SER B CA 1
ATOM 6292 C C . SER B 1 264 ? 189.134 193.805 199.703 1.00 39.02 264 SER B C 1
ATOM 6293 O O . SER B 1 264 ? 189.527 194.852 200.220 1.00 39.02 264 SER B O 1
ATOM 6296 N N . SER B 1 265 ? 188.882 193.713 198.402 1.00 36.74 265 SER B N 1
ATOM 6297 C CA . SER B 1 265 ? 188.989 194.871 197.533 1.00 36.74 265 SER B CA 1
ATOM 6298 C C . SER B 1 265 ? 188.244 194.581 196.245 1.00 36.74 265 SER B C 1
ATOM 6299 O O . SER B 1 265 ? 188.328 193.481 195.701 1.00 36.74 265 SER B O 1
ATOM 6302 N N . VAL B 1 266 ? 187.520 195.588 195.759 1.00 35.37 266 VAL B N 1
ATOM 6303 C CA . VAL B 1 266 ? 186.774 195.428 194.523 1.00 35.37 266 VAL B CA 1
ATOM 6304 C C . VAL B 1 266 ? 187.693 195.210 193.337 1.00 35.37 266 VAL B C 1
ATOM 6305 O O . VAL B 1 266 ? 187.288 194.587 192.355 1.00 35.37 266 VAL B O 1
ATOM 6309 N N . TYR B 1 267 ? 188.927 195.706 193.396 1.00 34.02 267 TYR B N 1
ATOM 6310 C CA . TYR B 1 267 ? 189.832 195.563 192.265 1.00 34.02 267 TYR B CA 1
ATOM 6311 C C . TYR B 1 267 ? 190.250 194.124 192.033 1.00 34.02 267 TYR B C 1
ATOM 6312 O O . TYR B 1 267 ? 190.634 193.786 190.910 1.00 34.02 267 TYR B O 1
ATOM 6321 N N . PHE B 1 268 ? 190.190 193.277 193.058 1.00 36.20 268 PHE B N 1
ATOM 6322 C CA . PHE B 1 268 ? 190.398 191.854 192.850 1.00 36.20 268 PHE B CA 1
ATOM 6323 C C . PHE B 1 268 ? 189.321 191.244 191.978 1.00 36.20 268 PHE B C 1
ATOM 6324 O O . PHE B 1 268 ? 189.563 190.202 191.366 1.00 36.20 268 PHE B O 1
ATOM 6332 N N . THR B 1 269 ? 188.143 191.865 191.911 1.00 37.56 269 THR B N 1
ATOM 6333 C CA . THR B 1 269 ? 187.082 191.325 191.077 1.00 37.56 269 THR B CA 1
ATOM 6334 C C . THR B 1 269 ? 187.502 191.253 189.625 1.00 37.56 269 THR B C 1
ATOM 6335 O O . THR B 1 269 ? 187.203 190.261 188.961 1.00 37.56 269 THR B O 1
ATOM 6339 N N . ILE B 1 270 ? 188.214 192.268 189.130 1.00 38.39 270 ILE B N 1
ATOM 6340 C CA . ILE B 1 270 ? 188.662 192.288 187.743 1.00 38.39 270 ILE B CA 1
ATOM 6341 C C . ILE B 1 270 ? 189.343 190.991 187.349 1.00 38.39 270 ILE B C 1
ATOM 6342 O O . ILE B 1 270 ? 189.164 190.516 186.223 1.00 38.39 270 ILE B O 1
ATOM 6347 N N . PHE B 1 271 ? 190.109 190.393 188.260 1.00 40.67 271 PHE B N 1
ATOM 6348 C CA . PHE B 1 271 ? 190.759 189.125 187.959 1.00 40.67 271 PHE B CA 1
ATOM 6349 C C . PHE B 1 271 ? 189.735 188.059 187.600 1.00 40.67 271 PHE B C 1
ATOM 6350 O O . PHE B 1 271 ? 189.858 187.392 186.568 1.00 40.67 271 PHE B O 1
ATOM 6358 N N . PHE B 1 272 ? 188.702 187.897 188.424 1.00 38.76 272 PHE B N 1
ATOM 6359 C CA . PHE B 1 272 ? 187.684 186.894 188.148 1.00 38.76 272 PHE B CA 1
ATOM 6360 C C . PHE B 1 272 ? 186.775 187.279 186.993 1.00 38.76 272 PHE B C 1
ATOM 6361 O O . PHE B 1 272 ? 186.314 186.396 186.269 1.00 38.76 272 PHE B O 1
ATOM 6369 N N . ILE B 1 273 ? 186.504 188.570 186.811 1.00 40.72 273 ILE B N 1
ATOM 6370 C CA . ILE B 1 273 ? 185.747 189.015 185.647 1.00 40.72 273 ILE B CA 1
ATOM 6371 C C . ILE B 1 273 ? 186.461 188.599 184.374 1.00 40.72 273 ILE B C 1
ATOM 6372 O O . ILE B 1 273 ? 185.835 188.136 183.416 1.00 40.72 273 ILE B O 1
ATOM 6377 N N . LEU B 1 274 ? 187.785 188.762 184.342 1.00 41.47 274 LEU B N 1
ATOM 6378 C CA . LEU B 1 274 ? 188.554 188.316 183.189 1.00 41.47 274 LEU B CA 1
ATOM 6379 C C . LEU B 1 274 ? 188.585 186.802 183.090 1.00 41.47 274 LEU B C 1
ATOM 6380 O O . LEU B 1 274 ? 188.422 186.252 181.999 1.00 41.47 274 LEU B O 1
ATOM 6385 N N . TYR B 1 275 ? 188.798 186.118 184.211 1.00 42.90 275 TYR B N 1
ATOM 6386 C CA . TYR B 1 275 ? 188.890 184.666 184.191 1.00 42.90 275 TYR B CA 1
ATOM 6387 C C . TYR B 1 275 ? 187.621 184.038 183.641 1.00 42.90 275 TYR B C 1
ATOM 6388 O O . TYR B 1 275 ? 187.680 183.126 182.813 1.00 42.90 275 TYR B O 1
ATOM 6397 N N . ILE B 1 276 ? 186.460 184.513 184.092 1.00 43.53 276 ILE B N 1
ATOM 6398 C CA . ILE B 1 276 ? 185.197 183.944 183.642 1.00 43.53 276 ILE B CA 1
ATOM 6399 C C . ILE B 1 276 ? 184.937 184.182 182.168 1.00 43.53 276 ILE B C 1
ATOM 6400 O O . ILE B 1 276 ? 184.549 183.246 181.462 1.00 43.53 276 ILE B O 1
ATOM 6405 N N . VAL B 1 277 ? 185.166 185.391 181.666 1.00 43.37 277 VAL B N 1
ATOM 6406 C CA . VAL B 1 277 ? 184.919 185.660 180.257 1.00 43.37 277 VAL B CA 1
ATOM 6407 C C . VAL B 1 277 ? 185.966 185.000 179.366 1.00 43.37 277 VAL B C 1
ATOM 6408 O O . VAL B 1 277 ? 185.667 184.698 178.201 1.00 43.37 277 VAL B O 1
ATOM 6412 N N . ILE B 1 278 ? 187.160 184.733 179.881 1.00 44.80 278 ILE B N 1
ATOM 6413 C CA . ILE B 1 278 ? 188.177 184.042 179.098 1.00 44.80 278 ILE B CA 1
ATOM 6414 C C . ILE B 1 278 ? 187.938 182.541 179.088 1.00 44.80 278 ILE B C 1
ATOM 6415 O O . ILE B 1 278 ? 188.060 181.895 178.047 1.00 44.80 278 ILE B O 1
ATOM 6420 N N . ASN B 1 279 ? 187.584 181.958 180.233 1.00 45.55 279 ASN B N 1
ATOM 6421 C CA . ASN B 1 279 ? 187.469 180.510 180.354 1.00 45.55 279 ASN B CA 1
ATOM 6422 C C . ASN B 1 279 ? 186.022 180.031 180.354 1.00 45.55 279 ASN B C 1
ATOM 6423 O O . ASN B 1 279 ? 185.649 179.191 179.532 1.00 45.55 279 ASN B O 1
ATOM 6428 N N . THR B 1 280 ? 185.200 180.546 181.267 1.00 47.58 280 THR B N 1
ATOM 6429 C CA . THR B 1 280 ? 183.843 180.029 181.407 1.00 47.58 280 THR B CA 1
ATOM 6430 C C . THR B 1 280 ? 183.032 180.226 180.137 1.00 47.58 280 THR B C 1
ATOM 6431 O O . THR B 1 280 ? 182.208 179.377 179.785 1.00 47.58 280 THR B O 1
ATOM 6435 N N . TYR B 1 281 ? 183.244 181.334 179.436 1.00 49.47 281 TYR B N 1
ATOM 6436 C CA . TYR B 1 281 ? 182.376 181.652 178.313 1.00 49.47 281 TYR B CA 1
ATOM 6437 C C . TYR B 1 281 ? 183.073 181.514 176.971 1.00 49.47 281 TYR B C 1
ATOM 6438 O O . TYR B 1 281 ? 182.446 181.100 175.993 1.00 49.47 281 TYR B O 1
ATOM 6447 N N . THR B 1 282 ? 184.356 181.847 176.897 1.00 49.46 282 THR B N 1
ATOM 6448 C CA . THR B 1 282 ? 185.066 181.745 175.631 1.00 49.46 282 THR B CA 1
ATOM 6449 C C . THR B 1 282 ? 185.550 180.328 175.365 1.00 49.46 282 THR B C 1
ATOM 6450 O O . THR B 1 282 ? 185.276 179.765 174.302 1.00 49.46 282 THR B O 1
ATOM 6454 N N . PHE B 1 283 ? 186.270 179.739 176.316 1.00 53.13 283 PHE B N 1
ATOM 6455 C CA . PHE B 1 283 ? 186.815 178.405 176.102 1.00 53.13 283 PHE B CA 1
ATOM 6456 C C . PHE B 1 283 ? 185.722 177.348 176.151 1.00 53.13 283 PHE B C 1
ATOM 6457 O O . PHE B 1 283 ? 185.617 176.513 175.249 1.00 53.13 283 PHE B O 1
ATOM 6465 N N . MET B 1 284 ? 184.891 177.372 177.194 1.00 53.49 284 MET B N 1
ATOM 6466 C CA . MET B 1 284 ? 183.834 176.376 177.311 1.00 53.49 284 MET B CA 1
ATOM 6467 C C . MET B 1 284 ? 182.867 176.420 176.142 1.00 53.49 284 MET B C 1
ATOM 6468 O O . MET B 1 284 ? 182.126 175.457 175.930 1.00 53.49 284 MET B O 1
ATOM 6473 N N . SER B 1 285 ? 182.847 177.509 175.383 1.00 54.03 285 SER B N 1
ATOM 6474 C CA . SER B 1 285 ? 182.103 177.535 174.138 1.00 54.03 285 SER B CA 1
ATOM 6475 C C . SER B 1 285 ? 182.972 177.219 172.935 1.00 54.03 285 SER B C 1
ATOM 6476 O O . SER B 1 285 ? 182.443 176.812 171.900 1.00 54.03 285 SER B O 1
ATOM 6479 N N . PHE B 1 286 ? 184.290 177.374 173.043 1.00 56.49 286 PHE B N 1
ATOM 6480 C CA . PHE B 1 286 ? 185.159 176.861 171.992 1.00 56.49 286 PHE B CA 1
ATOM 6481 C C . PHE B 1 286 ? 185.095 175.346 171.923 1.00 56.49 286 PHE B C 1
ATOM 6482 O O . PHE B 1 286 ? 185.160 174.776 170.831 1.00 56.49 286 PHE B O 1
ATOM 6490 N N . PHE B 1 287 ? 184.969 174.680 173.070 1.00 54.72 287 PHE B N 1
ATOM 6491 C CA . PHE B 1 287 ? 184.771 173.237 173.060 1.00 54.72 287 PHE B CA 1
ATOM 6492 C C . PHE B 1 287 ? 183.482 172.862 172.353 1.00 54.72 287 PHE B C 1
ATOM 6493 O O . PHE B 1 287 ? 183.463 171.909 171.568 1.00 54.72 287 PHE B O 1
ATOM 6501 N N . LEU B 1 288 ? 182.401 173.594 172.615 1.00 55.75 288 LEU B N 1
ATOM 6502 C CA . LEU B 1 288 ? 181.154 173.328 171.913 1.00 55.75 288 LEU B CA 1
ATOM 6503 C C . LEU B 1 288 ? 181.300 173.598 170.426 1.00 55.75 288 LEU B C 1
ATOM 6504 O O . LEU B 1 288 ? 180.758 172.858 169.604 1.00 55.75 288 LEU B O 1
ATOM 6509 N N . ALA B 1 289 ? 182.031 174.649 170.060 1.00 57.05 289 ALA B N 1
ATOM 6510 C CA . ALA B 1 289 ? 182.252 174.926 168.648 1.00 57.05 289 ALA B CA 1
ATOM 6511 C C . ALA B 1 289 ? 183.011 173.798 167.972 1.00 57.05 289 ALA B C 1
ATOM 6512 O O . ALA B 1 289 ? 182.643 173.379 166.872 1.00 57.05 289 ALA B O 1
ATOM 6514 N N . VAL B 1 290 ? 184.049 173.277 168.621 1.00 57.82 290 VAL B N 1
ATOM 6515 C CA . VAL B 1 290 ? 184.818 172.183 168.042 1.00 57.82 290 VAL B CA 1
ATOM 6516 C C . VAL B 1 290 ? 183.970 170.926 167.933 1.00 57.82 290 VAL B C 1
ATOM 6517 O O . VAL B 1 290 ? 183.975 170.248 166.898 1.00 57.82 290 VAL B O 1
ATOM 6521 N N . VAL B 1 291 ? 183.229 170.595 168.991 1.00 55.76 291 VAL B N 1
ATOM 6522 C CA . VAL B 1 291 ? 182.404 169.394 168.978 1.00 55.76 291 VAL B CA 1
ATOM 6523 C C . VAL B 1 291 ? 181.326 169.497 167.912 1.00 55.76 291 VAL B C 1
ATOM 6524 O O . VAL B 1 291 ? 181.073 168.541 167.173 1.00 55.76 291 VAL B O 1
ATOM 6528 N N . TYR B 1 292 ? 180.681 170.655 167.806 1.00 59.18 292 TYR B N 1
ATOM 6529 C CA . TYR B 1 292 ? 179.641 170.833 166.807 1.00 59.18 292 TYR B CA 1
ATOM 6530 C C . TYR B 1 292 ? 180.214 170.827 165.402 1.00 59.18 292 TYR B C 1
ATOM 6531 O O . TYR B 1 292 ? 179.585 170.292 164.489 1.00 59.18 292 TYR B O 1
ATOM 6540 N N . ASN B 1 293 ? 181.402 171.397 165.207 1.00 60.40 293 ASN B N 1
ATOM 6541 C CA . ASN B 1 293 ? 182.023 171.340 163.893 1.00 60.40 293 ASN B CA 1
ATOM 6542 C C . ASN B 1 293 ? 182.333 169.908 163.499 1.00 60.40 293 ASN B C 1
ATOM 6543 O O . ASN B 1 293 ? 182.071 169.504 162.364 1.00 60.40 293 ASN B O 1
ATOM 6548 N N . ASN B 1 294 ? 182.870 169.117 164.427 1.00 61.41 294 ASN B N 1
ATOM 6549 C CA . ASN B 1 294 ? 183.190 167.735 164.098 1.00 61.41 294 ASN B CA 1
ATOM 6550 C C . ASN B 1 294 ? 181.938 166.901 163.884 1.00 61.41 294 ASN B C 1
ATOM 6551 O O . ASN B 1 294 ? 181.925 166.022 163.018 1.00 61.41 294 ASN B O 1
ATOM 6556 N N . TYR B 1 295 ? 180.874 167.166 164.638 1.00 62.00 295 TYR B N 1
ATOM 6557 C CA . TYR B 1 295 ? 179.624 166.454 164.407 1.00 62.00 295 TYR B CA 1
ATOM 6558 C C . TYR B 1 295 ? 179.035 166.807 163.051 1.00 62.00 295 TYR B C 1
ATOM 6559 O O . TYR B 1 295 ? 178.607 165.922 162.305 1.00 62.00 295 TYR B O 1
ATOM 6568 N N . LYS B 1 296 ? 178.989 168.097 162.727 1.00 64.70 296 LYS B N 1
ATOM 6569 C CA . LYS B 1 296 ? 178.499 168.537 161.430 1.00 64.70 296 LYS B CA 1
ATOM 6570 C C . LYS B 1 296 ? 179.348 167.984 160.297 1.00 64.70 296 LYS B C 1
ATOM 6571 O O . LYS B 1 296 ? 178.830 167.710 159.210 1.00 64.70 296 LYS B O 1
ATOM 6577 N N . LYS B 1 297 ? 180.644 167.808 160.532 1.00 66.55 297 LYS B N 1
ATOM 6578 C CA . LYS B 1 297 ? 181.552 167.269 159.533 1.00 66.55 297 LYS B CA 1
ATOM 6579 C C . LYS B 1 297 ? 181.429 165.763 159.381 1.00 66.55 297 LYS B C 1
ATOM 6580 O O . LYS B 1 297 ? 181.659 165.247 158.285 1.00 66.55 297 LYS B O 1
ATOM 6586 N N . TYR B 1 298 ? 181.074 165.050 160.444 1.00 73.47 298 TYR B N 1
ATOM 6587 C CA . TYR B 1 298 ? 180.868 163.615 160.334 1.00 73.47 298 TYR B CA 1
ATOM 6588 C C . TYR B 1 298 ? 179.474 163.257 159.856 1.00 73.47 298 TYR B C 1
ATOM 6589 O O . TYR B 1 298 ? 179.264 162.143 159.369 1.00 73.47 298 TYR B O 1
ATOM 6598 N N . LEU B 1 299 ? 178.509 164.161 159.999 1.00 68.84 299 LEU B N 1
ATOM 6599 C CA . LEU B 1 299 ? 177.189 163.880 159.453 1.00 68.84 299 LEU B CA 1
ATOM 6600 C C . LEU B 1 299 ? 177.232 163.752 157.940 1.00 68.84 299 LEU B C 1
ATOM 6601 O O . LEU B 1 299 ? 176.589 162.862 157.377 1.00 68.84 299 LEU B O 1
ATOM 6606 N N . LYS B 1 300 ? 177.987 164.614 157.268 1.00 73.81 300 LYS B N 1
ATOM 6607 C CA . LYS B 1 300 ? 178.150 164.525 155.827 1.00 73.81 300 LYS B CA 1
ATOM 6608 C C . LYS B 1 300 ? 179.142 163.448 155.420 1.00 73.81 300 LYS B C 1
ATOM 6609 O O . LYS B 1 300 ? 179.482 163.348 154.238 1.00 73.81 300 LYS B O 1
ATOM 6615 N N . GLU B 1 301 ? 179.624 162.650 156.369 1.00 77.41 301 GLU B N 1
ATOM 6616 C CA . GLU B 1 301 ? 180.414 161.475 156.054 1.00 77.41 301 GLU B CA 1
ATOM 6617 C C . GLU B 1 301 ? 179.799 160.204 156.614 1.00 77.41 301 GLU B C 1
ATOM 6618 O O . GLU B 1 301 ? 180.405 159.136 156.497 1.00 77.41 301 GLU B O 1
ATOM 6624 N N . GLU B 1 302 ? 178.638 160.297 157.254 1.00 80.23 302 GLU B N 1
ATOM 6625 C CA . GLU B 1 302 ? 177.780 159.141 157.463 1.00 80.23 302 GLU B CA 1
ATOM 6626 C C . GLU B 1 302 ? 176.841 159.012 156.272 1.00 80.23 302 GLU B C 1
ATOM 6627 O O . GLU B 1 302 ? 176.860 158.006 155.558 1.00 80.23 302 GLU B O 1
ATOM 6633 N N . VAL B 1 303 ? 176.030 160.042 156.040 1.00 78.80 303 VAL B N 1
ATOM 6634 C CA . VAL B 1 303 ? 175.446 160.242 154.727 1.00 78.80 303 VAL B CA 1
ATOM 6635 C C . VAL B 1 303 ? 176.561 160.560 153.741 1.00 78.80 303 VAL B C 1
ATOM 6636 O O . VAL B 1 303 ? 177.647 161.014 154.123 1.00 78.80 303 VAL B O 1
ATOM 6640 N N . ARG B 1 304 ? 176.308 160.282 152.462 1.00 81.77 304 ARG B N 1
ATOM 6641 C CA . ARG B 1 304 ? 177.257 160.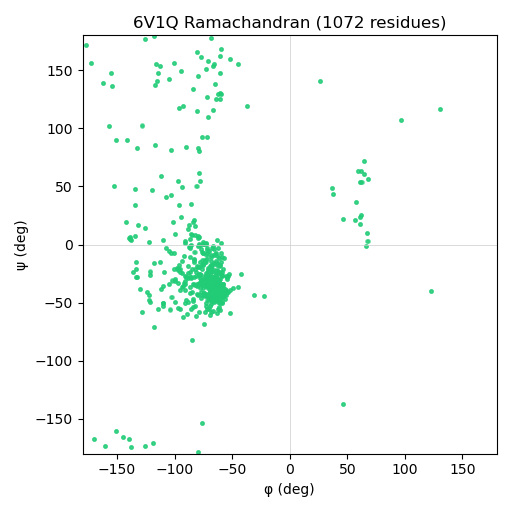448 151.365 1.00 81.77 304 ARG B CA 1
ATOM 6642 C C . ARG B 1 304 ? 178.434 159.494 151.479 1.00 81.77 304 ARG B C 1
ATOM 6643 O O . ARG B 1 304 ? 179.321 159.504 150.619 1.00 81.77 304 ARG B O 1
ATOM 6651 N N . GLN B 1 305 ? 178.473 158.681 152.528 1.00 80.27 305 GLN B N 1
ATOM 6652 C CA . GLN B 1 305 ? 179.324 157.505 152.585 1.00 80.27 305 GLN B CA 1
ATOM 6653 C C . GLN B 1 305 ? 178.496 156.255 152.807 1.00 80.27 305 GLN B C 1
ATOM 6654 O O . GLN B 1 305 ? 178.947 155.155 152.474 1.00 80.27 305 GLN B O 1
ATOM 6660 N N . LEU B 1 306 ? 177.299 156.401 153.374 1.00 80.74 306 LEU B N 1
ATOM 6661 C CA . LEU B 1 306 ? 176.296 155.348 153.312 1.00 80.74 306 LEU B CA 1
ATOM 6662 C C . LEU B 1 306 ? 175.567 155.371 151.977 1.00 80.74 306 LEU B C 1
ATOM 6663 O O . LEU B 1 306 ? 175.206 154.317 151.445 1.00 80.74 306 LEU B O 1
ATOM 6668 N N . VAL B 1 307 ? 175.345 156.565 151.424 1.00 80.76 307 VAL B N 1
ATOM 6669 C CA . VAL B 1 307 ? 174.700 156.676 150.121 1.00 80.76 307 VAL B CA 1
ATOM 6670 C C . VAL B 1 307 ? 175.529 155.976 149.054 1.00 80.76 307 VAL B C 1
ATOM 6671 O O . VAL B 1 307 ? 174.992 155.252 148.209 1.00 80.76 307 VAL B O 1
ATOM 6675 N N . LYS B 1 308 ? 176.845 156.176 149.073 1.00 79.32 308 LYS B N 1
ATOM 6676 C CA . LYS B 1 308 ? 177.705 155.401 148.189 1.00 79.32 308 LYS B CA 1
ATOM 6677 C C . LYS B 1 308 ? 177.790 153.951 148.637 1.00 79.32 308 LYS B C 1
ATOM 6678 O O . LYS B 1 308 ? 178.068 153.068 147.820 1.00 79.32 308 LYS B O 1
ATOM 6684 N N . ALA B 1 309 ? 177.563 153.687 149.926 1.00 81.81 309 ALA B N 1
ATOM 6685 C CA . ALA B 1 309 ? 177.505 152.308 150.396 1.00 81.81 309 ALA B CA 1
ATOM 6686 C C . ALA B 1 309 ? 176.155 151.674 150.098 1.00 81.81 309 ALA B C 1
ATOM 6687 O O . ALA B 1 309 ? 175.936 150.501 150.418 1.00 81.81 309 ALA B O 1
ATOM 6689 N N . LYS B 1 310 ? 175.239 152.431 149.496 1.00 79.31 310 LYS B N 1
ATOM 6690 C CA . LYS B 1 310 ? 173.960 151.861 149.097 1.00 79.31 310 LYS B CA 1
ATOM 6691 C C . LYS B 1 310 ? 173.952 151.519 147.616 1.00 79.31 310 LYS B C 1
ATOM 6692 O O . LYS B 1 310 ? 173.583 150.403 147.234 1.00 79.31 310 LYS B O 1
ATOM 6698 N N . ARG B 1 311 ? 174.365 152.457 146.765 1.00 81.64 311 ARG B N 1
ATOM 6699 C CA . ARG B 1 311 ? 174.316 152.215 145.329 1.00 81.64 311 ARG B CA 1
ATOM 6700 C C . ARG B 1 311 ? 175.380 151.221 144.885 1.00 81.64 311 ARG B C 1
ATOM 6701 O O . ARG B 1 311 ? 175.371 150.793 143.727 1.00 81.64 311 ARG B O 1
ATOM 6709 N N . ILE B 1 312 ? 176.312 150.855 145.766 1.00 81.20 312 ILE B N 1
ATOM 6710 C CA . ILE B 1 312 ? 177.241 149.781 145.428 1.00 81.20 312 ILE B CA 1
ATOM 6711 C C . ILE B 1 312 ? 176.476 148.485 145.213 1.00 81.20 312 ILE B C 1
ATOM 6712 O O . ILE B 1 312 ? 176.560 147.863 144.151 1.00 81.20 312 ILE B O 1
ATOM 6717 N N . LYS B 1 313 ? 175.698 148.072 146.214 1.00 82.77 313 LYS B N 1
ATOM 6718 C CA . LYS B 1 313 ? 174.953 146.825 146.117 1.00 82.77 313 LYS B CA 1
ATOM 6719 C C . LYS B 1 313 ? 173.628 147.003 145.392 1.00 82.77 313 LYS B C 1
ATOM 6720 O O . LYS B 1 313 ? 173.309 146.206 144.504 1.00 82.77 313 LYS B O 1
ATOM 6726 N N . MET B 1 314 ? 172.856 148.037 145.742 1.00 81.64 314 MET B N 1
ATOM 6727 C CA . MET B 1 314 ? 171.521 148.200 145.176 1.00 81.64 314 MET B CA 1
ATOM 6728 C C . MET B 1 314 ? 171.562 148.237 143.657 1.00 81.64 314 MET B C 1
ATOM 6729 O O . MET B 1 314 ? 170.689 147.659 143.003 1.00 81.64 314 MET B O 1
ATOM 6734 N N . CYS B 1 315 ? 172.577 148.878 143.080 1.00 84.20 315 CYS B N 1
ATOM 6735 C CA . CYS B 1 315 ? 172.783 148.835 141.641 1.00 84.20 315 CYS B CA 1
ATOM 6736 C C . CYS B 1 315 ? 173.487 147.567 141.183 1.00 84.20 315 CYS B C 1
ATOM 6737 O O . CYS B 1 315 ? 173.333 147.182 140.019 1.00 84.20 315 CYS B O 1
ATOM 6740 N N . ARG B 1 316 ? 174.245 146.907 142.065 1.00 84.32 316 ARG B N 1
ATOM 6741 C CA . ARG B 1 316 ? 174.863 145.640 141.694 1.00 84.32 316 ARG B CA 1
ATOM 6742 C C . ARG B 1 316 ? 173.826 144.575 141.390 1.00 84.32 316 ARG B C 1
ATOM 6743 O O . ARG B 1 316 ? 174.131 143.623 140.665 1.00 84.32 316 ARG B O 1
ATOM 6751 N N . ALA B 1 317 ? 172.611 144.718 141.926 1.00 84.95 317 ALA B N 1
ATOM 6752 C CA . ALA B 1 317 ? 171.553 143.752 141.652 1.00 84.95 317 ALA B CA 1
ATOM 6753 C C . ALA B 1 317 ? 171.282 143.642 140.159 1.00 84.95 317 ALA B C 1
ATOM 6754 O O . ALA B 1 317 ? 171.014 142.549 139.647 1.00 84.95 317 ALA B O 1
ATOM 6756 N N . PHE B 1 318 ? 171.340 144.767 139.446 1.00 86.83 318 PHE B N 1
ATOM 6757 C CA . PHE B 1 318 ? 171.219 144.733 137.995 1.00 86.83 318 PHE B CA 1
ATOM 6758 C C . PHE B 1 318 ? 172.258 143.813 137.374 1.00 86.83 318 PHE B C 1
ATOM 6759 O O . PHE B 1 318 ? 171.937 143.036 136.468 1.00 86.83 318 PHE B O 1
ATOM 6767 N N . SER B 1 319 ? 173.498 143.875 137.858 1.00 87.78 319 SER B N 1
ATOM 6768 C CA . SER B 1 319 ? 174.554 142.996 137.374 1.00 87.78 319 SER B CA 1
ATOM 6769 C C . SER B 1 319 ? 174.590 141.658 138.102 1.00 87.78 319 SER B C 1
ATOM 6770 O O . SER B 1 319 ? 175.403 140.800 137.743 1.00 87.78 319 SER B O 1
ATOM 6773 N N . LEU B 1 320 ? 173.733 141.462 139.100 1.00 87.80 320 LEU B N 1
ATOM 6774 C CA . LEU B 1 320 ? 173.721 140.237 139.897 1.00 87.80 320 LEU B CA 1
ATOM 6775 C C . LEU B 1 320 ? 172.318 139.630 139.957 1.00 87.80 320 LEU B C 1
ATOM 6776 O O . LEU B 1 320 ? 171.598 139.595 138.959 1.00 87.80 320 LEU B O 1
ATOM 6781 N N . PRO B 1 407 ? 120.821 161.151 159.153 1.00 107.57 407 PRO B N 1
ATOM 6782 C CA . PRO B 1 407 ? 119.940 161.343 160.304 1.00 107.57 407 PRO B CA 1
ATOM 6783 C C . PRO B 1 407 ? 120.695 161.866 161.513 1.00 107.57 407 PRO B C 1
ATOM 6784 O O . PRO B 1 407 ? 121.536 162.751 161.375 1.00 107.57 407 PRO B O 1
ATOM 6788 N N . SER B 1 408 ? 120.394 161.313 162.689 1.00 107.43 408 SER B N 1
ATOM 6789 C CA . SER B 1 408 ? 121.169 161.637 163.880 1.00 107.43 408 SER B CA 1
ATOM 6790 C C . SER B 1 408 ? 122.615 161.186 163.754 1.00 107.43 408 SER B C 1
ATOM 6791 O O . SER B 1 408 ? 123.516 161.891 164.220 1.00 107.43 408 SER B O 1
ATOM 6794 N N . ARG B 1 409 ? 122.852 160.030 163.131 1.00 107.53 409 ARG B N 1
ATOM 6795 C CA . ARG B 1 409 ? 124.209 159.575 162.860 1.00 107.53 409 ARG B CA 1
ATOM 6796 C C . ARG B 1 409 ? 124.986 160.571 162.011 1.00 107.53 409 ARG B C 1
ATOM 6797 O O . ARG B 1 409 ? 126.218 160.611 162.093 1.00 107.53 409 ARG B O 1
ATOM 6805 N N . PHE B 1 410 ? 124.296 161.376 161.201 1.00 108.57 410 PHE B N 1
ATOM 6806 C CA . PHE B 1 410 ? 124.978 162.428 160.459 1.00 108.57 410 PHE B CA 1
ATOM 6807 C C . PHE B 1 410 ? 125.442 163.547 161.378 1.00 108.57 410 PHE B C 1
ATOM 6808 O O . PHE B 1 410 ? 126.445 164.207 161.087 1.00 108.57 410 PHE B O 1
ATOM 6816 N N . ILE B 1 411 ? 124.736 163.773 162.488 1.00 107.78 411 ILE B N 1
ATOM 6817 C CA . ILE B 1 411 ? 125.118 164.850 163.392 1.00 107.78 411 ILE B CA 1
ATOM 6818 C C . ILE B 1 411 ? 126.420 164.513 164.107 1.00 107.78 411 ILE B C 1
ATOM 6819 O O . ILE B 1 411 ? 127.398 165.265 164.026 1.00 107.78 411 ILE B O 1
ATOM 6824 N N . ARG B 1 412 ? 126.465 163.368 164.793 1.00 106.57 412 ARG B N 1
ATOM 6825 C CA . ARG B 1 412 ? 127.680 162.964 165.492 1.00 106.57 412 ARG B CA 1
ATOM 6826 C C . ARG B 1 412 ? 128.875 162.853 164.557 1.00 106.57 412 ARG B C 1
ATOM 6827 O O . ARG B 1 412 ? 130.016 162.909 165.023 1.00 106.57 412 ARG B O 1
ATOM 6835 N N . GLN B 1 413 ? 128.641 162.696 163.256 1.00 106.62 413 GLN B N 1
ATOM 6836 C CA . GLN B 1 413 ? 129.733 162.654 162.298 1.00 106.62 413 GLN B CA 1
ATOM 6837 C C . GLN B 1 413 ? 130.305 164.032 162.000 1.00 106.62 413 GLN B C 1
ATOM 6838 O O . GLN B 1 413 ? 131.477 164.133 161.623 1.00 106.62 413 GLN B O 1
ATOM 6844 N N . MET B 1 414 ? 129.514 165.090 162.158 1.00 108.36 414 MET B N 1
ATOM 6845 C CA . MET B 1 414 ? 129.917 166.425 161.738 1.00 108.36 414 MET B CA 1
ATOM 6846 C C . MET B 1 414 ? 130.253 167.354 162.894 1.00 108.36 414 MET B C 1
ATOM 6847 O O . MET B 1 414 ? 130.662 168.493 162.651 1.00 108.36 414 MET B O 1
ATOM 6852 N N . VAL B 1 415 ? 130.091 166.909 164.141 1.00 105.38 415 VAL B N 1
ATOM 6853 C CA . VAL B 1 415 ? 130.402 167.787 165.264 1.00 105.38 415 VAL B CA 1
ATOM 6854 C C . VAL B 1 415 ? 131.908 167.945 165.425 1.00 105.38 415 VAL B C 1
ATOM 6855 O O . VAL B 1 415 ? 132.382 168.985 165.898 1.00 105.38 415 VAL B O 1
ATOM 6859 N N . HIS B 1 416 ? 132.685 166.944 165.011 1.00 103.89 416 HIS B N 1
ATOM 6860 C CA . HIS B 1 416 ? 134.122 166.972 165.256 1.00 103.89 416 HIS B CA 1
ATOM 6861 C C . HIS B 1 416 ? 134.830 168.049 164.450 1.00 103.89 416 HIS B C 1
ATOM 6862 O O . HIS B 1 416 ? 135.584 168.848 165.017 1.00 103.89 416 HIS B O 1
ATOM 6869 N N . HIS B 1 417 ? 134.595 168.097 163.144 1.00 107.00 417 HIS B N 1
ATOM 6870 C CA . HIS B 1 417 ? 135.278 169.053 162.284 1.00 107.00 417 HIS B CA 1
ATOM 6871 C C . HIS B 1 417 ? 134.635 170.425 162.430 1.00 107.00 417 HIS B C 1
ATOM 6872 O O . HIS B 1 417 ? 134.221 171.046 161.445 1.00 107.00 417 HIS B O 1
ATOM 6879 N N . ARG B 1 418 ? 134.561 170.899 163.671 1.00 104.35 418 ARG B N 1
ATOM 6880 C CA . ARG B 1 418 ? 133.894 172.139 164.038 1.00 104.35 418 ARG B CA 1
ATOM 6881 C C . ARG B 1 418 ? 134.585 172.714 165.265 1.00 104.35 418 ARG B C 1
ATOM 6882 O O . ARG B 1 418 ? 135.733 172.362 165.556 1.00 104.35 418 ARG B O 1
ATOM 6890 N N . VAL B 1 419 ? 133.910 173.601 165.991 1.00 99.09 419 VAL B N 1
ATOM 6891 C CA . VAL B 1 419 ? 134.450 174.040 167.268 1.00 99.09 419 VAL B CA 1
ATOM 6892 C C . VAL B 1 419 ? 134.126 172.936 168.267 1.00 99.09 419 VAL B C 1
ATOM 6893 O O . VAL B 1 419 ? 133.122 172.980 168.987 1.00 99.09 419 VAL B O 1
ATOM 6897 N N . PHE B 1 420 ? 134.979 171.917 168.282 1.00 94.20 420 PHE B N 1
ATOM 6898 C CA . PHE B 1 420 ? 134.845 170.768 169.158 1.00 94.20 420 PHE B CA 1
ATOM 6899 C C . PHE B 1 420 ? 136.147 170.419 169.847 1.00 94.20 420 PHE B C 1
ATOM 6900 O O . PHE B 1 420 ? 136.116 169.867 170.952 1.00 94.20 420 PHE B O 1
ATOM 6908 N N . VAL B 1 421 ? 137.286 170.730 169.236 1.00 91.14 421 VAL B N 1
ATOM 6909 C CA . VAL B 1 421 ? 138.573 170.587 169.894 1.00 91.14 421 VAL B CA 1
ATOM 6910 C C . VAL B 1 421 ? 138.737 171.769 170.832 1.00 91.14 421 VAL B C 1
ATOM 6911 O O . VAL B 1 421 ? 139.456 171.687 171.832 1.00 91.14 421 VAL B O 1
ATOM 6915 N N . TYR B 1 422 ? 138.065 172.880 170.523 1.00 91.71 422 TYR B N 1
ATOM 6916 C CA . TYR B 1 422 ? 138.050 174.000 171.452 1.00 91.71 422 TYR B CA 1
ATOM 6917 C C . TYR B 1 422 ? 137.222 173.686 172.687 1.00 91.71 422 TYR B C 1
ATOM 6918 O O . TYR B 1 422 ? 137.432 174.302 173.737 1.00 91.71 422 TYR B O 1
ATOM 6927 N N . ALA B 1 423 ? 136.285 172.744 172.586 1.00 87.00 423 ALA B N 1
ATOM 6928 C CA . ALA B 1 423 ? 135.526 172.327 173.756 1.00 87.00 423 ALA B CA 1
ATOM 6929 C C . ALA B 1 423 ? 136.342 171.385 174.628 1.00 87.00 423 ALA B C 1
ATOM 6930 O O . ALA B 1 423 ? 136.215 171.397 175.856 1.00 87.00 423 ALA B O 1
ATOM 6932 N N . TYR B 1 424 ? 137.186 170.560 174.010 1.00 85.70 424 TYR B N 1
ATOM 6933 C CA . TYR B 1 424 ? 138.009 169.644 174.784 1.00 85.70 424 TYR B CA 1
ATOM 6934 C C . TYR B 1 424 ? 139.361 170.238 175.135 1.00 85.70 424 TYR B C 1
ATOM 6935 O O . TYR B 1 424 ? 140.095 169.645 175.930 1.00 85.70 424 TYR B O 1
ATOM 6944 N N . ASP B 1 425 ? 139.715 171.386 174.561 1.00 84.53 425 ASP B N 1
ATOM 6945 C CA . ASP B 1 425 ? 140.877 172.110 175.057 1.00 84.53 425 ASP B CA 1
ATOM 6946 C C . ASP B 1 425 ? 140.504 172.966 176.258 1.00 84.53 425 ASP B C 1
ATOM 6947 O O . ASP B 1 425 ? 141.380 173.436 176.991 1.00 84.53 425 ASP B O 1
ATOM 6952 N N . LEU B 1 426 ? 139.208 173.184 176.472 1.00 83.02 426 LEU B N 1
ATOM 6953 C CA . LEU B 1 426 ? 138.749 173.824 177.695 1.00 83.02 426 LEU B CA 1
ATOM 6954 C C . LEU B 1 426 ? 138.439 172.817 178.791 1.00 83.02 426 LEU B C 1
ATOM 6955 O O . LEU B 1 426 ? 138.747 173.080 179.957 1.00 83.02 426 LEU B O 1
ATOM 6960 N N . ILE B 1 427 ? 137.840 171.676 178.447 1.00 80.05 427 ILE B N 1
ATOM 6961 C CA . ILE B 1 427 ? 137.615 170.638 179.445 1.00 80.05 427 ILE B CA 1
ATOM 6962 C C . ILE B 1 427 ? 138.934 170.163 180.028 1.00 80.05 427 ILE B C 1
ATOM 6963 O O . ILE B 1 427 ? 139.028 169.899 181.230 1.00 80.05 427 ILE B O 1
ATOM 6968 N N . ILE B 1 428 ? 139.972 170.067 179.205 1.00 79.59 428 ILE B N 1
ATOM 6969 C CA . ILE B 1 428 ? 141.297 169.757 179.723 1.00 79.59 428 ILE B CA 1
ATOM 6970 C C . ILE B 1 428 ? 141.791 170.885 180.615 1.00 79.59 428 ILE B C 1
ATOM 6971 O O . ILE B 1 428 ? 142.346 170.649 181.693 1.00 79.59 428 ILE B O 1
ATOM 6976 N N . LEU B 1 429 ? 141.582 172.128 180.189 1.00 78.98 429 LEU B N 1
ATOM 6977 C CA . LEU B 1 429 ? 142.058 173.265 180.964 1.00 78.98 429 LEU B CA 1
ATOM 6978 C C . LEU B 1 429 ? 141.384 173.315 182.327 1.00 78.98 429 LEU B C 1
ATOM 6979 O O . LEU B 1 429 ? 142.039 173.538 183.350 1.00 78.98 429 LEU B O 1
ATOM 6984 N N . VAL B 1 430 ? 140.067 173.102 182.367 1.00 79.12 430 VAL B N 1
ATOM 6985 C CA . VAL B 1 430 ? 139.384 173.090 183.651 1.00 79.12 430 VAL B CA 1
ATOM 6986 C C . VAL B 1 430 ? 139.712 171.819 184.417 1.00 79.12 430 VAL B C 1
ATOM 6987 O O . VAL B 1 430 ? 139.477 171.742 185.626 1.00 79.12 430 VAL B O 1
ATOM 6991 N N . ASN B 1 431 ? 140.275 170.820 183.748 1.00 80.76 431 ASN B N 1
ATOM 6992 C CA . ASN B 1 431 ? 140.743 169.627 184.435 1.00 80.76 431 ASN B CA 1
ATOM 6993 C C . ASN B 1 431 ? 142.068 169.849 185.146 1.00 80.76 431 ASN B C 1
ATOM 6994 O O . ASN B 1 431 ? 142.290 169.258 186.206 1.00 80.76 431 ASN B O 1
ATOM 6999 N N . ALA B 1 432 ? 142.941 170.697 184.603 1.00 75.59 432 ALA B N 1
ATOM 7000 C CA . ALA B 1 432 ? 144.186 171.075 185.258 1.00 75.59 432 ALA B CA 1
ATOM 7001 C C . ALA B 1 432 ? 143.956 172.051 186.398 1.00 75.59 432 ALA B C 1
ATOM 7002 O O . ALA B 1 432 ? 144.908 172.493 187.044 1.00 75.59 432 ALA B O 1
ATOM 7004 N N . VAL B 1 433 ? 142.703 172.408 186.650 1.00 78.33 433 VAL B N 1
ATOM 7005 C CA . VAL B 1 433 ? 142.362 173.264 187.774 1.00 78.33 433 VAL B CA 1
ATOM 7006 C C . VAL B 1 433 ? 141.645 172.379 188.778 1.00 78.33 433 VAL B C 1
ATOM 7007 O O . VAL B 1 433 ? 141.637 172.657 189.981 1.00 78.33 433 VAL B O 1
ATOM 7011 N N . PHE B 1 434 ? 141.070 171.283 188.292 1.00 79.97 434 PHE B N 1
ATOM 7012 C CA . PHE B 1 434 ? 140.489 170.268 189.156 1.00 79.97 434 PHE B CA 1
ATOM 7013 C C . PHE B 1 434 ? 141.524 169.258 189.624 1.00 79.97 434 PHE B C 1
ATOM 7014 O O . PHE B 1 434 ? 141.166 168.244 190.232 1.00 79.97 434 PHE B O 1
ATOM 7022 N N . ILE B 1 435 ? 142.803 169.519 189.354 1.00 75.03 435 ILE B N 1
ATOM 7023 C CA . ILE B 1 435 ? 143.897 168.691 189.828 1.00 75.03 435 ILE B CA 1
ATOM 7024 C C . ILE B 1 435 ? 144.712 169.401 190.898 1.00 75.03 435 ILE B C 1
ATOM 7025 O O . ILE B 1 435 ? 144.961 168.842 191.970 1.00 75.03 435 ILE B O 1
ATOM 7030 N N . GLY B 1 436 ? 145.125 170.633 190.636 1.00 77.53 436 GLY B N 1
ATOM 7031 C CA . GLY B 1 436 ? 145.933 171.366 191.584 1.00 77.53 436 GLY B CA 1
ATOM 7032 C C . GLY B 1 436 ? 145.128 172.101 192.632 1.00 77.53 436 GLY B C 1
ATOM 7033 O O . GLY B 1 436 ? 145.514 173.191 193.060 1.00 77.53 436 GLY B O 1
ATOM 7034 N N . LEU B 1 437 ? 144.002 171.528 193.054 1.00 85.59 437 LEU B N 1
ATOM 7035 C CA . LEU B 1 437 ? 143.246 172.126 194.144 1.00 85.59 437 LEU B CA 1
ATOM 7036 C C . LEU B 1 437 ? 142.714 171.061 195.096 1.00 85.59 437 LEU B C 1
ATOM 7037 O O . LEU B 1 437 ? 141.975 171.375 196.035 1.00 85.59 437 LEU B O 1
ATOM 7042 N N . ASP B 1 438 ? 143.095 169.808 194.877 1.00 94.31 438 ASP B N 1
ATOM 7043 C CA . ASP B 1 438 ? 142.494 168.691 195.588 1.00 94.31 438 ASP B CA 1
ATOM 7044 C C . ASP B 1 438 ? 142.741 168.791 197.085 1.00 94.31 438 ASP B C 1
ATOM 7045 O O . ASP B 1 438 ? 143.871 168.987 197.537 1.00 94.31 438 ASP B O 1
ATOM 7050 N N . GLU B 1 439 ? 141.662 168.666 197.851 1.00 101.27 439 GLU B N 1
ATOM 7051 C CA . GLU B 1 439 ? 141.744 168.504 199.294 1.00 101.27 439 GLU B CA 1
ATOM 7052 C C . GLU B 1 439 ? 140.835 167.347 199.686 1.00 101.27 439 GLU B C 1
ATOM 7053 O O . GLU B 1 439 ? 140.492 167.176 200.860 1.00 101.27 439 GLU B O 1
ATOM 7059 N N . GLU B 1 440 ? 140.461 166.545 198.686 1.00 101.88 440 GLU B N 1
ATOM 7060 C CA . GLU B 1 440 ? 139.621 165.365 198.856 1.00 101.88 440 GLU B CA 1
ATOM 7061 C C . GLU B 1 440 ? 138.252 165.733 199.410 1.00 101.88 440 GLU B C 1
ATOM 7062 O O . GLU B 1 440 ? 137.812 165.185 200.424 1.00 101.88 440 GLU B O 1
ATOM 7068 N N . ASN B 1 441 ? 137.579 166.663 198.748 1.00 101.44 441 ASN B N 1
ATOM 7069 C CA . ASN B 1 441 ? 136.193 166.962 199.047 1.00 101.44 441 ASN B CA 1
ATOM 7070 C C . ASN B 1 441 ? 135.288 166.285 198.026 1.00 101.44 441 ASN B C 1
ATOM 7071 O O . ASN B 1 441 ? 135.721 165.964 196.917 1.00 101.44 441 ASN B O 1
ATOM 7076 N N . PRO B 1 442 ? 134.026 166.036 198.383 1.00 102.30 442 PRO B N 1
ATOM 7077 C CA . PRO B 1 442 ? 133.102 165.420 197.413 1.00 102.30 442 PRO B CA 1
ATOM 7078 C C . PRO B 1 442 ? 132.992 166.187 196.103 1.00 102.30 442 PRO B C 1
ATOM 7079 O O . PRO B 1 442 ? 132.700 165.590 195.060 1.00 102.30 442 PRO B O 1
ATOM 7083 N N . VAL B 1 443 ? 133.222 167.498 196.132 1.00 101.08 443 VAL B N 1
ATOM 7084 C CA . VAL B 1 443 ? 133.214 168.317 194.926 1.00 101.08 443 VAL B CA 1
ATOM 7085 C C . VAL B 1 443 ? 134.258 167.803 193.945 1.00 101.08 443 VAL B C 1
ATOM 7086 O O . VAL B 1 443 ? 133.991 167.685 192.744 1.00 101.08 443 VAL B O 1
ATOM 7090 N N . VAL B 1 444 ? 135.452 167.489 194.448 1.00 98.84 444 VAL B N 1
ATOM 7091 C CA . VAL B 1 444 ? 136.576 167.110 193.599 1.00 98.84 444 VAL B CA 1
ATOM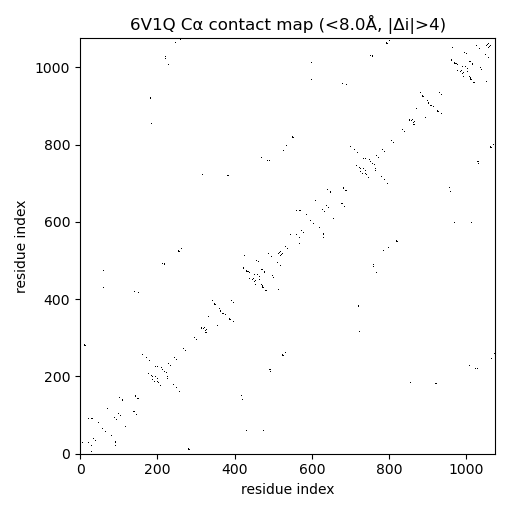 7092 C C . VAL B 1 444 ? 136.833 165.613 193.581 1.00 98.84 444 VAL B C 1
ATOM 7093 O O . VAL B 1 444 ? 137.298 165.098 192.551 1.00 98.84 444 VAL B O 1
ATOM 7097 N N . SER B 1 445 ? 136.549 164.897 194.667 1.00 100.42 445 SER B N 1
ATOM 7098 C CA . SER B 1 445 ? 136.787 163.459 194.692 1.00 100.42 445 SER B CA 1
ATOM 7099 C C . SER B 1 445 ? 135.844 162.697 193.774 1.00 100.42 445 SER B C 1
ATOM 7100 O O . SER B 1 445 ? 136.154 161.568 193.379 1.00 100.42 445 SER B O 1
ATOM 7103 N N . ASN B 1 446 ? 134.693 163.281 193.443 1.00 99.18 446 ASN B N 1
ATOM 7104 C CA . ASN B 1 446 ? 133.813 162.684 192.446 1.00 99.18 446 ASN B CA 1
ATOM 7105 C C . ASN B 1 446 ? 134.128 163.210 191.052 1.00 99.18 446 ASN B C 1
ATOM 7106 O O . ASN B 1 446 ? 134.014 162.473 190.067 1.00 99.18 446 ASN B O 1
ATOM 7111 N N . ALA B 1 447 ? 134.529 164.479 190.958 1.00 93.64 447 ALA B N 1
ATOM 7112 C CA . ALA B 1 447 ? 134.773 165.106 189.666 1.00 93.64 447 ALA B CA 1
ATOM 7113 C C . ALA B 1 447 ? 135.860 164.405 188.868 1.00 93.64 447 ALA B C 1
ATOM 7114 O O . ALA B 1 447 ? 135.877 164.515 187.638 1.00 93.64 447 ALA B O 1
ATOM 7116 N N . GLU B 1 448 ? 136.773 163.695 189.532 1.00 94.66 448 GLU B N 1
ATOM 7117 C CA . GLU B 1 448 ? 137.766 162.923 188.795 1.00 94.66 448 GLU B CA 1
ATOM 7118 C C . GLU B 1 448 ? 137.112 161.812 187.988 1.00 94.66 448 GLU B C 1
ATOM 7119 O O . GLU B 1 448 ? 137.682 161.352 186.994 1.00 94.66 448 GLU B O 1
ATOM 7125 N N . TRP B 1 449 ? 135.920 161.372 188.398 1.00 96.47 449 TRP B N 1
ATOM 7126 C CA . TRP B 1 449 ? 135.193 160.382 187.615 1.00 96.47 449 TRP B CA 1
ATOM 7127 C C . TRP B 1 449 ? 134.530 161.010 186.400 1.00 96.47 449 TRP B C 1
ATOM 7128 O O . TRP B 1 449 ? 134.538 160.418 185.317 1.00 96.47 449 TRP B O 1
ATOM 7139 N N . GLY B 1 450 ? 133.957 162.204 186.559 1.00 91.03 450 GLY B N 1
ATOM 7140 C CA . GLY B 1 450 ? 133.296 162.849 185.437 1.00 91.03 450 GLY B CA 1
ATOM 7141 C C . GLY B 1 450 ? 134.248 163.152 184.299 1.00 91.03 450 GLY B C 1
ATOM 7142 O O . GLY B 1 450 ? 133.968 162.825 183.142 1.00 91.03 450 GLY B O 1
ATOM 7143 N N . PHE B 1 451 ? 135.388 163.772 184.609 1.00 86.63 451 PHE B N 1
ATOM 7144 C CA . PHE B 1 451 ? 136.381 164.042 183.577 1.00 86.63 451 PHE B CA 1
ATOM 7145 C C . PHE B 1 451 ? 136.827 162.764 182.890 1.00 86.63 451 PHE B C 1
ATOM 7146 O O . PHE B 1 451 ? 137.042 162.761 181.674 1.00 86.63 451 PHE B O 1
ATOM 7154 N N . LEU B 1 452 ? 136.962 161.674 183.645 1.00 90.78 452 LEU B N 1
ATOM 7155 C CA . LEU B 1 452 ? 137.291 160.392 183.036 1.00 90.78 452 LEU B CA 1
ATOM 7156 C C . LEU B 1 452 ? 136.260 160.004 181.987 1.00 90.78 452 LEU B C 1
ATOM 7157 O O . LEU B 1 452 ? 136.614 159.494 180.918 1.00 90.78 452 LEU B O 1
ATOM 7162 N N . ALA B 1 453 ? 134.979 160.241 182.270 1.00 88.99 453 ALA B N 1
ATOM 7163 C CA . ALA B 1 453 ? 133.941 159.950 181.292 1.00 88.99 453 ALA B CA 1
ATOM 7164 C C . ALA B 1 453 ? 133.977 160.910 180.114 1.00 88.99 453 ALA B C 1
ATOM 7165 O O . ALA B 1 453 ? 133.686 160.498 178.987 1.00 88.99 453 ALA B O 1
ATOM 7167 N N . LEU B 1 454 ? 134.336 162.173 180.348 1.00 87.10 454 LEU B N 1
ATOM 7168 C CA . LEU B 1 454 ? 134.341 163.154 179.269 1.00 87.10 454 LEU B CA 1
ATOM 7169 C C . LEU B 1 454 ? 135.337 162.771 178.184 1.00 87.10 454 LEU B C 1
ATOM 7170 O O . LEU B 1 454 ? 135.010 162.794 176.994 1.00 87.10 454 LEU B O 1
ATOM 7175 N N . TYR B 1 455 ? 136.559 162.415 178.574 1.00 87.49 455 TYR B N 1
ATOM 7176 C CA . TYR B 1 455 ? 137.518 161.921 177.598 1.00 87.49 455 TYR B CA 1
ATOM 7177 C C . TYR B 1 455 ? 137.128 160.567 177.039 1.00 87.49 455 TYR B C 1
ATOM 7178 O O . TYR B 1 455 ? 137.499 160.249 175.904 1.00 87.49 455 TYR B O 1
ATOM 7187 N N . MET B 1 456 ? 136.398 159.759 177.810 1.00 93.28 456 MET B N 1
ATOM 7188 C CA . MET B 1 456 ? 136.009 158.439 177.333 1.00 93.28 456 MET B CA 1
ATOM 7189 C C . MET B 1 456 ? 135.085 158.541 176.130 1.00 93.28 456 MET B C 1
ATOM 7190 O O . MET B 1 456 ? 135.380 157.997 175.060 1.00 93.28 456 MET B O 1
ATOM 7195 N N . LEU B 1 457 ? 134.250 159.579 176.062 1.00 90.66 457 LEU B N 1
ATOM 7196 C CA . LEU B 1 457 ? 133.518 159.818 174.778 1.00 90.66 457 LEU B CA 1
ATOM 7197 C C . LEU B 1 457 ? 134.360 160.280 173.550 1.00 90.66 457 LEU B C 1
ATOM 7198 O O . LEU B 1 457 ? 134.011 160.320 172.412 1.00 90.66 457 LEU B O 1
ATOM 7203 N N . GLU B 1 458 ? 135.507 160.799 173.823 1.00 90.96 458 GLU B N 1
ATOM 7204 C CA . GLU B 1 458 ? 136.420 161.102 172.785 1.00 90.96 458 GLU B CA 1
ATOM 7205 C C . GLU B 1 458 ? 136.731 159.777 172.034 1.00 90.96 458 GLU B C 1
ATOM 7206 O O . GLU B 1 458 ? 137.392 159.725 171.032 1.00 90.96 458 GLU B O 1
ATOM 7212 N N . ILE B 1 459 ? 136.066 158.775 172.534 1.00 30.00 459 ILE B N 1
ATOM 7213 C CA . ILE B 1 459 ? 136.079 157.444 171.959 1.00 30.00 459 ILE B CA 1
ATOM 7214 C C . ILE B 1 459 ? 134.660 157.202 171.395 1.00 30.00 459 ILE B C 1
ATOM 7215 O O . ILE B 1 459 ? 133.845 156.398 171.806 1.00 30.00 459 ILE B O 1
ATOM 7220 N N . LEU B 1 460 ? 134.463 158.145 170.520 1.00 30.00 460 LEU B N 1
ATOM 7221 C CA . LEU B 1 460 ? 133.417 158.490 169.609 1.00 30.00 460 LEU B CA 1
ATOM 7222 C C . LEU B 1 460 ? 134.227 159.194 168.558 1.00 30.00 460 LEU B C 1
ATOM 7223 O O . LEU B 1 460 ? 133.910 160.276 168.164 1.00 30.00 460 LEU B O 1
ATOM 7228 N N . LEU B 1 461 ? 135.280 158.521 168.148 1.00 30.00 461 LEU B N 1
ATOM 7229 C CA . LEU B 1 461 ? 136.248 158.894 167.226 1.00 30.00 461 LEU B CA 1
ATOM 7230 C C . LEU B 1 461 ? 136.474 160.362 167.047 1.00 30.00 461 LEU B C 1
ATOM 7231 O O . LEU B 1 461 ? 136.844 160.987 168.011 1.00 30.00 461 LEU B O 1
ATOM 7236 N N . PHE B 1 477 ? 148.823 162.296 165.628 1.00 92.41 477 PHE B N 1
ATOM 7237 C CA . PHE B 1 477 ? 149.671 161.751 166.680 1.00 92.41 477 PHE B CA 1
ATOM 7238 C C . PHE B 1 477 ? 148.894 161.550 167.973 1.00 92.41 477 PHE B C 1
ATOM 7239 O O . PHE B 1 477 ? 149.023 160.518 168.631 1.00 92.41 477 PHE B O 1
ATOM 7247 N N . TRP B 1 478 ? 148.085 162.549 168.330 1.00 89.90 478 TRP B N 1
ATOM 7248 C CA . TRP B 1 478 ? 147.426 162.540 169.629 1.00 89.90 478 TRP B CA 1
ATOM 7249 C C . TRP B 1 478 ? 146.483 161.358 169.789 1.00 89.90 478 TRP B C 1
ATOM 7250 O O . TRP B 1 478 ? 146.471 160.729 170.851 1.00 89.90 478 TRP B O 1
ATOM 7261 N N . ASN B 1 479 ? 145.699 161.036 168.756 1.00 90.13 479 ASN B N 1
ATOM 7262 C CA . ASN B 1 479 ? 144.786 159.902 168.852 1.00 90.13 479 ASN B CA 1
ATOM 7263 C C . ASN B 1 479 ? 145.516 158.634 169.267 1.00 90.13 479 ASN B C 1
ATOM 7264 O O . ASN B 1 479 ? 144.916 157.744 169.878 1.00 90.13 479 ASN B O 1
ATOM 7269 N N . TRP B 1 480 ? 146.806 158.530 168.957 1.00 94.30 480 TRP B N 1
ATOM 7270 C CA . TRP B 1 480 ? 147.595 157.435 169.506 1.00 94.30 480 TRP B CA 1
ATOM 7271 C C . TRP B 1 480 ? 147.864 157.659 170.988 1.00 94.30 480 TRP B C 1
ATOM 7272 O O . TRP B 1 480 ? 147.572 156.795 171.821 1.00 94.30 480 TRP B O 1
ATOM 7283 N N . PHE B 1 481 ? 148.397 158.831 171.333 1.00 90.39 481 PHE B N 1
ATOM 7284 C CA . PHE B 1 481 ? 148.749 159.133 172.715 1.00 90.39 481 PHE B CA 1
ATOM 7285 C C . PHE B 1 481 ? 147.512 159.306 173.586 1.00 90.39 481 PHE B C 1
ATOM 7286 O O . PHE B 1 481 ? 147.448 158.756 174.690 1.00 90.39 481 PHE B O 1
ATOM 7294 N N . ASP B 1 482 ? 146.533 160.077 173.109 1.00 90.29 482 ASP B N 1
ATOM 7295 C CA . ASP B 1 482 ? 145.322 160.325 173.885 1.00 90.29 482 ASP B CA 1
ATOM 7296 C C . ASP B 1 482 ? 144.637 159.030 174.298 1.00 90.29 482 ASP B C 1
ATOM 7297 O O . ASP B 1 482 ? 144.213 158.897 175.449 1.00 90.29 482 ASP B O 1
ATOM 7302 N N . THR B 1 483 ? 144.535 158.063 173.387 1.00 91.96 483 THR B N 1
ATOM 7303 C CA . THR B 1 483 ? 143.882 156.805 173.727 1.00 91.96 483 THR B CA 1
ATOM 7304 C C . THR B 1 483 ? 144.623 156.058 174.824 1.00 91.96 483 THR B C 1
ATOM 7305 O O . THR B 1 483 ? 143.995 155.357 175.622 1.00 91.96 483 THR B O 1
ATOM 7309 N N . ILE B 1 484 ? 145.948 156.199 174.887 1.00 92.69 484 ILE B N 1
ATOM 7310 C CA . ILE B 1 484 ? 146.723 155.486 175.896 1.00 92.69 484 ILE B CA 1
ATOM 7311 C C . ILE B 1 484 ? 146.395 156.001 177.291 1.00 92.69 484 ILE B C 1
ATOM 7312 O O . ILE B 1 484 ? 146.286 155.224 178.246 1.00 92.69 484 ILE B O 1
ATOM 7317 N N . ILE B 1 485 ? 146.220 157.315 177.430 1.00 90.64 485 ILE B N 1
ATOM 7318 C CA . ILE B 1 485 ? 146.047 157.902 178.754 1.00 90.64 485 ILE B CA 1
ATOM 7319 C C . ILE B 1 485 ? 144.664 157.602 179.311 1.00 90.64 485 ILE B C 1
ATOM 7320 O O . ILE B 1 485 ? 144.518 157.292 180.497 1.00 90.64 485 ILE B O 1
ATOM 7325 N N . VAL B 1 486 ? 143.630 157.684 178.473 1.00 92.34 486 VAL B N 1
ATOM 7326 C CA . VAL B 1 486 ? 142.267 157.545 178.974 1.00 92.34 486 VAL B CA 1
ATOM 7327 C C . VAL B 1 486 ? 142.009 156.126 179.462 1.00 92.34 486 VAL B C 1
ATOM 7328 O O . VAL B 1 486 ? 141.344 155.923 180.486 1.00 92.34 486 VAL B O 1
ATOM 7332 N N . VAL B 1 487 ? 142.521 155.121 178.749 1.00 94.26 487 VAL B N 1
ATOM 7333 C CA . VAL B 1 487 ? 142.318 153.753 179.213 1.00 94.26 487 VAL B CA 1
ATOM 7334 C C . VAL B 1 487 ? 143.168 153.483 180.442 1.00 94.26 487 VAL B C 1
ATOM 7335 O O . VAL B 1 487 ? 142.781 152.696 181.314 1.00 94.26 487 VAL B O 1
ATOM 7339 N N . SER B 1 488 ? 144.327 154.131 180.541 1.00 93.99 488 SER B N 1
ATOM 7340 C CA . SER B 1 488 ? 145.137 154.015 181.743 1.00 93.99 488 SER B CA 1
ATOM 7341 C C . SER B 1 488 ? 144.521 154.780 182.903 1.00 93.99 488 SER B C 1
ATOM 7342 O O . SER B 1 488 ? 144.760 154.437 184.065 1.00 93.99 488 SER B O 1
ATOM 7345 N N . ALA B 1 489 ? 143.731 155.811 182.609 1.00 94.56 489 ALA B N 1
ATOM 7346 C CA . ALA B 1 489 ? 143.027 156.545 183.647 1.00 94.56 489 ALA B CA 1
ATOM 7347 C C . ALA B 1 489 ? 141.755 155.846 184.101 1.00 94.56 489 ALA B C 1
ATOM 7348 O O . ALA B 1 489 ? 141.252 156.159 185.184 1.00 94.56 489 ALA B O 1
ATOM 7350 N N . LEU B 1 490 ? 141.225 154.909 183.315 1.00 97.43 490 LEU B N 1
ATOM 7351 C CA . LEU B 1 490 ? 140.124 154.071 183.774 1.00 97.43 490 LEU B CA 1
ATOM 7352 C C . LEU B 1 490 ? 140.537 153.132 184.890 1.00 97.43 490 LEU B C 1
ATOM 7353 O O . LEU B 1 490 ? 139.691 152.400 185.413 1.00 97.43 490 LEU B O 1
ATOM 7358 N N . PHE B 1 491 ? 141.814 153.133 185.261 1.00 103.61 491 PHE B N 1
ATOM 7359 C CA . PHE B 1 491 ? 142.284 152.395 186.420 1.00 103.61 491 PHE B CA 1
ATOM 7360 C C . PHE B 1 491 ? 141.998 153.131 187.718 1.00 103.61 491 PHE B C 1
ATOM 7361 O O . PHE B 1 491 ? 142.464 152.704 188.778 1.00 103.61 491 PHE B O 1
ATOM 7369 N N . GLY B 1 492 ? 141.252 154.234 187.656 1.00 106.31 492 GLY B N 1
ATOM 7370 C CA . GLY B 1 492 ? 140.646 154.791 188.847 1.00 106.31 492 GLY B CA 1
ATOM 7371 C C . GLY B 1 492 ? 139.634 153.877 189.500 1.00 106.31 492 GLY B C 1
ATOM 7372 O O . GLY B 1 492 ? 139.268 154.107 190.657 1.00 106.31 492 GLY B O 1
ATOM 7373 N N . THR B 1 493 ? 139.165 152.855 188.781 1.00 109.61 493 THR B N 1
ATOM 7374 C CA . THR B 1 493 ? 138.379 151.805 189.412 1.00 109.61 493 THR B CA 1
ATOM 7375 C C . THR B 1 493 ? 139.198 151.059 190.455 1.00 109.61 493 THR B C 1
ATOM 7376 O O . THR B 1 493 ? 138.661 150.654 191.491 1.00 109.61 493 THR B O 1
ATOM 7380 N N . ILE B 1 494 ? 140.495 150.870 190.195 1.00 110.79 494 ILE B N 1
ATOM 7381 C CA . ILE B 1 494 ? 141.371 150.259 191.183 1.00 110.79 494 ILE B CA 1
ATOM 7382 C C . ILE B 1 494 ? 141.378 151.071 192.469 1.00 110.79 494 ILE B C 1
ATOM 7383 O O . ILE B 1 494 ? 141.455 150.507 193.566 1.00 110.79 494 ILE B O 1
ATOM 7388 N N . ILE B 1 495 ? 141.283 152.400 192.363 1.00 113.75 495 ILE B N 1
ATOM 7389 C CA . ILE B 1 495 ? 141.137 153.233 193.552 1.00 113.75 495 ILE B CA 1
ATOM 7390 C C . ILE B 1 495 ? 139.899 152.831 194.339 1.00 113.75 495 ILE B C 1
ATOM 7391 O O . ILE B 1 495 ? 139.941 152.737 195.571 1.00 113.75 495 ILE B O 1
ATOM 7396 N N . ASN B 1 496 ? 138.781 152.594 193.650 1.00 118.42 496 ASN B N 1
ATOM 7397 C CA . ASN B 1 496 ? 137.568 152.172 194.336 1.00 118.42 496 ASN B CA 1
ATOM 7398 C C . ASN B 1 496 ? 137.758 150.805 194.982 1.00 118.42 496 ASN B C 1
ATOM 7399 O O . ASN B 1 496 ? 137.348 150.589 196.128 1.00 118.42 496 ASN B O 1
ATOM 7404 N N . SER B 1 497 ? 138.406 149.881 194.280 1.00 120.82 497 SER B N 1
ATOM 7405 C CA . SER B 1 497 ? 138.557 148.515 194.755 1.00 120.82 497 SER B CA 1
ATOM 7406 C C . SER B 1 497 ? 139.767 148.318 195.658 1.00 120.82 497 SER B C 1
ATOM 7407 O O . SER B 1 497 ? 140.042 147.181 196.055 1.00 120.82 497 SER B O 1
ATOM 7410 N N . ALA B 1 498 ? 140.497 149.383 195.997 1.00 120.12 498 ALA B N 1
ATOM 7411 C CA . ALA B 1 498 ? 141.667 149.221 196.848 1.00 120.12 498 ALA B CA 1
ATOM 7412 C C . ALA B 1 498 ? 141.805 150.312 197.903 1.00 120.12 498 ALA B C 1
ATOM 7413 O O . ALA B 1 498 ? 142.810 150.326 198.622 1.00 120.12 498 ALA B O 1
ATOM 7415 N N . LEU B 1 499 ? 140.844 151.225 198.025 1.00 120.34 499 LEU B N 1
ATOM 7416 C CA . LEU B 1 499 ? 140.890 152.231 199.081 1.00 120.34 499 LEU B CA 1
ATOM 7417 C C . LEU B 1 499 ? 139.764 152.088 200.090 1.00 120.34 499 LEU B C 1
ATOM 7418 O O . LEU B 1 499 ? 140.032 151.974 201.292 1.00 120.34 499 LEU B O 1
ATOM 7423 N N . LYS B 1 500 ? 138.506 152.091 199.645 1.00 122.45 500 LYS B N 1
ATOM 7424 C CA . LYS B 1 500 ? 137.405 152.039 200.601 1.00 122.45 500 LYS B CA 1
ATOM 7425 C C . LYS B 1 500 ? 137.206 150.641 201.170 1.00 122.45 500 LYS B C 1
ATOM 7426 O O . LYS B 1 500 ? 136.561 150.490 202.213 1.00 122.45 500 LYS B O 1
ATOM 7432 N N . HIS B 1 501 ? 137.746 149.620 200.512 1.00 125.36 501 HIS B N 1
ATOM 7433 C CA . HIS B 1 501 ? 137.698 148.259 201.024 1.00 125.36 501 HIS B CA 1
ATOM 7434 C C . HIS B 1 501 ? 138.784 147.442 200.337 1.00 125.36 501 HIS B C 1
ATOM 7435 O O . HIS B 1 501 ? 139.618 147.976 199.600 1.00 125.36 501 HIS B O 1
ATOM 7442 N N . SER B 1 502 ? 138.772 146.135 200.603 1.00 126.12 502 SER B N 1
ATOM 7443 C CA . SER B 1 502 ? 139.688 145.176 199.979 1.00 126.12 502 SER B CA 1
ATOM 7444 C C . SER B 1 502 ? 141.151 145.484 200.295 1.00 126.12 502 SER B C 1
ATOM 7445 O O . SER B 1 502 ? 142.057 144.996 199.615 1.00 126.12 502 SER B O 1
ATOM 7448 N N . GLY B 1 503 ? 141.398 146.290 201.323 1.00 122.93 503 GLY B N 1
ATOM 7449 C CA . GLY B 1 503 ? 142.756 146.596 201.727 1.00 122.93 503 GLY B CA 1
ATOM 7450 C C . GLY B 1 503 ? 143.283 147.896 201.158 1.00 122.93 503 GLY B C 1
ATOM 7451 O O . GLY B 1 503 ? 143.591 147.978 199.966 1.00 122.93 503 GLY B O 1
ATOM 7452 N N . GLY B 1 504 ? 143.398 148.917 202.004 1.00 117.86 504 GLY B N 1
ATOM 7453 C CA . GLY B 1 504 ? 143.913 150.203 201.576 1.00 117.86 504 GLY B CA 1
ATOM 7454 C C . GLY B 1 504 ? 145.393 150.367 201.852 1.00 117.86 504 GLY B C 1
ATOM 7455 O O . GLY B 1 504 ? 145.860 151.472 202.143 1.00 117.86 504 GLY B O 1
ATOM 7456 N N . TYR B 1 505 ? 146.142 149.268 201.762 1.00 115.97 505 TYR B N 1
ATOM 7457 C CA . TYR B 1 505 ? 147.572 149.280 202.042 1.00 115.97 505 TYR B CA 1
ATOM 7458 C C . TYR B 1 505 ? 148.396 149.917 200.932 1.00 115.97 505 TYR B C 1
ATOM 7459 O O . TYR B 1 505 ? 149.604 150.107 201.113 1.00 115.97 505 TYR B O 1
ATOM 7468 N N . THR B 1 506 ? 147.782 150.252 199.798 1.00 109.66 506 THR B N 1
ATOM 7469 C CA . THR B 1 506 ? 148.506 150.831 198.674 1.00 109.66 506 THR B CA 1
ATOM 7470 C C . THR B 1 506 ? 147.941 152.210 198.354 1.00 109.66 506 THR B C 1
ATOM 7471 O O . THR B 1 506 ? 147.678 152.530 197.192 1.00 109.66 506 THR B O 1
ATOM 7475 N N . SER B 1 507 ? 147.747 153.032 199.386 1.00 103.10 507 SER B N 1
ATOM 7476 C CA . SER B 1 507 ? 147.075 154.315 199.197 1.00 103.10 507 SER B CA 1
ATOM 7477 C C . SER B 1 507 ? 147.932 155.287 198.393 1.00 103.10 507 SER B C 1
ATOM 7478 O O . SER B 1 507 ? 147.524 155.732 197.313 1.00 103.10 507 SER B O 1
ATOM 7481 N N . ARG B 1 508 ? 149.118 155.631 198.902 1.00 87.03 508 ARG B N 1
ATOM 7482 C CA . ARG B 1 508 ? 149.943 156.635 198.238 1.00 87.03 508 ARG B CA 1
ATOM 7483 C C . ARG B 1 508 ? 150.435 156.160 196.880 1.00 87.03 508 ARG B C 1
ATOM 7484 O O . ARG B 1 508 ? 150.584 156.969 195.961 1.00 87.03 508 ARG B O 1
ATOM 7492 N N . GLN B 1 509 ? 150.678 154.857 196.729 1.00 95.14 509 GLN B N 1
ATOM 7493 C CA . GLN B 1 509 ? 151.352 154.370 195.530 1.00 95.14 509 GLN B CA 1
ATOM 7494 C C . GLN B 1 509 ? 150.452 154.451 194.305 1.00 95.14 509 GLN B C 1
ATOM 7495 O O . GLN B 1 509 ? 150.905 154.850 193.226 1.00 95.14 509 GLN B O 1
ATOM 7501 N N . VAL B 1 510 ? 149.182 154.074 194.441 1.00 95.83 510 VAL B N 1
ATOM 7502 C CA . VAL B 1 510 ? 148.322 154.046 193.264 1.00 95.83 510 VAL B CA 1
ATOM 7503 C C . VAL B 1 510 ? 147.861 155.454 192.897 1.00 95.83 510 VAL B C 1
ATOM 7504 O O . VAL B 1 510 ? 147.620 155.744 191.721 1.00 95.83 510 VAL B O 1
ATOM 7508 N N . LEU B 1 511 ? 147.743 156.352 193.876 1.00 92.21 511 LEU B N 1
ATOM 7509 C CA . LEU B 1 511 ? 147.440 157.740 193.555 1.00 92.21 511 LEU B CA 1
ATOM 7510 C C . LEU B 1 511 ? 148.595 158.423 192.843 1.00 92.21 511 LEU B C 1
ATOM 7511 O O . LEU B 1 511 ? 148.367 159.133 191.859 1.00 92.21 511 LEU B O 1
ATOM 7516 N N . ASP B 1 512 ? 149.825 158.217 193.306 1.00 87.88 512 ASP B N 1
ATOM 7517 C CA . ASP B 1 512 ? 151.000 158.788 192.663 1.00 87.88 512 ASP B CA 1
ATOM 7518 C C . ASP B 1 512 ? 151.242 158.226 191.271 1.00 87.88 512 ASP B C 1
ATOM 7519 O O . ASP B 1 512 ? 152.180 158.667 190.601 1.00 87.88 512 ASP B O 1
ATOM 7524 N N . ILE B 1 513 ? 150.442 157.260 190.830 1.00 88.60 513 ILE B N 1
ATOM 7525 C CA . ILE B 1 513 ? 150.536 156.738 189.472 1.00 88.60 513 ILE B CA 1
ATOM 7526 C C . ILE B 1 513 ? 149.314 157.066 188.637 1.00 88.60 513 ILE B C 1
ATOM 7527 O O . ILE B 1 513 ? 149.377 156.941 187.404 1.00 88.60 513 ILE B O 1
ATOM 7532 N N . VAL B 1 514 ? 148.211 157.480 189.253 1.00 85.86 514 VAL B N 1
ATOM 7533 C CA . VAL B 1 514 ? 147.075 157.970 188.484 1.00 85.86 514 VAL B CA 1
ATOM 7534 C C . VAL B 1 514 ? 147.141 159.481 188.314 1.00 85.86 514 VAL B C 1
ATOM 7535 O O . VAL B 1 514 ? 146.781 160.006 187.259 1.00 85.86 514 VAL B O 1
ATOM 7539 N N . PHE B 1 515 ? 147.626 160.203 189.324 1.00 81.31 515 PHE B N 1
ATOM 7540 C CA . PHE B 1 515 ? 147.756 161.648 189.211 1.00 81.31 515 PHE B CA 1
ATOM 7541 C C . PHE B 1 515 ? 148.920 162.067 188.334 1.00 81.31 515 PHE B C 1
ATOM 7542 O O . PHE B 1 515 ? 148.807 163.072 187.630 1.00 81.31 515 PHE B O 1
ATOM 7550 N N . ILE B 1 516 ? 150.029 161.322 188.343 1.00 78.16 516 ILE B N 1
ATOM 7551 C CA . ILE B 1 516 ? 151.075 161.531 187.346 1.00 78.16 516 ILE B CA 1
ATOM 7552 C C . ILE B 1 516 ? 150.571 161.204 185.953 1.00 78.16 516 ILE B C 1
ATOM 7553 O O . ILE B 1 516 ? 151.255 161.490 184.963 1.00 78.16 516 ILE B O 1
ATOM 7558 N N . LEU B 1 517 ? 149.376 160.638 185.847 1.00 82.15 517 LEU B N 1
ATOM 7559 C CA . LEU B 1 517 ? 148.775 160.255 184.579 1.00 82.15 517 LEU B CA 1
ATOM 7560 C C . LEU B 1 517 ? 147.668 161.194 184.134 1.00 82.15 517 LEU B C 1
ATOM 7561 O O . LEU B 1 517 ? 147.503 161.418 182.935 1.00 82.15 517 LEU B O 1
ATOM 7566 N N . ARG B 1 518 ? 146.899 161.752 185.070 1.00 82.25 518 ARG B N 1
ATOM 7567 C CA . ARG B 1 518 ? 145.920 162.767 184.704 1.00 82.25 518 ARG B CA 1
ATOM 7568 C C . ARG B 1 518 ? 146.606 164.002 184.141 1.00 82.25 518 ARG B C 1
ATOM 7569 O O . ARG B 1 518 ? 146.171 164.558 183.128 1.00 82.25 518 ARG B O 1
ATOM 7577 N N . VAL B 1 519 ? 147.687 164.445 184.781 1.00 74.60 519 VAL B N 1
ATOM 7578 C CA . VAL B 1 519 ? 148.392 165.649 184.357 1.00 74.60 519 VAL B CA 1
ATOM 7579 C C . VAL B 1 519 ? 149.140 165.374 183.063 1.00 74.60 519 VAL B C 1
ATOM 7580 O O . VAL B 1 519 ? 149.710 166.288 182.460 1.00 74.60 519 VAL B O 1
ATOM 7584 N N . LEU B 1 520 ? 149.161 164.116 182.631 1.00 77.93 520 LEU B N 1
ATOM 7585 C CA . LEU B 1 520 ? 149.677 163.791 181.311 1.00 77.93 520 LEU B CA 1
ATOM 7586 C C . LEU B 1 520 ? 148.676 164.080 180.206 1.00 77.93 520 LEU B C 1
ATOM 7587 O O . LEU B 1 520 ? 149.088 164.306 179.064 1.00 77.93 520 LEU B O 1
ATOM 7592 N N . ARG B 1 521 ? 147.379 164.068 180.516 1.00 81.77 521 ARG B N 1
ATOM 7593 C CA . ARG B 1 521 ? 146.378 164.525 179.563 1.00 81.77 521 ARG B CA 1
ATOM 7594 C C . ARG B 1 521 ? 146.653 165.961 179.150 1.00 81.77 521 ARG B C 1
ATOM 7595 O O . ARG B 1 521 ? 146.415 166.355 178.004 1.00 81.77 521 ARG B O 1
ATOM 7603 N N . LEU B 1 522 ? 147.169 166.754 180.082 1.00 75.53 522 LEU B N 1
ATOM 7604 C CA . LEU B 1 522 ? 147.366 168.181 179.890 1.00 75.53 522 LEU B CA 1
ATOM 7605 C C . LEU B 1 522 ? 148.281 168.489 178.718 1.00 75.53 522 LEU B C 1
ATOM 7606 O O . LEU B 1 522 ? 148.172 169.553 178.107 1.00 75.53 522 LEU B O 1
ATOM 7611 N N . ILE B 1 523 ? 149.188 167.567 178.389 1.00 77.76 523 ILE B N 1
ATOM 7612 C CA . ILE B 1 523 ? 150.144 167.819 177.322 1.00 77.76 523 ILE B CA 1
ATOM 7613 C C . ILE B 1 523 ? 149.470 168.001 175.973 1.00 77.76 523 ILE B C 1
ATOM 7614 O O . ILE B 1 523 ? 150.052 168.630 175.081 1.00 77.76 523 ILE B O 1
ATOM 7619 N N . ARG B 1 524 ? 148.253 167.499 175.797 1.00 81.38 524 ARG B N 1
ATOM 7620 C CA . ARG B 1 524 ? 147.582 167.663 174.518 1.00 81.38 524 ARG B CA 1
ATOM 7621 C C . ARG B 1 524 ? 146.894 169.012 174.386 1.00 81.38 524 ARG B C 1
ATOM 7622 O O . ARG B 1 524 ? 146.425 169.350 173.295 1.00 81.38 524 ARG B O 1
ATOM 7630 N N . VAL B 1 525 ? 146.867 169.809 175.451 1.00 79.38 525 VAL B N 1
ATOM 7631 C CA . VAL B 1 525 ? 146.334 171.163 175.382 1.00 79.38 525 VAL B CA 1
ATOM 7632 C C . VAL B 1 525 ? 147.279 172.000 174.532 1.00 79.38 525 VAL B C 1
ATOM 7633 O O . VAL B 1 525 ? 146.967 173.138 174.169 1.00 79.38 525 VAL B O 1
ATOM 7637 N N . VAL B 1 526 ? 148.441 171.434 174.197 1.00 82.25 526 VAL B N 1
ATOM 7638 C CA . VAL B 1 526 ? 149.379 172.085 173.292 1.00 82.25 526 VAL B CA 1
ATOM 7639 C C . VAL B 1 526 ? 148.890 172.076 171.852 1.00 82.25 526 VAL B C 1
ATOM 7640 O O . VAL B 1 526 ? 149.457 172.796 171.014 1.00 82.25 526 VAL B O 1
ATOM 7644 N N . ASP B 1 527 ? 147.857 171.292 171.535 1.00 86.94 527 ASP B N 1
ATOM 7645 C CA . ASP B 1 527 ? 147.255 171.359 170.208 1.00 86.94 527 ASP B CA 1
ATOM 7646 C C . ASP B 1 527 ? 146.761 172.758 169.894 1.00 86.94 527 ASP B C 1
ATOM 7647 O O . ASP B 1 527 ? 146.820 173.192 168.739 1.00 86.94 527 ASP B O 1
ATOM 7652 N N . SER B 1 528 ? 146.274 173.479 170.906 1.00 85.16 528 SER B N 1
ATOM 7653 C CA . SER B 1 528 ? 145.724 174.809 170.688 1.00 85.16 528 SER B CA 1
ATOM 7654 C C . SER B 1 528 ? 146.751 175.780 170.124 1.00 85.16 528 SER B C 1
ATOM 7655 O O . SER B 1 528 ? 146.376 176.877 169.698 1.00 85.16 528 SER B O 1
ATOM 7658 N N . ILE B 1 529 ? 148.029 175.406 170.113 1.00 84.12 529 ILE B N 1
ATOM 7659 C CA . ILE B 1 529 ? 149.067 176.220 169.498 1.00 84.12 529 ILE B CA 1
ATOM 7660 C C . ILE B 1 529 ? 149.487 175.658 168.142 1.00 84.12 529 ILE B C 1
ATOM 7661 O O . ILE B 1 529 ? 150.247 176.303 167.413 1.00 84.12 529 ILE B O 1
ATOM 7666 N N . LYS B 1 530 ? 148.987 174.474 167.779 1.00 87.78 530 LYS B N 1
ATOM 7667 C CA . LYS B 1 530 ? 149.233 173.873 166.469 1.00 87.78 530 LYS B CA 1
ATOM 7668 C C . LYS B 1 530 ? 150.727 173.601 166.277 1.00 87.78 530 LYS B C 1
ATOM 7669 O O . LYS B 1 530 ? 151.358 174.045 165.315 1.00 87.78 530 LYS B O 1
ATOM 7675 N N . ARG B 1 531 ? 151.303 172.880 167.240 1.00 83.20 531 ARG B N 1
ATOM 7676 C CA . ARG B 1 531 ? 152.744 172.660 167.204 1.00 83.20 531 ARG B CA 1
ATOM 7677 C C . ARG B 1 531 ? 153.198 171.273 167.646 1.00 83.20 531 ARG B C 1
ATOM 7678 O O . ARG B 1 531 ? 154.379 171.113 167.981 1.00 83.20 531 ARG B O 1
ATOM 7686 N N . PHE B 1 532 ? 152.323 170.263 167.660 1.00 98.37 532 PHE B N 1
ATOM 7687 C CA . PHE B 1 532 ? 152.749 168.919 168.029 1.00 98.37 532 PHE B CA 1
ATOM 7688 C C . PHE B 1 532 ? 152.238 167.815 167.112 1.00 98.37 532 PHE B C 1
ATOM 7689 O O . PHE B 1 532 ? 152.427 166.637 167.432 1.00 98.37 532 PHE B O 1
ATOM 7697 N N . ARG B 1 533 ? 151.586 168.149 166.002 1.00 102.85 533 ARG B N 1
ATOM 7698 C CA . ARG B 1 533 ? 151.532 167.194 164.903 1.00 102.85 533 ARG B CA 1
ATOM 7699 C C . ARG B 1 533 ? 152.796 167.280 164.062 1.00 102.85 533 ARG B C 1
ATOM 7700 O O . ARG B 1 533 ? 153.060 166.394 163.242 1.00 102.85 533 ARG B O 1
ATOM 7708 N N . ALA B 1 534 ? 153.583 168.337 164.263 1.00 106.40 534 ALA B N 1
ATOM 7709 C CA . ALA B 1 534 ? 154.850 168.547 163.583 1.00 106.40 534 ALA B CA 1
ATOM 7710 C C . ALA B 1 534 ? 156.057 168.200 164.452 1.00 106.40 534 ALA B C 1
ATOM 7711 O O . ALA B 1 534 ? 157.165 168.664 164.165 1.00 106.40 534 ALA B O 1
ATOM 7713 N N . ILE B 1 535 ? 155.867 167.411 165.512 1.00 111.12 535 ILE B N 1
ATOM 7714 C CA . ILE B 1 535 ? 156.987 166.921 166.308 1.00 111.12 535 ILE B CA 1
ATOM 7715 C C . ILE B 1 535 ? 157.359 165.485 165.949 1.00 111.12 535 ILE B C 1
ATOM 7716 O O . ILE B 1 535 ? 158.540 165.121 166.055 1.00 111.12 535 ILE B O 1
ATOM 7721 N N . ILE B 1 536 ? 156.397 164.669 165.501 1.00 112.31 536 ILE B N 1
ATOM 7722 C CA . ILE B 1 536 ? 156.706 163.315 165.042 1.00 112.31 536 ILE B CA 1
ATOM 7723 C C . ILE B 1 536 ? 157.597 163.311 163.810 1.00 112.31 536 ILE B C 1
ATOM 7724 O O . ILE B 1 536 ? 158.051 162.241 163.385 1.00 112.31 536 ILE B O 1
ATOM 7729 N N . ASN B 1 537 ? 157.853 164.480 163.216 1.00 114.61 537 ASN B N 1
ATOM 7730 C CA . ASN B 1 537 ? 158.921 164.605 162.234 1.00 114.61 537 ASN B CA 1
ATOM 7731 C C . ASN B 1 537 ? 160.258 164.898 162.905 1.00 114.61 537 ASN B C 1
ATOM 7732 O O . ASN B 1 537 ? 161.283 164.333 162.508 1.00 114.61 537 ASN B O 1
ATOM 7737 N N . THR B 1 538 ? 160.271 165.774 163.916 1.00 116.16 538 THR B N 1
ATOM 7738 C CA . THR B 1 538 ? 161.436 165.883 164.789 1.00 116.16 538 THR B CA 1
ATOM 7739 C C . THR B 1 538 ? 161.585 164.631 165.644 1.00 116.16 538 THR B C 1
ATOM 7740 O O . THR B 1 538 ? 162.671 164.358 166.167 1.00 116.16 538 THR B O 1
ATOM 7744 N N . LEU B 1 539 ? 160.502 163.872 165.785 1.00 114.67 539 LEU B N 1
ATOM 7745 C CA . LEU B 1 539 ? 160.490 162.512 166.319 1.00 114.67 539 LEU B CA 1
ATOM 7746 C C . LEU B 1 539 ? 160.341 161.498 165.192 1.00 114.67 539 LEU B C 1
ATOM 7747 O O . LEU B 1 539 ? 159.553 160.552 165.283 1.00 114.67 539 LEU B O 1
ATOM 7752 N N . ILE B 1 540 ? 161.068 161.723 164.090 1.00 114.53 540 ILE B N 1
ATOM 7753 C CA . ILE B 1 540 ? 160.938 160.906 162.889 1.00 114.53 540 ILE B CA 1
ATOM 7754 C C . ILE B 1 540 ? 161.079 159.426 163.249 1.00 114.53 540 ILE B C 1
ATOM 7755 O O . ILE B 1 540 ? 161.602 159.061 164.310 1.00 114.53 540 ILE B O 1
ATOM 7760 N N . LYS B 1 541 ? 160.570 158.570 162.356 1.00 112.42 541 LYS B N 1
ATOM 7761 C CA . LYS B 1 541 ? 160.519 157.131 162.586 1.00 112.42 541 LYS B CA 1
ATOM 7762 C C . LYS B 1 541 ? 161.848 156.649 163.147 1.00 112.42 541 LYS B C 1
ATOM 7763 O O . LYS B 1 541 ? 162.900 157.222 162.854 1.00 112.42 541 LYS B O 1
ATOM 7769 N N . ILE B 1 542 ? 161.808 155.527 163.865 1.00 104.78 542 ILE B N 1
ATOM 7770 C CA . ILE B 1 542 ? 162.439 155.383 165.177 1.00 104.78 542 ILE B CA 1
ATOM 7771 C C . ILE B 1 542 ? 163.689 156.245 165.333 1.00 104.78 542 ILE B C 1
ATOM 7772 O O . ILE B 1 542 ? 163.865 156.895 166.370 1.00 104.78 542 ILE B O 1
ATOM 7777 N N . GLY B 1 543 ? 164.551 156.289 164.320 1.00 95.64 543 GLY B N 1
ATOM 7778 C CA . GLY B 1 543 ? 165.626 157.252 164.325 1.00 95.64 543 GLY B CA 1
ATOM 7779 C C . GLY B 1 543 ? 166.606 157.009 165.451 1.00 95.64 543 GLY B C 1
ATOM 7780 O O . GLY B 1 543 ? 166.651 157.750 166.436 1.00 95.64 543 GLY B O 1
ATOM 7781 N N . PRO B 1 544 ? 167.399 155.950 165.330 1.00 86.83 544 PRO B N 1
ATOM 7782 C CA . PRO B 1 544 ? 168.243 155.521 166.452 1.00 86.83 544 PRO B CA 1
ATOM 7783 C C . PRO B 1 544 ? 169.298 156.533 166.874 1.00 86.83 544 PRO B C 1
ATOM 7784 O O . PRO B 1 544 ? 170.111 156.235 167.752 1.00 86.83 544 PRO B O 1
ATOM 7788 N N . THR B 1 545 ? 169.311 157.719 166.260 1.00 80.71 545 THR B N 1
ATOM 7789 C CA . THR B 1 545 ? 170.249 158.752 166.685 1.00 80.71 545 THR B CA 1
ATOM 7790 C C . THR B 1 545 ? 170.045 159.112 168.151 1.00 80.71 545 THR B C 1
ATOM 7791 O O . THR B 1 545 ? 171.003 159.127 168.930 1.00 80.71 545 THR B O 1
ATOM 7795 N N . ILE B 1 546 ? 168.803 159.397 168.548 1.00 79.05 546 ILE B N 1
ATOM 7796 C CA . ILE B 1 546 ? 168.513 159.611 169.959 1.00 79.05 546 ILE B CA 1
ATOM 7797 C C . ILE B 1 546 ? 168.685 158.331 170.761 1.00 79.05 546 ILE B C 1
ATOM 7798 O O . ILE B 1 546 ? 168.894 158.386 171.978 1.00 79.05 546 ILE B O 1
ATOM 7803 N N . LEU B 1 547 ? 168.599 157.175 170.109 1.00 75.18 547 LEU B N 1
ATOM 7804 C CA . LEU B 1 547 ? 168.956 155.924 170.764 1.00 75.18 547 LEU B CA 1
ATOM 7805 C C . LEU B 1 547 ? 170.464 155.737 170.816 1.00 75.18 547 LEU B C 1
ATOM 7806 O O . LEU B 1 547 ? 170.979 155.154 171.775 1.00 75.18 547 LEU B O 1
ATOM 7811 N N . THR B 1 548 ? 171.181 156.228 169.802 1.00 73.00 548 THR B N 1
ATOM 7812 C CA . THR B 1 548 ? 172.636 156.129 169.808 1.00 73.00 548 THR B CA 1
ATOM 7813 C C . THR B 1 548 ? 173.237 156.967 170.926 1.00 73.00 548 THR B C 1
ATOM 7814 O O . THR B 1 548 ? 174.134 156.506 171.638 1.00 73.00 548 THR B O 1
ATOM 7818 N N . PHE B 1 549 ? 172.753 158.196 171.102 1.00 65.34 549 PHE B N 1
ATOM 7819 C CA . PHE B 1 549 ? 173.233 158.990 172.224 1.00 65.34 549 PHE B CA 1
ATOM 7820 C C . PHE B 1 549 ? 172.743 158.430 173.550 1.00 65.34 549 PHE B C 1
ATOM 7821 O O . PHE B 1 549 ? 173.476 158.472 174.544 1.00 65.34 549 PHE B O 1
ATOM 7829 N N . GLY B 1 550 ? 171.516 157.913 173.589 1.00 66.12 550 GLY B N 1
ATOM 7830 C CA . GLY B 1 550 ? 170.996 157.347 174.820 1.00 66.12 550 GLY B CA 1
ATOM 7831 C C . GLY B 1 550 ? 171.815 156.196 175.358 1.00 66.12 550 GLY B C 1
ATOM 7832 O O . GLY B 1 550 ? 171.794 155.948 176.568 1.00 66.12 550 GLY B O 1
ATOM 7833 N N . GLN B 1 551 ? 172.529 155.482 174.492 1.00 62.78 551 GLN B N 1
ATOM 7834 C CA . GLN B 1 551 ? 173.467 154.470 174.939 1.00 62.78 551 GLN B CA 1
ATOM 7835 C C . GLN B 1 551 ? 174.896 154.976 174.975 1.00 62.78 551 GLN B C 1
ATOM 7836 O O . GLN B 1 551 ? 175.729 154.388 175.670 1.00 62.78 551 GLN B O 1
ATOM 7842 N N . LEU B 1 552 ? 175.196 156.054 174.251 1.00 59.18 552 LEU B N 1
ATOM 7843 C CA . LEU B 1 552 ? 176.495 156.695 174.391 1.00 59.18 552 LEU B CA 1
ATOM 7844 C C . LEU B 1 552 ? 176.686 157.247 175.794 1.00 59.18 552 LEU B C 1
ATOM 7845 O O . LEU B 1 552 ? 177.782 157.151 176.352 1.00 59.18 552 LEU B O 1
ATOM 7850 N N . ILE B 1 553 ? 175.636 157.821 176.380 1.00 55.32 553 ILE B N 1
ATOM 7851 C CA . ILE B 1 553 ? 175.709 158.246 177.771 1.00 55.32 553 ILE B CA 1
ATOM 7852 C C . ILE B 1 553 ? 175.739 157.048 178.709 1.00 55.32 553 ILE B C 1
ATOM 7853 O O . ILE B 1 553 ? 176.181 157.175 179.856 1.00 55.32 553 ILE B O 1
ATOM 7858 N N . LEU B 1 554 ? 175.298 155.880 178.248 1.00 53.94 554 LEU B N 1
ATOM 7859 C CA . LEU B 1 554 ? 175.368 154.684 179.076 1.00 53.94 554 LEU B CA 1
ATOM 7860 C C . LEU B 1 554 ? 176.768 154.093 179.077 1.00 53.94 554 LEU B C 1
ATOM 7861 O O . LEU B 1 554 ? 177.269 153.686 180.129 1.00 53.94 554 LEU B O 1
ATOM 7866 N N . VAL B 1 555 ? 177.408 154.031 177.910 1.00 52.21 555 VAL B N 1
ATOM 7867 C CA . VAL B 1 555 ? 178.763 153.502 177.836 1.00 52.21 555 VAL B CA 1
ATOM 7868 C C . VAL B 1 555 ? 179.703 154.322 178.707 1.00 52.21 555 VAL B C 1
ATOM 7869 O O . VAL B 1 555 ? 180.620 153.781 179.333 1.00 52.21 555 VAL B O 1
ATOM 7873 N N . VAL B 1 556 ? 179.486 155.632 178.775 1.00 49.21 556 VAL B N 1
ATOM 7874 C CA . VAL B 1 556 ? 180.362 156.474 179.578 1.00 49.21 556 VAL B CA 1
ATOM 7875 C C . VAL B 1 556 ? 180.036 156.329 181.056 1.00 49.21 556 VAL B C 1
ATOM 7876 O O . VAL B 1 556 ? 180.934 156.179 181.889 1.00 49.21 556 VAL B O 1
ATOM 7880 N N . TYR B 1 557 ? 178.752 156.377 181.407 1.00 46.63 557 TYR B N 1
ATOM 7881 C CA . TYR B 1 557 ? 178.368 156.238 182.806 1.00 46.63 557 TYR B CA 1
ATOM 7882 C C . TYR B 1 557 ? 178.769 154.881 183.356 1.00 46.63 557 TYR B C 1
ATOM 7883 O O . TYR B 1 557 ? 179.264 154.785 184.483 1.00 46.63 557 TYR B O 1
ATOM 7892 N N . TYR B 1 558 ? 178.550 153.821 182.583 1.00 46.48 558 TYR B N 1
ATOM 7893 C CA . TYR B 1 558 ? 178.859 152.485 183.072 1.00 46.48 558 TYR B CA 1
ATOM 7894 C C . TYR B 1 558 ? 180.354 152.310 183.283 1.00 46.48 558 TYR B C 1
ATOM 7895 O O . TYR B 1 558 ? 180.776 151.589 184.188 1.00 46.48 558 TYR B O 1
ATOM 7904 N N . ILE B 1 559 ? 181.172 152.967 182.463 1.00 45.41 559 ILE B N 1
ATOM 7905 C CA . ILE B 1 559 ? 182.613 152.858 182.645 1.00 45.41 559 ILE B CA 1
ATOM 7906 C C . ILE B 1 559 ? 183.059 153.640 183.868 1.00 45.41 559 ILE B C 1
ATOM 7907 O O . ILE B 1 559 ? 183.961 153.208 184.592 1.00 45.41 559 ILE B O 1
ATOM 7912 N N . PHE B 1 560 ? 182.431 154.780 184.143 1.00 42.52 560 PHE B N 1
ATOM 7913 C CA . PHE B 1 560 ? 182.767 155.548 185.330 1.00 42.52 560 PHE B CA 1
ATOM 7914 C C . PHE B 1 560 ? 182.113 155.013 186.590 1.00 42.52 560 PHE B C 1
ATOM 7915 O O . PHE B 1 560 ? 182.717 155.092 187.662 1.00 42.52 560 PHE B O 1
ATOM 7923 N N . ALA B 1 561 ? 180.898 154.479 186.493 1.00 43.20 561 ALA B N 1
ATOM 7924 C CA . ALA B 1 561 ? 180.304 153.822 187.646 1.00 43.20 561 ALA B CA 1
ATOM 7925 C C . ALA B 1 561 ? 181.113 152.603 188.051 1.00 43.20 561 ALA B C 1
ATOM 7926 O O . ALA B 1 561 ? 181.393 152.408 189.237 1.00 43.20 561 ALA B O 1
ATOM 7928 N N . MET B 1 562 ? 181.506 151.779 187.080 1.00 44.92 562 MET B N 1
ATOM 7929 C CA . MET B 1 562 ? 182.327 150.617 187.390 1.00 44.92 562 MET B CA 1
ATOM 7930 C C . MET B 1 562 ? 183.670 151.021 187.966 1.00 44.92 562 MET B C 1
ATOM 7931 O O . MET B 1 562 ? 184.098 150.461 188.975 1.00 44.92 562 MET B O 1
ATOM 7936 N N . VAL B 1 563 ? 184.343 151.994 187.351 1.00 42.78 563 VAL B N 1
ATOM 7937 C CA . VAL B 1 563 ? 185.611 152.469 187.894 1.00 42.78 563 VAL B CA 1
ATOM 7938 C C . VAL B 1 563 ? 185.385 153.183 189.215 1.00 42.78 563 VAL B C 1
ATOM 7939 O O . VAL B 1 563 ? 186.131 152.986 190.179 1.00 42.78 563 VAL B O 1
ATOM 7943 N N . GLY B 1 564 ? 184.346 154.012 189.288 1.00 41.18 564 GLY B N 1
ATOM 7944 C CA . GLY B 1 564 ? 184.122 154.795 190.489 1.00 41.18 564 GLY B CA 1
ATOM 7945 C C . GLY B 1 564 ? 183.794 153.945 191.697 1.00 41.18 564 GLY B C 1
ATOM 7946 O O . GLY B 1 564 ? 184.318 154.177 192.786 1.00 41.18 564 GLY B O 1
ATOM 7947 N N . MET B 1 565 ? 182.933 152.951 191.530 1.00 43.81 565 MET B N 1
ATOM 7948 C CA . MET B 1 565 ? 182.459 152.179 192.666 1.00 43.81 565 MET B CA 1
ATOM 7949 C C . MET B 1 565 ? 183.461 151.137 193.139 1.00 43.81 565 MET B C 1
ATOM 7950 O O . MET B 1 565 ? 183.177 150.424 194.102 1.00 43.81 565 MET B O 1
ATOM 7955 N N . GLU B 1 566 ? 184.625 151.034 192.500 1.00 46.63 566 GLU B N 1
ATOM 7956 C CA . GLU B 1 566 ? 185.703 150.219 193.039 1.00 46.63 566 GLU B CA 1
ATOM 7957 C C . GLU B 1 566 ? 186.705 151.031 193.841 1.00 46.63 566 GLU B C 1
ATOM 7958 O O . GLU B 1 566 ? 187.470 150.450 194.614 1.00 46.63 566 GLU B O 1
ATOM 7964 N N . LEU B 1 567 ? 186.716 152.351 193.681 1.00 41.19 567 LEU B N 1
ATOM 7965 C CA . LEU B 1 567 ? 187.514 153.244 194.509 1.00 41.19 567 LEU B CA 1
ATOM 7966 C C . LEU B 1 567 ? 186.769 153.735 195.736 1.00 41.19 567 LEU B C 1
ATOM 7967 O O . LEU B 1 567 ? 187.284 153.626 196.848 1.00 41.19 567 LEU B O 1
ATOM 7972 N N . PHE B 1 568 ? 185.557 154.249 195.561 1.00 39.25 568 PHE B N 1
ATOM 7973 C CA . PHE B 1 568 ? 184.783 154.804 196.660 1.00 39.25 568 PHE B CA 1
ATOM 7974 C C . PHE B 1 568 ? 183.637 153.872 197.010 1.00 39.25 568 PHE B C 1
ATOM 7975 O O . PHE B 1 568 ? 182.522 154.325 197.275 1.00 39.25 568 PHE B O 1
ATOM 7983 N N . LYS B 1 569 ? 183.918 152.568 197.008 1.00 41.90 569 LYS B N 1
ATOM 7984 C CA . LYS B 1 569 ? 182.870 151.558 197.109 1.00 41.90 569 LYS B CA 1
ATOM 7985 C C . LYS B 1 569 ? 181.952 151.807 198.294 1.00 41.90 569 LYS B C 1
ATOM 7986 O O . LYS B 1 569 ? 180.742 151.975 198.118 1.00 41.90 569 LYS B O 1
ATOM 7992 N N . GLY B 1 570 ? 182.494 151.840 199.502 1.00 40.36 570 GLY B N 1
ATOM 7993 C CA . GLY B 1 570 ? 181.638 151.957 200.662 1.00 40.36 570 GLY B CA 1
ATOM 7994 C C . GLY B 1 570 ? 182.119 152.969 201.670 1.00 40.36 570 GLY B C 1
ATOM 7995 O O . GLY B 1 570 ? 181.937 152.784 202.875 1.00 40.36 570 GLY B O 1
ATOM 7996 N N . LYS B 1 571 ? 182.739 154.045 201.192 1.00 40.35 571 LYS B N 1
ATOM 7997 C CA . LYS B 1 571 ? 183.288 155.039 202.106 1.00 40.35 571 LYS B CA 1
ATOM 7998 C C . LYS B 1 571 ? 182.189 155.805 202.824 1.00 40.35 571 LYS B C 1
ATOM 7999 O O . LYS B 1 571 ? 182.187 155.879 204.056 1.00 40.35 571 LYS B O 1
ATOM 8005 N N . ILE B 1 572 ? 181.249 156.373 202.081 1.00 42.34 572 ILE B N 1
ATOM 8006 C CA . ILE B 1 572 ? 180.134 157.107 202.658 1.00 42.34 572 ILE B CA 1
ATOM 8007 C C . ILE B 1 572 ? 178.857 156.328 202.385 1.00 42.34 572 ILE B C 1
ATOM 8008 O O . ILE B 1 572 ? 178.770 155.561 201.423 1.00 42.34 572 ILE B O 1
ATOM 8013 N N . GLN B 1 573 ? 177.860 156.520 203.242 1.00 48.43 573 GLN B N 1
ATOM 8014 C CA . GLN B 1 573 ? 176.663 155.703 203.140 1.00 48.43 573 GLN B CA 1
ATOM 8015 C C . GLN B 1 573 ? 175.476 156.447 203.725 1.00 48.43 573 GLN B C 1
ATOM 8016 O O . GLN B 1 573 ? 175.582 157.053 204.791 1.00 48.43 573 GLN B O 1
ATOM 8022 N N . PHE B 1 574 ? 174.350 156.387 203.024 1.00 51.88 574 PHE B N 1
ATOM 8023 C CA . PHE B 1 574 ? 173.136 157.017 203.514 1.00 51.88 574 PHE B CA 1
ATOM 8024 C C . PHE B 1 574 ? 172.576 156.241 204.694 1.00 51.88 574 PHE B C 1
ATOM 8025 O O . PHE B 1 574 ? 172.351 155.033 204.614 1.00 51.88 574 PHE B O 1
ATOM 8033 N N . PHE B 1 575 ? 172.343 156.944 205.794 1.00 59.97 575 PHE B N 1
ATOM 8034 C CA . PHE B 1 575 ? 171.791 156.353 207.000 1.00 59.97 575 PHE B CA 1
ATOM 8035 C C . PHE B 1 575 ? 170.335 156.761 207.140 1.00 59.97 575 PHE B C 1
ATOM 8036 O O . PHE B 1 575 ? 169.968 157.897 206.829 1.00 59.97 575 PHE B O 1
ATOM 8044 N N . GLU B 1 576 ? 169.509 155.833 207.609 1.00 71.58 576 GLU B N 1
ATOM 8045 C CA . GLU B 1 576 ? 168.098 156.123 207.786 1.00 71.58 576 GLU B CA 1
ATOM 8046 C C . GLU B 1 576 ? 167.909 157.164 208.887 1.00 71.58 576 GLU B C 1
ATOM 8047 O O . GLU B 1 576 ? 168.744 157.283 209.787 1.00 71.58 576 GLU B O 1
ATOM 8053 N N . PRO B 1 577 ? 166.823 157.938 208.835 1.00 77.72 577 PRO B N 1
ATOM 8054 C CA . PRO B 1 577 ? 166.656 159.028 209.809 1.00 77.72 577 PRO B CA 1
ATOM 8055 C C . PRO B 1 577 ? 166.588 158.554 211.245 1.00 77.72 577 PRO B C 1
ATOM 8056 O O . PRO B 1 577 ? 166.911 159.332 212.150 1.00 77.72 577 PRO B O 1
ATOM 8060 N N . ASN B 1 578 ? 166.190 157.310 211.485 1.00 80.33 578 ASN B N 1
ATOM 8061 C CA . ASN B 1 578 ? 166.189 156.723 212.820 1.00 80.33 578 ASN B CA 1
ATOM 8062 C C . ASN B 1 578 ? 167.165 155.553 212.784 1.00 80.33 578 ASN B C 1
ATOM 8063 O O . ASN B 1 578 ? 166.769 154.407 212.563 1.00 80.33 578 ASN B O 1
ATOM 8068 N N . SER B 1 579 ? 168.442 155.843 213.009 1.00 76.05 579 SER B N 1
ATOM 8069 C CA . SER B 1 579 ? 169.481 154.828 212.930 1.00 76.05 579 SER B CA 1
ATOM 8070 C C . SER B 1 579 ? 170.440 155.022 214.094 1.00 76.05 579 SER B C 1
ATOM 8071 O O . SER B 1 579 ? 170.221 155.856 214.978 1.00 76.05 579 SER B O 1
ATOM 8074 N N . THR B 1 580 ? 171.514 154.241 214.092 1.00 78.76 580 THR B N 1
ATOM 8075 C CA . THR B 1 580 ? 172.521 154.290 215.145 1.00 78.76 580 THR B CA 1
ATOM 8076 C C . THR B 1 580 ? 173.386 155.526 214.934 1.00 78.76 580 THR B C 1
ATOM 8077 O O . THR B 1 580 ? 174.378 155.491 214.201 1.00 78.76 580 THR B O 1
ATOM 8081 N N . SER B 1 581 ? 172.997 156.626 215.578 1.00 76.27 581 SER B N 1
ATOM 8082 C CA . SER B 1 581 ? 173.794 157.848 215.516 1.00 76.27 581 SER B CA 1
ATOM 8083 C C . SER B 1 581 ? 175.242 157.660 215.959 1.00 76.27 581 SER B C 1
ATOM 8084 O O . SER B 1 581 ? 176.130 158.235 215.306 1.00 76.27 581 SER B O 1
ATOM 8087 N N . PRO B 1 582 ? 175.560 156.904 217.018 1.00 81.19 582 PRO B N 1
ATOM 8088 C CA . PRO B 1 582 ? 176.972 156.709 217.379 1.00 81.19 582 PRO B CA 1
ATOM 8089 C C . PRO B 1 582 ? 177.818 156.089 216.283 1.00 81.19 582 PRO B C 1
ATOM 8090 O O . PRO B 1 582 ? 179.048 156.075 216.409 1.00 81.19 582 PRO B O 1
ATOM 8094 N N . ASP B 1 583 ? 177.213 155.580 215.211 1.00 75.26 583 ASP B N 1
ATOM 8095 C CA . ASP B 1 583 ? 177.963 155.121 214.055 1.00 75.26 583 ASP B CA 1
ATOM 8096 C C . ASP B 1 583 ? 178.297 156.268 213.111 1.00 75.26 583 ASP B C 1
ATOM 8097 O O . ASP B 1 583 ? 178.612 156.028 211.941 1.00 75.26 583 ASP B O 1
ATOM 8102 N N . ARG B 1 584 ? 178.242 157.508 213.598 1.00 61.70 584 ARG B N 1
ATOM 8103 C CA . ARG B 1 584 ? 178.522 158.688 212.788 1.00 61.70 584 ARG B CA 1
ATOM 8104 C C . ARG B 1 584 ? 177.556 158.750 211.601 1.00 61.70 584 ARG B C 1
ATOM 8105 O O . ARG B 1 584 ? 177.931 158.655 210.433 1.00 61.70 584 ARG B O 1
ATOM 8113 N N . GLU B 1 585 ? 176.280 158.886 211.951 1.00 66.13 585 GLU B N 1
ATOM 8114 C CA . GLU B 1 585 ? 175.207 158.838 210.971 1.00 66.13 585 GLU B CA 1
ATOM 8115 C C . GLU B 1 585 ? 174.973 160.161 210.266 1.00 66.13 585 GLU B C 1
ATOM 8116 O O . GLU B 1 585 ? 174.249 160.190 209.267 1.00 66.13 585 GLU B O 1
ATOM 8122 N N . TYR B 1 586 ? 175.551 161.253 210.755 1.00 64.46 586 TYR B N 1
ATOM 8123 C CA . TYR B 1 586 ? 175.352 162.540 210.108 1.00 64.46 586 TYR B CA 1
ATOM 8124 C C . TYR B 1 586 ? 176.155 162.681 208.825 1.00 64.46 586 TYR B C 1
ATOM 8125 O O . TYR B 1 586 ? 175.857 163.574 208.025 1.00 64.46 586 TYR B O 1
ATOM 8134 N N . CYS B 1 587 ? 177.171 161.851 208.623 1.00 50.18 587 CYS B N 1
ATOM 8135 C CA . CYS B 1 587 ? 177.915 161.821 207.369 1.00 50.18 587 CYS B CA 1
ATOM 8136 C C . CYS B 1 587 ? 178.085 160.426 206.787 1.00 50.18 587 CYS B C 1
ATOM 8137 O O . CYS B 1 587 ? 178.002 160.260 205.569 1.00 50.18 587 CYS B O 1
ATOM 8140 N N . GLY B 1 588 ? 178.304 159.423 207.628 1.00 48.30 588 GLY B N 1
ATOM 8141 C CA . GLY B 1 588 ? 178.626 158.085 207.181 1.00 48.30 588 GLY B CA 1
ATOM 8142 C C . GLY B 1 588 ? 179.947 157.592 207.739 1.00 48.30 588 GLY B C 1
ATOM 8143 O O . GLY B 1 588 ? 180.067 156.428 208.127 1.00 48.30 588 GLY B O 1
ATOM 8144 N N . ASN B 1 589 ? 180.946 158.476 207.801 1.00 45.77 589 ASN B N 1
ATOM 8145 C CA . ASN B 1 589 ? 182.255 158.165 208.361 1.00 45.77 589 ASN B CA 1
ATOM 8146 C C . ASN B 1 589 ? 182.900 159.459 208.832 1.00 45.77 589 ASN B C 1
ATOM 8147 O O . ASN B 1 589 ? 182.668 160.511 208.222 1.00 45.77 589 ASN B O 1
ATOM 8152 N N . PRO B 1 590 ? 183.711 159.423 209.892 1.00 44.63 590 PRO B N 1
ATOM 8153 C CA . PRO B 1 590 ? 184.086 160.659 210.588 1.00 44.63 590 PRO B CA 1
ATOM 8154 C C . PRO B 1 590 ? 184.975 161.599 209.797 1.00 44.63 590 PRO B C 1
ATOM 8155 O O . PRO B 1 590 ? 185.181 162.733 210.239 1.00 44.63 590 PRO B O 1
ATOM 8159 N N . LEU B 1 591 ? 185.517 161.181 208.658 1.00 43.20 591 LEU B N 1
ATOM 8160 C CA . LEU B 1 591 ? 186.333 162.099 207.877 1.00 43.20 591 LEU B CA 1
ATOM 8161 C C . LEU B 1 591 ? 185.506 163.222 207.281 1.00 43.20 591 LEU B C 1
ATOM 8162 O O . LEU B 1 591 ? 186.059 164.273 206.952 1.00 43.20 591 LEU B O 1
ATOM 8167 N N . LEU B 1 592 ? 184.204 163.022 207.118 1.00 43.14 592 LEU B N 1
ATOM 8168 C CA . LEU B 1 592 ? 183.310 164.127 206.795 1.00 43.14 592 LEU B CA 1
ATOM 8169 C C . LEU B 1 592 ? 182.711 164.709 208.066 1.00 43.14 592 LEU B C 1
ATOM 8170 O O . LEU B 1 592 ? 181.504 164.903 208.170 1.00 43.14 592 LEU B O 1
ATOM 8175 N N . LYS B 1 593 ? 183.567 165.000 209.044 1.00 49.54 593 LYS B N 1
ATOM 8176 C CA . LYS B 1 593 ? 183.073 165.410 210.353 1.00 49.54 593 LYS B CA 1
ATOM 8177 C C . LYS B 1 593 ? 182.264 166.689 210.248 1.00 49.54 593 LYS B C 1
ATOM 8178 O O . LYS B 1 593 ? 181.109 166.745 210.683 1.00 49.54 593 LYS B O 1
ATOM 8184 N N . SER B 1 594 ? 182.852 167.724 209.662 1.00 48.73 594 SER B N 1
ATOM 8185 C CA . SER B 1 594 ? 182.111 168.941 209.342 1.00 48.73 594 SER B CA 1
ATOM 8186 C C . SER B 1 594 ? 182.626 169.417 207.986 1.00 48.73 594 SER B C 1
ATOM 8187 O O . SER B 1 594 ? 183.578 170.194 207.907 1.00 48.73 594 SER B O 1
ATOM 8190 N N . THR B 1 595 ? 181.986 168.940 206.932 1.00 44.48 595 THR B N 1
ATOM 8191 C CA . THR B 1 595 ? 182.273 169.357 205.573 1.00 44.48 595 THR B CA 1
ATOM 8192 C C . THR B 1 595 ? 180.972 169.831 204.947 1.00 44.48 595 THR B C 1
ATOM 8193 O O . THR B 1 595 ? 179.912 169.761 205.559 1.00 44.48 595 THR B O 1
ATOM 8197 N N . SER B 1 596 ? 181.054 170.313 203.713 1.00 41.09 596 SER B N 1
ATOM 8198 C CA . SER B 1 596 ? 179.866 170.741 202.993 1.00 41.09 596 SER B CA 1
ATOM 8199 C C . SER B 1 596 ? 179.200 169.587 202.260 1.00 41.09 596 SER B C 1
ATOM 8200 O O . SER B 1 596 ? 178.169 169.784 201.614 1.00 41.09 596 SER B O 1
ATOM 8203 N N . PHE B 1 597 ? 179.773 168.391 202.341 1.00 38.40 597 PHE B N 1
ATOM 8204 C CA . PHE B 1 597 ? 179.134 167.174 201.863 1.00 38.40 597 PHE B CA 1
ATOM 8205 C C . PHE B 1 597 ? 178.186 166.592 202.892 1.00 38.40 597 PHE B C 1
ATOM 8206 O O . PHE B 1 597 ? 177.015 166.361 202.591 1.00 38.40 597 PHE B O 1
ATOM 8214 N N . ALA B 1 598 ? 178.660 166.357 204.108 1.00 40.59 598 ALA B N 1
ATOM 8215 C CA . ALA B 1 598 ? 177.745 166.275 205.228 1.00 40.59 598 ALA B CA 1
ATOM 8216 C C . ALA B 1 598 ? 177.151 167.653 205.480 1.00 40.59 598 ALA B C 1
ATOM 8217 O O . ALA B 1 598 ? 177.470 168.624 204.793 1.00 40.59 598 ALA B O 1
ATOM 8219 N N . LYS B 1 599 ? 176.242 167.729 206.451 1.00 41.29 599 LYS B N 1
ATOM 8220 C CA . LYS B 1 599 ? 175.492 168.949 206.772 1.00 41.29 599 LYS B CA 1
ATOM 8221 C C . LYS B 1 599 ? 174.936 169.620 205.517 1.00 41.29 599 LYS B C 1
ATOM 8222 O O . LYS B 1 599 ? 174.601 170.805 205.520 1.00 41.29 599 LYS B O 1
ATOM 8228 N N . LEU B 1 600 ? 174.800 168.841 204.452 1.00 38.50 600 LEU B N 1
ATOM 8229 C CA . LEU B 1 600 ? 174.088 169.246 203.254 1.00 38.50 600 LEU B CA 1
ATOM 8230 C C . LEU B 1 600 ? 173.254 168.081 202.750 1.00 38.50 600 LEU B C 1
ATOM 8231 O O . LEU B 1 600 ? 172.687 168.168 201.655 1.00 38.50 600 LEU B O 1
ATOM 8236 N N . ASN B 1 601 ? 173.193 166.995 203.515 1.00 39.30 601 ASN B N 1
ATOM 8237 C CA . ASN B 1 601 ? 172.398 165.802 203.271 1.00 39.30 601 ASN B CA 1
ATOM 8238 C C . ASN B 1 601 ? 172.849 165.020 202.053 1.00 39.30 601 ASN B C 1
ATOM 8239 O O . ASN B 1 601 ? 172.150 164.095 201.635 1.00 39.30 601 ASN B O 1
ATOM 8244 N N . TYR B 1 602 ? 173.995 165.347 201.473 1.00 38.85 602 TYR B N 1
ATOM 8245 C CA . TYR B 1 602 ? 174.552 164.495 200.429 1.00 38.85 602 TYR B CA 1
ATOM 8246 C C . TYR B 1 602 ? 175.060 163.231 201.099 1.00 38.85 602 TYR B C 1
ATOM 8247 O O . TYR B 1 602 ? 176.184 163.186 201.593 1.00 38.85 602 TYR B O 1
ATOM 8256 N N . CYS B 1 603 ? 174.224 162.209 201.167 1.00 43.03 603 CYS B N 1
ATOM 8257 C CA . CYS B 1 603 ? 174.677 160.900 201.607 1.00 43.03 603 CYS B CA 1
ATOM 8258 C C . CYS B 1 603 ? 174.206 159.775 200.716 1.00 43.03 603 CYS B C 1
ATOM 8259 O O . CYS B 1 603 ? 174.897 158.756 200.628 1.00 43.03 603 CYS B O 1
ATOM 8262 N N . LYS B 1 604 ? 173.068 159.922 200.047 1.00 41.47 604 LYS B N 1
ATOM 8263 C CA . LYS B 1 604 ? 172.596 158.944 199.087 1.00 41.47 604 LYS B CA 1
ATOM 8264 C C . LYS B 1 604 ? 173.247 159.125 197.726 1.00 41.47 604 LYS B C 1
ATOM 8265 O O . LYS B 1 604 ? 172.748 158.590 196.732 1.00 41.47 604 LYS B O 1
ATOM 8271 N N . ASN B 1 605 ? 174.342 159.879 197.662 1.00 41.38 605 ASN B N 1
ATOM 8272 C CA . ASN B 1 605 ? 175.117 160.049 196.443 1.00 41.38 605 ASN B CA 1
ATOM 8273 C C . ASN B 1 605 ? 176.349 159.158 196.419 1.00 41.38 605 ASN B C 1
ATOM 8274 O O . ASN B 1 605 ? 177.192 159.300 195.531 1.00 41.38 605 ASN B O 1
ATOM 8279 N N . ASN B 1 606 ? 176.463 158.244 197.372 1.00 40.91 606 ASN B N 1
ATOM 8280 C CA . ASN B 1 606 ? 177.598 157.347 197.434 1.00 40.91 606 ASN B CA 1
ATOM 8281 C C . ASN B 1 606 ? 177.698 156.509 196.167 1.00 40.91 606 ASN B C 1
ATOM 8282 O O . ASN B 1 606 ? 176.789 156.473 195.338 1.00 40.91 606 ASN B O 1
ATOM 8287 N N . PHE B 1 607 ? 178.832 155.830 196.025 1.00 40.42 607 PHE B N 1
ATOM 8288 C CA . PHE B 1 607 ? 179.044 154.875 194.951 1.00 40.42 607 PHE B CA 1
ATOM 8289 C C . PHE B 1 607 ? 178.723 153.450 195.376 1.00 40.42 607 PHE B C 1
ATOM 8290 O O . PHE B 1 607 ? 179.231 152.504 194.771 1.00 40.42 607 PHE B O 1
ATOM 8298 N N . ASN B 1 608 ? 177.882 153.277 196.394 1.00 41.08 608 ASN B N 1
ATOM 8299 C CA . ASN B 1 608 ? 177.690 151.986 197.040 1.00 41.08 608 ASN B CA 1
ATOM 8300 C C . ASN B 1 608 ? 176.922 150.978 196.200 1.00 41.08 608 ASN B C 1
ATOM 8301 O O . ASN B 1 608 ? 176.776 149.835 196.639 1.00 41.08 608 ASN B O 1
ATOM 8306 N N . ASP B 1 609 ? 176.415 151.364 195.035 1.00 41.71 609 ASP B N 1
ATOM 8307 C CA . ASP B 1 609 ? 175.725 150.445 194.138 1.00 41.71 609 ASP B CA 1
ATOM 8308 C C . ASP B 1 609 ? 175.454 151.172 192.836 1.00 41.71 609 ASP B C 1
ATOM 8309 O O . ASP B 1 609 ? 175.375 152.400 192.803 1.00 41.71 609 ASP B O 1
ATOM 8314 N N . VAL B 1 610 ? 175.293 150.397 191.764 1.00 40.48 610 VAL B N 1
ATOM 8315 C CA . VAL B 1 610 ? 175.240 150.996 190.436 1.00 40.48 610 VAL B CA 1
ATOM 8316 C C . VAL B 1 610 ? 174.010 151.874 190.274 1.00 40.48 610 VAL B C 1
ATOM 8317 O O . VAL B 1 610 ? 173.986 152.766 189.420 1.00 40.48 610 VAL B O 1
ATOM 8321 N N . ILE B 1 611 ? 172.973 151.655 191.078 1.00 39.97 611 ILE B N 1
ATOM 8322 C CA . ILE B 1 611 ? 171.800 152.517 190.997 1.00 39.97 611 ILE B CA 1
ATOM 8323 C C . ILE B 1 611 ? 172.114 153.886 191.576 1.00 39.97 611 ILE B C 1
ATOM 8324 O O . ILE B 1 611 ? 171.956 154.909 190.902 1.00 39.97 611 ILE B O 1
ATOM 8329 N N . SER B 1 612 ? 172.576 153.931 192.824 1.00 38.95 612 SER B N 1
ATOM 8330 C CA . SER B 1 612 ? 172.940 155.196 193.445 1.00 38.95 612 SER B CA 1
ATOM 8331 C C . SER B 1 612 ? 174.280 155.723 192.962 1.00 38.95 612 SER B C 1
ATOM 8332 O O . SER B 1 612 ? 174.676 156.819 193.365 1.00 38.95 612 SER B O 1
ATOM 8335 N N . SER B 1 613 ? 174.986 154.975 192.124 1.00 40.68 613 SER B N 1
ATOM 8336 C CA . SER B 1 613 ? 176.175 155.482 191.460 1.00 40.68 613 SER B CA 1
ATOM 8337 C C . SER B 1 613 ? 175.881 156.054 190.088 1.00 40.68 613 SER B C 1
ATOM 8338 O O . SER B 1 613 ? 176.650 156.880 189.597 1.00 40.68 613 SER B O 1
ATOM 8341 N N . PHE B 1 614 ? 174.800 155.618 189.445 1.00 42.30 614 PHE B N 1
ATOM 8342 C CA . PHE B 1 614 ? 174.340 156.278 188.234 1.00 42.30 614 PHE B CA 1
ATOM 8343 C C . PHE B 1 614 ? 173.618 157.575 188.534 1.00 42.30 614 PHE B C 1
ATOM 8344 O O . PHE B 1 614 ? 173.670 158.501 187.722 1.00 42.30 614 PHE B O 1
ATOM 8352 N N . ILE B 1 615 ? 172.935 157.656 189.676 1.00 39.82 615 ILE B N 1
ATOM 8353 C CA . ILE B 1 615 ? 172.340 158.919 190.090 1.00 39.82 615 ILE B CA 1
ATOM 8354 C C . ILE B 1 615 ? 173.423 159.955 190.330 1.00 39.82 615 ILE B C 1
ATOM 8355 O O . ILE B 1 615 ? 173.327 161.092 189.858 1.00 39.82 615 ILE B O 1
ATOM 8360 N N . LEU B 1 616 ? 174.473 159.579 191.059 1.00 39.89 616 LEU B N 1
ATOM 8361 C CA . LEU B 1 616 ? 175.546 160.523 191.346 1.00 39.89 616 LEU B CA 1
ATOM 8362 C C . LEU B 1 616 ? 176.175 161.054 190.070 1.00 39.89 616 LEU B C 1
ATOM 8363 O O . LEU B 1 616 ? 176.418 162.257 189.947 1.00 39.89 616 LEU B O 1
ATOM 8368 N N . LEU B 1 617 ? 176.433 160.182 189.102 1.00 42.62 617 LEU B N 1
ATOM 8369 C CA . LEU B 1 617 ? 176.998 160.642 187.846 1.00 42.62 617 LEU B CA 1
ATOM 8370 C C . LEU B 1 617 ? 176.045 161.532 187.063 1.00 42.62 617 LEU B C 1
ATOM 8371 O O . LEU B 1 617 ? 176.490 162.222 186.141 1.00 42.62 617 LEU B O 1
ATOM 8376 N N . LEU B 1 618 ? 174.755 161.540 187.393 1.00 41.79 618 LEU B N 1
ATOM 8377 C CA . LEU B 1 618 ? 173.869 162.533 186.802 1.00 41.79 618 LEU B CA 1
ATOM 8378 C C . LEU B 1 618 ? 174.124 163.902 187.411 1.00 41.79 618 LEU B C 1
ATOM 8379 O O . LEU B 1 618 ? 174.454 164.858 186.705 1.00 41.79 618 LEU B O 1
ATOM 8384 N N . GLU B 1 619 ? 173.988 164.016 188.729 1.00 41.32 619 GLU B N 1
ATOM 8385 C CA . GLU B 1 619 ? 174.254 165.283 189.393 1.00 41.32 619 GLU B CA 1
ATOM 8386 C C . GLU B 1 619 ? 175.714 165.697 189.303 1.00 41.32 619 GLU B C 1
ATOM 8387 O O . GLU B 1 619 ? 176.049 166.818 189.693 1.00 41.32 619 GLU B O 1
ATOM 8393 N N . LEU B 1 620 ? 176.582 164.816 188.821 1.00 39.93 620 LEU B N 1
ATOM 8394 C CA . LEU B 1 620 ? 177.906 165.204 188.367 1.00 39.93 620 LEU B CA 1
ATOM 8395 C C . LEU B 1 620 ? 177.874 165.729 186.944 1.00 39.93 620 LEU B C 1
ATOM 8396 O O . LEU B 1 620 ? 178.644 166.631 186.606 1.00 39.93 620 LEU B O 1
ATOM 8401 N N . THR B 1 621 ? 176.999 165.175 186.103 1.00 42.06 621 THR B N 1
ATOM 8402 C CA . THR B 1 621 ? 176.856 165.666 184.737 1.00 42.06 621 THR B CA 1
ATOM 8403 C C . THR B 1 621 ? 176.289 167.073 184.730 1.00 42.06 621 THR B C 1
ATOM 8404 O O . THR B 1 621 ? 176.887 167.999 184.176 1.00 42.06 621 THR B O 1
ATOM 8408 N N . VAL B 1 622 ? 175.115 167.247 185.325 1.00 42.18 622 VAL B N 1
ATOM 8409 C CA . VAL B 1 622 ? 174.593 168.582 185.572 1.00 42.18 622 VAL B CA 1
ATOM 8410 C C . VAL B 1 622 ? 175.452 169.208 186.674 1.00 42.18 622 VAL B C 1
ATOM 8411 O O . VAL B 1 622 ? 175.407 168.792 187.833 1.00 42.18 622 VAL B O 1
ATOM 8415 N N . VAL B 1 623 ? 176.257 170.203 186.306 1.00 41.86 623 VAL B N 1
ATOM 8416 C CA . VAL B 1 623 ? 177.511 170.458 187.007 1.00 41.86 623 VAL B CA 1
ATOM 8417 C C . VAL B 1 623 ? 177.340 171.220 188.308 1.00 41.86 623 VAL B C 1
ATOM 8418 O O . VAL B 1 623 ? 178.332 171.593 188.938 1.00 41.86 623 VAL B O 1
ATOM 8422 N N . ASN B 1 624 ? 176.108 171.465 188.730 1.00 39.30 624 ASN B N 1
ATOM 8423 C CA . ASN B 1 624 ? 175.919 172.227 189.953 1.00 39.30 624 ASN B CA 1
ATOM 8424 C C . ASN B 1 624 ? 176.490 171.465 191.136 1.00 39.30 624 ASN B C 1
ATOM 8425 O O . ASN B 1 624 ? 176.146 170.305 191.368 1.00 39.30 624 ASN B O 1
ATOM 8430 N N . GLN B 1 625 ? 177.382 172.121 191.868 1.00 38.33 625 GLN B N 1
ATOM 8431 C CA . GLN B 1 625 ? 177.946 171.590 193.103 1.00 38.33 625 GLN B CA 1
ATOM 8432 C C . GLN B 1 625 ? 178.636 170.251 192.882 1.00 38.33 625 GLN B C 1
ATOM 8433 O O . GLN B 1 625 ? 178.587 169.362 193.727 1.00 38.33 625 GLN B O 1
ATOM 8439 N N . TRP B 1 626 ? 179.296 170.105 191.736 1.00 39.28 626 TRP B N 1
ATOM 8440 C CA . TRP B 1 626 ? 180.136 168.934 191.546 1.00 39.28 626 TRP B CA 1
ATOM 8441 C C . TRP B 1 626 ? 181.436 169.040 192.319 1.00 39.28 626 TRP B C 1
ATOM 8442 O O . TRP B 1 626 ? 182.105 168.025 192.523 1.00 39.28 626 TRP B O 1
ATOM 8453 N N . HIS B 1 627 ? 181.809 170.241 192.757 1.00 36.85 627 HIS B N 1
ATOM 8454 C CA . HIS B 1 627 ? 183.017 170.389 193.553 1.00 36.85 627 HIS B CA 1
ATOM 8455 C C . HIS B 1 627 ? 182.802 169.994 194.999 1.00 36.85 627 HIS B C 1
ATOM 8456 O O . HIS B 1 627 ? 183.760 169.601 195.668 1.00 36.85 627 HIS B O 1
ATOM 8463 N N . VAL B 1 628 ? 181.576 170.097 195.502 1.00 37.41 628 VAL B N 1
ATOM 8464 C CA . VAL B 1 628 ? 181.291 169.659 196.858 1.00 37.41 628 VAL B CA 1
ATOM 8465 C C . VAL B 1 628 ? 180.960 168.176 196.912 1.00 37.41 628 VAL B C 1
ATOM 8466 O O . VAL B 1 628 ? 181.223 167.535 197.939 1.00 37.41 628 VAL B O 1
ATOM 8470 N N . LEU B 1 629 ? 180.416 167.606 195.838 1.00 37.12 629 LEU B N 1
ATOM 8471 C CA . LEU B 1 629 ? 180.351 166.155 195.750 1.00 37.12 629 LEU B CA 1
ATOM 8472 C C . LEU B 1 629 ? 181.750 165.571 195.647 1.00 37.12 629 LEU B C 1
ATOM 8473 O O . LEU B 1 629 ? 182.049 164.546 196.267 1.00 37.12 629 LEU B O 1
ATOM 8478 N N . THR B 1 630 ? 182.624 166.224 194.885 1.00 37.11 630 THR B N 1
ATOM 8479 C CA . THR B 1 630 ? 184.023 165.824 194.858 1.00 37.11 630 THR B CA 1
ATOM 8480 C C . THR B 1 630 ? 184.663 165.946 196.230 1.00 37.11 630 THR B C 1
ATOM 8481 O O . THR B 1 630 ? 185.334 165.015 196.681 1.00 37.11 630 THR B O 1
ATOM 8485 N N . SER B 1 631 ? 184.450 167.064 196.917 1.00 38.03 631 SER B N 1
ATOM 8486 C CA . SER B 1 631 ? 185.070 167.307 198.211 1.00 38.03 631 SER B CA 1
ATOM 8487 C C . SER B 1 631 ? 184.566 166.373 199.294 1.00 38.03 631 SER B C 1
ATOM 8488 O O . SER B 1 631 ? 185.031 166.465 200.432 1.00 38.03 631 SER B O 1
ATOM 8491 N N . GLY B 1 632 ? 183.629 165.491 198.977 1.00 37.79 632 GLY B N 1
ATOM 8492 C CA . GLY B 1 632 ? 183.175 164.516 199.941 1.00 37.79 632 GLY B CA 1
ATOM 8493 C C . GLY B 1 632 ? 183.836 163.189 199.675 1.00 37.79 632 GLY B C 1
ATOM 8494 O O . GLY B 1 632 ? 183.913 162.330 200.554 1.00 37.79 632 GLY B O 1
ATOM 8495 N N . PHE B 1 633 ? 184.324 163.018 198.450 1.00 37.70 633 PHE B N 1
ATOM 8496 C CA . PHE B 1 633 ? 185.031 161.802 198.082 1.00 37.70 633 PHE B CA 1
ATOM 8497 C C . PHE B 1 633 ? 186.537 161.955 198.180 1.00 37.70 633 PHE B C 1
ATOM 8498 O O . PHE B 1 633 ? 187.240 160.947 198.270 1.00 37.70 633 PHE B O 1
ATOM 8506 N N . THR B 1 634 ? 187.052 163.181 198.157 1.00 38.07 634 THR B N 1
ATOM 8507 C CA . THR B 1 634 ? 188.456 163.433 198.428 1.00 38.07 634 THR B CA 1
ATOM 8508 C C . THR B 1 634 ? 188.710 163.693 199.902 1.00 38.07 634 THR B C 1
ATOM 8509 O O . THR B 1 634 ? 189.849 163.956 200.294 1.00 38.07 634 THR B O 1
ATOM 8513 N N . ALA B 1 635 ? 187.668 163.633 200.725 1.00 39.15 635 ALA B N 1
ATOM 8514 C CA . ALA B 1 635 ? 187.827 163.686 202.166 1.00 39.15 635 ALA B CA 1
ATOM 8515 C C . ALA B 1 635 ? 187.829 162.312 202.805 1.00 39.15 635 ALA B C 1
ATOM 8516 O O . ALA B 1 635 ? 188.349 162.166 203.913 1.00 39.15 635 ALA B O 1
ATOM 8518 N N . VAL B 1 636 ? 187.262 161.312 202.138 1.00 39.26 636 VAL B N 1
ATOM 8519 C CA . VAL B 1 636 ? 187.336 159.933 202.599 1.00 39.26 636 VAL B CA 1
ATOM 8520 C C . VAL B 1 636 ? 188.474 159.168 201.937 1.00 39.26 636 VAL B C 1
ATOM 8521 O O . VAL B 1 636 ? 188.949 158.174 202.506 1.00 39.26 636 VAL B O 1
ATOM 8525 N N . THR B 1 637 ? 188.922 159.596 200.766 1.00 38.08 637 THR B N 1
ATOM 8526 C CA . THR B 1 637 ? 190.060 159.033 200.062 1.00 38.08 637 THR B CA 1
ATOM 8527 C C . THR B 1 637 ? 191.120 160.121 199.913 1.00 38.08 637 THR B C 1
ATOM 8528 O O . THR B 1 637 ? 191.028 161.192 200.513 1.00 38.08 637 THR B O 1
ATOM 8532 N N . HIS B 1 638 ? 192.145 159.831 199.126 1.00 39.10 638 HIS B N 1
ATOM 8533 C CA . HIS B 1 638 ? 193.203 160.799 198.910 1.00 39.10 638 HIS B CA 1
ATOM 8534 C C . HIS B 1 638 ? 192.708 161.955 198.049 1.00 39.10 638 HIS B C 1
ATOM 8535 O O . HIS B 1 638 ? 191.734 161.841 197.3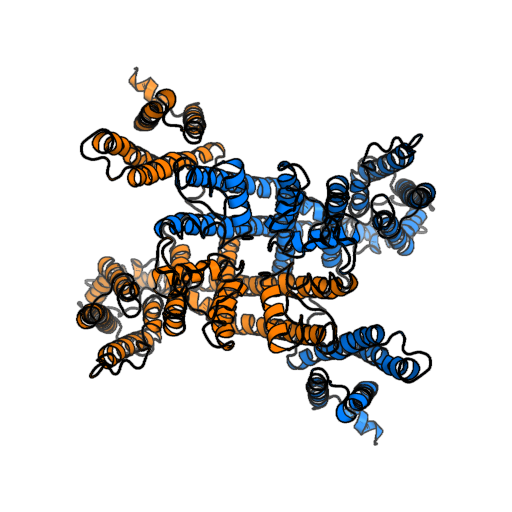04 1.00 39.10 638 HIS B O 1
ATOM 8542 N N . VAL B 1 639 ? 193.409 163.087 198.158 1.00 38.74 639 VAL B N 1
ATOM 8543 C CA . VAL B 1 639 ? 193.091 164.259 197.354 1.00 38.74 639 VAL B CA 1
ATOM 8544 C C . VAL B 1 639 ? 193.279 163.989 195.870 1.00 38.74 639 VAL B C 1
ATOM 8545 O O . VAL B 1 639 ? 192.754 164.729 195.035 1.00 38.74 639 VAL B O 1
ATOM 8549 N N . SER B 1 640 ? 194.009 162.933 195.512 1.00 38.09 640 SER B N 1
ATOM 8550 C CA . SER B 1 640 ? 194.190 162.603 194.109 1.00 38.09 640 SER B CA 1
ATOM 8551 C C . SER B 1 640 ? 192.913 162.110 193.455 1.00 38.09 640 SER B C 1
ATOM 8552 O O . SER B 1 640 ? 192.827 162.129 192.224 1.00 38.09 640 SER B O 1
ATOM 8555 N N . ALA B 1 641 ? 191.928 161.671 194.237 1.00 38.99 641 ALA B N 1
ATOM 8556 C CA . ALA B 1 641 ? 190.629 161.292 193.699 1.00 38.99 641 ALA B CA 1
ATOM 8557 C C . ALA B 1 641 ? 189.948 162.442 192.983 1.00 38.99 641 ALA B C 1
ATOM 8558 O O . ALA B 1 641 ? 188.990 162.217 192.240 1.00 38.99 641 ALA B O 1
ATOM 8560 N N . ARG B 1 642 ? 190.426 163.663 193.200 1.00 39.02 642 ARG B N 1
ATOM 8561 C CA . ARG B 1 642 ? 190.002 164.823 192.438 1.00 39.02 642 ARG B CA 1
ATOM 8562 C C . ARG B 1 642 ? 190.121 164.600 190.940 1.00 39.02 642 ARG B C 1
ATOM 8563 O O . ARG B 1 642 ? 189.400 165.240 190.173 1.00 39.02 642 ARG B O 1
ATOM 8571 N N . LEU B 1 643 ? 191.014 163.705 190.512 1.00 40.19 643 LEU B N 1
ATOM 8572 C CA . LEU B 1 643 ? 191.190 163.448 189.090 1.00 40.19 643 LEU B CA 1
ATOM 8573 C C . LEU B 1 643 ? 190.046 162.633 188.516 1.00 40.19 643 LEU B C 1
ATOM 8574 O O . LEU B 1 643 ? 189.736 162.760 187.328 1.00 40.19 643 LEU B O 1
ATOM 8579 N N . PHE B 1 644 ? 189.420 161.781 189.326 1.00 40.38 644 PHE B N 1
ATOM 8580 C CA . PHE B 1 644 ? 188.313 160.985 188.816 1.00 40.38 644 PHE B CA 1
ATOM 8581 C C . PHE B 1 644 ? 187.150 161.861 188.388 1.00 40.38 644 PHE B C 1
ATOM 8582 O O . PHE B 1 644 ? 186.519 161.593 187.361 1.00 40.38 644 PHE B O 1
ATOM 8590 N N . PHE B 1 645 ? 186.862 162.915 189.145 1.00 39.57 645 PHE B N 1
ATOM 8591 C CA . PHE B 1 645 ? 185.745 163.794 188.837 1.00 39.57 645 PHE B CA 1
ATOM 8592 C C . PHE B 1 645 ? 186.116 164.886 187.853 1.00 39.57 645 PHE B C 1
ATOM 8593 O O . PHE B 1 645 ? 185.254 165.353 187.103 1.00 39.57 645 PHE B O 1
ATOM 8601 N N . VAL B 1 646 ? 187.379 165.308 187.838 1.00 41.15 646 VAL B N 1
ATOM 8602 C CA . VAL B 1 646 ? 187.819 166.247 186.816 1.00 41.15 646 VAL B CA 1
ATOM 8603 C C . VAL B 1 646 ? 187.806 165.578 185.452 1.00 41.15 646 VAL B C 1
ATOM 8604 O O . VAL B 1 646 ? 187.296 166.139 184.476 1.00 41.15 646 VAL B O 1
ATOM 8608 N N . ILE B 1 647 ? 188.362 164.369 185.359 1.00 42.85 647 ILE B N 1
ATOM 8609 C CA . ILE B 1 647 ? 188.299 163.617 184.112 1.00 42.85 647 ILE B CA 1
ATOM 8610 C C . ILE B 1 647 ? 186.859 163.372 183.710 1.00 42.85 647 ILE B C 1
ATOM 8611 O O . ILE B 1 647 ? 186.512 163.465 182.528 1.00 42.85 647 ILE B O 1
ATOM 8616 N N . PHE B 1 648 ? 185.992 163.069 184.677 1.00 43.30 648 PHE B N 1
ATOM 8617 C CA . PHE B 1 648 ? 184.589 162.848 184.353 1.00 43.30 648 PHE B CA 1
ATOM 8618 C C . PHE B 1 648 ? 183.974 164.091 183.731 1.00 43.30 648 PHE B C 1
ATOM 8619 O O . PHE B 1 648 ? 183.288 164.011 182.707 1.00 43.30 648 PHE B O 1
ATOM 8627 N N . HIS B 1 649 ? 184.202 165.252 184.340 1.00 45.14 649 HIS B N 1
ATOM 8628 C CA . HIS B 1 649 ? 183.652 166.476 183.777 1.00 45.14 649 HIS B CA 1
ATOM 8629 C C . HIS B 1 649 ? 184.217 166.754 182.393 1.00 45.14 649 HIS B C 1
ATOM 8630 O O . HIS B 1 649 ? 183.503 167.265 181.527 1.00 45.14 649 HIS B O 1
ATOM 8637 N N . ILE B 1 650 ? 185.485 166.420 182.166 1.00 46.02 650 ILE B N 1
ATOM 8638 C CA . ILE B 1 650 ? 186.097 166.676 180.868 1.00 46.02 650 ILE B CA 1
ATOM 8639 C C . ILE B 1 650 ? 185.447 165.820 179.793 1.00 46.02 650 ILE B C 1
ATOM 8640 O O . ILE B 1 650 ? 185.229 166.276 178.666 1.00 46.02 650 ILE B O 1
ATOM 8645 N N . VAL B 1 651 ? 185.115 164.571 180.118 1.00 45.62 651 VAL B N 1
ATOM 8646 C CA . VAL B 1 651 ? 184.606 163.658 179.102 1.00 45.62 651 VAL B CA 1
ATOM 8647 C C . VAL B 1 651 ? 183.091 163.688 178.984 1.00 45.62 651 VAL B C 1
ATOM 8648 O O . VAL B 1 651 ? 182.561 163.419 177.898 1.00 45.62 651 VAL B O 1
ATOM 8652 N N . VAL B 1 652 ? 182.372 164.037 180.045 1.00 46.72 652 VAL B N 1
ATOM 8653 C CA . VAL B 1 652 ? 180.913 164.058 180.033 1.00 46.72 652 VAL B CA 1
ATOM 8654 C C . VAL B 1 652 ? 180.382 165.451 179.733 1.00 46.72 652 VAL B C 1
ATOM 8655 O O . VAL B 1 652 ? 179.600 165.639 178.801 1.00 46.72 652 VAL B O 1
ATOM 8659 N N . VAL B 1 653 ? 180.788 166.444 180.517 1.00 45.55 653 VAL B N 1
ATOM 8660 C CA . VAL B 1 653 ? 180.204 167.764 180.347 1.00 45.55 653 VAL B CA 1
ATOM 8661 C C . VAL B 1 653 ? 180.805 168.508 179.169 1.00 45.55 653 VAL B C 1
ATOM 8662 O O . VAL B 1 653 ? 180.136 169.361 178.575 1.00 45.55 653 VAL B O 1
ATOM 8666 N N . ILE B 1 654 ? 182.034 168.195 178.786 1.00 48.18 654 ILE B N 1
ATOM 8667 C CA . ILE B 1 654 ? 182.695 168.961 177.740 1.00 48.18 654 ILE B CA 1
ATOM 8668 C C . ILE B 1 654 ? 182.527 168.307 176.377 1.00 48.18 654 ILE B C 1
ATOM 8669 O O . ILE B 1 654 ? 182.320 168.993 175.375 1.00 48.18 654 ILE B O 1
ATOM 8674 N N . ILE B 1 655 ? 182.593 166.978 176.290 1.00 48.39 655 ILE B N 1
ATOM 8675 C CA . ILE B 1 655 ? 182.539 166.323 174.993 1.00 48.39 655 ILE B CA 1
ATOM 8676 C C . ILE B 1 655 ? 181.451 165.262 174.914 1.00 48.39 655 ILE B C 1
ATOM 8677 O O . ILE B 1 655 ? 181.456 164.452 173.991 1.00 48.39 655 ILE B O 1
ATOM 8682 N N . ILE B 1 656 ? 180.512 165.244 175.858 1.00 51.45 656 ILE B N 1
ATOM 8683 C CA . ILE B 1 656 ? 179.318 164.419 175.749 1.00 51.45 656 ILE B CA 1
ATOM 8684 C C . ILE B 1 656 ? 178.050 165.256 175.820 1.00 51.45 656 ILE B C 1
ATOM 8685 O O . ILE B 1 656 ? 177.117 165.042 175.042 1.00 51.45 656 ILE B O 1
ATOM 8690 N N . ILE B 1 657 ? 177.991 166.216 176.738 1.00 50.25 657 ILE B N 1
ATOM 8691 C CA . ILE B 1 657 ? 176.856 167.124 176.715 1.00 50.25 657 ILE B CA 1
ATOM 8692 C C . ILE B 1 657 ? 176.927 168.018 175.491 1.00 50.25 657 ILE B C 1
ATOM 8693 O O . ILE B 1 657 ? 175.896 168.341 174.891 1.00 50.25 657 ILE B O 1
ATOM 8698 N N . ASN B 1 658 ? 178.131 168.410 175.078 1.00 53.73 658 ASN B N 1
ATOM 8699 C CA . ASN B 1 658 ? 178.261 169.216 173.875 1.00 53.73 658 ASN B CA 1
ATOM 8700 C C . ASN B 1 658 ? 177.949 168.422 172.618 1.00 53.73 658 ASN B C 1
ATOM 8701 O O . ASN B 1 658 ? 177.462 169.001 171.644 1.00 53.73 658 ASN B O 1
ATOM 8706 N N . ILE B 1 659 ? 178.203 167.111 172.613 1.00 54.90 659 ILE B N 1
ATOM 8707 C CA . ILE B 1 659 ? 177.804 166.306 171.468 1.00 54.90 659 ILE B CA 1
ATOM 8708 C C . ILE B 1 659 ? 176.298 166.112 171.460 1.00 54.90 659 ILE B C 1
ATOM 8709 O O . ILE B 1 659 ? 175.733 165.680 170.450 1.00 54.90 659 ILE B O 1
ATOM 8714 N N . PHE B 1 660 ? 175.630 166.421 172.570 1.00 57.34 660 PHE B N 1
ATOM 8715 C CA . PHE B 1 660 ? 174.176 166.448 172.575 1.00 57.34 660 PHE B CA 1
ATOM 8716 C C . PHE B 1 660 ? 173.652 167.780 172.067 1.00 57.34 660 PHE B C 1
ATOM 8717 O O . PHE B 1 660 ? 172.764 167.815 171.210 1.00 57.34 660 PHE B O 1
ATOM 8725 N N . VAL B 1 661 ? 174.188 168.886 172.586 1.00 57.62 661 VAL B N 1
ATOM 8726 C CA . VAL B 1 661 ? 173.805 170.197 172.082 1.00 57.62 661 VAL B CA 1
ATOM 8727 C C . VAL B 1 661 ? 174.125 170.316 170.603 1.00 57.62 661 VAL B C 1
ATOM 8728 O O . VAL B 1 661 ? 173.393 170.969 169.857 1.00 57.62 661 VAL B O 1
ATOM 8732 N N . ALA B 1 662 ? 175.211 169.688 170.153 1.00 58.84 662 ALA B N 1
ATOM 8733 C CA . ALA B 1 662 ? 175.527 169.688 168.733 1.00 58.84 662 ALA B CA 1
ATOM 8734 C C . ALA B 1 662 ? 174.460 168.991 167.910 1.00 58.84 662 ALA B C 1
ATOM 8735 O O . ALA B 1 662 ? 174.339 169.269 166.715 1.00 58.84 662 ALA B O 1
ATOM 8737 N N . PHE B 1 663 ? 173.691 168.089 168.515 1.00 61.85 663 PHE B N 1
ATOM 8738 C CA . PHE B 1 663 ? 172.640 167.406 167.772 1.00 61.85 663 PHE B CA 1
ATOM 8739 C C . PHE B 1 663 ? 171.412 168.289 167.619 1.00 61.85 663 PHE B C 1
ATOM 8740 O O . PHE B 1 663 ? 170.983 168.577 166.498 1.00 61.85 663 PHE B O 1
ATOM 8748 N N . ILE B 1 664 ? 170.841 168.738 168.734 1.00 60.96 664 ILE B N 1
ATOM 8749 C CA . ILE B 1 664 ? 169.610 169.520 168.699 1.00 60.96 664 ILE B CA 1
ATOM 8750 C C . ILE B 1 664 ? 169.903 170.929 168.210 1.00 60.96 664 ILE B C 1
ATOM 8751 O O . ILE B 1 664 ? 169.000 171.764 168.111 1.00 60.96 664 ILE B O 1
ATOM 8756 N N . LEU B 1 665 ? 171.168 171.202 167.907 1.00 62.22 665 LEU B N 1
ATOM 8757 C CA . LEU B 1 665 ? 171.537 172.357 167.103 1.00 62.22 665 LEU B CA 1
ATOM 8758 C C . LEU B 1 665 ? 171.520 172.006 165.625 1.00 62.22 665 LEU B C 1
ATOM 8759 O O . LEU B 1 665 ? 170.924 172.721 164.816 1.00 62.22 665 LEU B O 1
ATOM 8764 N N . GLU B 1 666 ? 172.162 170.897 165.268 1.00 65.57 666 GLU B N 1
ATOM 8765 C CA . GLU B 1 666 ? 172.139 170.438 163.890 1.00 65.57 666 GLU B CA 1
ATOM 8766 C C . GLU B 1 666 ? 170.732 170.079 163.445 1.00 65.57 666 GLU B C 1
ATOM 8767 O O . GLU B 1 666 ? 170.323 170.437 162.336 1.00 65.57 666 GLU B O 1
ATOM 8773 N N . ALA B 1 667 ? 169.977 169.379 164.291 1.00 66.07 667 ALA B N 1
ATOM 8774 C CA . ALA B 1 667 ? 168.610 169.013 163.952 1.00 66.07 667 ALA B CA 1
ATOM 8775 C C . ALA B 1 667 ? 167.707 170.220 163.766 1.00 66.07 667 ALA B C 1
ATOM 8776 O O . ALA B 1 667 ? 166.702 170.115 163.059 1.00 66.07 667 ALA B O 1
ATOM 8778 N N . PHE B 1 668 ? 168.039 171.356 164.372 1.00 67.44 668 PHE B N 1
ATOM 8779 C CA . PHE B 1 668 ? 167.221 172.552 164.246 1.00 67.44 668 PHE B CA 1
ATOM 8780 C C . PHE B 1 668 ? 167.539 173.367 163.005 1.00 67.44 668 PHE B C 1
ATOM 8781 O O . PHE B 1 668 ? 166.616 173.863 162.354 1.00 67.44 668 PHE B O 1
ATOM 8789 N N . LEU B 1 669 ? 168.813 173.521 162.657 1.00 69.98 669 LEU B N 1
ATOM 8790 C CA . LEU B 1 669 ? 169.177 174.365 161.525 1.00 69.98 669 LEU B CA 1
ATOM 8791 C C . LEU B 1 669 ? 169.011 173.633 160.199 1.00 69.98 669 LEU B C 1
ATOM 8792 O O . LEU B 1 669 ? 168.205 174.039 159.357 1.00 69.98 669 LEU B O 1
ATOM 8797 N N . VAL B 1 670 ? 169.754 172.550 160.006 1.00 73.53 670 VAL B N 1
ATOM 8798 C CA . VAL B 1 670 ? 169.716 171.817 158.732 1.00 73.53 670 VAL B CA 1
ATOM 8799 C C . VAL B 1 670 ? 168.617 170.773 158.873 1.00 73.53 670 VAL B C 1
ATOM 8800 O O . VAL B 1 670 ? 168.841 169.603 159.194 1.00 73.53 670 VAL B O 1
ATOM 8804 N N . GLU B 1 671 ? 167.389 171.215 158.621 1.00 81.82 671 GLU B N 1
ATOM 8805 C CA . GLU B 1 671 ? 166.240 170.327 158.533 1.00 81.82 671 GLU B CA 1
ATOM 8806 C C . GLU B 1 671 ? 165.343 170.710 157.364 1.00 81.82 671 GLU B C 1
ATOM 8807 O O . GLU B 1 671 ? 164.280 170.100 157.190 1.00 81.82 671 GLU B O 1
ATOM 8813 N N . TYR B 1 672 ? 165.739 171.694 156.563 1.00 84.79 672 TYR B N 1
ATOM 8814 C CA . TYR B 1 672 ? 164.917 172.194 155.472 1.00 84.79 672 TYR B CA 1
ATOM 8815 C C . TYR B 1 672 ? 165.275 171.508 154.158 1.00 84.79 672 TYR B C 1
ATOM 8816 O O . TYR B 1 672 ? 166.016 170.526 154.141 1.00 84.79 672 TYR B O 1
#

Nearest PDB structures (foldseek):
  6v1q-assembly1_B  TM=1.002E+00  e=5.700E-68  Danio rerio
  7fho-assembly1_C  TM=8.420E-01  e=3.577E-14  Arabidopsis thaliana
  8we7-assembly1_A  TM=5.873E-01  e=1.417E-08  Homo sapiens
  6nt4-assembly1_A  TM=6.289E-01  e=8.218E-08  Periplaneta americana
  7jpx-assembly1_A  TM=6.071E-01  e=5.403E-07  Oryctolagus cuniculus

Foldseek 3Di:
DVCLVVLLCVLAVCLPDFDDWPRDDDSVLVVLVCVLPPPVLVVVLVVLLVQLLCLQCAPDLHPHDDDLVVSLVSVVVSLVSLVVSLVSRCSIHDPPCSVVDVLSVLSVVLSVVQVVQSVPVVCVPVVNVLFGDPSLLVSLVCVCSPPVNPVFVLVVVLVVVLCVPLVVLVVVLLVLLLVLLVVVCVPQEPPHDDAQPPGRQNYDSVVSSLLLVVVLVPQQVCRNCVVVVVVPVVSVVSSVVSCVVRNPVSLVVLLVSLLVSVVVSVVVVPVVVVVSSCVSNVCSVVSVVVVVLVPPVVDCPVVVVLVLLVVVVVLQVPDPPDPVNVCVLVVSLVVLVCCVSDVVVVVSVVLSVVLVCCVVVVCDCPDPHVPCPVPVCVVNSVRSVVNNVCNCVVVVPPVVCVVVVDPVPCPVVNLVSVVVSLLSSLLSVVCSLQQQQAAADDPPHDCVCVNQTRHCLVVDACCRVVRVGLCGSNGSVSVSVVLVCLLVPHCVVRVLVSSCSSPPVVCSVSSVVSCCCRNSNSVSNVVSVVVCCPPPPD/DVCLVVLLCVLAVCLPDFDDWPRDDDSVLVVLVCVLPPPVLVVVLVVLLVQLLCLQCAPDLHPHDDDLVVSLVSVVVSLVSLVVSLVSRCSIHDPPCSVVDVLSVLSVVLSVVQVVQSVPVVCVPVVNVLFGDPSLLVSLVCVCSPPVNPVFVLVVVLVVVLCVPLVVLVVVLLVLLLVLLVVVCVPQEPPHDDAQPPGRQNYDSVVSSLLLVVVLVPQQVCRNCVVVVVVPVVSVVSSVVSCVVRNPVSLVVLLVSLLVSVVVSVVVVPVVVVVSSCVSNVCSVVSVVVVVLVPPVVDCPVVVVLVLLVVVVVLQVPDPPDPVNVCVLVVSLVVLVCCVSDVVVVVSVVLSVVLVCCVVVVCDCPDPHVPCPVPVCVVNSVRSVVNNVCNCVVVVPPVVCVVVVDPVPCPVVNLVSVVVSLLSSLLSVVCSLQQQQAAADDPPHDCVCVNQTRHCLVVDACCRVVRVGLCGSNGSVSVSVVLVCLLVPHCVVRVLVSSCSSPPVVCSVSSVVSCCCRNSNSVSNVVSVVVCCPPPPD

GO terms:
  GO:0001508 action potential (P, IDA)
  GO:0005248 voltage-gated sodium channel activity (F, IDA)
  GO:0035725 sodium ion transmembrane transport (P, IDA)
  GO:0015081 sodium ion transmembrane transporter activity (F, IDA)
  GO:0005886 plasma membrane (C, IC)
  GO:0042803 protein homodimerization activity (F, IPI)

Radius of gyration: 34.16 Å; Cα contacts (8 Å, |Δi|>4): 1134; chains: 2; bounding box: 112×97×80 Å